Protein AF-0000000084750068 (afdb_homodimer)

pLDDT: mean 94.5, std 6.41, range [46.22, 98.94]

Sequence (854 aa):
MSYIYKNVVPFQVLQRNSNTNAATLSIDNERIILPVGGPYTVGKCSNIYVGDVWVMAGQSNMRGHGFLRNPFDNQSLVISPVNNICLYASNEKWMEASEPTHNLFASPRAVHHTLPDPTVANPDICKFRGASLGLAFAKEYQRLNNGIPVGLVACAHGGTSLEDWQRPEEINKNTAQTTLYGAMIDKIHAIGNHVAGILWYQGESDAVKLETSKTYYERFQHWLDLLRADTRVDMPVAFVQIGAHRIDRPEGIEAWKNVQEHQRKLFGYKSITAGVASLDCSLDDRVHLSASGLIKVGKRLAHAAIEAVKKTAEFATPICEAAACEQIELIPSVLSVYSIKLSFSHMENLEWICNEQIEGFELDNCENNVMIVNAKVEGKRVRLYLSHKPTTSDTLYLSYGMNQQKATLVTTGGSALPAFKRFPILLMSYIYKNVVPFQVLQRNSNTNAATLSIDNERIILPVGGPYTVGKCSNIYVGDVWVMAGQSNMRGHGFLRNPFDNQSLVISPVNNICLYASNEKWMEASEPTHNLFASPRAVHHTLPDPTVANPDICKFRGASLGLAFAKEYQRLNNGIPVGLVACAHGGTSLEDWQRPEEINKNTAQTTLYGAMIDKIHAIGNHVAGILWYQGESDAVKLETSKTYYERFQHWLDLLRADTRVDMPVAFVQIGAHRIDRPEGIEAWKNVQEHQRKLFGYKSITAGVASLDCSLDDRVHLSASGLIKVGKRLAHAAIEAVKKTAEFATPICEAAACEQIELIPSVLSVYSIKLSFSHMENLEWICNEQIEGFELDNCENNVMIVNAKVEGKRVRLYLSHKPTTSDTLYLSYGMNQQKATLVTTGGSALPAFKRFPILL

Secondary structure (DSSP, 8-state):
---EES---TTPEEEPPTTTSEEEEEETTEEEEEESEEEEEETTEEEEEEEEEEEEEESHHHH--EESB-TTT--B-SPPP-TTEEEE-TTS-EEE--S-S--GGG---THHHHS--HHHH-GGGGGTEEE-SHHHHHHHHHHHTTT--EEEEE---TT--TTTTPPPSS-STTHHHH-HHHHHHHHHHHTTS--SEEEEE--SGGGSSHHHHTTHHHHHHHHHHHHHHHS-TT--EEEE---------HHHHHHHHHHHHHHHTTTTGGGTEEEE--TT--BSSSSPBPHHHHHHHHHHHHHHHHHHHTT-GGGSS-EEEEEEEEEEEEETTTEEEEEEEEEEE--TT--B---S----EEEES-SS---EEEEEEETTEEEEEESS----SS-EEEEES-SSSPP--BBTTS-BPPPEEEEEEB-/---EES---TTPEEEPPTTTSEEEEEETTEEEEEESEEEEEETTEEEEEEEEEEEEEESHHHH--EESB-TTT--B-SPPP-TTEEEE-TTS-EEE--S-S--GGG---THHHHS--HHHH-GGGGGTEEE-SHHHHHHHHHHHTTT--EEEEE---TT--TTTTPPPSS-STTHHHH-HHHHHHHHHHHTTS--SEEEEE--TGGGSSHHHHTTHHHHHHHHHHHHHHHS-TT--EEEE---------HHHHHHHHHHHHHHHTTTTGGGTEEEE--TT--BSSSSPBPHHHHHHHHHHHHHHHHHHHTT-GGGSS-EEEEEEEEEEEEETTTEEEEEEEEEEE--TT--B---S----EEEES-SS---EEEEEEETTEEEEEESS----SS-EEEEES-SSSPP--BBTTS-BPPPEEEEEEB-

Foldseek 3Di:
DAQEAADDAAQFEAEADPVQQWHWYQYPNDIDIGHFADQDDDPPHTHYGYFFEEEQEAADQSQWFAWQADPPPRHGLADDFDPLEWECEQLRDIDRDDPLRYQVLNHPAQQSVVDDDPCNVPVCSSVTTRQHLARLLQVLLCVVVVNTHYYYYYQYYHLDALVQLDDDPDQDDNCCRHGSVSVSQVSCVVSRLDGLAYEYEYDLNQLQALVSLQCLLVSVVVVVCVVCVSRNVLHAYEYEQFEFFDDDDPRSLNSSQSSLASLVVCQCPQLRYAYAYQHQFPAPDRGHGHSVSSSLVSNLSSQLSVRNSVSRRNLSAKEWDAKEKDKDDPDPPPDMWIKIKIAIPNCVVKWKDWDQDFDFKDKDQWDPPKDFPGWTGDTRMIMTTIPDDTDHPDWIFMWGNSDNDGGHTAMPSSGHYGTHPGHTYHD/DAQEAADDAAQFEAEADPVQQWHWYQYPNDIDIGHFADQDDDVPHTRYGYFFEEEQEAADQSQWFAWQADPPPRHGLADDFDPLEWECEQLRDIDRDDPLRYQVLNHPAQQSVVDDDVCNVPVCSSVTTRQHLARLLQVLLCVVVVNTHYYYYYQYYHLDALVQLDDDPDQDPNCCRHGSVSVRCVSCVVSRLDGLAYEYEYDLNQLQALVSLQCLLVSVVVVVCVVCVSRNVLHAYEYEQFEFFDDDDPRSLNSSQSSLASLVVCQCPQLRYAYAYQHQFPAPDRGHGHSVSSSLVSNLSSQLSVRNSVSRRNLSAKEWDAKEKDKDDPDPPPDMWIKIKIAIPNCVVKWKDWDQDADFKDKDQWDPPKDFPGWTGDTRMIMTTIPDDTDHPDWIFMWGNSDSDGGHTAMPSSGHYGTHPGHTYHD

Radius of gyration: 32.32 Å; Cα contacts (8 Å, |Δi|>4): 2228; chains: 2; bounding box: 59×110×77 Å

Organism: Rhizopus delemar (strain RA 99-880 / ATCC MYA-4621 / FGSC 9543 / NRRL 43880) (NCBI:txid246409)

InterPro domains:
  IPR005181 Sialate O-acetylesterase domain [PF03629] (51-306)
  IPR036514 SGNH hydrolase superfamily [G3DSA:3.40.50.1110] (52-320)
  IPR052940 Carbohydrate Esterase 6 [PTHR31988] (50-312)

Nearest PDB structures (foldseek):
  7kmm-assembly1_A  TM=6.709E-01  e=9.912E-21  Xanthomonas citri pv. citri str. 306
  7kmm-assembly2_B  TM=6.633E-01  e=2.263E-20  Xanthomonas citri pv. citri str. 306
  1zmb-assembly2_C  TM=8.550E-01  e=1.385E-13  Clostridium acetobutylicum ATCC 824
  1bwp-assembly1_A-2  TM=6.796E-01  e=3.077E-03  Bos taurus
  5b5s-assembly1_A  TM=6.041E-01  e=2.727E-02  Talaromyces pinophilus

Solvent-accessible surface area (backbone atoms only — not comparable to full-atom values): 42817 Å² total; per-residue (Å²): 129,87,62,71,38,64,76,83,54,48,36,33,48,37,40,39,36,89,87,74,42,26,30,38,31,44,47,96,88,37,80,45,76,42,58,59,33,70,73,37,68,59,88,91,35,46,45,28,33,18,21,43,22,35,36,36,31,41,8,37,65,43,26,20,55,3,41,38,36,40,90,86,77,60,45,75,46,61,80,75,71,57,88,62,34,20,21,34,28,31,65,70,44,47,30,74,40,52,82,45,51,50,47,55,60,55,30,84,42,53,29,60,73,67,49,71,38,70,47,46,80,40,55,70,46,48,80,45,32,12,24,37,21,61,66,35,16,45,54,43,36,16,66,76,50,84,60,42,24,31,22,36,33,46,56,35,42,39,82,39,36,68,73,60,46,42,75,62,98,59,81,47,78,65,34,30,28,59,31,57,35,25,32,47,54,49,50,42,46,72,67,66,61,53,62,59,31,37,37,39,26,59,50,69,57,36,13,58,43,48,74,59,10,74,50,39,43,63,52,51,54,49,49,54,52,50,52,19,73,75,70,38,84,78,55,16,30,17,33,44,34,67,47,60,52,75,72,89,49,68,59,37,51,52,7,39,44,38,36,29,34,33,45,52,71,42,45,18,46,93,20,19,23,5,38,36,36,38,41,64,42,42,33,68,34,48,69,38,38,17,26,66,25,24,36,52,42,11,38,42,41,25,52,9,37,54,23,6,67,70,52,41,4,57,56,40,36,44,42,84,69,46,36,32,54,43,77,45,72,80,37,86,100,74,39,72,48,31,31,36,45,35,39,51,40,66,50,80,97,40,33,52,57,80,52,86,66,56,44,30,73,44,80,37,63,61,74,69,81,57,41,78,39,36,43,42,67,58,58,69,26,39,37,36,32,34,59,45,83,78,44,54,97,76,65,36,20,37,29,28,45,71,53,85,47,62,25,60,59,35,31,74,81,65,48,34,60,52,47,38,68,68,42,67,40,45,117,129,85,62,71,36,65,74,83,54,47,35,33,47,37,39,39,36,89,86,75,42,26,30,36,32,43,47,96,89,38,79,46,78,42,60,57,34,70,72,37,68,58,89,90,36,47,47,28,33,16,22,44,22,36,36,38,31,41,8,36,64,45,25,20,55,3,42,36,36,39,90,85,78,62,45,76,46,61,81,75,70,56,87,61,34,21,21,35,28,30,63,71,44,49,31,76,39,53,82,43,53,50,46,54,60,55,31,86,44,53,29,60,71,68,48,72,37,72,47,47,79,40,55,69,47,49,78,45,30,12,22,36,21,60,65,37,16,46,52,43,35,17,66,75,50,84,61,42,24,31,23,37,33,46,55,34,42,39,83,38,34,70,74,60,47,43,76,62,98,58,82,46,78,64,33,29,28,59,31,56,36,26,30,46,56,47,51,42,48,73,65,64,62,54,60,60,31,38,38,37,26,61,49,70,56,35,13,59,44,47,76,59,11,73,50,40,43,63,52,50,54,50,49,55,52,50,53,20,72,75,71,38,83,78,53,15,32,18,32,44,34,68,47,60,52,73,72,89,50,68,59,37,50,52,7,39,43,39,35,29,35,34,46,50,72,42,45,19,46,93,21,20,23,5,37,36,36,38,41,67,42,43,32,68,33,48,68,36,39,18,25,67,25,24,36,53,41,10,38,41,42,24,53,9,37,54,23,7,66,71,52,41,4,59,56,39,36,43,44,83,68,45,35,34,55,44,75,46,72,81,37,87,99,75,39,71,47,32,32,36,44,34,39,52,40,66,48,80,96,40,34,52,57,81,54,86,67,56,43,30,73,44,78,36,61,60,74,69,81,59,41,77,38,36,43,43,68,58,59,68,26,40,37,36,32,35,61,45,81,78,43,52,95,74,64,38,20,38,27,27,44,70,51,87,48,64,23,59,60,33,30,74,81,64,48,36,61,53,48,38,67,66,41,67,41,44,119

Structure (mmCIF, N/CA/C/O backbone):
data_AF-0000000084750068-model_v1
#
loop_
_entity.id
_entity.type
_entity.pdbx_description
1 polymer 'Sialate O-acetylesterase domain-containing protein'
#
loop_
_atom_site.group_PDB
_atom_site.id
_atom_site.type_symbol
_atom_site.label_atom_id
_atom_site.label_alt_id
_atom_site.label_comp_id
_atom_site.label_asym_id
_atom_site.label_entity_id
_atom_site.label_seq_id
_atom_site.pdbx_PDB_ins_code
_atom_site.Cartn_x
_atom_site.Cartn_y
_atom_site.Cartn_z
_atom_site.occupancy
_atom_site.B_iso_or_equiv
_atom_site.auth_seq_id
_atom_site.auth_comp_id
_atom_site.auth_asym_id
_atom_site.auth_atom_id
_atom_site.pdbx_PDB_model_num
ATOM 1 N N . MET A 1 1 ? 9.82 36.531 31.422 1 46.22 1 MET A N 1
ATOM 2 C CA . MET A 1 1 ? 8.758 37.531 31.531 1 46.22 1 MET A CA 1
ATOM 3 C C . MET A 1 1 ? 7.551 36.938 32.281 1 46.22 1 MET A C 1
ATOM 5 O O . MET A 1 1 ? 7.141 35.812 32.031 1 46.22 1 MET A O 1
ATOM 9 N N . SER A 1 2 ? 7.312 37.469 33.375 1 55.75 2 SER A N 1
ATOM 10 C CA . SER A 1 2 ? 6.23 36.969 34.219 1 55.75 2 SER A CA 1
ATOM 11 C C . SER A 1 2 ? 4.883 37.094 33.5 1 55.75 2 SER A C 1
ATOM 13 O O . SER A 1 2 ? 4.578 38.125 32.906 1 55.75 2 SER A O 1
ATOM 15 N N . TYR A 1 3 ? 4.18 35.906 33.156 1 72.62 3 TYR A N 1
ATOM 16 C CA . TYR A 1 3 ? 2.836 35.812 32.594 1 72.62 3 TYR A CA 1
ATOM 17 C C . TYR A 1 3 ? 1.793 36.25 33.625 1 72.62 3 TYR A C 1
ATOM 19 O O . TYR A 1 3 ? 1.582 35.594 34.625 1 72.62 3 TYR A O 1
ATOM 27 N N . ILE A 1 4 ? 1.411 37.656 33.562 1 85.31 4 ILE A N 1
ATOM 28 C CA . ILE A 1 4 ? 0.41 38.031 34.531 1 85.31 4 ILE A CA 1
ATOM 29 C C . ILE A 1 4 ? -0.936 38.25 33.844 1 85.31 4 ILE A C 1
ATOM 31 O O . ILE A 1 4 ? -1.044 39.062 32.938 1 85.31 4 ILE A O 1
ATOM 35 N N . TYR A 1 5 ? -1.951 37.469 34.25 1 93.44 5 TYR A N 1
ATOM 36 C CA . TYR A 1 5 ? -3.312 37.625 33.719 1 93.44 5 TYR A CA 1
ATOM 37 C C . TYR A 1 5 ? -4.141 38.531 34.625 1 93.44 5 TYR A C 1
ATOM 39 O O . TYR A 1 5 ? -4.09 38.438 35.844 1 93.44 5 TYR A O 1
ATOM 47 N N . LYS A 1 6 ? -4.879 39.438 34.094 1 91.88 6 LYS A N 1
ATOM 48 C CA . LYS A 1 6 ? -5.652 40.406 34.875 1 91.88 6 LYS A CA 1
ATOM 49 C C . LYS A 1 6 ? -7.133 40.031 34.875 1 91.88 6 LYS A C 1
ATOM 51 O O . LYS A 1 6 ? -7.898 40.562 35.688 1 91.88 6 LYS A O 1
ATOM 56 N N . ASN A 1 7 ? -7.52 39.219 33.969 1 90.75 7 ASN A N 1
ATOM 57 C CA . ASN A 1 7 ? -8.883 38.719 33.906 1 90.75 7 ASN A CA 1
ATOM 58 C C . ASN A 1 7 ? -8.898 37.25 33.406 1 90.75 7 ASN A C 1
ATOM 60 O O . ASN A 1 7 ? -7.926 36.781 32.812 1 90.75 7 ASN A O 1
ATOM 64 N N . VAL A 1 8 ? -9.938 36.562 33.781 1 94 8 VAL A N 1
ATOM 65 C CA . VAL A 1 8 ? -10.125 35.219 33.312 1 94 8 VAL A CA 1
ATOM 66 C C . VAL A 1 8 ? -11.578 35 32.875 1 94 8 VAL A C 1
ATOM 68 O O . VAL A 1 8 ? -12.477 35.688 33.375 1 94 8 VAL A O 1
ATOM 71 N N . VAL A 1 9 ? -11.797 34.156 31.938 1 96.06 9 VAL A N 1
ATOM 72 C CA . VAL A 1 9 ? -13.125 33.781 31.484 1 96.06 9 VAL A CA 1
ATOM 73 C C . VAL A 1 9 ? -13.289 32.25 31.562 1 96.06 9 VAL A C 1
ATOM 75 O O . VAL A 1 9 ? -12.297 31.516 31.578 1 96.06 9 VAL A O 1
ATOM 78 N N . PRO A 1 10 ? -14.508 31.766 31.578 1 96.69 10 PRO A N 1
ATOM 79 C CA . PRO A 1 10 ? -14.719 30.312 31.688 1 96.69 10 PRO A CA 1
ATOM 80 C C . PRO A 1 10 ? -14.078 29.547 30.547 1 96.69 10 PRO A C 1
ATOM 82 O O . PRO A 1 10 ? -14.125 29.984 29.391 1 96.69 10 PRO A O 1
ATOM 85 N N . PHE A 1 11 ? -13.445 28.359 30.891 1 97.5 11 PHE A N 1
ATOM 86 C CA . PHE A 1 11 ? -12.836 27.406 29.969 1 97.5 11 PHE A CA 1
ATOM 87 C C . PHE A 1 11 ? -11.5 27.922 29.453 1 97.5 11 PHE A C 1
ATOM 89 O O . PHE A 1 11 ? -10.844 27.281 28.641 1 97.5 11 PHE A O 1
ATOM 96 N N . GLN A 1 12 ? -11.125 29.047 29.969 1 97.75 12 GLN A N 1
ATOM 97 C CA . GLN A 1 12 ? -9.844 29.578 29.516 1 97.75 12 GLN A CA 1
ATOM 98 C C . GLN A 1 12 ? -8.68 28.734 30.016 1 97.75 12 GLN A C 1
ATOM 100 O O . GLN A 1 12 ? -8.68 28.281 31.172 1 97.75 12 GLN A O 1
ATOM 105 N N . VAL A 1 13 ? -7.828 28.422 29.172 1 98.06 13 VAL A N 1
ATOM 106 C CA . VAL A 1 13 ? -6.562 27.797 29.547 1 98.06 13 VAL A CA 1
ATOM 107 C C . VAL A 1 13 ? -5.465 28.859 29.609 1 98.06 13 VAL A C 1
ATOM 109 O O . VAL A 1 13 ? -5.168 29.516 28.594 1 98.06 13 VAL A O 1
ATOM 112 N N . LEU A 1 14 ? -4.875 29.062 30.766 1 97.44 14 LEU A N 1
ATOM 113 C CA . LEU A 1 14 ? -3.754 29.984 30.953 1 97.44 14 LEU A CA 1
ATOM 114 C C . LEU A 1 14 ? -2.43 29.281 30.641 1 97.44 14 LEU A C 1
ATOM 116 O O . LEU A 1 14 ? -2.168 28.188 31.141 1 97.44 14 LEU A O 1
ATOM 120 N N . GLN A 1 15 ? -1.671 29.906 29.797 1 97.69 15 GLN A N 1
ATOM 121 C CA . GLN A 1 15 ? -0.356 29.344 29.5 1 97.69 15 GLN A CA 1
ATOM 122 C C . GLN A 1 15 ? 0.531 29.328 30.734 1 97.69 15 GLN A C 1
ATOM 124 O O . GLN A 1 15 ? 0.733 30.359 31.391 1 97.69 15 GLN A O 1
ATOM 129 N N . ARG A 1 16 ? 1.054 28.25 31.047 1 96.25 16 ARG A N 1
ATOM 130 C CA . ARG A 1 16 ? 1.923 28.141 32.219 1 96.25 16 ARG A CA 1
ATOM 131 C C . ARG A 1 16 ? 3.309 28.703 31.922 1 96.25 16 ARG A C 1
ATOM 133 O O . ARG A 1 16 ? 3.752 28.719 30.766 1 96.25 16 ARG A O 1
ATOM 140 N N . ASN A 1 17 ? 3.926 29.188 32.969 1 93.69 17 ASN A N 1
ATOM 141 C CA . ASN A 1 17 ? 5.359 29.453 32.906 1 93.69 17 ASN A CA 1
ATOM 142 C C . ASN A 1 17 ? 6.172 28.156 32.906 1 93.69 17 ASN A C 1
ATOM 144 O O . ASN A 1 17 ? 6.023 27.328 33.812 1 93.69 17 ASN A O 1
ATOM 148 N N . SER A 1 18 ? 7.016 28 31.922 1 89.25 18 SER A N 1
ATOM 149 C CA . SER A 1 18 ? 7.719 26.734 31.75 1 89.25 18 SER A CA 1
ATOM 150 C C . SER A 1 18 ? 8.664 26.469 32.906 1 89.25 18 SER A C 1
ATOM 152 O O . SER A 1 18 ? 8.984 25.312 33.219 1 89.25 18 SER A O 1
ATOM 154 N N . ASN A 1 19 ? 9.102 27.5 33.594 1 90.5 19 ASN A N 1
ATOM 155 C CA . ASN A 1 19 ? 10.023 27.344 34.719 1 90.5 19 ASN A CA 1
ATOM 156 C C . ASN A 1 19 ? 9.281 27.016 36 1 90.5 19 ASN A C 1
ATOM 158 O O . ASN A 1 19 ? 9.727 26.172 36.781 1 90.5 19 ASN A O 1
ATOM 162 N N . THR A 1 20 ? 8.109 27.625 36.219 1 93.19 20 THR A N 1
ATOM 163 C CA . THR A 1 20 ? 7.426 27.484 37.5 1 93.19 20 THR A CA 1
ATOM 164 C C . THR A 1 20 ? 6.273 26.484 37.375 1 93.19 20 THR A C 1
ATOM 166 O O . THR A 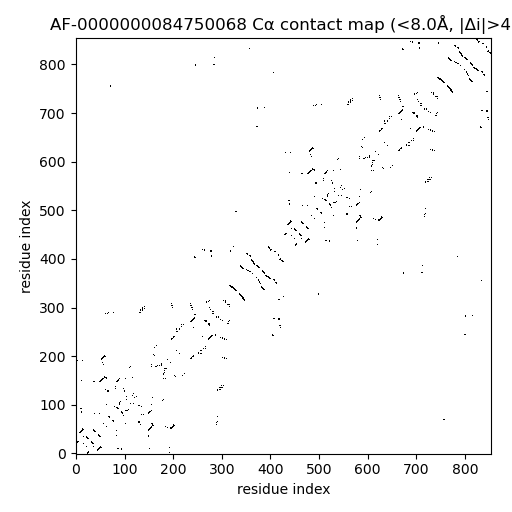1 20 ? 5.719 26.047 38.375 1 93.19 20 THR A O 1
ATOM 169 N N . ASN A 1 21 ? 5.879 26.219 36.156 1 95.38 21 ASN A N 1
ATOM 170 C CA . ASN A 1 21 ? 4.734 25.344 35.906 1 95.38 21 ASN A CA 1
ATOM 171 C C . ASN A 1 21 ? 3.459 25.891 36.531 1 95.38 21 ASN A C 1
ATOM 173 O O . ASN A 1 21 ? 2.689 25.141 37.125 1 95.38 21 ASN A O 1
ATOM 177 N N . ALA A 1 22 ? 3.328 27.188 36.438 1 96.62 22 ALA A N 1
ATOM 178 C CA . ALA A 1 22 ? 2.178 27.875 37 1 96.62 22 ALA A CA 1
ATOM 179 C C . ALA A 1 22 ? 1.833 29.125 36.219 1 96.62 22 ALA A C 1
ATOM 181 O O . ALA A 1 22 ? 2.611 29.562 35.375 1 96.62 22 ALA A O 1
ATOM 182 N N . ALA A 1 23 ? 0.65 29.609 36.406 1 96.31 23 ALA A N 1
ATOM 183 C CA . ALA A 1 23 ? 0.229 30.906 35.875 1 96.31 23 ALA A CA 1
ATOM 184 C C . ALA A 1 23 ? -0.053 31.891 37.031 1 96.31 23 ALA A C 1
ATOM 186 O O . ALA A 1 23 ? -0.557 31.5 38.094 1 96.31 23 ALA A O 1
ATOM 187 N N . THR A 1 24 ? 0.308 33.094 36.812 1 95 24 THR A N 1
ATOM 188 C CA . THR A 1 24 ? 0.099 34.156 37.812 1 95 24 THR A CA 1
ATOM 189 C C . THR A 1 24 ? -1.027 35.094 37.375 1 95 24 THR A C 1
ATOM 191 O O . THR A 1 24 ? -1.06 35.531 36.25 1 95 24 THR A O 1
ATOM 194 N N . LEU A 1 25 ? -1.914 35.375 38.25 1 94.19 25 LEU A N 1
ATOM 195 C CA . LEU A 1 25 ? -3.023 36.281 38.031 1 94.19 25 LEU A CA 1
ATOM 196 C C . LEU A 1 25 ? -2.934 37.5 38.938 1 94.19 25 LEU A C 1
ATOM 198 O O . LEU A 1 25 ? -2.465 37.375 40.094 1 94.19 25 LEU A O 1
ATOM 202 N N . SER A 1 26 ? -3.201 38.594 38.438 1 92.25 26 SER A N 1
ATOM 203 C CA . SER A 1 26 ? -3.41 39.781 39.25 1 92.25 26 SER A CA 1
ATOM 204 C C . SER A 1 26 ? -4.836 40.312 39.125 1 92.25 26 SER A C 1
ATOM 206 O O . SER A 1 26 ? -5.137 41.062 38.188 1 92.25 26 SER A O 1
ATOM 208 N N . ILE A 1 27 ? -5.66 39.875 39.938 1 87.88 27 ILE A N 1
ATOM 209 C CA . ILE A 1 27 ? -7.074 40.219 39.906 1 87.88 27 ILE A CA 1
ATOM 210 C C . ILE A 1 27 ? -7.438 41 41.188 1 87.88 27 ILE A C 1
ATOM 212 O O . ILE A 1 27 ? -7.172 40.531 42.281 1 87.88 27 ILE A O 1
ATOM 216 N N . ASP A 1 28 ? -8.094 42.188 41.062 1 84.69 28 ASP A N 1
ATOM 217 C CA . ASP A 1 28 ? -8.484 43.062 42.156 1 84.69 28 ASP A CA 1
ATOM 218 C C . ASP A 1 28 ? -7.305 43.344 43.094 1 84.69 28 ASP A C 1
ATOM 220 O O . ASP A 1 28 ? -7.434 43.219 44.312 1 84.69 28 ASP A O 1
ATOM 224 N N . ASN A 1 29 ? -6.184 43.469 42.562 1 85.19 29 ASN A N 1
ATOM 225 C CA . ASN A 1 29 ? -4.949 43.812 43.25 1 85.19 29 ASN A CA 1
ATOM 226 C C . ASN A 1 29 ? -4.453 42.656 44.125 1 85.19 29 ASN A C 1
ATOM 228 O O . ASN A 1 29 ? -3.699 42.875 45.062 1 85.19 29 ASN A O 1
ATOM 232 N N . GLU A 1 30 ? -4.953 41.562 43.875 1 89.69 30 GLU A N 1
ATOM 233 C CA . GLU A 1 30 ? -4.477 40.375 44.562 1 89.69 30 GLU A CA 1
ATOM 234 C C . GLU A 1 30 ? -3.744 39.438 43.562 1 89.69 30 GLU A C 1
ATOM 236 O O . GLU A 1 30 ? -4.195 39.25 42.438 1 89.69 30 GLU A O 1
ATOM 241 N N . ARG A 1 31 ? -2.658 39 44.062 1 93.81 31 ARG A N 1
ATOM 242 C CA . ARG A 1 31 ? -1.864 38.062 43.25 1 93.81 31 ARG A CA 1
ATOM 243 C C . ARG A 1 31 ? -2.238 36.625 43.562 1 93.81 31 ARG A C 1
ATOM 245 O O . ARG A 1 31 ? -2.189 36.188 44.719 1 93.81 31 ARG A O 1
ATOM 252 N N . ILE A 1 32 ? -2.613 35.875 42.594 1 93.81 32 ILE A N 1
ATOM 253 C CA . ILE A 1 32 ? -2.992 34.469 42.719 1 93.81 32 ILE A CA 1
ATOM 254 C C . ILE A 1 32 ? -2.08 33.625 41.812 1 93.81 32 ILE A C 1
ATOM 256 O O . ILE A 1 32 ? -1.854 33.938 40.656 1 93.81 32 ILE A O 1
ATOM 260 N N . ILE A 1 33 ? -1.459 32.594 42.375 1 95.88 33 ILE A N 1
ATOM 261 C CA . ILE A 1 33 ? -0.632 31.672 41.625 1 95.88 33 ILE A CA 1
ATOM 262 C C . ILE A 1 33 ? -1.348 30.328 41.5 1 95.88 33 ILE A C 1
ATOM 264 O O . ILE A 1 33 ? -1.674 29.688 42.5 1 95.88 33 ILE A O 1
ATOM 268 N N . LEU A 1 34 ? -1.665 29.953 40.281 1 96.5 34 LEU A N 1
ATOM 269 C CA . LEU A 1 34 ? -2.311 28.672 40.031 1 96.5 34 LEU A CA 1
ATOM 270 C C . LEU A 1 34 ? -1.326 27.672 39.406 1 96.5 34 LEU A C 1
ATOM 272 O O . LEU A 1 34 ? -0.747 27.938 38.375 1 96.5 34 LEU A O 1
ATOM 276 N N . PRO A 1 35 ? -1.098 26.5 40.062 1 97.06 35 PRO A N 1
ATOM 277 C CA . PRO A 1 35 ? -0.237 25.484 39.438 1 97.06 35 PRO A CA 1
ATOM 278 C C . PRO A 1 35 ? -0.86 24.844 38.188 1 97.06 35 PRO A C 1
ATOM 280 O O . PRO A 1 35 ? -2.074 24.938 38 1 97.06 35 PRO A O 1
ATOM 283 N N . VAL A 1 36 ? -0.066 24.203 37.344 1 97.56 36 VAL A N 1
ATOM 284 C CA . VAL A 1 36 ? -0.548 23.516 36.156 1 97.56 36 VAL A CA 1
ATOM 285 C C . VAL A 1 36 ? -1.652 22.531 36.562 1 97.56 36 VAL A C 1
ATOM 287 O O . VAL A 1 36 ? -1.571 21.875 37.594 1 97.56 36 VAL A O 1
ATOM 290 N N . GLY A 1 37 ? -2.664 22.578 35.844 1 97.62 37 GLY A N 1
ATOM 291 C CA . GLY A 1 37 ? -3.793 21.719 36.156 1 97.62 37 GLY A CA 1
ATOM 292 C C . GLY A 1 37 ? -5.125 22.438 36.094 1 97.62 37 GLY A C 1
ATOM 293 O O . GLY A 1 37 ? -5.316 23.344 35.281 1 97.62 37 GLY A O 1
ATOM 294 N N . GLY A 1 38 ? -6.129 22 37.031 1 96.31 38 GLY A N 1
ATOM 295 C CA . GLY A 1 38 ? -7.5 22.484 37.062 1 96.31 38 GLY A CA 1
ATOM 296 C C . GLY A 1 38 ? -8.531 21.375 37.031 1 96.31 38 GLY A C 1
ATOM 297 O O . GLY A 1 38 ? -8.18 20.188 37.125 1 96.31 38 GLY A O 1
ATOM 298 N N . PRO A 1 39 ? -9.773 21.703 37 1 97.19 39 PRO A N 1
ATOM 299 C CA . PRO A 1 39 ? -10.312 23.047 36.875 1 97.19 39 PRO A CA 1
ATOM 300 C C . PRO A 1 39 ? -10.227 23.859 38.156 1 97.19 39 PRO A C 1
ATOM 302 O O . PRO A 1 39 ? -10.414 23.328 39.25 1 97.19 39 PRO A O 1
ATOM 305 N N . TYR A 1 40 ? -9.898 25.094 38.062 1 97.5 40 TYR A N 1
ATOM 306 C CA . TYR A 1 40 ? -9.875 26.062 39.156 1 97.5 40 TYR A CA 1
ATOM 307 C C . TYR A 1 40 ? -11.078 27 39.094 1 97.5 40 TYR A C 1
ATOM 309 O O . TYR A 1 40 ? -11.703 27.125 38.031 1 97.5 40 TYR A O 1
ATOM 317 N N . THR A 1 41 ? -11.43 27.531 40.156 1 96.5 41 THR A N 1
ATOM 318 C CA . THR A 1 41 ? -12.375 28.625 40.25 1 96.5 41 THR A CA 1
ATOM 319 C C . THR A 1 41 ? -11.68 29.891 40.75 1 96.5 41 THR A C 1
ATOM 321 O O . THR A 1 41 ? -11.008 29.875 41.781 1 96.5 41 THR A O 1
ATOM 324 N N . VAL A 1 42 ? -11.734 30.953 40.031 1 93.5 42 VAL A N 1
ATOM 325 C CA . VAL A 1 42 ? -11.195 32.25 40.375 1 93.5 42 VAL A CA 1
ATOM 326 C C . VAL A 1 42 ? -12.328 33.281 40.5 1 93.5 42 VAL A C 1
ATOM 328 O O . VAL A 1 42 ? -12.922 33.656 39.469 1 93.5 42 VAL A O 1
ATOM 331 N N . GLY A 1 43 ? -12.508 33.719 41.656 1 90.25 43 GLY A N 1
ATOM 332 C CA . GLY A 1 43 ? -13.703 34.531 41.875 1 90.25 43 GLY A CA 1
ATOM 333 C C . GLY A 1 43 ? -14.984 33.812 41.469 1 90.25 43 GLY A C 1
ATOM 334 O O . GLY A 1 43 ? -15.273 32.719 41.969 1 90.25 43 GLY A O 1
ATOM 335 N N . LYS A 1 44 ? -15.742 34.375 40.531 1 90.69 44 LYS A N 1
ATOM 336 C CA . LYS A 1 44 ? -17.016 33.781 40.094 1 90.69 44 LYS A CA 1
ATOM 337 C C . LYS A 1 44 ? -16.828 33 38.812 1 90.69 44 LYS A C 1
ATOM 339 O O . LYS A 1 44 ? -17.797 32.406 38.312 1 90.69 44 LYS A O 1
ATOM 344 N N . CYS A 1 45 ? -15.625 32.969 38.312 1 93.81 45 CYS A N 1
ATOM 345 C CA . CYS A 1 45 ? -15.359 32.281 37.031 1 93.81 45 CYS A CA 1
ATOM 346 C C . CYS A 1 45 ? -14.867 30.859 37.281 1 93.81 45 CYS A C 1
ATOM 348 O O . CYS A 1 45 ? -13.812 30.656 37.906 1 93.81 45 CYS A O 1
ATOM 350 N N . SER A 1 46 ? -15.641 29.906 36.844 1 95.75 46 SER A N 1
ATOM 351 C CA . SER A 1 46 ? -15.273 28.5 37.031 1 95.75 46 SER A CA 1
ATOM 352 C C . SER A 1 46 ? -14.656 27.938 35.75 1 95.75 46 SER A C 1
ATOM 354 O O . SER A 1 46 ? -14.656 28.594 34.688 1 95.75 46 SER A O 1
ATOM 356 N N . ASN A 1 47 ? -14.016 26.703 35.844 1 97.25 47 ASN A N 1
ATOM 357 C CA . ASN A 1 47 ? -13.445 25.984 34.719 1 97.25 47 ASN A CA 1
ATOM 358 C C . ASN A 1 47 ? -12.258 26.719 34.094 1 97.25 47 ASN A C 1
ATOM 360 O O . ASN A 1 47 ? -12.203 26.906 32.875 1 97.25 47 ASN A O 1
ATOM 364 N N . ILE A 1 48 ? -11.469 27.203 35.031 1 97.56 48 ILE A N 1
ATOM 365 C CA . ILE A 1 48 ? -10.203 27.797 34.594 1 97.56 48 ILE A CA 1
ATOM 366 C C . ILE A 1 48 ? -9.102 26.734 34.656 1 97.56 48 ILE A C 1
ATOM 368 O O . ILE A 1 48 ? -9.039 25.938 35.594 1 97.56 48 ILE A O 1
ATOM 372 N N . TYR A 1 49 ? -8.25 26.75 33.688 1 98.19 49 TYR A N 1
ATOM 373 C CA . TYR A 1 49 ? -7.184 25.75 33.594 1 98.19 49 TYR A CA 1
ATOM 374 C C . TYR A 1 49 ? -5.824 26.422 33.438 1 98.19 49 TYR A C 1
ATOM 376 O O . TYR A 1 49 ? -5.75 27.578 32.969 1 98.19 49 TYR A O 1
ATOM 384 N N . VAL A 1 50 ? -4.781 25.781 33.875 1 97.69 50 VAL A N 1
ATOM 385 C CA . VAL A 1 50 ? -3.404 26.156 33.625 1 97.69 50 VAL A CA 1
ATOM 386 C C . VAL A 1 50 ? -2.699 25.047 32.844 1 97.69 50 VAL A C 1
ATOM 388 O O . VAL A 1 50 ? -2.633 23.906 33.312 1 97.69 50 VAL A O 1
ATOM 391 N N . GLY A 1 51 ? -2.262 25.328 31.641 1 98.12 51 GLY A N 1
ATOM 392 C CA . GLY A 1 51 ? -1.609 24.344 30.781 1 98.12 51 GLY A CA 1
ATOM 393 C C . GLY A 1 51 ? -0.861 24.969 29.625 1 98.12 51 GLY A C 1
ATOM 394 O O . GLY A 1 51 ? -0.155 25.969 29.797 1 98.12 51 GLY A O 1
ATOM 395 N N . ASP A 1 52 ? -0.945 24.297 28.484 1 98.5 52 ASP A N 1
ATOM 396 C CA . ASP A 1 52 ? -0.265 24.797 27.297 1 98.5 52 ASP A CA 1
ATOM 397 C C . ASP A 1 52 ? -1.269 25.172 26.203 1 98.5 52 ASP A C 1
ATOM 399 O O . ASP A 1 52 ? -2.188 24.406 25.906 1 98.5 52 ASP A O 1
ATOM 403 N N . VAL A 1 53 ? -1.054 26.328 25.641 1 98.75 53 VAL A N 1
ATOM 404 C CA . VAL A 1 53 ? -1.945 26.844 24.609 1 98.75 53 VAL A CA 1
ATOM 405 C C . VAL A 1 53 ? -1.255 26.781 23.25 1 98.75 53 VAL A C 1
ATOM 407 O O . VAL A 1 53 ? -0.122 27.234 23.094 1 98.75 53 VAL A O 1
ATOM 410 N N . TRP A 1 54 ? -1.898 26.156 22.266 1 98.94 54 TRP A N 1
ATOM 411 C CA . TRP A 1 54 ? -1.37 26.016 20.906 1 98.94 54 TRP A CA 1
ATOM 412 C C . TRP A 1 54 ? -2.275 26.703 19.906 1 98.94 54 TRP A C 1
ATOM 414 O O . TRP A 1 54 ? -3.494 26.516 19.906 1 98.94 54 TRP A O 1
ATOM 424 N N . VAL A 1 55 ? -1.671 27.5 19.047 1 98.94 55 VAL A N 1
ATOM 425 C CA . VAL A 1 55 ? -2.383 28.203 17.984 1 98.94 55 VAL A CA 1
ATOM 426 C C . VAL A 1 55 ? -2.449 27.328 16.75 1 98.94 55 VAL A C 1
ATOM 428 O O . VAL A 1 55 ? -1.438 26.781 16.312 1 98.94 55 VAL A O 1
ATOM 431 N N . MET A 1 56 ? -3.631 27.141 16.188 1 98.94 56 MET A N 1
ATOM 432 C CA . MET A 1 56 ? -3.822 26.406 14.945 1 98.94 56 MET A CA 1
ATOM 433 C C . MET A 1 56 ? -3.963 27.359 13.766 1 98.94 56 MET A C 1
ATOM 435 O O . MET A 1 56 ? -5 28 13.602 1 98.94 56 MET A O 1
ATOM 439 N N . ALA A 1 57 ? -2.934 27.422 12.938 1 98.88 57 ALA A N 1
ATOM 440 C CA . ALA A 1 57 ? -2.896 28.344 11.812 1 98.88 57 ALA A CA 1
ATOM 441 C C . ALA A 1 57 ? -2.547 27.625 10.516 1 98.88 57 ALA A C 1
ATOM 443 O O . ALA A 1 57 ? -1.964 26.531 10.539 1 98.88 57 ALA A O 1
ATOM 444 N N . GLY A 1 58 ? -2.906 28.203 9.398 1 98.62 58 GLY A N 1
ATOM 445 C CA . GLY A 1 58 ? -2.713 27.594 8.094 1 98.62 58 GLY A CA 1
ATOM 446 C C . GLY A 1 58 ? -3.965 27.594 7.238 1 98.62 58 GLY A C 1
ATOM 447 O O . GLY A 1 58 ? -4.691 28.594 7.199 1 98.62 58 GLY A O 1
ATOM 448 N N . GLN A 1 59 ? -4.141 26.5 6.461 1 98 59 GLN A N 1
ATOM 449 C CA . GLN A 1 59 ? -5.273 26.5 5.539 1 98 59 GLN A CA 1
ATOM 450 C C . GLN A 1 59 ? -6.207 25.328 5.797 1 98 59 GLN A C 1
ATOM 452 O O . GLN A 1 59 ? -6.414 24.938 6.945 1 98 59 GLN A O 1
ATOM 457 N N . SER A 1 60 ? -6.879 24.828 4.801 1 97.94 60 SER A N 1
ATOM 458 C CA . SER A 1 60 ? -8.078 24.016 4.969 1 97.94 60 SER A CA 1
ATOM 459 C C . SER A 1 60 ? -7.777 22.734 5.715 1 97.94 60 SER A C 1
ATOM 461 O O . SER A 1 60 ? -8.617 22.219 6.461 1 97.94 60 SER A O 1
ATOM 463 N N . ASN A 1 61 ? -6.598 22.094 5.566 1 98.12 61 ASN A N 1
ATOM 464 C CA . ASN A 1 61 ? -6.301 20.875 6.312 1 98.12 61 ASN A CA 1
ATOM 465 C C . ASN A 1 61 ? -6.059 21.172 7.789 1 98.12 61 ASN A C 1
ATOM 467 O O . ASN A 1 61 ? -6.293 20.312 8.641 1 98.12 61 ASN A O 1
ATOM 471 N N . MET A 1 62 ? -5.613 22.328 8.109 1 98.75 62 MET A N 1
ATOM 472 C CA . MET A 1 62 ? -5.551 22.75 9.508 1 98.75 62 MET A CA 1
ATOM 473 C C . MET A 1 62 ? -6.938 23.109 10.031 1 98.75 62 MET A C 1
ATOM 475 O O . MET A 1 62 ? -7.312 22.719 11.133 1 98.75 62 MET A O 1
ATOM 479 N N . ARG A 1 63 ? -7.652 23.891 9.203 1 97.62 63 ARG A N 1
ATOM 480 C CA . ARG A 1 63 ? -9 24.312 9.578 1 97.62 63 ARG A CA 1
ATOM 481 C C . ARG A 1 63 ? -9.898 23.109 9.828 1 97.62 63 ARG A C 1
ATOM 483 O O . ARG A 1 63 ? -10.75 23.125 10.719 1 97.62 63 ARG A O 1
ATOM 490 N N . GLY A 1 64 ? -9.68 22.078 9.07 1 97.56 64 GLY A N 1
ATOM 491 C CA . GLY A 1 64 ? -10.5 20.875 9.117 1 97.56 64 GLY A CA 1
ATOM 492 C C . GLY A 1 64 ? -11.508 20.781 7.988 1 97.56 64 GLY A C 1
ATOM 493 O O . GLY A 1 64 ? -12.344 21.672 7.82 1 97.56 64 GLY A O 1
ATOM 494 N N . HIS A 1 65 ? -11.406 19.719 7.266 1 97 65 HIS A N 1
ATOM 495 C CA . HIS A 1 65 ? -12.328 19.516 6.156 1 97 65 HIS A CA 1
ATOM 496 C C . HIS A 1 65 ? -12.633 18.031 5.949 1 97 65 HIS A C 1
ATOM 498 O O . HIS A 1 65 ? -13.203 17.656 4.922 1 97 65 HIS A O 1
ATOM 504 N N . GLY A 1 66 ? -12.188 17.156 6.844 1 97.44 66 GLY A N 1
ATOM 505 C CA . GLY A 1 66 ? -12.578 15.766 6.797 1 97.44 66 GLY A CA 1
ATOM 506 C C . GLY A 1 66 ? -14.039 15.539 7.137 1 97.44 66 GLY A C 1
ATOM 507 O O . GLY A 1 66 ? -14.664 16.375 7.797 1 97.44 66 GLY A O 1
ATOM 508 N N . PHE A 1 67 ? -14.562 14.453 6.711 1 97.56 67 PHE A N 1
ATOM 509 C CA . PHE A 1 67 ? -15.938 14.125 7.09 1 97.56 67 PHE A CA 1
ATOM 510 C C . PHE A 1 67 ? -16.031 13.875 8.586 1 97.56 67 PHE A C 1
ATOM 512 O O . PHE A 1 67 ? -15.172 13.219 9.172 1 97.56 67 PHE A O 1
ATOM 519 N N . LEU A 1 68 ? -17.141 14.383 9.188 1 97.94 68 LEU A N 1
ATOM 520 C CA . LEU A 1 68 ? -17.406 14.141 10.602 1 97.94 68 LEU A CA 1
ATOM 521 C C . LEU A 1 68 ? -18 12.758 10.812 1 97.94 68 LEU A C 1
ATOM 523 O O . LEU A 1 68 ? -17.766 12.125 11.852 1 97.94 68 LEU A O 1
ATOM 527 N N . ARG A 1 69 ? -18.766 12.391 9.875 1 96.81 69 ARG A N 1
ATOM 528 C CA . ARG A 1 69 ? -19.422 11.086 9.836 1 96.81 69 ARG A CA 1
ATOM 529 C C . ARG A 1 69 ? -19.297 10.453 8.453 1 96.81 69 ARG A C 1
ATOM 531 O O . ARG A 1 69 ? -19.188 11.164 7.453 1 96.81 69 ARG A O 1
ATOM 538 N N . ASN A 1 70 ? -19.266 9.141 8.492 1 94.12 70 ASN A N 1
ATOM 539 C CA . ASN A 1 70 ? -19.344 8.453 7.203 1 94.12 70 ASN A CA 1
ATOM 540 C C . ASN A 1 70 ? -20.641 8.758 6.477 1 94.12 70 ASN A C 1
ATOM 542 O O . ASN A 1 70 ? -21.734 8.5 7 1 94.12 70 ASN A O 1
ATOM 546 N N . PRO A 1 71 ? -20.547 9.25 5.305 1 93.62 71 PRO A N 1
ATOM 547 C CA . PRO A 1 71 ? -21.781 9.656 4.613 1 93.62 71 PRO A CA 1
ATOM 548 C C . PRO A 1 71 ? -22.703 8.477 4.316 1 93.62 71 PRO A C 1
ATOM 550 O O . PRO A 1 71 ? -23.906 8.672 4.133 1 93.62 71 PRO A O 1
ATOM 553 N N . PHE A 1 72 ? -22.234 7.293 4.297 1 91.19 72 PHE A N 1
ATOM 554 C CA . PHE A 1 72 ? -23.016 6.16 3.814 1 91.19 72 PHE A CA 1
ATOM 555 C C . PHE A 1 72 ? -23.562 5.348 4.98 1 91.19 72 PHE A C 1
ATOM 557 O O . PHE A 1 72 ? -24.594 4.68 4.848 1 91.19 72 PHE A O 1
ATOM 564 N N . ASP A 1 73 ? -22.953 5.41 6.125 1 90.06 73 ASP A N 1
ATOM 565 C CA . ASP A 1 73 ? -23.484 4.621 7.234 1 90.06 73 ASP A CA 1
ATOM 566 C C . ASP A 1 73 ? -23.641 5.477 8.492 1 90.06 73 ASP A C 1
ATOM 568 O O . ASP A 1 73 ? -24.031 4.977 9.547 1 90.06 73 ASP A O 1
ATOM 572 N N . ASN A 1 74 ? -23.203 6.676 8.516 1 94.31 74 ASN A N 1
ATOM 573 C CA . ASN A 1 74 ? -23.406 7.711 9.523 1 94.31 74 ASN A CA 1
ATOM 574 C C . ASN A 1 74 ? -22.578 7.453 10.773 1 94.31 74 ASN A C 1
ATOM 576 O O . ASN A 1 74 ? -22.828 8.039 11.828 1 94.31 74 ASN A O 1
ATOM 580 N N . GLN A 1 75 ? -21.656 6.609 10.625 1 94.25 75 GLN A N 1
ATOM 581 C CA . GLN A 1 75 ? -20.766 6.379 11.758 1 94.25 75 GLN A CA 1
ATOM 582 C C . GLN A 1 75 ? -19.844 7.57 11.984 1 94.25 75 GLN A C 1
ATOM 584 O O . GLN A 1 75 ? -19.344 8.164 11.023 1 94.25 75 GLN A O 1
ATOM 589 N N . SER A 1 76 ? -19.672 7.883 13.281 1 96.62 76 SER A N 1
ATOM 590 C CA . SER A 1 76 ? -18.766 8.984 13.594 1 96.62 76 SER A CA 1
ATOM 591 C C . SER A 1 76 ? -17.328 8.648 13.195 1 96.62 76 SER A C 1
ATOM 593 O O . SER A 1 76 ? -16.875 7.527 13.391 1 96.62 76 SER A O 1
ATOM 595 N N . LEU A 1 77 ? -16.656 9.633 12.641 1 95.94 77 LEU A N 1
ATOM 596 C CA . LEU A 1 77 ? -15.281 9.422 12.188 1 95.94 77 LEU A CA 1
ATOM 597 C C . LEU A 1 77 ? -14.297 10.227 13.039 1 95.94 77 LEU A C 1
ATOM 599 O O . LEU A 1 77 ? -13.086 10.133 12.844 1 95.94 77 LEU A O 1
ATOM 603 N N . VAL A 1 78 ? -14.75 11.023 13.977 1 95.88 78 VAL A N 1
ATOM 604 C CA . VAL A 1 78 ? -13.906 11.906 14.773 1 95.88 78 VAL A CA 1
ATOM 605 C C . VAL A 1 78 ? -13.758 11.352 16.188 1 95.88 78 VAL A C 1
ATOM 607 O O . VAL A 1 78 ? -14.516 10.469 16.594 1 95.88 78 VAL A O 1
ATOM 610 N N . ILE A 1 79 ? -12.812 11.82 16.891 1 94.19 79 ILE A N 1
ATOM 611 C CA . ILE A 1 79 ? -12.602 11.359 18.266 1 94.19 79 ILE A CA 1
ATOM 612 C C . ILE A 1 79 ? -13.539 12.117 19.203 1 94.19 79 ILE A C 1
ATOM 614 O O . ILE A 1 79 ? -13.93 13.25 18.922 1 94.19 79 ILE A O 1
ATOM 618 N N . SER A 1 80 ? -13.844 11.5 20.281 1 91.12 80 SER A N 1
ATOM 619 C CA . SER A 1 80 ? -14.68 12.133 21.297 1 91.12 80 SER A CA 1
ATOM 620 C C . SER A 1 80 ? -13.906 13.18 22.078 1 91.12 80 SER A C 1
ATOM 622 O O . SER A 1 80 ? -12.695 13.047 22.281 1 91.12 80 SER A O 1
ATOM 624 N N . PRO A 1 81 ? -14.648 14.164 22.453 1 88.75 81 PRO A N 1
ATOM 625 C CA . PRO A 1 81 ? -13.992 15.164 23.297 1 88.75 81 PRO A CA 1
ATOM 626 C C . PRO A 1 81 ? -13.344 14.555 24.531 1 88.75 81 PRO A C 1
ATOM 628 O O . PRO A 1 81 ? -13.844 13.57 25.078 1 88.75 81 PRO A O 1
ATOM 631 N N . VAL A 1 82 ? -12.25 15.203 24.812 1 87 82 VAL A N 1
ATOM 632 C CA . VAL A 1 82 ? -11.5 14.75 25.984 1 87 82 VAL A CA 1
ATOM 633 C C . VAL A 1 82 ? -11.523 15.836 27.062 1 87 82 VAL A C 1
ATOM 635 O O . VAL A 1 82 ? -11.57 17.031 26.75 1 87 82 VAL A O 1
ATOM 638 N N . ASN A 1 83 ? -11.352 15.422 28.297 1 92.25 83 ASN A N 1
ATOM 639 C CA . ASN A 1 83 ? -11.367 16.359 29.406 1 92.25 83 ASN A CA 1
ATOM 640 C C . ASN A 1 83 ? -10.156 17.281 29.375 1 92.25 83 ASN A C 1
ATOM 642 O O . ASN A 1 83 ? -9.062 16.875 28.984 1 92.25 83 ASN A O 1
ATOM 646 N N . ASN A 1 84 ? -10.359 18.531 29.781 1 96.44 84 ASN A N 1
ATOM 647 C CA . ASN A 1 84 ? -9.312 19.531 30 1 96.44 84 ASN A CA 1
ATOM 648 C C . ASN A 1 84 ? -8.695 19.984 28.688 1 96.44 84 ASN A C 1
ATOM 650 O O . ASN A 1 84 ? -7.523 20.375 28.656 1 96.44 84 ASN A O 1
ATOM 654 N N . ILE A 1 85 ? -9.406 19.766 27.641 1 98.38 85 ILE A N 1
ATOM 655 C CA . ILE A 1 85 ? -9.062 20.375 26.359 1 98.38 85 ILE A CA 1
ATOM 656 C C . ILE A 1 85 ? -10.078 21.469 26.016 1 98.38 85 ILE A C 1
ATOM 658 O O . ILE A 1 85 ? -11.281 21.188 25.953 1 98.38 85 ILE A O 1
ATOM 662 N N . CYS A 1 86 ? -9.578 22.656 25.859 1 98.62 86 CYS A N 1
ATOM 663 C CA . CYS A 1 86 ? -10.453 23.797 25.578 1 98.62 86 CYS A CA 1
ATOM 664 C C . CYS A 1 86 ? -10.086 24.453 24.266 1 98.62 86 CYS A C 1
ATOM 666 O O . CYS A 1 86 ? -9.016 24.203 23.703 1 98.62 86 CYS A O 1
ATOM 668 N N . LEU A 1 87 ? -11.047 25.219 23.75 1 98.69 87 LEU A N 1
ATOM 669 C CA . LEU A 1 87 ? -10.906 25.844 22.453 1 98.69 87 LEU A CA 1
ATOM 670 C C . LEU A 1 87 ? -11.273 27.328 22.516 1 98.69 87 LEU A C 1
ATOM 672 O O . LEU A 1 87 ? -12.344 27.688 23.016 1 98.69 87 LEU A O 1
ATOM 676 N N . TYR A 1 88 ? -10.289 28.156 22.219 1 98.75 88 TYR A N 1
ATOM 677 C CA . TYR A 1 88 ? -10.648 29.516 21.828 1 98.75 88 TYR A CA 1
ATOM 678 C C . TYR A 1 88 ? -11.148 29.562 20.391 1 98.75 88 TYR A C 1
ATOM 680 O O . TYR A 1 88 ? -10.352 29.641 19.453 1 98.75 88 TYR A O 1
ATOM 688 N N . ALA A 1 89 ? -12.422 29.594 20.203 1 98.5 89 ALA A N 1
ATOM 689 C CA . ALA A 1 89 ? -13.086 29.266 18.938 1 98.5 89 ALA A CA 1
ATOM 690 C C . ALA A 1 89 ? -13.07 30.469 17.984 1 98.5 89 ALA A C 1
ATOM 692 O O . ALA A 1 89 ? -12.508 31.516 18.312 1 98.5 89 ALA A O 1
ATOM 693 N N . SER A 1 90 ? -13.648 30.234 16.812 1 98.44 90 SER A N 1
ATOM 694 C CA . SER A 1 90 ? -13.672 31.281 15.789 1 98.44 90 SER A CA 1
ATOM 695 C C . SER A 1 90 ? -14.477 32.5 16.25 1 98.44 90 SER A C 1
ATOM 697 O O . SER A 1 90 ? -14.195 33.625 15.828 1 98.44 90 SER A O 1
ATOM 699 N N . ASN A 1 91 ? -15.414 32.281 17.109 1 98.12 91 ASN A N 1
ATOM 700 C CA . ASN A 1 91 ? -16.203 33.406 17.641 1 98.12 91 ASN A CA 1
ATOM 701 C C . ASN A 1 91 ? -15.477 34.125 18.766 1 98.12 91 ASN A C 1
ATOM 703 O O . ASN A 1 91 ? -16.031 35.031 19.391 1 98.12 91 ASN A O 1
ATOM 707 N N . GLU A 1 92 ? -14.25 33.656 19.094 1 98.31 92 GLU A N 1
ATOM 708 C CA . GLU A 1 92 ? -13.297 34.25 20.016 1 98.31 92 GLU A CA 1
ATOM 709 C C . GLU A 1 92 ? -13.797 34.156 21.453 1 98.31 92 GLU A C 1
ATOM 711 O O . GLU A 1 92 ? -13.695 35.125 22.203 1 98.31 92 GLU A O 1
ATOM 716 N N . LYS A 1 93 ? -14.375 33.062 21.734 1 98.06 93 LYS A N 1
ATOM 717 C CA . LYS A 1 93 ? -14.742 32.625 23.078 1 98.06 93 LYS A CA 1
ATOM 718 C C . LYS A 1 93 ? -14.148 31.281 23.422 1 98.06 93 LYS A C 1
ATOM 720 O O . LYS A 1 93 ? -14.07 30.391 22.562 1 98.06 93 LYS A O 1
ATOM 725 N N . TRP A 1 94 ? -13.727 31.156 24.672 1 98.19 94 TRP A N 1
ATOM 726 C CA . TRP A 1 94 ? -13.25 29.875 25.156 1 98.19 94 TRP A CA 1
ATOM 727 C C . TRP A 1 94 ? -14.414 28.906 25.391 1 98.19 94 TRP A C 1
ATOM 729 O O . TRP A 1 94 ? -15.469 29.312 25.875 1 98.19 94 TRP A O 1
ATOM 739 N N . MET A 1 95 ? -14.25 27.719 25.062 1 97.62 95 MET A N 1
ATOM 740 C CA . MET A 1 95 ? -15.234 26.672 25.266 1 97.62 95 MET A CA 1
ATOM 741 C C . MET A 1 95 ? -14.57 25.297 25.312 1 97.62 95 MET A C 1
ATOM 743 O O . MET A 1 95 ? -13.375 25.172 25.031 1 97.62 95 MET A O 1
ATOM 747 N N . GLU A 1 96 ? -15.32 24.312 25.734 1 97.12 96 GLU A N 1
ATOM 748 C CA . GLU A 1 96 ? -14.82 22.953 25.594 1 97.12 96 GLU A CA 1
ATOM 749 C C . GLU A 1 96 ? -14.562 22.609 24.125 1 97.12 96 GLU A C 1
ATOM 751 O O . GLU A 1 96 ? -15.359 22.953 23.25 1 97.12 96 GLU A O 1
ATOM 756 N N . ALA A 1 97 ? -13.5 21.969 23.938 1 97.75 97 ALA A N 1
ATOM 757 C CA . ALA A 1 97 ? -13.117 21.688 22.547 1 97.75 97 ALA A CA 1
ATOM 758 C C . ALA A 1 97 ? -13.992 20.578 21.953 1 97.75 97 ALA A C 1
ATOM 760 O O . ALA A 1 97 ? -14.258 19.562 22.609 1 97.75 97 ALA A O 1
ATOM 761 N N . SER A 1 98 ? -14.398 20.766 20.75 1 96.31 98 SER A N 1
ATOM 762 C CA . SER A 1 98 ? -15.125 19.781 19.953 1 96.31 98 SER A CA 1
ATOM 763 C C . SER A 1 98 ? -14.992 20.078 18.469 1 96.31 98 SER A C 1
ATOM 765 O O . SER A 1 98 ? -14.57 21.156 18.078 1 96.31 98 SER A O 1
ATOM 767 N N . GLU A 1 99 ? -15.273 19.109 17.656 1 96.5 99 GLU A N 1
ATOM 768 C CA . GLU A 1 99 ? -15.273 19.297 16.203 1 96.5 99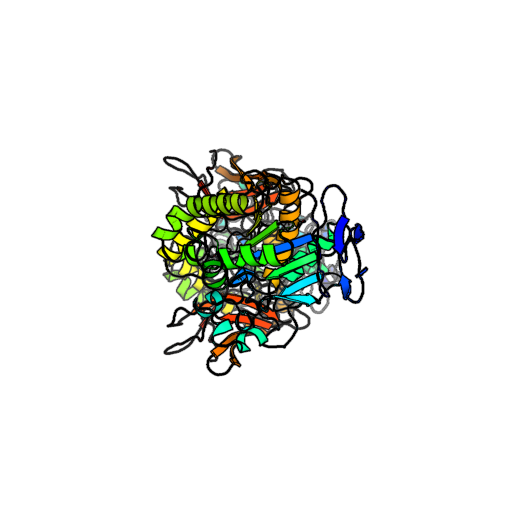 GLU A CA 1
ATOM 769 C C . GLU A 1 99 ? -16.594 19.906 15.734 1 96.5 99 GLU A C 1
ATOM 771 O O . GLU A 1 99 ? -17.656 19.594 16.281 1 96.5 99 GLU A O 1
ATOM 776 N N . PRO A 1 100 ? -16.609 20.703 14.703 1 97.31 100 PRO A N 1
ATOM 777 C CA . PRO A 1 100 ? -15.414 21.266 14.07 1 97.31 100 PRO A CA 1
ATOM 778 C C . PRO A 1 100 ? -14.711 22.312 14.938 1 97.31 100 PRO A C 1
ATOM 780 O O . PRO A 1 100 ? -15.375 23.094 15.625 1 97.31 100 PRO A O 1
ATOM 783 N N . THR A 1 101 ? -13.453 22.359 14.852 1 97.75 101 THR A N 1
ATOM 784 C CA . THR A 1 101 ? -12.688 23.297 15.68 1 97.75 101 THR A CA 1
ATOM 785 C C . THR A 1 101 ? -12.742 24.703 15.094 1 97.75 101 THR A C 1
ATOM 787 O O . THR A 1 101 ? -12.516 25.688 15.805 1 97.75 101 THR A O 1
ATOM 790 N N . HIS A 1 102 ? -12.977 24.828 13.836 1 98.25 102 HIS A N 1
ATOM 791 C CA . HIS A 1 102 ? -13.062 26.109 13.164 1 98.25 102 HIS A CA 1
ATOM 792 C C . HIS A 1 102 ? -14.461 26.328 12.586 1 98.25 102 HIS A C 1
ATOM 794 O O . HIS A 1 102 ? -14.93 25.547 11.766 1 98.25 102 HIS A O 1
ATOM 800 N N . ASN A 1 103 ? -15.094 27.328 13.023 1 97.75 103 ASN A N 1
ATOM 801 C CA . ASN A 1 103 ? -16.328 27.859 12.461 1 97.75 103 ASN A CA 1
ATOM 802 C C . ASN A 1 103 ? -16.172 29.312 12.008 1 97.75 103 ASN A C 1
ATOM 804 O O . ASN A 1 103 ? -16.688 30.219 12.648 1 97.75 103 ASN A O 1
ATOM 808 N N . LEU A 1 104 ? -15.664 29.484 10.836 1 97.81 104 LEU A N 1
ATOM 809 C CA . LEU A 1 104 ? -15.164 30.766 10.367 1 97.81 104 LEU A CA 1
ATOM 810 C C . LEU A 1 104 ? -16.312 31.75 10.18 1 97.81 104 LEU A C 1
ATOM 812 O O . LEU A 1 104 ? -16.125 32.969 10.336 1 97.81 104 LEU A O 1
ATOM 816 N N . PHE A 1 105 ? -17.438 31.25 9.836 1 97.44 105 PHE A N 1
ATOM 817 C CA . PHE A 1 105 ? -18.594 32.125 9.617 1 97.44 105 PHE A CA 1
ATOM 818 C C . PHE A 1 105 ? -18.922 32.906 10.867 1 97.44 105 PHE A C 1
ATOM 820 O O . PHE A 1 105 ? -19.484 34 10.781 1 97.44 105 PHE A O 1
ATOM 827 N N . ALA A 1 106 ? -18.547 32.375 11.992 1 97.75 106 ALA A N 1
ATOM 828 C CA . ALA A 1 106 ? -18.875 33 13.273 1 97.75 106 ALA A CA 1
ATOM 829 C C . ALA A 1 106 ? -17.812 34.031 13.688 1 97.75 106 ALA A C 1
ATOM 831 O O . ALA A 1 106 ? -17.969 34.719 14.695 1 97.75 106 ALA A O 1
ATOM 832 N N . SER A 1 107 ? -16.734 34.156 12.984 1 98.38 107 SER A N 1
ATOM 833 C CA . SER A 1 107 ? -15.648 35.031 13.352 1 98.38 107 SER A CA 1
ATOM 834 C C . SER A 1 107 ? -16.078 36.5 13.242 1 98.38 107 SER A C 1
ATOM 836 O O . SER A 1 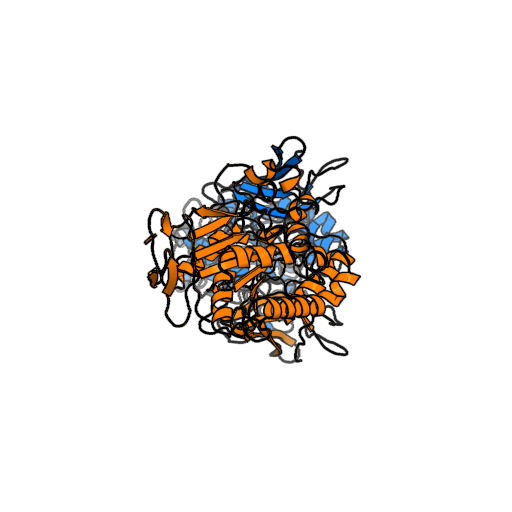107 ? -16.719 36.906 12.266 1 98.38 107 SER A O 1
ATOM 838 N N . PRO A 1 108 ? -15.727 37.344 14.195 1 98 108 PRO A N 1
ATOM 839 C CA . PRO A 1 108 ? -16.031 38.75 14.078 1 98 108 PRO A CA 1
ATOM 840 C C . PRO A 1 108 ? -15.031 39.5 13.188 1 98 108 PRO A C 1
ATOM 842 O O . PRO A 1 108 ? -15.203 40.688 12.914 1 98 108 PRO A O 1
ATOM 845 N N . ARG A 1 109 ? -13.961 38.844 12.789 1 98.06 109 ARG A N 1
ATOM 846 C CA . ARG A 1 109 ? -12.898 39.5 12.039 1 98.06 109 ARG A CA 1
ATOM 847 C C . ARG A 1 109 ? -13.258 39.594 10.562 1 98.06 109 ARG A C 1
ATOM 849 O O . ARG A 1 109 ? -13.633 38.594 9.938 1 98.06 109 ARG A O 1
ATOM 856 N N . ALA A 1 110 ? -13.008 40.75 9.938 1 98.25 110 ALA A N 1
ATOM 857 C CA . ALA A 1 110 ? -13.391 41.031 8.555 1 98.25 110 ALA A CA 1
ATOM 858 C C . ALA A 1 110 ? -12.641 40.125 7.578 1 98.25 110 ALA A C 1
ATOM 860 O O . ALA A 1 110 ? -13.188 39.75 6.543 1 98.25 110 ALA A O 1
ATOM 861 N N . VAL A 1 111 ? -11.461 39.75 7.871 1 98.38 111 VAL A N 1
ATOM 862 C CA . VAL A 1 111 ? -10.602 39 6.957 1 98.38 111 VAL A CA 1
ATOM 863 C C . VAL A 1 111 ? -11.25 37.656 6.621 1 98.38 111 VAL A C 1
ATOM 865 O O . VAL A 1 111 ? -11.133 37.188 5.496 1 98.38 111 VAL A O 1
ATOM 868 N N . HIS A 1 112 ? -11.961 37.031 7.57 1 98 112 HIS A N 1
ATOM 869 C CA . HIS A 1 112 ? -12.562 35.719 7.383 1 98 112 HIS A CA 1
ATOM 870 C C . HIS A 1 112 ? -13.828 35.812 6.535 1 98 112 HIS A C 1
ATOM 872 O O . HIS A 1 112 ? -14.359 34.781 6.098 1 98 112 HIS A O 1
ATOM 878 N N . HIS A 1 113 ? -14.227 37.031 6.246 1 97.62 113 HIS A N 1
ATOM 879 C CA . HIS A 1 113 ? -15.406 37.25 5.414 1 97.62 113 HIS A CA 1
ATOM 880 C C . HIS A 1 113 ? -15.031 37.844 4.07 1 97.62 113 HIS A C 1
ATOM 882 O O . HIS A 1 113 ? -15.859 37.938 3.164 1 97.62 113 HIS A O 1
ATOM 888 N N . THR A 1 114 ? -13.883 38.344 3.977 1 97.38 114 THR A N 1
ATOM 889 C CA . THR A 1 114 ? -13.406 38.906 2.723 1 97.38 114 THR A CA 1
ATOM 890 C C . THR A 1 114 ? -12.648 37.875 1.901 1 97.38 114 THR A C 1
ATOM 892 O O . THR A 1 114 ? -12.82 37.781 0.683 1 97.38 114 THR A O 1
ATOM 895 N N . LEU A 1 115 ? -11.789 37.062 2.551 1 97.25 115 LEU A N 1
ATOM 896 C CA . LEU A 1 115 ? -11.141 35.938 1.863 1 97.25 115 LEU A CA 1
ATOM 897 C C . LEU A 1 115 ? -12.117 34.812 1.622 1 97.25 115 LEU A C 1
ATOM 899 O O . LEU A 1 115 ? -12.922 34.469 2.5 1 97.25 115 LEU A O 1
ATOM 903 N N . PRO A 1 116 ? -12.047 34.312 0.503 1 95.31 116 PRO A N 1
ATOM 904 C CA . PRO A 1 116 ? -13 33.25 0.211 1 95.31 116 PRO A CA 1
ATOM 905 C C . PRO A 1 116 ? -12.734 31.984 1.021 1 95.31 116 PRO A C 1
ATOM 907 O O . PRO A 1 116 ? -11.578 31.594 1.203 1 95.31 116 PRO A O 1
ATOM 910 N N . ASP A 1 117 ? -13.82 31.344 1.528 1 94.75 117 ASP A N 1
ATOM 911 C CA . ASP A 1 117 ? -13.898 30.031 2.162 1 94.75 117 ASP A 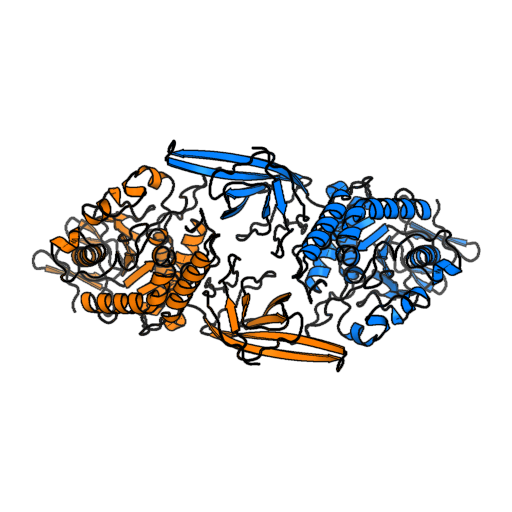CA 1
ATOM 912 C C . ASP A 1 117 ? -15.297 29.438 2.002 1 94.75 117 ASP A C 1
ATOM 914 O O . ASP A 1 117 ? -16.297 30.047 2.379 1 94.75 117 ASP A O 1
ATOM 918 N N . PRO A 1 118 ? -15.336 28.266 1.494 1 92.06 118 PRO A N 1
ATOM 919 C CA . PRO A 1 118 ? -16.656 27.672 1.239 1 92.06 118 PRO A CA 1
ATOM 920 C C . PRO A 1 118 ? -17.5 27.547 2.506 1 92.06 118 PRO A C 1
ATOM 922 O O . PRO A 1 118 ? -18.719 27.641 2.443 1 92.06 118 PRO A O 1
ATOM 925 N N . THR A 1 119 ? -16.891 27.422 3.639 1 94.81 119 THR A N 1
ATOM 926 C CA . THR A 1 119 ? -17.625 27.203 4.875 1 94.81 119 THR A CA 1
ATOM 927 C C . THR A 1 119 ? -18.188 28.516 5.402 1 94.81 119 THR A C 1
ATOM 929 O O . THR A 1 119 ? -19.031 28.516 6.305 1 94.81 119 THR A O 1
ATOM 932 N N . VAL A 1 120 ? -17.672 29.609 4.93 1 96.25 120 VAL A N 1
ATOM 933 C CA . VAL A 1 120 ? -18.234 30.906 5.281 1 96.25 120 VAL A CA 1
ATOM 934 C C . VAL A 1 120 ? -19.422 31.219 4.371 1 96.25 120 VAL A C 1
ATOM 936 O O . VAL A 1 120 ? -20.469 31.656 4.844 1 96.25 120 VAL A O 1
ATOM 939 N N . ALA A 1 121 ? -19.266 30.891 3.113 1 93.69 121 ALA A N 1
ATOM 940 C CA . ALA A 1 121 ? -20.328 31.109 2.137 1 93.69 121 ALA A CA 1
ATOM 941 C C . ALA A 1 121 ? -21.531 30.219 2.434 1 93.69 121 ALA A C 1
ATOM 943 O O . ALA A 1 121 ? -22.688 30.641 2.264 1 93.69 121 ALA A O 1
ATOM 944 N N . ASN A 1 122 ? -21.297 29 2.816 1 95.62 122 ASN A N 1
ATOM 945 C CA . ASN A 1 122 ? -22.328 28.047 3.211 1 95.62 122 ASN A CA 1
ATOM 946 C C . ASN A 1 122 ? -21.969 27.312 4.5 1 95.62 122 ASN A C 1
ATOM 948 O O . ASN A 1 122 ? -21.5 26.188 4.465 1 95.62 122 ASN A O 1
ATOM 952 N N . PRO A 1 123 ? -22.328 27.859 5.602 1 95.94 123 PRO A N 1
ATOM 953 C CA . PRO A 1 123 ? -21.906 27.328 6.902 1 95.94 123 PRO A CA 1
ATOM 954 C C . PRO A 1 123 ? -22.422 25.906 7.148 1 95.94 123 PRO A C 1
ATOM 956 O O . PRO A 1 123 ? -21.875 25.203 7.996 1 95.94 123 PRO A O 1
ATOM 959 N N . ASP A 1 124 ? -23.453 25.422 6.371 1 96.25 124 ASP A N 1
ATOM 960 C CA . ASP A 1 124 ? -24 24.078 6.543 1 96.25 124 ASP A CA 1
ATOM 961 C C . ASP A 1 124 ? -22.969 23.016 6.172 1 96.25 124 ASP A C 1
ATOM 963 O O . ASP A 1 124 ? -23.109 21.859 6.57 1 96.25 124 ASP A O 1
ATOM 967 N N . ILE A 1 125 ? -21.969 23.422 5.426 1 96.5 125 ILE A N 1
ATOM 968 C CA . ILE A 1 125 ? -20.906 22.484 5.07 1 96.5 125 ILE A CA 1
ATOM 969 C C . ILE A 1 125 ? -20.266 21.906 6.336 1 96.5 125 ILE A C 1
ATOM 971 O O . ILE A 1 125 ? -19.953 20.719 6.395 1 96.5 125 ILE A O 1
ATOM 975 N N . CYS A 1 126 ? -20.203 22.703 7.402 1 96.06 126 CYS A N 1
ATOM 976 C CA . CYS A 1 126 ? -19.531 22.312 8.641 1 96.06 126 CYS A CA 1
ATOM 977 C C . CYS A 1 126 ? -20.344 21.266 9.391 1 96.06 126 CYS A C 1
ATOM 979 O O . CYS A 1 126 ? -19.828 20.609 10.305 1 96.06 126 CYS A O 1
ATOM 981 N N . LYS A 1 127 ? -21.578 21.031 9 1 95.69 127 LYS A N 1
ATOM 982 C CA . LYS A 1 127 ? -22.375 19.953 9.586 1 95.69 127 LYS A CA 1
ATOM 983 C C . LYS A 1 127 ? -21.891 18.594 9.125 1 95.69 127 LYS A C 1
ATOM 985 O O . LYS A 1 127 ? -22.156 17.578 9.766 1 95.69 127 LYS A O 1
ATOM 990 N N . PHE A 1 128 ? -21.141 18.594 8.031 1 97.12 128 PHE A N 1
ATOM 991 C CA . PHE A 1 128 ? -20.734 17.328 7.43 1 97.12 128 PHE A CA 1
ATOM 992 C C . PHE A 1 128 ? -19.219 17.234 7.32 1 97.12 128 PHE A C 1
ATOM 994 O O . PHE A 1 128 ? -18.641 16.172 7.496 1 97.12 128 PHE A O 1
ATOM 1001 N N . ARG A 1 129 ? -18.625 18.344 6.988 1 96.81 129 ARG A N 1
ATOM 1002 C CA . ARG A 1 129 ? -17.172 18.422 6.816 1 96.81 129 ARG A CA 1
ATOM 1003 C C . ARG A 1 129 ? -16.547 19.391 7.805 1 96.81 129 ARG A C 1
ATOM 1005 O O . ARG A 1 129 ? -16.828 20.594 7.758 1 96.81 129 ARG A O 1
ATOM 1012 N N . GLY A 1 130 ? -15.805 18.922 8.711 1 97.25 130 GLY A N 1
ATOM 1013 C CA . GLY A 1 130 ? -15.195 19.812 9.688 1 97.25 130 GLY A CA 1
ATOM 1014 C C . GLY A 1 130 ? -14.195 19.109 10.586 1 97.25 130 GLY A C 1
ATOM 1015 O O . GLY A 1 130 ? -13.609 19.719 11.484 1 97.25 130 GLY A O 1
ATOM 1016 N N . ALA A 1 131 ? -13.969 17.766 10.289 1 97.94 131 ALA A N 1
ATOM 1017 C CA . ALA A 1 131 ? -12.977 17.047 11.078 1 97.94 131 ALA A CA 1
ATOM 1018 C C . ALA A 1 131 ? -11.594 17.672 10.922 1 97.94 131 ALA A C 1
ATOM 1020 O O . ALA A 1 131 ? -11.164 17.984 9.812 1 97.94 131 ALA A O 1
ATOM 1021 N N . SER A 1 132 ? -10.984 17.906 12.016 1 97.88 132 SER A N 1
ATOM 1022 C CA . SER A 1 132 ? -9.672 18.531 12.023 1 97.88 132 SER A CA 1
ATOM 1023 C C . SER A 1 132 ? -8.664 17.688 12.797 1 97.88 132 SER A C 1
ATOM 1025 O O . SER A 1 132 ? -8.977 16.594 13.242 1 97.88 132 SER A O 1
ATOM 1027 N N . LEU A 1 133 ? -7.438 18.203 12.875 1 98.69 133 LEU A N 1
ATOM 1028 C CA . LEU A 1 133 ? -6.371 17.484 13.555 1 98.69 133 LEU A CA 1
ATOM 1029 C C . LEU A 1 133 ? -6.219 17.969 14.992 1 98.69 133 LEU A C 1
ATOM 1031 O O . LEU A 1 133 ? -5.41 17.422 15.75 1 98.69 133 LEU A O 1
ATOM 1035 N N . GLY A 1 134 ? -6.98 19 15.445 1 98.38 134 GLY A N 1
ATOM 1036 C CA . GLY A 1 134 ? -6.758 19.688 16.703 1 98.38 134 GLY A CA 1
ATOM 1037 C C . GLY A 1 134 ? -6.98 18.812 17.922 1 98.38 134 GLY A C 1
ATOM 1038 O O . GLY A 1 134 ? -6.121 18.719 18.797 1 98.38 134 GLY A O 1
ATOM 1039 N N . LEU A 1 135 ? -8.125 18.125 17.969 1 98.19 135 LEU A N 1
ATOM 1040 C CA . LEU A 1 135 ? -8.445 17.312 19.125 1 98.19 135 LEU A CA 1
ATOM 1041 C C . LEU A 1 135 ? -7.469 16.141 19.25 1 98.19 135 LEU A C 1
ATOM 1043 O O . LEU A 1 135 ? -7.055 15.789 20.359 1 98.19 135 LEU A O 1
ATOM 1047 N N . ALA A 1 136 ? -7.141 15.562 18.125 1 98.31 136 ALA A N 1
ATOM 1048 C CA . ALA A 1 136 ? -6.176 14.469 18.156 1 98.31 136 ALA A CA 1
ATOM 1049 C C . ALA A 1 136 ? -4.816 14.945 18.656 1 98.31 136 ALA A C 1
ATOM 1051 O O . ALA A 1 136 ? -4.156 14.242 19.438 1 98.31 136 ALA A O 1
ATOM 1052 N N . PHE A 1 137 ? -4.418 16.078 18.188 1 98.75 137 PHE A N 1
ATOM 1053 C CA . PHE A 1 137 ? -3.188 16.688 18.703 1 98.75 137 PHE A CA 1
ATOM 1054 C C . PHE A 1 137 ? -3.248 16.859 20.203 1 98.75 137 PHE A C 1
ATOM 1056 O O . PHE A 1 137 ? -2.357 16.391 20.922 1 98.75 137 PHE A O 1
ATOM 1063 N N . ALA A 1 138 ? -4.266 17.5 20.656 1 98.81 138 ALA A N 1
ATOM 1064 C CA . ALA A 1 138 ? -4.383 17.859 22.062 1 98.81 138 ALA A CA 1
ATOM 1065 C C . ALA A 1 138 ? -4.41 16.609 22.938 1 98.81 138 ALA A C 1
ATOM 1067 O O . ALA A 1 138 ? -3.746 16.562 23.984 1 98.81 138 ALA A O 1
ATOM 1068 N N . LYS A 1 139 ? -5.148 15.664 22.516 1 98.19 139 LYS A N 1
ATOM 1069 C CA . LYS A 1 139 ? -5.246 14.422 23.281 1 98.19 139 LYS A CA 1
ATOM 1070 C C . LYS A 1 139 ? -3.885 13.742 23.406 1 98.19 139 LYS A C 1
ATOM 1072 O O . LYS A 1 139 ? -3.49 13.32 24.5 1 98.19 139 LYS A O 1
ATOM 1077 N N . GLU A 1 140 ? -3.221 13.609 22.266 1 98.25 140 GLU A N 1
ATOM 1078 C CA . GLU A 1 140 ? -1.905 12.977 22.281 1 98.25 140 GLU A CA 1
ATOM 1079 C C . GLU A 1 140 ? -0.903 13.805 23.078 1 98.25 140 GLU A C 1
ATOM 1081 O O . GLU A 1 140 ? -0.077 13.25 23.812 1 98.25 140 GLU A O 1
ATOM 1086 N N . TYR A 1 141 ? -0.96 15.094 22.922 1 98.56 141 TYR A N 1
ATOM 1087 C CA . TYR A 1 141 ? -0.087 16 23.656 1 98.56 141 TYR A CA 1
ATOM 1088 C C . TYR A 1 141 ? -0.28 15.836 25.156 1 98.56 141 TYR A C 1
ATOM 1090 O O . TYR A 1 141 ? 0.694 15.805 25.922 1 98.56 141 TYR A O 1
ATOM 1098 N N . GLN A 1 142 ? -1.52 15.727 25.562 1 97.38 142 GLN A N 1
ATOM 1099 C CA . GLN A 1 142 ? -1.831 15.477 26.969 1 97.38 142 GLN A CA 1
ATOM 1100 C C . GLN A 1 142 ? -1.214 14.172 27.453 1 97.38 142 GLN A C 1
ATOM 1102 O O . GLN A 1 142 ? -0.6 14.125 28.516 1 97.38 142 GLN A O 1
ATOM 1107 N N . ARG A 1 143 ? -1.417 13.219 26.688 1 96.44 143 ARG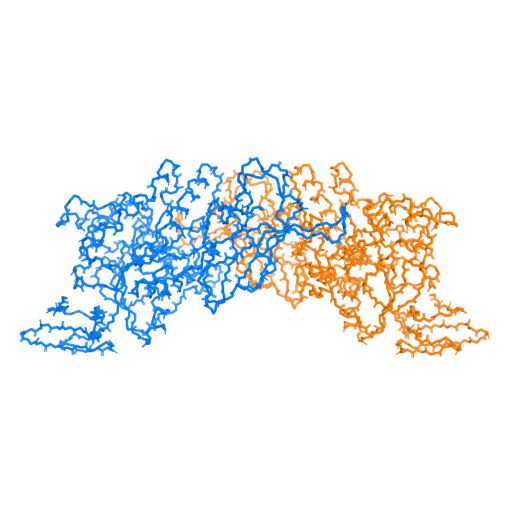 A N 1
ATOM 1108 C CA . ARG A 1 143 ? -0.907 11.898 27.031 1 96.44 143 ARG A CA 1
ATOM 1109 C C . ARG A 1 143 ? 0.607 11.93 27.219 1 96.44 143 ARG A C 1
ATOM 1111 O O . ARG A 1 143 ? 1.134 11.336 28.172 1 96.44 143 ARG A O 1
ATOM 1118 N N . LEU A 1 144 ? 1.257 12.672 26.422 1 96.75 144 LEU A N 1
ATOM 1119 C CA . LEU A 1 144 ? 2.715 12.711 26.422 1 96.75 144 LEU A CA 1
ATOM 1120 C C . LEU A 1 144 ? 3.236 13.641 27.5 1 96.75 144 LEU A C 1
ATOM 1122 O O . LEU A 1 144 ? 4.422 13.609 27.844 1 96.75 144 LEU A O 1
ATOM 1126 N N . ASN A 1 145 ? 2.373 14.531 28.031 1 96.44 145 ASN A N 1
ATOM 1127 C CA . ASN A 1 145 ? 2.801 15.539 28.984 1 96.44 145 ASN A CA 1
ATOM 1128 C C . ASN A 1 145 ? 2.045 15.422 30.312 1 96.44 145 ASN A C 1
ATOM 1130 O O . ASN A 1 145 ? 1.597 16.422 30.859 1 96.44 145 ASN A O 1
ATOM 1134 N N . ASN A 1 146 ? 1.849 14.242 30.797 1 94.69 146 ASN A N 1
ATOM 1135 C CA . ASN A 1 146 ? 1.332 13.93 32.125 1 94.69 146 ASN A CA 1
ATOM 1136 C C . ASN A 1 146 ? -0.048 14.539 32.344 1 94.69 146 ASN A C 1
ATOM 1138 O O . ASN A 1 146 ? -0.332 15.062 33.438 1 94.69 146 ASN A O 1
ATOM 1142 N N . GLY A 1 147 ? -0.813 14.664 31.234 1 96.19 147 GLY A N 1
ATOM 1143 C CA . GLY A 1 147 ? -2.211 15.047 31.359 1 96.19 147 GLY A CA 1
ATOM 1144 C C . GLY A 1 147 ? -2.414 16.547 31.469 1 96.19 147 GLY A C 1
ATOM 1145 O O . GLY A 1 147 ? -3.48 17 31.875 1 96.19 147 GLY A O 1
ATOM 1146 N N . ILE A 1 148 ? -1.533 17.312 31.109 1 97.31 148 ILE A N 1
ATOM 1147 C CA . ILE A 1 148 ? -1.627 18.766 31.203 1 97.31 148 ILE A CA 1
ATOM 1148 C C . ILE A 1 148 ? -2.828 19.25 30.391 1 97.31 148 ILE A C 1
ATOM 1150 O O . ILE A 1 148 ? -3.123 18.719 29.328 1 97.31 148 ILE A O 1
ATOM 1154 N N . PRO A 1 149 ? -3.57 20.281 30.906 1 98.5 149 PRO A N 1
ATOM 1155 C CA . PRO A 1 149 ? -4.617 20.891 30.078 1 98.5 149 PRO A CA 1
ATOM 1156 C C . PRO A 1 149 ? -4.07 21.547 28.812 1 98.5 149 PRO A C 1
ATOM 1158 O O . PRO A 1 149 ? -2.951 22.062 28.812 1 98.5 149 PRO A O 1
ATOM 1161 N N . VAL A 1 150 ? -4.883 21.453 27.781 1 98.81 150 VAL A N 1
ATOM 1162 C CA . VAL A 1 150 ? -4.453 22.016 26.5 1 98.81 150 VAL A CA 1
ATOM 1163 C C . VAL A 1 150 ? -5.504 23 26 1 98.81 150 VAL A C 1
ATOM 1165 O O . VAL A 1 150 ? -6.703 22.703 26.031 1 98.81 150 VAL A O 1
ATOM 1168 N N . GLY A 1 151 ? -5.098 24.156 25.656 1 98.75 151 GLY A N 1
ATOM 1169 C CA . GLY A 1 151 ? -5.918 25.109 24.938 1 98.75 151 GLY A CA 1
ATOM 1170 C C . GLY A 1 151 ? -5.562 25.203 23.469 1 98.75 151 GLY A C 1
ATOM 1171 O O . GLY A 1 151 ? -4.387 25.297 23.109 1 98.75 151 GLY A O 1
ATOM 1172 N N . LEU A 1 152 ? -6.578 25.172 22.625 1 98.81 152 LEU A N 1
ATOM 1173 C CA . LEU A 1 152 ? -6.418 25.344 21.188 1 98.81 152 LEU A CA 1
ATOM 1174 C C . LEU A 1 152 ? -7.008 26.672 20.734 1 98.81 152 LEU A C 1
ATOM 1176 O O . LEU A 1 152 ? -8.062 27.094 21.219 1 98.81 152 LEU A O 1
ATOM 1180 N N . VAL A 1 153 ? -6.32 27.328 19.859 1 98.88 153 VAL A N 1
ATOM 1181 C CA . VAL A 1 153 ? -6.793 28.609 19.344 1 98.88 153 VAL A CA 1
ATOM 1182 C C . VAL A 1 153 ? -7.043 28.5 17.844 1 98.88 153 VAL A C 1
ATOM 1184 O O . VAL A 1 153 ? -6.109 28.297 17.062 1 98.88 153 VAL A O 1
ATOM 1187 N N . ALA A 1 154 ? -8.242 28.688 17.375 1 98.81 154 ALA A N 1
ATOM 1188 C CA . ALA A 1 154 ? -8.633 28.547 15.977 1 98.81 154 ALA A CA 1
ATOM 1189 C C . ALA A 1 154 ? -8.242 29.781 15.172 1 98.81 154 ALA A C 1
ATOM 1191 O O . ALA A 1 154 ? -8.812 30.859 15.359 1 98.81 154 ALA A O 1
ATOM 1192 N N . CYS A 1 155 ? -7.316 29.578 14.227 1 98.81 155 CYS A N 1
ATOM 1193 C CA . CYS A 1 155 ? -6.875 30.734 13.453 1 98.81 155 CYS A CA 1
ATOM 1194 C C . CYS A 1 155 ? -6.797 30.391 11.969 1 98.81 155 CYS A C 1
ATOM 1196 O O . CYS A 1 155 ? -6.586 31.281 11.133 1 98.81 155 CYS A O 1
ATOM 1198 N N . ALA A 1 156 ? -6.965 29.125 11.578 1 98.75 156 ALA A N 1
ATOM 1199 C CA . ALA A 1 156 ? -6.758 28.703 10.195 1 98.75 156 ALA A CA 1
ATOM 1200 C C . ALA A 1 156 ? -7.895 29.188 9.297 1 98.75 156 ALA A C 1
ATOM 1202 O O . ALA A 1 156 ? -9.008 29.406 9.766 1 98.75 156 ALA A O 1
ATOM 1203 N N . HIS A 1 157 ? -7.574 29.391 8.023 1 98.69 157 HIS A N 1
ATOM 1204 C CA . HIS A 1 157 ? -8.516 29.812 6.992 1 98.69 157 HIS A CA 1
ATOM 1205 C C . HIS A 1 157 ? -8.297 29.047 5.695 1 98.69 157 HIS A C 1
ATOM 1207 O O . HIS A 1 157 ? -7.172 28.953 5.199 1 98.69 157 HIS A O 1
ATOM 1213 N N . GLY A 1 158 ? -9.367 28.484 5.133 1 97.62 158 GLY A N 1
ATOM 1214 C CA . GLY A 1 158 ? -9.258 27.641 3.953 1 97.62 158 GLY A CA 1
ATOM 1215 C C . GLY A 1 158 ? -8.789 28.391 2.723 1 97.62 158 GLY A C 1
ATOM 1216 O O . GLY A 1 158 ? -9.102 29.562 2.553 1 97.62 158 GLY A O 1
ATOM 1217 N N . GLY A 1 159 ? -8.023 27.719 1.787 1 96.88 159 GLY A N 1
ATOM 1218 C CA . GLY A 1 159 ? -7.68 28.219 0.466 1 96.88 159 GLY A CA 1
ATOM 1219 C C . GLY A 1 159 ? -6.672 29.344 0.501 1 96.88 159 GLY A C 1
ATOM 1220 O O . GLY A 1 159 ? -6.664 30.203 -0.387 1 96.88 159 GLY A O 1
ATOM 1221 N N . THR A 1 160 ? -5.859 29.406 1.502 1 97.94 160 THR A N 1
ATOM 1222 C CA . THR A 1 160 ? -4.977 30.562 1.636 1 97.94 160 THR A CA 1
ATOM 1223 C C . THR A 1 160 ? -3.533 30.172 1.333 1 97.94 160 THR A C 1
ATOM 1225 O O . THR A 1 160 ? -3.127 29.031 1.569 1 97.94 160 THR A O 1
ATOM 1228 N N . SER A 1 161 ? -2.736 31.125 0.805 1 98.19 161 SER A N 1
ATOM 1229 C CA . SER A 1 161 ? -1.316 31 0.496 1 98.19 161 SER A CA 1
ATOM 1230 C C . SER A 1 161 ? -0.454 31.688 1.545 1 98.19 161 SER A C 1
ATOM 1232 O O . SER A 1 161 ? -0.974 32.344 2.441 1 98.19 161 SER A O 1
ATOM 1234 N N . LEU A 1 162 ? 0.862 31.516 1.429 1 98.31 162 LEU A N 1
ATOM 1235 C CA . LEU A 1 162 ? 1.781 32.25 2.287 1 98.31 162 LEU A CA 1
ATOM 1236 C C . LEU A 1 162 ? 1.638 33.75 2.07 1 98.31 162 LEU A C 1
ATOM 1238 O O . LEU A 1 162 ? 1.856 34.531 2.994 1 98.31 162 LEU A O 1
ATOM 1242 N N . GLU A 1 163 ? 1.256 34.094 0.864 1 97.75 163 GLU A N 1
ATOM 1243 C CA . GLU A 1 163 ? 1.015 35.5 0.597 1 97.75 163 GLU A CA 1
ATOM 1244 C C . GLU A 1 163 ? -0.175 36.031 1.4 1 97.75 163 GLU A C 1
ATOM 1246 O O . GLU A 1 163 ? -0.135 37.156 1.932 1 97.75 163 GLU A O 1
ATOM 1251 N N . ASP A 1 164 ? -1.218 35.25 1.434 1 98.31 164 ASP A N 1
ATOM 1252 C CA . ASP A 1 164 ? -2.373 35.625 2.248 1 98.31 164 ASP A CA 1
ATOM 1253 C C . ASP A 1 164 ? -1.988 35.75 3.719 1 98.31 164 ASP A C 1
ATOM 1255 O O . ASP A 1 164 ? -2.584 36.531 4.453 1 98.31 164 ASP A O 1
ATOM 1259 N N . TRP A 1 165 ? -0.977 35.031 4.184 1 98.75 165 TRP A N 1
ATOM 1260 C CA . TRP A 1 165 ? -0.525 35 5.57 1 98.75 165 TRP A CA 1
ATOM 1261 C C . TRP A 1 165 ? 0.631 35.969 5.785 1 98.75 165 TRP A C 1
ATOM 1263 O O . TRP A 1 165 ? 1.269 35.969 6.84 1 98.75 165 TRP A O 1
ATOM 1273 N N . GLN A 1 166 ? 0.911 36.781 4.82 1 98.31 166 GLN A N 1
ATOM 1274 C CA . GLN A 1 166 ? 2.031 37.688 4.918 1 98.31 166 GLN A CA 1
ATOM 1275 C C . GLN A 1 166 ? 1.841 38.656 6.078 1 98.31 166 GLN A C 1
ATOM 1277 O O . GLN A 1 166 ? 0.726 39.125 6.332 1 98.31 166 GLN A O 1
ATOM 1282 N N . ARG A 1 167 ? 2.914 38.906 6.75 1 98.56 167 ARG A N 1
ATOM 1283 C CA . ARG A 1 167 ? 2.889 39.938 7.785 1 98.56 167 ARG A CA 1
ATOM 1284 C C . ARG A 1 167 ? 2.594 41.312 7.188 1 98.56 167 ARG A C 1
ATOM 1286 O O . ARG A 1 167 ? 3.232 41.719 6.219 1 98.56 167 ARG A O 1
ATOM 1293 N N . PRO A 1 168 ? 1.61 42.031 7.758 1 98.31 168 PRO A N 1
ATOM 1294 C CA . PRO A 1 168 ? 1.399 43.375 7.281 1 98.31 168 PRO A CA 1
ATOM 1295 C C . PRO A 1 168 ? 2.531 44.344 7.684 1 98.31 168 PRO A C 1
ATOM 1297 O O . PRO A 1 168 ? 3.324 44 8.57 1 98.31 168 PRO A O 1
ATOM 1300 N N . GLU A 1 169 ? 2.596 45.469 7.051 1 97.5 169 GLU A N 1
ATOM 1301 C CA . GLU A 1 169 ? 3.627 46.469 7.348 1 97.5 169 GLU A CA 1
ATOM 1302 C C . GLU A 1 169 ? 3.596 46.875 8.82 1 97.5 169 GLU A C 1
ATOM 1304 O O . GLU A 1 169 ? 4.645 47.062 9.438 1 97.5 169 GLU A O 1
ATOM 1309 N N . GLU A 1 170 ? 2.363 47.062 9.273 1 97.19 170 GLU A N 1
ATOM 1310 C CA . GLU A 1 170 ? 2.152 47.375 10.688 1 97.19 170 GLU A CA 1
ATOM 1311 C C . GLU A 1 170 ? 1.038 46.5 11.273 1 97.19 170 GLU A C 1
ATOM 1313 O O . GLU A 1 170 ? 0.006 46.281 10.633 1 97.19 170 GLU A O 1
ATOM 1318 N N . ILE A 1 171 ? 1.303 46 12.422 1 97.25 171 ILE A N 1
ATOM 1319 C CA . ILE A 1 171 ? 0.247 45.312 13.156 1 97.25 171 ILE A CA 1
ATOM 1320 C C . ILE A 1 171 ? -0.529 46.312 14.008 1 97.25 171 ILE A C 1
ATOM 1322 O O . ILE A 1 171 ? 0.008 46.875 14.969 1 97.25 171 ILE A O 1
ATOM 1326 N N . ASN A 1 172 ? -1.736 46.625 13.68 1 97.75 172 ASN A N 1
ATOM 1327 C CA . ASN A 1 172 ? -2.604 47.594 14.367 1 97.75 172 ASN A CA 1
ATOM 1328 C C . ASN A 1 172 ? -4.059 47.125 14.367 1 97.75 172 ASN A C 1
ATOM 1330 O O . ASN A 1 172 ? -4.348 45.969 14.016 1 97.75 172 ASN A O 1
ATOM 1334 N N . LYS A 1 173 ? -4.91 48.031 14.75 1 97.5 173 LYS A N 1
ATOM 1335 C CA . LYS A 1 173 ? -6.316 47.656 14.891 1 97.5 173 LYS A CA 1
ATOM 1336 C C . LYS A 1 173 ? -6.926 47.281 13.547 1 97.5 173 LYS A C 1
ATOM 1338 O O . LYS A 1 173 ? -7.742 46.375 13.461 1 97.5 173 LYS A O 1
ATOM 1343 N N . ASN A 1 174 ? -6.539 47.938 12.586 1 97.94 174 ASN A N 1
ATOM 1344 C CA . ASN A 1 174 ? -7.074 47.688 11.258 1 97.94 174 ASN A CA 1
ATOM 1345 C C . ASN A 1 174 ? -6.574 46.344 10.703 1 97.94 174 ASN A C 1
ATOM 1347 O O . ASN A 1 174 ? -7.363 45.531 10.211 1 97.94 174 ASN A O 1
ATOM 1351 N N . THR A 1 175 ? -5.273 46.125 10.781 1 98.31 175 THR A N 1
ATOM 1352 C CA . THR A 1 175 ? -4.699 44.906 10.195 1 98.31 175 THR A CA 1
ATOM 1353 C C . THR A 1 175 ? -5.062 43.688 11.031 1 98.31 175 THR A C 1
ATOM 1355 O O . THR A 1 175 ? -5.016 42.562 10.531 1 98.31 175 THR A O 1
ATOM 1358 N N . ALA A 1 176 ? -5.367 43.844 12.273 1 98.31 176 ALA A N 1
ATOM 1359 C CA . ALA A 1 176 ? -5.91 42.781 13.109 1 98.31 176 ALA A CA 1
ATOM 1360 C C . ALA A 1 176 ? -7.266 42.312 12.586 1 98.31 176 ALA A C 1
ATOM 1362 O O . ALA A 1 176 ? -7.691 41.188 12.859 1 98.31 176 ALA A O 1
ATOM 1363 N N . GLN A 1 177 ? -7.953 43.156 11.852 1 98.31 177 GLN A N 1
ATOM 1364 C CA . GLN A 1 177 ? -9.258 42.844 11.289 1 98.31 177 GLN A CA 1
ATOM 1365 C C . GLN A 1 177 ? -9.141 42.375 9.852 1 98.31 177 GLN A C 1
ATOM 1367 O O . GLN A 1 177 ? -9.953 41.562 9.383 1 98.31 177 GLN A O 1
ATOM 1372 N N . THR A 1 178 ? -8.133 42.781 9.18 1 98.5 178 THR A N 1
ATOM 1373 C CA . THR A 1 178 ? -8.211 42.688 7.73 1 98.5 178 THR A CA 1
ATOM 1374 C C . THR A 1 178 ? -7.141 41.75 7.195 1 98.5 178 THR A C 1
ATOM 1376 O O . THR A 1 178 ? -7.109 41.438 6 1 98.5 178 THR A O 1
ATOM 1379 N N . THR A 1 179 ? -6.207 41.25 7.98 1 98.69 179 THR A N 1
ATOM 1380 C CA . THR A 1 179 ? -5.188 40.312 7.543 1 98.69 179 THR A CA 1
ATOM 1381 C C . THR A 1 179 ? -5.191 39.062 8.422 1 98.69 179 THR A C 1
ATOM 1383 O O . THR A 1 179 ? -5.496 39.125 9.617 1 98.69 179 THR A O 1
ATOM 1386 N N . LEU A 1 180 ? -4.879 37.906 7.844 1 98.81 180 LEU A N 1
ATOM 1387 C CA . LEU A 1 180 ? -4.82 36.688 8.609 1 98.81 180 LEU A CA 1
ATOM 1388 C C . LEU A 1 180 ? -3.732 36.75 9.68 1 98.81 180 LEU A C 1
ATOM 1390 O O . LEU A 1 180 ? -3.959 36.375 10.828 1 98.81 180 LEU A O 1
ATOM 1394 N N . TYR A 1 181 ? -2.559 37.25 9.336 1 98.88 181 TYR A N 1
ATOM 1395 C CA . TYR A 1 181 ? -1.435 37.375 10.258 1 98.88 181 TYR A CA 1
ATOM 1396 C C . TYR A 1 181 ? -1.785 38.312 11.414 1 98.88 181 TYR A C 1
ATOM 1398 O O . TYR A 1 181 ? -1.578 37.969 12.578 1 98.88 181 TYR A O 1
ATOM 1406 N N . GLY A 1 182 ? -2.309 39.5 11.102 1 98.75 182 GLY A N 1
ATOM 1407 C CA . GLY A 1 182 ? -2.715 40.438 12.133 1 98.75 182 GLY A CA 1
ATOM 1408 C C . GLY A 1 182 ? -3.777 39.875 13.062 1 98.75 182 GLY A C 1
ATOM 1409 O O . GLY A 1 182 ? -3.721 40.094 14.273 1 98.75 182 GLY A O 1
ATOM 1410 N N . ALA A 1 183 ? -4.742 39.156 12.492 1 98.75 183 ALA A N 1
ATOM 1411 C CA . ALA A 1 183 ? -5.793 38.562 13.297 1 98.75 183 ALA A CA 1
ATOM 1412 C C . ALA A 1 183 ? -5.211 37.531 14.258 1 98.75 183 ALA A C 1
ATOM 1414 O O . ALA A 1 183 ? -5.598 37.469 15.422 1 98.75 183 ALA A O 1
ATOM 1415 N N . MET A 1 184 ? -4.289 36.688 13.781 1 98.75 184 MET A N 1
ATOM 1416 C CA . MET A 1 184 ? -3.65 35.656 14.609 1 98.75 184 MET A CA 1
ATOM 1417 C C . MET A 1 184 ? -2.896 36.312 15.773 1 98.75 184 MET A C 1
ATOM 1419 O O . MET A 1 184 ? -3.064 35.906 16.922 1 98.75 184 MET A O 1
ATOM 1423 N N . ILE A 1 185 ? -2.082 37.344 15.5 1 98.62 185 ILE A N 1
ATOM 1424 C CA . ILE A 1 185 ? -1.299 38 16.531 1 98.62 185 ILE A CA 1
ATOM 1425 C C . ILE A 1 185 ? -2.234 38.656 17.562 1 98.62 185 ILE A C 1
ATOM 1427 O O . ILE A 1 185 ? -2.002 38.562 18.766 1 98.62 185 ILE A O 1
ATOM 1431 N N . ASP A 1 186 ? -3.273 39.281 17.094 1 98.31 186 ASP A N 1
ATOM 1432 C CA . ASP A 1 186 ? -4.227 39.938 18 1 98.31 186 ASP A CA 1
ATOM 1433 C C . ASP A 1 186 ? -4.926 38.906 18.875 1 98.31 186 ASP A C 1
ATOM 1435 O O . ASP A 1 186 ? -5.207 39.156 20.047 1 98.31 186 ASP A O 1
ATOM 1439 N N . LYS A 1 187 ? -5.281 37.75 18.344 1 98.06 187 LYS A N 1
ATOM 1440 C CA . LYS A 1 187 ? -5.883 36.688 19.141 1 98.06 187 LYS A CA 1
ATOM 1441 C C . LYS A 1 187 ? -4.918 36.188 20.219 1 98.06 187 LYS A C 1
ATOM 1443 O O . LYS A 1 187 ? -5.328 35.906 21.344 1 98.06 187 LYS A O 1
ATOM 1448 N N . ILE A 1 188 ? -3.66 36.031 19.859 1 97.75 188 ILE A N 1
ATOM 1449 C CA . ILE A 1 188 ? -2.65 35.656 20.828 1 97.75 188 ILE A CA 1
ATOM 1450 C C . ILE A 1 188 ? -2.621 36.656 21.969 1 97.75 188 ILE A C 1
ATOM 1452 O O . ILE A 1 188 ? -2.596 36.281 23.141 1 97.75 188 ILE A O 1
ATOM 1456 N N . HIS A 1 189 ? -2.693 37.969 21.656 1 95.81 189 HIS A N 1
ATOM 1457 C CA . HIS A 1 189 ? -2.727 39 22.672 1 95.81 189 HIS A CA 1
ATOM 1458 C C . HIS A 1 189 ? -3.984 38.906 23.516 1 95.81 189 HIS A C 1
ATOM 1460 O O . HIS A 1 189 ? -3.92 39.031 24.75 1 95.81 189 HIS A O 1
ATOM 1466 N N . ALA A 1 190 ? -5.059 38.625 22.891 1 95.69 190 ALA A N 1
ATOM 1467 C CA . ALA A 1 190 ? -6.359 38.594 23.547 1 95.69 190 ALA A CA 1
ATOM 1468 C C . ALA A 1 190 ? -6.418 37.5 24.609 1 95.69 190 ALA A C 1
ATOM 1470 O O . ALA A 1 190 ? -7.125 37.625 25.609 1 95.69 190 ALA A O 1
ATOM 1471 N N . ILE A 1 191 ? -5.668 36.469 24.391 1 96.12 191 ILE A N 1
ATOM 1472 C CA . ILE A 1 191 ? -5.762 35.375 25.328 1 96.12 191 ILE A CA 1
ATOM 1473 C C . ILE A 1 191 ? -4.625 35.438 26.344 1 96.12 191 ILE A C 1
ATOM 1475 O O . ILE A 1 191 ? -4.398 34.5 27.109 1 96.12 191 ILE A O 1
ATOM 1479 N N . GLY A 1 192 ? -3.842 36.5 26.375 1 92.5 192 GLY A N 1
ATOM 1480 C CA . GLY A 1 192 ? -2.865 36.688 27.422 1 92.5 192 GLY A CA 1
ATOM 1481 C C . GLY A 1 192 ? -1.444 36.812 26.906 1 92.5 192 GLY A C 1
ATOM 1482 O O . GLY A 1 192 ? -0.492 36.812 27.703 1 92.5 192 GLY A O 1
ATOM 1483 N N . ASN A 1 193 ? -1.241 36.781 25.594 1 91.19 193 ASN A N 1
ATOM 1484 C CA . ASN A 1 193 ? 0.003 37.125 24.906 1 91.19 193 ASN A CA 1
ATOM 1485 C C . ASN A 1 193 ? 0.98 35.938 24.938 1 91.19 193 ASN A C 1
ATOM 1487 O O . ASN A 1 193 ? 2.055 36 24.344 1 91.19 193 ASN A O 1
ATOM 1491 N N . HIS A 1 194 ? 0.638 34.938 25.656 1 91.12 194 HIS A N 1
ATOM 1492 C CA . HIS A 1 194 ? 1.568 33.844 25.812 1 91.12 194 HIS A CA 1
ATOM 1493 C C . HIS A 1 194 ? 0.956 32.531 25.328 1 91.12 194 HIS A C 1
ATOM 1495 O O . HIS A 1 194 ? -0.18 32.188 25.688 1 91.12 194 HIS A O 1
ATOM 1501 N N . VAL A 1 195 ? 1.691 31.797 24.484 1 97.38 195 VAL A N 1
ATOM 1502 C CA . VAL A 1 195 ? 1.282 30.484 24 1 97.38 195 VAL A CA 1
ATOM 1503 C C . VAL A 1 195 ? 2.48 29.531 24 1 97.38 195 VAL A C 1
ATOM 1505 O O . VAL A 1 195 ? 3.631 29.984 24.031 1 97.38 195 VAL A O 1
ATOM 1508 N N . ALA A 1 196 ? 2.209 28.266 24.016 1 98 196 ALA A N 1
ATOM 1509 C CA . ALA A 1 196 ? 3.275 27.266 23.953 1 98 196 ALA A CA 1
ATOM 1510 C C . ALA A 1 196 ? 3.914 27.219 22.562 1 98 196 ALA A C 1
ATOM 1512 O O . ALA A 1 196 ? 5.129 27.047 22.438 1 98 196 ALA A O 1
ATOM 1513 N N . GLY A 1 197 ? 3.094 27.328 21.578 1 98.75 197 GLY A N 1
ATOM 1514 C CA . GLY A 1 197 ? 3.607 27.297 20.219 1 98.75 197 GLY A CA 1
ATOM 1515 C C . GLY A 1 197 ? 2.518 27.375 19.156 1 98.75 197 GLY A C 1
ATOM 1516 O O . GLY A 1 197 ? 1.372 27.703 19.469 1 98.75 197 GLY A O 1
ATOM 1517 N N . ILE A 1 198 ? 2.938 27.172 17.891 1 98.88 198 ILE A N 1
ATOM 1518 C CA . ILE A 1 198 ? 2.055 27.266 16.734 1 98.88 198 ILE A CA 1
ATOM 1519 C C . ILE A 1 198 ? 2.033 25.938 15.984 1 98.88 198 ILE A C 1
ATOM 1521 O O . ILE A 1 198 ? 3.084 25.344 15.742 1 98.88 198 ILE A O 1
ATOM 1525 N N . LEU A 1 199 ? 0.836 25.422 15.711 1 98.94 199 LEU A N 1
ATOM 1526 C CA . LEU A 1 199 ? 0.62 24.359 14.75 1 98.94 199 LEU A CA 1
ATOM 1527 C C . LEU A 1 199 ? 0.293 24.922 13.367 1 98.94 199 LEU A C 1
ATOM 1529 O O . LEU A 1 199 ? -0.594 25.766 13.234 1 98.94 199 LEU A O 1
ATOM 1533 N N . TRP A 1 200 ? 1.032 24.453 12.398 1 98.94 200 TRP A N 1
ATOM 1534 C CA . TRP A 1 200 ? 0.924 25.062 11.07 1 98.94 200 TRP A CA 1
ATOM 1535 C C . TRP A 1 200 ? 0.704 23.984 10.008 1 98.94 200 TRP A C 1
ATOM 1537 O O . TRP A 1 200 ? 1.435 23 9.953 1 98.94 200 TRP A O 1
ATOM 1547 N N . TYR A 1 201 ? -0.305 24.109 9.195 1 98.88 201 TYR A N 1
ATOM 1548 C CA . TYR A 1 201 ? -0.567 23.281 8.023 1 98.88 201 TYR A CA 1
ATOM 1549 C C . TYR A 1 201 ? -1.013 24.125 6.84 1 98.88 201 TYR A C 1
ATOM 1551 O O . TYR A 1 201 ? -2.172 24.547 6.766 1 98.88 201 TYR A O 1
ATOM 1559 N N . GLN A 1 202 ? -0.093 24.344 5.926 1 98.56 202 GLN A N 1
ATOM 1560 C CA . GLN A 1 202 ? -0.289 25.219 4.773 1 98.56 202 GLN A CA 1
ATOM 1561 C C . GLN A 1 202 ? 0.731 24.922 3.678 1 98.56 202 GLN A C 1
ATOM 1563 O O . GLN A 1 202 ? 1.874 24.562 3.969 1 98.56 202 GLN A O 1
ATOM 1568 N N . GLY A 1 203 ? 0.338 25 2.484 1 98.25 203 GLY A N 1
ATOM 1569 C CA . GLY A 1 203 ? 1.257 24.859 1.365 1 98.25 203 GLY A CA 1
ATOM 1570 C C . GLY A 1 203 ? 0.566 24.469 0.07 1 98.25 203 GLY A C 1
ATOM 1571 O O . GLY A 1 203 ? 1.111 24.688 -1.016 1 98.25 203 GLY A O 1
ATOM 1572 N N . GLU A 1 204 ? -0.648 23.953 0.175 1 96.81 204 GLU A N 1
ATOM 1573 C CA . GLU A 1 204 ? -1.369 23.438 -0.983 1 96.81 204 GLU A CA 1
ATOM 1574 C C . GLU A 1 204 ? -1.659 24.547 -1.993 1 96.81 204 GLU A C 1
ATOM 1576 O O . GLU A 1 204 ? -1.459 24.359 -3.195 1 96.81 204 GLU A O 1
ATOM 1581 N N . SER A 1 205 ? -2.049 25.688 -1.518 1 97.06 205 SER A N 1
ATOM 1582 C CA . SER A 1 205 ? -2.369 26.812 -2.391 1 97.06 205 SER A CA 1
ATOM 1583 C C . SER A 1 205 ? -1.117 27.375 -3.061 1 97.06 205 SER A C 1
ATOM 1585 O O . SER A 1 205 ? -1.192 27.953 -4.145 1 97.06 205 SER A O 1
ATOM 1587 N N . ASP A 1 206 ? -0.026 27.219 -2.463 1 98.06 206 ASP A N 1
ATOM 1588 C CA . ASP A 1 206 ? 1.237 27.688 -3.018 1 98.06 206 ASP A CA 1
ATOM 1589 C C . ASP A 1 206 ? 1.806 26.703 -4.027 1 98.06 206 ASP A C 1
ATOM 1591 O O . ASP A 1 206 ? 2.799 26.984 -4.699 1 98.06 206 ASP A O 1
ATOM 1595 N N . ALA A 1 207 ? 1.198 25.516 -4.102 1 95.75 207 ALA A N 1
ATOM 1596 C CA . ALA A 1 207 ? 1.684 24.453 -4.984 1 95.75 207 ALA A CA 1
ATOM 1597 C C . ALA A 1 207 ? 0.843 24.375 -6.258 1 95.75 207 ALA A C 1
ATOM 1599 O O . ALA A 1 207 ? 0.978 23.438 -7.039 1 95.75 207 ALA A O 1
ATOM 1600 N N . VAL A 1 208 ? -0.028 25.375 -6.457 1 93.38 208 VAL A N 1
ATOM 1601 C CA . VAL A 1 208 ? -0.901 25.359 -7.629 1 93.38 208 VAL A CA 1
ATOM 1602 C C . VAL A 1 208 ? -0.136 25.875 -8.844 1 93.38 208 VAL A C 1
ATOM 1604 O O . VAL A 1 208 ? -0.233 25.297 -9.938 1 93.38 208 VAL A O 1
ATOM 1607 N N . LYS A 1 209 ? 0.636 26.922 -8.695 1 93.38 209 LYS A N 1
ATOM 1608 C CA . LYS A 1 209 ? 1.413 27.5 -9.781 1 93.38 209 LYS A CA 1
ATOM 1609 C C . LYS A 1 209 ? 2.898 27.188 -9.633 1 93.38 209 LYS A C 1
ATOM 1611 O O . LYS A 1 209 ? 3.457 27.297 -8.539 1 93.38 209 LYS A O 1
ATOM 1616 N N . LEU A 1 210 ? 3.484 26.859 -10.656 1 95.5 210 LEU A N 1
ATOM 1617 C CA . LEU A 1 210 ? 4.895 26.469 -10.648 1 95.5 210 LEU A CA 1
ATOM 1618 C C . LEU A 1 210 ? 5.766 27.625 -10.156 1 95.5 210 LEU A C 1
ATOM 1620 O O . LEU A 1 210 ? 6.652 27.422 -9.328 1 95.5 210 LEU A O 1
ATOM 1624 N N . GLU A 1 211 ? 5.527 28.766 -10.648 1 95.81 211 GLU A N 1
ATOM 1625 C CA . GLU A 1 211 ? 6.363 29.922 -10.336 1 95.81 211 GLU A CA 1
ATOM 1626 C C . GLU A 1 211 ? 6.34 30.234 -8.844 1 95.81 211 GLU A C 1
ATOM 1628 O O . GLU A 1 211 ? 7.383 30.484 -8.234 1 95.81 211 GLU A O 1
ATOM 1633 N N . THR A 1 212 ? 5.207 30.219 -8.234 1 96 212 THR A N 1
ATOM 1634 C CA . THR A 1 212 ? 5.07 30.5 -6.809 1 96 212 THR A CA 1
ATOM 1635 C C . THR A 1 212 ? 5.738 29.406 -5.977 1 96 212 THR A C 1
ATOM 1637 O O . THR A 1 212 ? 6.297 29.688 -4.914 1 96 212 THR A O 1
ATOM 1640 N N . SER A 1 213 ? 5.633 28.203 -6.449 1 97.25 213 SER A N 1
ATOM 1641 C CA . SER A 1 213 ? 6.188 27.078 -5.711 1 97.25 213 SER A CA 1
ATOM 1642 C C . SER A 1 213 ? 7.707 27.156 -5.621 1 97.25 213 SER A C 1
ATOM 1644 O O . SER A 1 213 ? 8.305 26.641 -4.676 1 97.25 213 SER A O 1
ATOM 1646 N N . LYS A 1 214 ? 8.344 27.844 -6.516 1 97.38 214 LYS A N 1
ATOM 1647 C CA . LYS A 1 214 ? 9.797 27.891 -6.625 1 97.38 214 LYS A CA 1
ATOM 1648 C C . LYS A 1 214 ? 10.406 28.688 -5.477 1 97.38 214 LYS A C 1
ATOM 1650 O O . LYS A 1 214 ? 11.57 28.484 -5.129 1 97.38 214 LYS A O 1
ATOM 1655 N N . THR A 1 215 ? 9.672 29.562 -4.891 1 97.88 215 THR A N 1
ATOM 1656 C CA . THR A 1 215 ? 10.234 30.453 -3.871 1 97.88 215 THR A CA 1
ATOM 1657 C C . THR A 1 215 ? 9.641 30.125 -2.502 1 97.88 215 THR A C 1
ATOM 1659 O O . THR A 1 215 ? 9.758 30.922 -1.568 1 97.88 215 THR A O 1
ATOM 1662 N N . TYR A 1 216 ? 8.984 29.078 -2.379 1 98.62 216 TYR A N 1
ATOM 1663 C CA . TYR A 1 216 ? 8.258 28.75 -1.155 1 98.62 216 TYR A CA 1
ATOM 1664 C C . TYR A 1 216 ? 9.203 28.672 0.036 1 98.62 216 TYR A C 1
ATOM 1666 O O . TYR A 1 216 ? 8.867 29.125 1.133 1 98.62 216 TYR A O 1
ATOM 1674 N N . TYR A 1 217 ? 10.398 28.109 -0.112 1 98.44 217 TYR A N 1
ATOM 1675 C CA . TYR A 1 217 ? 11.359 27.922 0.969 1 98.44 217 TYR A CA 1
ATOM 1676 C C . TYR A 1 217 ? 11.695 29.25 1.633 1 98.44 217 TYR A C 1
ATOM 1678 O O . TYR A 1 217 ? 11.523 29.406 2.844 1 98.44 217 TYR A O 1
ATOM 1686 N N . GLU A 1 218 ? 12.102 30.219 0.837 1 98.5 218 GLU A N 1
ATOM 1687 C CA . GLU A 1 218 ? 12.516 31.516 1.35 1 98.5 218 GLU A CA 1
ATOM 1688 C C . GLU A 1 218 ? 11.352 32.25 2.018 1 98.5 218 GLU A C 1
ATOM 1690 O O . GLU A 1 218 ? 11.523 32.875 3.066 1 98.5 218 GLU A O 1
ATOM 1695 N N . ARG A 1 219 ? 10.234 32.094 1.415 1 98.62 219 ARG A N 1
ATOM 1696 C CA . ARG A 1 219 ? 9.07 32.812 1.941 1 98.62 219 ARG A CA 1
ATOM 1697 C C . ARG A 1 219 ? 8.625 32.219 3.273 1 98.62 219 ARG A C 1
ATOM 1699 O O . ARG A 1 219 ? 8.297 32.938 4.207 1 98.62 219 ARG A O 1
ATOM 1706 N N . PHE A 1 220 ? 8.602 30.969 3.363 1 98.81 220 PHE A N 1
ATOM 1707 C CA . PHE A 1 220 ? 8.18 30.328 4.602 1 98.81 220 PHE A CA 1
ATOM 1708 C C . PHE A 1 220 ? 9.195 30.562 5.711 1 98.81 220 PHE A C 1
ATOM 1710 O O . PHE A 1 220 ? 8.828 30.844 6.852 1 98.81 220 PHE A O 1
ATOM 1717 N N . GLN A 1 221 ? 10.469 30.422 5.387 1 98.81 221 GLN A N 1
ATOM 1718 C CA . GLN A 1 221 ? 11.516 30.719 6.359 1 98.81 221 GLN A CA 1
ATOM 1719 C C . GLN A 1 221 ? 11.375 32.156 6.895 1 98.81 221 GLN A C 1
ATOM 1721 O O . GLN A 1 221 ? 11.484 32.375 8.102 1 98.81 221 GLN A O 1
ATOM 1726 N N . HIS A 1 222 ? 11.18 33.031 5.969 1 98.62 222 HIS A N 1
ATOM 1727 C CA . HIS A 1 222 ? 11 34.438 6.348 1 98.62 222 HIS A CA 1
ATOM 1728 C C . HIS A 1 222 ? 9.781 34.625 7.242 1 98.62 222 HIS A C 1
ATOM 1730 O O . HIS A 1 222 ? 9.836 35.344 8.234 1 98.62 222 HIS A O 1
ATOM 1736 N N . TRP A 1 223 ? 8.734 33.969 6.895 1 98.75 223 TRP A N 1
ATOM 1737 C CA . TRP A 1 223 ? 7.512 34.031 7.688 1 98.75 223 TRP A CA 1
ATOM 1738 C C . TRP A 1 223 ? 7.758 33.531 9.109 1 98.75 223 TRP A C 1
ATOM 1740 O O . TRP A 1 223 ? 7.32 34.156 10.078 1 98.75 223 TRP A O 1
ATOM 1750 N N . LEU A 1 224 ? 8.461 32.469 9.25 1 98.88 224 LEU A N 1
ATOM 1751 C CA . LEU A 1 224 ? 8.812 31.906 10.555 1 98.88 224 LEU A CA 1
ATOM 1752 C C . LEU A 1 224 ? 9.617 32.906 11.375 1 98.88 224 LEU A C 1
ATOM 1754 O O . LEU A 1 224 ? 9.359 33.094 12.562 1 98.88 224 LEU A O 1
ATOM 1758 N N . ASP A 1 225 ? 10.531 33.562 10.766 1 98.75 225 ASP A N 1
ATOM 1759 C CA . ASP A 1 225 ? 11.375 34.531 11.461 1 98.75 225 ASP A CA 1
ATOM 1760 C C . ASP A 1 225 ? 10.57 35.75 11.906 1 98.75 225 ASP A C 1
ATOM 1762 O O . ASP A 1 225 ? 10.766 36.25 13.016 1 98.75 225 ASP A O 1
ATOM 1766 N N . LEU A 1 226 ? 9.719 36.219 11.07 1 98.62 226 LEU A N 1
ATOM 1767 C CA . LEU A 1 226 ? 8.875 37.344 11.43 1 98.62 226 LEU A CA 1
ATOM 1768 C C . LEU A 1 226 ? 7.945 37 12.586 1 98.62 226 LEU A C 1
ATOM 1770 O O . LEU A 1 226 ? 7.734 37.812 13.492 1 98.62 226 LEU A O 1
ATOM 1774 N N . LEU A 1 227 ? 7.363 35.844 12.445 1 98.56 227 LEU A N 1
ATOM 1775 C CA . LEU A 1 227 ? 6.504 35.344 13.516 1 98.56 227 LEU A CA 1
ATOM 1776 C C . LEU A 1 227 ? 7.238 35.375 14.852 1 98.56 227 LEU A C 1
ATOM 1778 O O . LEU A 1 227 ? 6.684 35.812 15.859 1 98.56 227 LEU A O 1
ATOM 1782 N N . ARG A 1 228 ? 8.438 34.906 14.891 1 98.44 228 ARG A N 1
ATOM 1783 C CA . ARG A 1 228 ? 9.227 34.875 16.125 1 98.44 228 ARG A CA 1
ATOM 1784 C C . ARG A 1 228 ? 9.617 36.25 16.578 1 98.44 228 ARG A C 1
ATOM 1786 O O . ARG A 1 228 ? 9.68 36.531 17.781 1 98.44 228 ARG A O 1
ATOM 1793 N N . ALA A 1 229 ? 9.859 37.125 15.695 1 97.94 229 ALA A N 1
ATOM 1794 C CA . ALA A 1 229 ? 10.156 38.531 16.047 1 97.94 229 ALA A CA 1
ATOM 1795 C C . ALA A 1 229 ? 8.945 39.188 16.719 1 97.94 229 ALA A C 1
ATOM 1797 O O . ALA A 1 229 ? 9.102 40 17.625 1 97.94 229 ALA A O 1
ATOM 1798 N N . ASP A 1 230 ? 7.766 38.844 16.281 1 97.56 230 ASP A N 1
ATOM 1799 C CA . ASP A 1 230 ? 6.555 39.5 16.734 1 97.56 230 ASP A CA 1
ATOM 1800 C C . ASP A 1 230 ? 5.992 38.812 17.984 1 97.56 230 ASP A C 1
ATOM 1802 O O . ASP A 1 230 ? 5.133 39.375 18.672 1 97.56 230 ASP A O 1
ATOM 1806 N N . THR A 1 231 ? 6.43 37.625 18.312 1 96.31 231 THR A N 1
ATOM 1807 C CA . THR A 1 231 ? 5.906 36.906 19.469 1 96.31 231 THR A CA 1
ATOM 1808 C C . THR A 1 231 ? 7.016 36.594 20.469 1 96.31 231 THR A C 1
ATOM 1810 O O . THR A 1 231 ? 7.23 37.375 21.406 1 96.31 231 THR A O 1
ATOM 1813 N N . ARG A 1 232 ? 7.801 35.594 20.219 1 94.06 232 ARG A N 1
ATOM 1814 C CA . ARG A 1 232 ? 8.938 35.188 21.031 1 94.06 232 ARG A CA 1
ATOM 1815 C C . ARG A 1 232 ? 10.016 34.531 20.156 1 94.06 232 ARG A C 1
ATOM 1817 O O . ARG A 1 232 ? 9.719 33.75 19.281 1 94.06 232 ARG A O 1
ATOM 1824 N N . VAL A 1 233 ? 11.266 34.812 20.5 1 96 233 VAL A N 1
ATOM 1825 C CA . VAL A 1 233 ? 12.398 34.438 19.656 1 96 233 VAL A CA 1
ATOM 1826 C C . VAL A 1 233 ? 12.484 32.906 19.562 1 96 233 VAL A C 1
ATOM 1828 O O . VAL A 1 233 ? 12.906 32.375 18.531 1 96 233 VAL A O 1
ATOM 1831 N N . ASP A 1 234 ? 12.062 32.25 20.562 1 96.88 234 ASP A N 1
ATOM 1832 C CA . ASP A 1 234 ? 12.148 30.781 20.578 1 96.88 234 ASP A CA 1
ATOM 1833 C C . ASP A 1 234 ? 10.766 30.141 20.406 1 96.88 234 ASP A C 1
ATOM 1835 O O . ASP A 1 234 ? 10.492 29.078 20.969 1 96.88 234 ASP A O 1
ATOM 1839 N N . MET A 1 235 ? 9.859 30.812 19.688 1 98.38 235 MET A N 1
ATOM 1840 C CA . MET A 1 235 ? 8.508 30.312 19.453 1 98.38 235 MET A CA 1
ATOM 1841 C C . MET A 1 235 ? 8.539 28.969 18.734 1 98.38 235 MET A C 1
ATOM 1843 O O . MET A 1 235 ? 8.953 28.891 17.578 1 98.38 235 MET A O 1
ATOM 1847 N N . PRO A 1 236 ? 8.102 27.859 19.422 1 98.81 236 PRO A N 1
ATOM 1848 C CA . PRO A 1 236 ? 8.023 26.562 18.734 1 98.81 236 PRO A CA 1
ATOM 1849 C C . PRO A 1 236 ? 6.961 26.531 17.641 1 98.81 236 PRO A C 1
ATOM 1851 O O . PRO A 1 236 ? 5.859 27.062 17.828 1 98.81 236 PRO A O 1
ATOM 1854 N N . VAL A 1 237 ? 7.336 26 16.531 1 98.94 237 VAL A N 1
ATOM 1855 C CA . VAL A 1 237 ? 6.391 25.75 15.445 1 98.94 237 VAL A CA 1
ATOM 1856 C C . VAL A 1 237 ? 6.453 24.297 15.016 1 98.94 237 VAL A C 1
ATOM 1858 O O . VAL A 1 237 ? 7.535 23.766 14.742 1 98.94 237 VAL A O 1
ATOM 1861 N N . ALA A 1 238 ? 5.375 23.609 15.078 1 98.94 238 ALA A N 1
ATOM 1862 C CA . ALA A 1 238 ? 5.207 22.297 14.477 1 98.94 238 ALA A CA 1
ATOM 1863 C C . ALA A 1 238 ? 4.34 22.359 13.227 1 98.94 238 ALA A C 1
ATOM 1865 O O . ALA A 1 238 ? 3.223 22.891 13.266 1 98.94 238 ALA A O 1
ATOM 1866 N N . PHE A 1 239 ? 4.867 21.859 12.117 1 98.94 239 PHE A N 1
ATOM 1867 C CA . PHE A 1 239 ? 4.121 22.047 10.875 1 98.94 239 PHE A CA 1
ATOM 1868 C C . PHE A 1 239 ? 4.059 20.75 10.078 1 98.94 239 PHE A C 1
ATOM 1870 O O . PHE A 1 239 ? 4.766 19.781 10.391 1 98.94 239 PHE A O 1
ATOM 1877 N N . VAL A 1 240 ? 3.211 20.672 9.086 1 98.88 240 VAL A N 1
ATOM 1878 C CA . VAL A 1 240 ? 2.934 19.469 8.312 1 98.88 240 VAL A CA 1
ATOM 1879 C C . VAL A 1 240 ? 3.43 19.656 6.883 1 98.88 240 VAL A C 1
ATOM 1881 O O . VAL A 1 240 ? 3.125 20.656 6.234 1 98.88 240 VAL A O 1
ATOM 1884 N N . GLN A 1 241 ? 4.234 18.734 6.43 1 98.06 241 GLN A N 1
ATOM 1885 C CA . GLN A 1 241 ? 4.488 18.656 4.992 1 98.06 241 GLN A CA 1
ATOM 1886 C C . GLN A 1 241 ? 3.238 18.219 4.238 1 98.06 241 GLN A C 1
ATOM 1888 O O . GLN A 1 241 ? 2.592 17.234 4.613 1 98.06 241 GLN A O 1
ATOM 1893 N N . ILE A 1 242 ? 2.957 18.938 3.188 1 96.38 242 ILE A N 1
ATOM 1894 C CA . ILE A 1 242 ? 1.736 18.625 2.451 1 96.38 242 ILE A CA 1
ATOM 1895 C C . ILE A 1 242 ? 1.837 17.219 1.854 1 96.38 242 ILE A C 1
ATOM 1897 O O . ILE A 1 242 ? 2.92 16.781 1.461 1 96.38 242 ILE A O 1
ATOM 1901 N N . GLY A 1 243 ? 0.725 16.578 1.899 1 92.06 243 GLY A N 1
ATOM 1902 C CA . GLY A 1 243 ? 0.656 15.156 1.58 1 92.06 243 GLY A CA 1
ATOM 1903 C C . GLY A 1 243 ? 0.411 14.891 0.107 1 92.06 243 GLY A C 1
ATOM 1904 O O . GLY A 1 243 ? 0.94 15.594 -0.754 1 92.06 243 GLY A O 1
ATOM 1905 N N . ALA A 1 244 ? -0.299 13.812 -0.12 1 86.62 244 ALA A N 1
ATOM 1906 C CA . ALA A 1 244 ? -0.597 13.422 -1.495 1 86.62 244 ALA A CA 1
ATOM 1907 C C . ALA A 1 244 ? -1.655 14.336 -2.109 1 86.62 244 ALA A C 1
ATOM 1909 O O . ALA A 1 244 ? -2.461 14.93 -1.391 1 86.62 244 ALA A O 1
ATOM 1910 N N . HIS A 1 245 ? -1.585 14.5 -3.354 1 86.75 245 HIS A N 1
ATOM 1911 C CA . HIS A 1 245 ? -2.584 15.234 -4.121 1 86.75 245 HIS A CA 1
ATOM 1912 C C . HIS A 1 245 ? -2.939 14.5 -5.406 1 86.75 245 HIS A C 1
ATOM 1914 O O . HIS A 1 245 ? -2.053 14.062 -6.148 1 86.75 245 HIS A O 1
ATOM 1920 N N . ARG A 1 246 ? -4.246 14.336 -5.586 1 82.31 246 ARG A N 1
ATOM 1921 C CA . ARG A 1 246 ? -4.695 13.734 -6.832 1 82.31 246 ARG A CA 1
ATOM 1922 C C . ARG A 1 246 ? -4.84 14.781 -7.93 1 82.31 246 ARG A C 1
ATOM 1924 O O . ARG A 1 246 ? -5.922 15.336 -8.133 1 82.31 246 ARG A O 1
ATOM 1931 N N . ILE A 1 247 ? -3.699 15.031 -8.562 1 76.88 247 ILE A N 1
ATOM 1932 C CA . ILE A 1 247 ? -3.592 16.062 -9.594 1 76.88 247 ILE A CA 1
ATOM 1933 C C . ILE A 1 247 ? -3.205 15.422 -10.922 1 76.88 247 ILE A C 1
ATOM 1935 O O . ILE A 1 247 ? -2.393 14.492 -10.961 1 76.88 247 ILE A O 1
ATOM 1939 N N . ASP A 1 248 ? -3.771 15.938 -12 1 74.69 248 ASP A N 1
ATOM 1940 C CA . ASP A 1 248 ? -3.533 15.32 -13.305 1 74.69 248 ASP A CA 1
ATOM 1941 C C . ASP A 1 248 ? -2.701 16.234 -14.203 1 74.69 248 ASP A C 1
ATOM 1943 O O . ASP A 1 248 ? -2.289 15.828 -15.289 1 74.69 248 ASP A O 1
ATOM 1947 N N . ARG A 1 249 ? -2.354 17.484 -13.781 1 84.5 249 ARG A N 1
ATOM 1948 C CA . ARG A 1 249 ? -1.566 18.391 -14.609 1 84.5 249 ARG A CA 1
ATOM 1949 C C . ARG A 1 249 ? -0.087 18.312 -14.25 1 84.5 249 ARG A C 1
ATOM 1951 O O . ARG A 1 249 ? 0.286 18.531 -13.094 1 84.5 249 ARG A O 1
ATOM 1958 N N . PRO A 1 250 ? 0.818 18.094 -15.188 1 85.94 250 PRO A N 1
ATOM 1959 C CA . PRO A 1 250 ? 2.25 17.953 -14.922 1 85.94 250 PRO A CA 1
ATOM 1960 C C . PRO A 1 250 ? 2.836 19.141 -14.164 1 85.94 250 PRO A C 1
ATOM 1962 O O . PRO A 1 250 ? 3.643 18.953 -13.25 1 85.94 250 PRO A O 1
ATOM 1965 N N . GLU A 1 251 ? 2.502 20.344 -14.578 1 89.69 251 GLU A N 1
ATOM 1966 C CA . GLU A 1 251 ? 3.025 21.516 -13.906 1 89.69 251 GLU A CA 1
ATOM 1967 C C . GLU A 1 251 ? 2.596 21.547 -12.438 1 89.69 251 GLU A C 1
ATOM 1969 O O . GLU A 1 251 ? 3.363 21.969 -11.57 1 89.69 251 GLU A O 1
ATOM 1974 N N . GLY A 1 252 ? 1.365 21.188 -12.219 1 89.06 252 GLY A N 1
ATOM 1975 C CA . GLY A 1 252 ? 0.879 21.094 -10.852 1 89.06 252 GLY A CA 1
ATOM 1976 C C . GLY A 1 252 ? 1.627 20.062 -10.023 1 89.06 252 GLY A C 1
ATOM 1977 O O . GLY A 1 252 ? 1.9 20.281 -8.844 1 89.06 252 GLY A O 1
ATOM 1978 N N . ILE A 1 253 ? 1.946 18.969 -10.656 1 89.75 253 ILE A N 1
ATOM 1979 C CA . ILE A 1 253 ? 2.703 17.922 -9.984 1 89.75 253 ILE A CA 1
ATOM 1980 C C . ILE A 1 253 ? 4.082 18.453 -9.594 1 89.75 253 ILE A C 1
ATOM 1982 O O . ILE A 1 253 ? 4.527 18.25 -8.461 1 89.75 253 ILE A O 1
ATOM 1986 N N . GLU A 1 254 ? 4.711 19.125 -10.492 1 92.62 254 GLU A N 1
ATOM 1987 C CA . GLU A 1 254 ? 6.031 19.672 -10.211 1 92.62 254 GLU A CA 1
ATOM 1988 C C . GLU A 1 254 ? 5.961 20.734 -9.109 1 92.62 254 GLU A C 1
ATOM 1990 O O . GLU A 1 254 ? 6.836 20.797 -8.242 1 92.62 254 GLU A O 1
ATOM 1995 N N . ALA A 1 255 ? 5.004 21.578 -9.18 1 95.44 255 ALA A N 1
ATOM 1996 C CA . ALA A 1 255 ? 4.82 22.594 -8.156 1 95.44 255 ALA A CA 1
ATOM 1997 C C . ALA A 1 255 ? 4.633 21.953 -6.777 1 95.44 255 ALA A C 1
ATOM 1999 O O . ALA A 1 255 ? 5.203 22.422 -5.789 1 95.44 255 ALA A O 1
ATOM 2000 N N . TRP A 1 256 ? 3.832 20.938 -6.758 1 95 256 TRP A N 1
ATOM 2001 C CA . TRP A 1 256 ? 3.58 20.219 -5.512 1 95 256 TRP A CA 1
ATOM 2002 C C . TRP A 1 256 ? 4.875 19.641 -4.945 1 95 256 TRP A C 1
ATOM 2004 O O . TRP A 1 256 ? 5.152 19.797 -3.752 1 95 256 TRP A O 1
ATOM 2014 N N . LYS A 1 257 ? 5.68 19.078 -5.805 1 93.81 257 LYS A N 1
ATOM 2015 C CA . LYS A 1 257 ? 6.969 18.516 -5.406 1 93.81 257 LYS A CA 1
ATOM 2016 C C . LYS A 1 257 ? 7.879 19.594 -4.824 1 93.81 257 LYS A C 1
ATOM 2018 O O . LYS A 1 257 ? 8.594 19.359 -3.846 1 93.81 257 LYS A O 1
ATOM 2023 N N . ASN A 1 258 ? 7.859 20.719 -5.438 1 95.94 258 ASN A N 1
ATOM 2024 C CA . ASN A 1 258 ? 8.68 21.828 -4.957 1 95.94 258 ASN A CA 1
ATOM 2025 C C . ASN A 1 258 ? 8.312 22.203 -3.525 1 95.94 258 ASN A C 1
ATOM 2027 O O . ASN A 1 258 ? 9.195 22.312 -2.67 1 95.94 258 ASN A O 1
ATOM 2031 N N . VAL A 1 259 ? 7.066 22.359 -3.275 1 97.38 259 VAL A N 1
ATOM 2032 C CA . VAL A 1 259 ? 6.629 22.797 -1.955 1 97.38 259 VAL A CA 1
ATOM 2033 C C . VAL A 1 259 ? 6.957 21.734 -0.92 1 97.38 259 VAL A C 1
ATOM 2035 O O . VAL A 1 259 ? 7.434 22.047 0.174 1 97.38 259 VAL A O 1
ATOM 2038 N N . GLN A 1 260 ? 6.75 20.469 -1.273 1 96.19 260 GLN A N 1
ATOM 2039 C CA . GLN A 1 260 ? 7.109 19.391 -0.371 1 96.19 260 GLN A CA 1
ATOM 2040 C C . GLN A 1 260 ? 8.594 19.438 -0.014 1 96.19 260 GLN A C 1
ATOM 2042 O O . GLN A 1 260 ? 8.961 19.312 1.157 1 96.19 260 GLN A O 1
ATOM 2047 N N . GLU A 1 261 ? 9.375 19.594 -0.996 1 96.19 261 GLU A N 1
ATOM 2048 C CA . GLU A 1 261 ? 10.82 19.625 -0.771 1 96.19 261 GLU A CA 1
ATOM 2049 C C . GLU A 1 261 ? 11.227 20.828 0.057 1 96.19 261 GLU A C 1
ATOM 2051 O O . GLU A 1 261 ? 12.062 20.734 0.954 1 96.19 261 GLU A O 1
ATOM 2056 N N . HIS A 1 262 ? 10.695 21.969 -0.271 1 98 262 HIS A N 1
ATOM 2057 C CA . HIS A 1 262 ? 11 23.188 0.466 1 98 262 HIS A CA 1
ATOM 2058 C C . HIS A 1 262 ? 10.602 23.062 1.932 1 98 262 HIS A C 1
ATOM 2060 O O . HIS A 1 262 ? 11.297 23.562 2.816 1 98 262 HIS A O 1
ATOM 2066 N N . GLN A 1 263 ? 9.469 22.438 2.166 1 98.31 263 GLN A N 1
ATOM 2067 C CA . GLN A 1 263 ? 9.039 22.203 3.541 1 98.31 263 GLN A CA 1
ATOM 2068 C C . GLN A 1 263 ? 10 21.25 4.258 1 98.31 263 GLN A C 1
ATOM 2070 O O . GLN A 1 263 ? 10.383 21.5 5.406 1 98.31 263 GLN A O 1
ATOM 2075 N N . ARG A 1 264 ? 10.375 20.219 3.596 1 96.88 264 ARG A N 1
ATOM 2076 C CA . ARG A 1 264 ? 11.312 19.281 4.188 1 96.88 264 ARG A CA 1
ATOM 2077 C C . ARG A 1 264 ? 12.602 19.969 4.605 1 96.88 264 ARG A C 1
ATOM 2079 O O . ARG A 1 264 ? 13.156 19.672 5.664 1 96.88 264 ARG A O 1
ATOM 2086 N N . LYS A 1 265 ? 13.062 20.875 3.844 1 97.06 265 LYS A N 1
ATOM 2087 C CA . LYS A 1 265 ? 14.32 21.578 4.098 1 97.06 265 LYS A CA 1
ATOM 2088 C C . LYS A 1 265 ? 14.227 22.422 5.371 1 97.06 265 LYS A C 1
ATOM 2090 O O . LYS A 1 265 ? 15.25 22.828 5.918 1 97.06 265 LYS A O 1
ATOM 2095 N N . LEU A 1 266 ? 13.062 22.672 5.84 1 98.5 266 LEU A N 1
ATOM 2096 C CA . LEU A 1 266 ? 12.898 23.516 7.02 1 98.5 266 LEU A CA 1
ATOM 2097 C C . LEU A 1 266 ? 12.664 22.672 8.266 1 98.5 266 LEU A C 1
ATOM 2099 O O . LEU A 1 266 ? 12.477 23.203 9.359 1 98.5 266 LEU A O 1
ATOM 2103 N N . PHE A 1 267 ? 12.648 21.359 8.07 1 98.06 267 PHE A N 1
ATOM 2104 C CA . PHE A 1 267 ? 12.617 20.5 9.25 1 98.06 267 PHE A CA 1
ATOM 2105 C C . PHE A 1 267 ? 13.82 20.781 10.148 1 98.06 267 PHE A C 1
ATOM 2107 O O . PHE A 1 267 ? 14.961 20.75 9.695 1 98.06 267 PHE A O 1
ATOM 2114 N N . GLY A 1 268 ? 13.562 21.125 11.383 1 98.19 268 GLY A N 1
ATOM 2115 C CA . GLY A 1 268 ? 14.633 21.359 12.336 1 98.19 268 GLY A CA 1
ATOM 2116 C C . GLY A 1 268 ? 15.156 22.781 12.305 1 98.19 268 GLY A C 1
ATOM 2117 O O . GLY A 1 268 ? 16.078 23.125 13.047 1 98.19 268 GLY A O 1
ATOM 2118 N N . TYR A 1 269 ? 14.609 23.625 11.453 1 98.62 269 TYR A N 1
ATOM 2119 C CA . TYR A 1 269 ? 15.086 25 11.336 1 98.62 269 TYR A CA 1
ATOM 2120 C C . TYR A 1 269 ? 15.18 25.656 12.703 1 98.62 269 TYR A C 1
ATOM 2122 O O . TYR A 1 269 ? 14.195 25.719 13.445 1 98.62 269 TYR A O 1
ATOM 2130 N N . LYS A 1 270 ? 16.359 26.094 13.203 1 98.56 270 LYS A N 1
ATOM 2131 C CA . LYS A 1 270 ? 16.719 26.75 14.453 1 98.56 270 LYS A CA 1
ATOM 2132 C C . LYS A 1 270 ? 16.422 25.859 15.648 1 98.56 270 LYS A C 1
ATOM 2134 O O . LYS A 1 270 ? 16.297 26.344 16.781 1 98.56 270 LYS A O 1
ATOM 2139 N N . SER A 1 271 ? 16.109 24.562 15.414 1 98.62 271 SER A N 1
ATOM 2140 C CA . SER A 1 271 ? 15.867 23.516 16.406 1 98.62 271 SER A CA 1
ATOM 2141 C C . SER A 1 271 ? 14.523 23.719 17.109 1 98.62 271 SER A C 1
ATOM 2143 O O . SER A 1 271 ? 14.234 23.062 18.109 1 98.62 271 SER A O 1
ATOM 2145 N N . ILE A 1 272 ? 13.695 24.672 16.609 1 98.81 272 ILE A N 1
ATOM 2146 C CA . ILE A 1 272 ? 12.406 24.953 17.219 1 98.81 272 ILE A CA 1
ATOM 2147 C C . ILE A 1 272 ? 11.305 24.875 16.172 1 98.81 272 ILE A C 1
ATOM 2149 O O . ILE A 1 272 ? 10.156 25.25 16.438 1 98.81 272 ILE A O 1
ATOM 2153 N N . THR A 1 273 ? 11.617 24.406 14.93 1 98.94 273 THR A N 1
ATOM 2154 C CA . THR A 1 273 ? 10.664 24.172 13.844 1 98.94 273 THR A CA 1
ATOM 2155 C C . THR A 1 273 ? 10.594 22.688 13.508 1 98.94 273 THR A C 1
ATOM 2157 O O . THR A 1 273 ? 11.461 22.156 12.805 1 98.94 273 THR A O 1
ATOM 2160 N N . ALA A 1 274 ? 9.539 22.047 13.945 1 98.81 274 ALA A N 1
ATOM 2161 C CA . ALA A 1 274 ? 9.422 20.594 13.773 1 98.81 274 ALA A CA 1
ATOM 2162 C C . ALA A 1 274 ? 8.414 20.25 12.68 1 98.81 274 ALA A C 1
ATOM 2164 O O . ALA A 1 274 ? 7.277 20.734 12.703 1 98.81 274 ALA A O 1
ATOM 2165 N N . GLY A 1 275 ? 8.875 19.438 11.742 1 98.69 275 GLY A N 1
ATOM 2166 C CA . GLY A 1 275 ? 8 19.031 10.656 1 98.69 275 GLY A CA 1
ATOM 2167 C C . GLY A 1 275 ? 7.527 17.594 10.781 1 98.69 275 GLY A C 1
ATOM 2168 O O . GLY A 1 275 ? 8.234 16.75 11.336 1 98.69 275 GLY A O 1
ATOM 2169 N N . VAL A 1 276 ? 6.312 17.312 10.281 1 98.56 276 VAL A N 1
ATOM 2170 C CA . VAL A 1 276 ? 5.797 15.945 10.211 1 98.56 276 VAL A CA 1
ATOM 2171 C C . VAL A 1 276 ? 5.273 15.664 8.812 1 98.56 276 VAL A C 1
ATOM 2173 O O . VAL A 1 276 ? 4.965 16.594 8.055 1 98.56 276 VAL A O 1
ATOM 2176 N N . ALA A 1 277 ? 5.23 14.391 8.508 1 96.5 277 ALA A N 1
ATOM 2177 C CA . ALA A 1 277 ? 4.777 13.961 7.188 1 96.5 277 ALA A CA 1
ATOM 2178 C C . ALA A 1 277 ? 3.293 13.609 7.203 1 96.5 277 ALA A C 1
ATOM 2180 O O . ALA A 1 277 ? 2.73 13.305 8.258 1 96.5 277 ALA A O 1
ATOM 2181 N N . SER A 1 278 ? 2.666 13.641 5.996 1 95.5 278 SER A N 1
ATOM 2182 C CA . SER A 1 278 ? 1.256 13.289 5.875 1 95.5 278 SER A CA 1
ATOM 2183 C C . SER A 1 278 ? 0.992 12.508 4.594 1 95.5 278 SER A C 1
ATOM 2185 O O . SER A 1 278 ? -0.16 12.352 4.18 1 95.5 278 SER A O 1
ATOM 2187 N N . LEU A 1 279 ? 2.033 12.047 3.992 1 91.38 279 LEU A N 1
ATOM 2188 C CA . LEU A 1 279 ? 1.968 11.406 2.684 1 91.38 279 LEU A CA 1
ATOM 2189 C C . LEU A 1 279 ? 1.146 10.125 2.744 1 91.38 279 LEU A C 1
ATOM 2191 O O . LEU A 1 279 ? 0.469 9.766 1.777 1 91.38 279 LEU A O 1
ATOM 2195 N N . ASP A 1 280 ? 1.169 9.422 3.814 1 89.56 280 ASP A N 1
ATOM 2196 C CA . ASP A 1 280 ? 0.545 8.109 3.971 1 89.56 280 ASP A CA 1
ATOM 2197 C C . ASP A 1 280 ? -0.929 8.242 4.344 1 89.56 280 ASP A C 1
ATOM 2199 O O . ASP A 1 280 ? -1.646 7.242 4.43 1 89.56 280 ASP A O 1
ATOM 2203 N N . CYS A 1 281 ? -1.386 9.43 4.484 1 92.5 281 CYS A N 1
ATOM 2204 C CA . CYS A 1 281 ? -2.73 9.633 5.008 1 92.5 281 CYS A CA 1
ATOM 2205 C C . CYS A 1 281 ? -3.766 9.586 3.891 1 92.5 281 CYS A C 1
ATOM 2207 O O . CYS A 1 281 ? -3.516 10.078 2.787 1 92.5 281 CYS A O 1
ATOM 2209 N N . SER A 1 282 ? -4.949 9.039 4.223 1 90.88 282 SER A N 1
ATOM 2210 C CA . SER A 1 282 ? -6.043 8.961 3.264 1 90.88 282 SER A CA 1
ATOM 2211 C C . SER A 1 282 ? -6.688 10.32 3.041 1 90.88 282 SER A C 1
ATOM 2213 O O . SER A 1 282 ? -6.605 11.203 3.9 1 90.88 282 SER A O 1
ATOM 2215 N N . LEU A 1 283 ? -7.367 10.453 1.896 1 91.94 283 LEU A N 1
ATOM 2216 C CA . LEU A 1 283 ? -8 11.703 1.49 1 91.94 283 LEU A CA 1
ATOM 2217 C C . LEU A 1 283 ? -9.516 11.562 1.456 1 91.94 283 LEU A C 1
ATOM 2219 O O . LEU A 1 283 ? -10.031 10.469 1.2 1 91.94 283 LEU A O 1
ATOM 2223 N N . ASP A 1 284 ? -10.203 12.586 1.711 1 93.62 284 ASP A N 1
ATOM 2224 C CA . ASP A 1 284 ? -11.648 12.641 1.534 1 93.62 284 ASP A CA 1
ATOM 2225 C C . ASP A 1 284 ? -12.016 13.273 0.195 1 93.62 284 ASP A C 1
ATOM 2227 O O . ASP A 1 284 ? -13.148 13.133 -0.272 1 93.62 284 ASP A O 1
ATOM 2231 N N . ASP A 1 285 ? -11.148 13.977 -0.356 1 92.31 285 ASP A N 1
ATOM 2232 C CA . ASP A 1 285 ? -11.219 14.477 -1.726 1 92.31 285 ASP A CA 1
ATOM 2233 C C . ASP A 1 285 ? -9.82 14.633 -2.324 1 92.31 285 ASP A C 1
ATOM 2235 O O . ASP A 1 285 ? -8.883 13.961 -1.904 1 92.31 285 ASP A O 1
ATOM 2239 N N . ARG A 1 286 ? -9.586 15.453 -3.287 1 89.31 286 ARG A N 1
ATOM 2240 C CA . ARG A 1 286 ? -8.344 15.445 -4.051 1 89.31 286 ARG A CA 1
ATOM 2241 C C . ARG A 1 286 ? -7.184 15.961 -3.205 1 89.31 286 ARG A C 1
ATOM 2243 O O . ARG A 1 286 ? -6.02 15.688 -3.506 1 89.31 286 ARG A O 1
ATOM 2250 N N . VAL A 1 287 ? -7.57 16.75 -2.16 1 92.56 287 VAL A N 1
ATOM 2251 C CA . VAL A 1 287 ? -6.461 17.438 -1.508 1 92.56 287 VAL A CA 1
ATOM 2252 C C . VAL A 1 287 ? -6.633 17.375 0.008 1 92.56 287 VAL A C 1
ATOM 2254 O O . VAL A 1 287 ? -5.66 17.5 0.755 1 92.56 287 VAL A O 1
ATOM 2257 N N . HIS A 1 288 ? -7.863 17.125 0.48 1 95.94 288 HIS A N 1
ATOM 2258 C CA . HIS A 1 288 ? -8.109 17.172 1.917 1 95.94 288 HIS A CA 1
ATOM 2259 C C . HIS A 1 288 ? -8.023 15.781 2.539 1 95.94 288 HIS A C 1
ATOM 2261 O O . HIS A 1 288 ? -8.594 14.828 2.016 1 95.94 288 HIS A O 1
ATOM 2267 N N . LEU A 1 289 ? -7.32 15.75 3.67 1 96.31 289 LEU A N 1
ATOM 2268 C CA . LEU A 1 289 ? -7.152 14.5 4.395 1 96.31 289 LEU A CA 1
ATOM 2269 C C . LEU A 1 289 ? -8.484 14.016 4.969 1 96.31 289 LEU A C 1
ATOM 2271 O O . LEU A 1 289 ? -9.359 14.828 5.281 1 96.31 289 LEU A O 1
ATOM 2275 N N . SER A 1 290 ? -8.586 12.75 5.109 1 95.06 290 SER A N 1
ATOM 2276 C CA . SER A 1 290 ? -9.719 12.156 5.816 1 95.06 290 SER A CA 1
ATOM 2277 C C . SER A 1 290 ? -9.617 12.391 7.316 1 95.06 290 SER A C 1
ATOM 2279 O O . SER A 1 290 ? -8.57 12.82 7.816 1 95.06 290 SER A O 1
ATOM 2281 N N . ALA A 1 291 ? -10.727 12.094 7.996 1 96.75 291 ALA A N 1
ATOM 2282 C CA . ALA A 1 291 ? -10.711 12.195 9.453 1 96.75 291 ALA A CA 1
ATOM 2283 C C . ALA A 1 291 ? -9.625 11.305 10.055 1 96.75 291 ALA A C 1
ATOM 2285 O O . ALA A 1 291 ? -8.883 11.734 10.938 1 96.75 291 ALA A O 1
ATOM 2286 N N . SER A 1 292 ? -9.484 10.125 9.508 1 94.56 292 SER A N 1
ATOM 2287 C CA . SER A 1 292 ? -8.453 9.227 10.016 1 94.56 292 SER A CA 1
ATOM 2288 C C . SER A 1 292 ? -7.059 9.766 9.734 1 94.56 292 SER A C 1
ATOM 2290 O O . SER A 1 292 ? -6.156 9.641 10.562 1 94.56 292 SER A O 1
ATOM 2292 N N . GLY A 1 293 ? -6.887 10.297 8.555 1 95.31 293 GLY A N 1
ATOM 2293 C CA . GLY A 1 293 ? -5.621 10.938 8.242 1 95.31 293 GLY A CA 1
ATOM 2294 C C . GLY A 1 293 ? -5.297 12.102 9.172 1 95.31 293 GLY A C 1
ATOM 2295 O O . GLY A 1 293 ? -4.164 12.227 9.641 1 95.31 293 GLY A O 1
ATOM 2296 N N . LEU A 1 294 ? -6.281 12.891 9.445 1 98.19 294 LEU A N 1
ATOM 2297 C CA . LEU A 1 294 ? -6.102 14.039 10.32 1 98.19 294 LEU A CA 1
ATOM 2298 C C . LEU A 1 294 ? -5.789 13.602 11.742 1 98.19 294 LEU A C 1
ATOM 2300 O O . LEU A 1 294 ? -5 14.25 12.438 1 98.19 294 LEU A O 1
ATOM 2304 N N . ILE A 1 295 ? -6.375 12.555 12.188 1 97.69 295 ILE A N 1
ATOM 2305 C CA . ILE A 1 295 ? -6.078 12.008 13.508 1 97.69 295 ILE A CA 1
ATOM 2306 C C . ILE A 1 295 ? -4.609 11.594 13.578 1 97.69 295 ILE A C 1
ATOM 2308 O O . ILE A 1 295 ? -3.91 11.914 14.539 1 97.69 295 ILE A O 1
ATOM 2312 N N . LYS A 1 296 ? -4.098 10.969 12.547 1 96.69 296 LYS A N 1
ATOM 2313 C CA . LYS A 1 296 ? -2.695 10.562 12.492 1 96.69 296 LYS A CA 1
ATOM 2314 C C . LYS A 1 296 ? -1.771 11.773 12.539 1 96.69 296 LYS A C 1
ATOM 2316 O O . LYS A 1 296 ? -0.808 11.797 13.305 1 96.69 296 LYS A O 1
ATOM 2321 N N . VAL A 1 297 ? -2.092 12.711 11.75 1 98.44 297 VAL A N 1
ATOM 2322 C CA . VAL A 1 297 ? -1.26 13.906 11.664 1 98.44 297 VAL A CA 1
ATOM 2323 C C . VAL A 1 297 ? -1.286 14.656 12.992 1 98.44 297 VAL A C 1
ATOM 2325 O O . VAL A 1 297 ? -0.263 15.18 13.438 1 98.44 297 VAL A O 1
ATOM 2328 N N . GLY A 1 298 ? -2.461 14.719 13.609 1 98.81 298 GLY A N 1
ATOM 2329 C CA . GLY A 1 298 ? -2.545 15.336 14.922 1 98.81 298 GLY A CA 1
ATOM 2330 C C . GLY A 1 298 ? -1.615 14.695 15.938 1 98.81 298 GLY A C 1
ATOM 2331 O O . GLY A 1 298 ? -0.911 15.398 16.672 1 98.81 298 GLY A O 1
ATOM 2332 N N . LYS A 1 299 ? -1.587 13.43 15.953 1 98.56 299 LYS A N 1
ATOM 2333 C CA . LYS A 1 299 ? -0.705 12.703 16.859 1 98.56 299 LYS A CA 1
ATOM 2334 C C . LYS A 1 299 ? 0.761 12.984 16.547 1 98.56 299 LYS A C 1
ATOM 2336 O O . LYS A 1 299 ? 1.568 13.18 17.469 1 98.56 299 LYS A O 1
ATOM 2341 N N . ARG A 1 300 ? 1.038 13.023 15.328 1 98.56 300 ARG A N 1
ATOM 2342 C CA . ARG A 1 300 ? 2.406 13.32 14.914 1 98.56 300 ARG A CA 1
ATOM 2343 C C . ARG A 1 300 ? 2.816 14.727 15.336 1 98.56 300 ARG A C 1
ATOM 2345 O O . ARG A 1 300 ? 3.943 14.938 15.797 1 98.56 300 ARG A O 1
ATOM 2352 N N . LEU A 1 301 ? 1.893 15.633 15.172 1 98.88 301 LEU A N 1
ATOM 2353 C CA . LEU A 1 301 ? 2.172 17.016 15.547 1 98.88 301 LEU A CA 1
ATOM 2354 C C . LEU A 1 301 ? 2.422 17.125 17.047 1 98.88 301 LEU A C 1
ATOM 2356 O O . LEU A 1 301 ? 3.227 17.953 17.484 1 98.88 301 LEU A O 1
ATOM 2360 N N . ALA A 1 302 ? 1.721 16.328 17.828 1 98.81 302 ALA A N 1
ATOM 2361 C CA . ALA A 1 302 ? 1.945 16.359 19.266 1 98.81 302 ALA A CA 1
ATOM 2362 C C . ALA A 1 302 ? 3.393 16.016 19.609 1 98.81 302 ALA A C 1
ATOM 2364 O O . ALA A 1 302 ? 4.047 16.719 20.375 1 98.81 302 ALA A O 1
ATOM 2365 N N . HIS A 1 303 ? 3.902 14.992 18.969 1 97.94 303 HIS A N 1
ATOM 2366 C CA . HIS A 1 303 ? 5.297 14.609 19.172 1 97.94 303 HIS A CA 1
ATOM 2367 C C . HIS A 1 303 ? 6.242 15.703 18.688 1 97.94 303 HIS A C 1
ATOM 2369 O O . HIS A 1 303 ? 7.199 16.047 19.375 1 97.94 303 HIS A O 1
ATOM 2375 N N . ALA A 1 304 ? 5.934 16.172 17.562 1 98.62 304 ALA A N 1
ATOM 2376 C CA . ALA A 1 304 ? 6.77 17.219 16.984 1 98.62 304 ALA A CA 1
ATOM 2377 C C . ALA A 1 304 ? 6.777 18.469 17.844 1 98.62 304 ALA A C 1
ATOM 2379 O O . ALA A 1 304 ? 7.82 19.109 18.016 1 98.62 304 ALA A O 1
ATOM 2380 N N . ALA A 1 305 ? 5.637 18.828 18.328 1 98.81 305 ALA A N 1
ATOM 2381 C CA . ALA A 1 305 ? 5.504 20 19.188 1 98.81 305 ALA A CA 1
ATOM 2382 C C . ALA A 1 305 ? 6.383 19.891 20.422 1 98.81 305 ALA A C 1
ATOM 2384 O O . ALA A 1 305 ? 7.051 20.844 20.812 1 98.81 305 ALA A O 1
ATOM 2385 N N . ILE A 1 306 ? 6.395 18.734 21.016 1 98.25 306 ILE A N 1
ATOM 2386 C CA . ILE A 1 306 ? 7.199 18.5 22.203 1 98.25 306 ILE A CA 1
ATOM 2387 C C . ILE A 1 306 ? 8.68 18.672 21.875 1 98.25 306 ILE A C 1
ATOM 2389 O O . ILE A 1 306 ? 9.414 19.328 22.609 1 98.25 306 ILE A O 1
ATOM 2393 N N . GLU A 1 307 ? 9.094 18.172 20.766 1 98.06 307 GLU A N 1
ATOM 2394 C CA . GLU A 1 307 ? 10.492 18.312 20.344 1 98.06 307 GLU A CA 1
ATOM 2395 C C . GLU A 1 307 ? 10.836 19.781 20.078 1 98.06 307 GLU A C 1
ATOM 2397 O O . GLU A 1 307 ? 11.945 20.219 20.406 1 98.06 307 GLU A O 1
ATOM 2402 N N . ALA A 1 308 ? 9.93 20.469 19.469 1 98.75 308 ALA A N 1
ATOM 2403 C CA . ALA A 1 308 ? 10.164 21.875 19.203 1 98.75 308 ALA A CA 1
ATOM 2404 C C . ALA A 1 308 ? 10.328 22.672 20.484 1 98.75 308 ALA A C 1
ATOM 2406 O O . ALA A 1 308 ? 11.211 23.531 20.594 1 98.75 308 ALA A O 1
ATOM 2407 N N . VAL A 1 309 ? 9.508 22.406 21.438 1 98.12 309 VAL A N 1
ATOM 2408 C CA . VAL A 1 309 ? 9.57 23.078 22.734 1 98.12 309 VAL A CA 1
ATOM 2409 C C . VAL A 1 309 ? 10.906 22.797 23.406 1 98.12 309 VAL A C 1
ATOM 2411 O O . VAL A 1 309 ? 11.508 23.688 24.016 1 98.12 309 VAL A O 1
ATOM 2414 N N . LYS A 1 310 ? 11.383 21.594 23.281 1 97.69 310 LYS A N 1
ATOM 2415 C CA . LYS A 1 310 ? 12.641 21.172 23.875 1 97.69 310 LYS A CA 1
ATOM 2416 C C . LYS A 1 310 ? 13.836 21.703 23.078 1 97.69 310 LYS A C 1
ATOM 2418 O O . LYS A 1 310 ? 14.984 21.469 23.453 1 97.69 310 LYS A O 1
ATOM 2423 N N . LYS A 1 311 ? 13.578 22.375 21.984 1 98.25 311 LYS A N 1
ATOM 2424 C CA . LYS A 1 311 ? 14.609 22.875 21.094 1 98.25 311 LYS A CA 1
ATOM 2425 C C . LYS A 1 311 ? 15.43 21.734 20.5 1 98.25 311 LYS A C 1
ATOM 2427 O O . LYS A 1 311 ? 16.656 21.812 20.438 1 98.25 311 LYS A O 1
ATOM 2432 N N . THR A 1 312 ? 14.75 20.625 20.109 1 98.06 312 THR A N 1
ATOM 2433 C CA . THR A 1 312 ? 15.289 19.453 19.438 1 98.06 312 THR A CA 1
ATOM 2434 C C . THR A 1 312 ? 14.406 19.047 18.25 1 98.06 312 THR A C 1
ATOM 2436 O O . THR A 1 312 ? 14.141 17.859 18.047 1 98.06 312 THR A O 1
ATOM 2439 N N . ALA A 1 313 ? 13.961 20.062 17.547 1 98.19 313 ALA A N 1
ATOM 2440 C CA . ALA A 1 313 ? 12.977 19.875 16.484 1 98.19 313 ALA A CA 1
ATOM 2441 C C . ALA A 1 313 ? 13.516 18.938 15.398 1 98.19 313 ALA A C 1
ATOM 2443 O O . ALA A 1 313 ? 12.742 18.266 14.719 1 98.19 313 ALA A O 1
ATOM 2444 N N . GLU A 1 314 ? 14.844 18.859 15.25 1 95.62 314 GLU A N 1
ATOM 2445 C CA . GLU A 1 314 ? 15.445 18 14.234 1 95.62 314 GLU A CA 1
ATOM 2446 C C . GLU A 1 314 ? 15.141 16.531 14.5 1 95.62 314 GLU A C 1
ATOM 2448 O O . GLU A 1 314 ? 15.203 15.695 13.594 1 95.62 314 GLU A O 1
ATOM 2453 N N . PHE A 1 315 ? 14.703 16.188 15.688 1 95.06 315 PHE A N 1
ATOM 2454 C CA . PHE A 1 315 ? 14.5 14.797 16.078 1 95.06 315 PHE A CA 1
ATOM 2455 C C . PHE A 1 315 ? 13.031 14.406 15.961 1 95.06 315 PHE A C 1
ATOM 2457 O O . PHE A 1 315 ? 12.656 13.281 16.281 1 95.06 315 PHE A O 1
ATOM 2464 N N . ALA A 1 316 ? 12.211 15.273 15.461 1 96.25 316 ALA A N 1
ATOM 2465 C CA . ALA A 1 316 ? 10.758 15.07 15.492 1 96.25 316 ALA A CA 1
ATOM 2466 C C . ALA A 1 316 ? 10.344 13.992 14.492 1 96.25 316 ALA A C 1
ATOM 2468 O O . ALA A 1 316 ? 9.367 13.273 14.719 1 96.25 316 ALA A O 1
ATOM 2469 N N . THR A 1 317 ? 11.07 13.914 13.398 1 96.75 317 THR A N 1
ATOM 2470 C CA . THR A 1 317 ? 10.688 13.039 12.297 1 96.75 317 THR A CA 1
ATOM 2471 C C . THR A 1 317 ? 11.914 12.398 11.656 1 96.75 317 THR A C 1
ATOM 2473 O O . THR A 1 317 ? 12.93 13.07 11.445 1 96.75 317 THR A O 1
ATOM 2476 N N . PRO A 1 318 ? 11.82 11.094 11.375 1 95.94 318 PRO A N 1
ATOM 2477 C CA . PRO A 1 318 ? 12.953 10.492 10.68 1 95.94 318 PRO A CA 1
ATOM 2478 C C . PRO A 1 318 ? 13.172 11.086 9.289 1 95.94 318 PRO A C 1
ATOM 2480 O O . PRO A 1 318 ? 12.211 11.406 8.586 1 95.94 318 PRO A O 1
ATOM 2483 N N . ILE A 1 319 ? 14.422 11.203 8.93 1 96 319 ILE A N 1
ATOM 2484 C CA . ILE A 1 319 ? 14.781 11.68 7.598 1 96 319 ILE A CA 1
ATOM 2485 C C . ILE A 1 319 ? 15.82 10.758 6.973 1 96 319 ILE A C 1
ATOM 2487 O O . ILE A 1 319 ? 16.578 10.102 7.684 1 96 319 ILE A O 1
ATOM 2491 N N . CYS A 1 320 ? 15.781 10.633 5.648 1 96 320 CYS A N 1
ATOM 2492 C CA . CYS A 1 320 ? 16.812 9.859 4.953 1 96 320 CYS A CA 1
ATOM 2493 C C . CYS A 1 320 ? 18.188 10.5 5.125 1 96 320 CYS A C 1
ATOM 2495 O O . CYS A 1 320 ? 18.359 11.688 4.844 1 96 320 CYS A O 1
ATOM 2497 N N . GLU A 1 321 ? 19.109 9.758 5.598 1 95.69 321 GLU A N 1
ATOM 2498 C CA . GLU A 1 321 ? 20.438 10.273 5.906 1 95.69 321 GLU A CA 1
ATOM 2499 C C . GLU A 1 321 ? 21.453 9.859 4.844 1 95.69 321 GLU A C 1
ATOM 2501 O O . GLU A 1 321 ? 22.375 10.617 4.535 1 95.69 321 GLU A O 1
ATOM 2506 N N . ALA A 1 322 ? 21.25 8.68 4.359 1 97.25 322 ALA A N 1
ATOM 2507 C CA . ALA A 1 322 ? 22.188 8.164 3.363 1 97.25 322 ALA A CA 1
ATOM 2508 C C . ALA A 1 322 ? 21.531 7.141 2.453 1 97.25 322 ALA A C 1
ATOM 2510 O O . ALA A 1 322 ? 20.562 6.477 2.854 1 97.25 322 ALA A O 1
ATOM 2511 N N . ALA A 1 323 ? 21.969 7.09 1.246 1 97.75 323 ALA A N 1
ATOM 2512 C CA . ALA A 1 323 ? 21.609 6.094 0.242 1 97.75 323 ALA A CA 1
ATOM 2513 C C . ALA A 1 323 ? 22.844 5.594 -0.497 1 97.75 323 ALA A C 1
ATOM 2515 O O . ALA A 1 323 ? 23.625 6.387 -1.03 1 97.75 323 ALA A O 1
ATOM 2516 N N . ALA A 1 324 ? 23 4.301 -0.478 1 97.25 324 ALA A N 1
ATOM 2517 C CA . ALA A 1 324 ? 24.203 3.75 -1.1 1 97.25 324 ALA A CA 1
ATOM 2518 C C . ALA A 1 324 ? 23.875 2.512 -1.928 1 97.25 324 ALA A C 1
ATOM 2520 O O . ALA A 1 324 ? 23.156 1.623 -1.468 1 97.25 324 ALA A O 1
ATOM 2521 N N . CYS A 1 325 ? 24.422 2.439 -3.107 1 95.94 325 CYS A N 1
ATOM 2522 C CA . CYS A 1 325 ? 24.281 1.252 -3.941 1 95.94 325 CYS A CA 1
ATOM 2523 C C . CYS A 1 325 ? 25.125 0.101 -3.396 1 95.94 325 CYS A C 1
ATOM 2525 O O . CYS A 1 325 ? 26.25 0.311 -2.936 1 95.94 325 CYS A O 1
ATOM 2527 N N . GLU A 1 326 ? 24.547 -1.001 -3.355 1 96.06 326 GLU A N 1
ATOM 2528 C CA . GLU A 1 326 ? 25.234 -2.236 -2.998 1 96.06 326 GLU A CA 1
ATOM 2529 C C . GLU A 1 326 ? 25.047 -3.307 -4.07 1 96.06 326 GLU A C 1
ATOM 2531 O O . GLU A 1 326 ? 23.969 -3.404 -4.668 1 96.06 326 GLU A O 1
ATOM 2536 N N . GLN A 1 327 ? 26.094 -4.016 -4.328 1 95 327 GLN A N 1
ATOM 2537 C CA . GLN A 1 327 ? 26.062 -5.121 -5.281 1 95 327 GLN A CA 1
ATOM 2538 C C . GLN A 1 327 ? 26.672 -6.387 -4.68 1 95 327 GLN A C 1
ATOM 2540 O O . GLN A 1 327 ? 27.672 -6.32 -3.971 1 95 327 GLN A O 1
ATOM 2545 N N . ILE A 1 328 ? 26.047 -7.488 -4.879 1 95.5 328 ILE A N 1
ATOM 2546 C CA . ILE A 1 328 ? 26.578 -8.797 -4.508 1 95.5 328 ILE A CA 1
ATOM 2547 C C . ILE A 1 328 ? 26.625 -9.703 -5.738 1 95.5 328 ILE A C 1
ATOM 2549 O O . ILE A 1 328 ? 25.625 -9.852 -6.445 1 95.5 328 ILE A O 1
ATOM 2553 N N . GLU A 1 329 ? 27.75 -10.203 -5.965 1 95.62 329 GLU A N 1
ATOM 2554 C CA . GLU A 1 329 ? 27.891 -11.203 -7.023 1 95.62 329 GLU A CA 1
ATOM 2555 C C . GLU A 1 329 ? 27.781 -12.617 -6.473 1 95.62 329 GLU A C 1
ATOM 2557 O O . GLU A 1 329 ? 28.672 -13.102 -5.781 1 95.62 329 GLU A O 1
ATOM 2562 N N . LEU A 1 330 ? 26.75 -13.234 -6.73 1 95.19 330 LEU A N 1
ATOM 2563 C CA . LEU A 1 330 ? 26.5 -14.578 -6.223 1 95.19 330 LEU A CA 1
ATOM 2564 C C . LEU A 1 330 ? 27.172 -15.625 -7.094 1 95.19 330 LEU A C 1
ATOM 2566 O O . LEU A 1 330 ? 27.734 -16.609 -6.578 1 95.19 330 LEU A O 1
ATOM 2570 N N . ILE A 1 331 ? 27.031 -15.508 -8.406 1 94.81 331 ILE A N 1
ATOM 2571 C CA . ILE A 1 331 ? 27.766 -16.281 -9.406 1 94.81 331 ILE A CA 1
ATOM 2572 C C . ILE A 1 331 ? 28.5 -15.336 -10.352 1 94.81 331 ILE A C 1
ATOM 2574 O O . ILE A 1 331 ? 27.875 -14.578 -11.094 1 94.81 331 ILE A O 1
ATOM 2578 N N . PRO A 1 332 ? 29.828 -15.438 -10.352 1 93.12 332 PRO A N 1
ATOM 2579 C CA . PRO A 1 332 ? 30.594 -14.492 -11.164 1 93.12 332 PRO A CA 1
ATOM 2580 C C . PRO A 1 332 ? 30.094 -14.406 -12.602 1 93.12 332 PRO A C 1
ATOM 2582 O O . PRO A 1 332 ? 29.953 -15.43 -13.273 1 93.12 332 PRO A O 1
ATOM 2585 N N . SER A 1 333 ? 29.75 -13.242 -13.023 1 90.5 333 SER A N 1
ATOM 2586 C CA . SER A 1 333 ? 29.359 -12.852 -14.375 1 90.5 333 SER A CA 1
ATOM 2587 C C . SER A 1 333 ? 28.062 -13.523 -14.789 1 90.5 333 SER A C 1
ATOM 2589 O O . SER A 1 333 ? 27.719 -13.562 -15.977 1 90.5 333 SER A O 1
ATOM 2591 N N . VAL A 1 334 ? 27.359 -14.102 -13.836 1 91.88 334 VAL A N 1
ATOM 2592 C CA . VAL A 1 334 ? 26.156 -14.844 -14.18 1 91.88 334 VAL A CA 1
ATOM 2593 C C . VAL A 1 334 ? 24.969 -14.328 -13.359 1 91.88 334 VAL A C 1
ATOM 2595 O O . VAL A 1 334 ? 23.891 -14.07 -13.906 1 91.88 334 VAL A O 1
ATOM 2598 N N . LEU A 1 335 ? 25.188 -14.109 -12.094 1 94.69 335 LEU A N 1
ATOM 2599 C CA . LEU A 1 335 ? 24.094 -13.727 -11.195 1 94.69 335 LEU A CA 1
ATOM 2600 C C . LEU A 1 335 ? 24.578 -12.703 -10.172 1 94.69 335 LEU A C 1
ATOM 2602 O O . LEU A 1 335 ? 25.406 -13.016 -9.32 1 94.69 335 LEU A O 1
ATOM 2606 N N . SER A 1 336 ? 24.031 -11.484 -10.32 1 95.69 336 SER A N 1
ATOM 2607 C CA . SER A 1 336 ? 24.328 -10.406 -9.391 1 95.69 336 SER A CA 1
ATOM 2608 C C . SER A 1 336 ? 23.047 -9.773 -8.867 1 95.69 336 SER A C 1
ATOM 2610 O O . SER A 1 336 ? 22.016 -9.781 -9.547 1 95.69 336 SER A O 1
ATOM 2612 N N . VAL A 1 337 ? 23.125 -9.344 -7.648 1 96.56 337 VAL A N 1
ATOM 2613 C CA . VAL A 1 337 ? 22 -8.633 -7.027 1 96.56 337 VAL A CA 1
ATOM 2614 C C . VAL A 1 337 ? 22.406 -7.18 -6.773 1 96.56 337 VAL A C 1
ATOM 2616 O O . VAL A 1 337 ? 23.5 -6.906 -6.293 1 96.56 337 VAL A O 1
ATOM 2619 N N . TYR A 1 338 ? 21.547 -6.285 -7.191 1 96.06 338 TYR A N 1
ATOM 2620 C CA . TYR A 1 338 ? 21.781 -4.855 -7.023 1 96.06 338 TYR A CA 1
ATOM 2621 C C . TYR A 1 338 ? 20.734 -4.238 -6.102 1 96.06 338 TYR A C 1
ATOM 2623 O O . TYR A 1 338 ? 19.562 -4.574 -6.18 1 96.06 338 TYR A O 1
ATOM 2631 N N . SER A 1 339 ? 21.172 -3.449 -5.219 1 97.06 339 SER A N 1
ATOM 2632 C CA . SER A 1 339 ? 20.234 -2.814 -4.285 1 97.06 339 SER A CA 1
ATOM 2633 C C . SER A 1 339 ? 20.734 -1.435 -3.867 1 97.06 339 SER A C 1
ATOM 2635 O O . SER A 1 339 ? 21.875 -1.063 -4.164 1 97.06 339 SER A O 1
ATOM 2637 N N . ILE A 1 340 ? 19.875 -0.623 -3.307 1 97.75 340 ILE A N 1
ATOM 2638 C CA . ILE A 1 340 ? 20.203 0.619 -2.609 1 97.75 340 ILE A CA 1
ATOM 2639 C C . ILE A 1 340 ? 19.844 0.486 -1.131 1 97.75 340 ILE A C 1
ATOM 2641 O O . ILE A 1 340 ? 18.688 0.21 -0.783 1 97.75 340 ILE A O 1
ATOM 2645 N N . LYS A 1 341 ? 20.844 0.639 -0.289 1 97.44 341 LYS A N 1
ATOM 2646 C CA . LYS A 1 341 ? 20.641 0.626 1.155 1 97.44 341 LYS A CA 1
ATOM 2647 C C . LYS A 1 341 ? 20.391 2.037 1.687 1 97.44 341 LYS A C 1
ATOM 2649 O O . LYS A 1 341 ? 21.203 2.939 1.46 1 97.44 341 LYS A O 1
ATOM 2654 N N . LEU A 1 342 ? 19.25 2.236 2.363 1 97.88 342 LEU A N 1
ATOM 2655 C CA . LEU A 1 342 ? 18.891 3.531 2.934 1 97.88 342 LEU A CA 1
ATOM 2656 C C . LEU A 1 342 ? 19.062 3.521 4.449 1 97.88 342 LEU A C 1
ATOM 2658 O O . LEU A 1 342 ? 18.672 2.559 5.117 1 97.88 342 LEU A O 1
ATOM 2662 N N . SER A 1 343 ? 19.641 4.512 4.965 1 97.25 343 SER A N 1
ATOM 2663 C CA . SER A 1 343 ? 19.688 4.766 6.398 1 97.25 343 SER A CA 1
ATOM 2664 C C . SER A 1 343 ? 18.969 6.062 6.754 1 97.25 343 SER A C 1
ATOM 2666 O O . SER A 1 343 ? 18.844 6.957 5.918 1 97.25 343 SER A O 1
ATOM 2668 N N . PHE A 1 344 ? 18.484 6.117 7.957 1 97 344 PHE A N 1
ATOM 2669 C CA . PHE A 1 344 ? 17.656 7.23 8.398 1 97 344 PHE A CA 1
ATOM 2670 C C . PHE A 1 344 ? 18.156 7.781 9.727 1 97 344 PHE A C 1
ATOM 2672 O O . PHE A 1 344 ? 18.734 7.051 10.531 1 97 344 PHE A O 1
ATOM 2679 N N . SER A 1 345 ? 17.938 9.008 9.883 1 94.38 345 SER A N 1
ATOM 2680 C CA . SER A 1 345 ? 18.281 9.648 11.148 1 94.38 345 SER A CA 1
ATOM 2681 C C . SER A 1 345 ? 17.141 9.586 12.141 1 94.38 345 SER A C 1
ATOM 2683 O O . SER A 1 345 ? 15.992 9.352 11.758 1 94.38 345 SER A O 1
ATOM 2685 N N . HIS A 1 346 ? 17.516 9.688 13.422 1 90.81 346 HIS A N 1
ATOM 2686 C CA . HIS A 1 346 ? 16.562 9.844 14.516 1 90.81 346 HIS A CA 1
ATOM 2687 C C . HIS A 1 346 ? 15.672 8.617 14.664 1 90.81 346 HIS A C 1
ATOM 2689 O O . HIS A 1 346 ? 14.461 8.742 14.828 1 90.81 346 HIS A O 1
ATOM 2695 N N . MET A 1 347 ? 16.203 7.492 14.523 1 91.56 347 MET A N 1
ATOM 2696 C CA . MET A 1 347 ? 15.477 6.227 14.609 1 91.56 347 MET A CA 1
ATOM 2697 C C . MET A 1 347 ? 15.734 5.539 15.945 1 91.56 347 MET A C 1
ATOM 2699 O O . MET A 1 347 ? 15.57 4.324 16.062 1 91.56 347 MET A O 1
ATOM 2703 N N . GLU A 1 348 ? 16.062 6.453 16.938 1 86.19 348 GLU A N 1
ATOM 2704 C CA . GLU A 1 348 ? 16.328 5.879 18.266 1 86.19 348 GLU A CA 1
ATOM 2705 C C . GLU A 1 348 ? 15.078 5.191 18.812 1 86.19 348 GLU A C 1
ATOM 2707 O O . GLU A 1 348 ? 14.016 5.805 18.906 1 86.19 348 GLU A O 1
ATOM 2712 N N . ASN A 1 349 ? 15.07 3.959 19.062 1 85.69 349 ASN A N 1
ATOM 2713 C CA . ASN A 1 349 ? 14.016 3.127 19.641 1 85.69 349 ASN A CA 1
ATOM 2714 C C . ASN A 1 349 ? 12.844 2.969 18.672 1 85.69 349 ASN A C 1
ATOM 2716 O O . ASN A 1 349 ? 11.703 2.77 19.094 1 85.69 349 ASN A O 1
ATOM 2720 N N . LEU A 1 350 ? 13.039 3.385 17.438 1 90.75 350 LEU A N 1
ATOM 2721 C CA . LEU A 1 350 ? 12.016 3.227 16.422 1 90.75 350 LEU A CA 1
ATOM 2722 C C . LEU A 1 350 ? 12.438 2.184 15.391 1 90.75 350 LEU A C 1
ATOM 2724 O O . LEU A 1 350 ? 13.633 1.902 15.234 1 90.75 350 LEU A O 1
ATOM 2728 N N . GLU A 1 351 ? 11.438 1.558 14.836 1 92.5 351 GLU A N 1
ATOM 2729 C CA . GLU A 1 351 ? 11.617 0.702 13.664 1 92.5 351 GLU A CA 1
ATOM 2730 C C . GLU A 1 351 ? 10.523 0.956 12.625 1 92.5 351 GLU A C 1
ATOM 2732 O O . GLU A 1 351 ? 9.43 1.395 12.969 1 92.5 351 GLU A O 1
ATOM 2737 N N . TRP A 1 352 ? 10.984 0.828 11.414 1 93.56 352 TRP A N 1
ATOM 2738 C CA . TRP A 1 352 ? 9.945 0.863 10.391 1 93.56 352 TRP A CA 1
ATOM 2739 C C . TRP A 1 352 ? 9.008 -0.33 10.523 1 93.56 352 TRP A C 1
ATOM 2741 O O . TRP A 1 352 ? 9.445 -1.444 10.812 1 93.56 352 TRP A O 1
ATOM 2751 N N . ILE A 1 353 ? 7.781 -0.113 10.297 1 88.62 353 ILE A N 1
ATOM 2752 C CA . ILE A 1 353 ? 6.828 -1.218 10.297 1 88.62 353 ILE A CA 1
ATOM 2753 C C . ILE A 1 353 ? 7.023 -2.062 9.039 1 88.62 353 ILE A C 1
ATOM 2755 O O . ILE A 1 353 ? 7.074 -1.529 7.926 1 88.62 353 ILE A O 1
ATOM 2759 N N . CYS A 1 354 ? 7.195 -3.32 9.312 1 72.5 354 CYS A N 1
ATOM 2760 C CA . CYS A 1 354 ? 7.375 -4.254 8.203 1 72.5 354 CYS A CA 1
ATOM 2761 C C . CYS A 1 354 ? 6.059 -4.473 7.461 1 72.5 354 CYS A C 1
ATOM 2763 O O . CYS A 1 354 ? 5.055 -4.84 8.07 1 72.5 354 CYS A O 1
ATOM 2765 N N . ASN A 1 355 ? 6.09 -3.943 6.25 1 68.88 355 ASN A N 1
ATOM 2766 C CA . ASN A 1 355 ? 4.957 -4.199 5.367 1 68.88 355 ASN A CA 1
ATOM 2767 C C . ASN A 1 355 ? 5.41 -4.688 3.996 1 68.88 355 ASN A C 1
ATOM 2769 O O . ASN A 1 355 ? 6.559 -4.469 3.604 1 68.88 355 ASN A O 1
ATOM 2773 N N . GLU A 1 356 ? 4.715 -5.625 3.426 1 61.34 356 GLU A N 1
ATOM 2774 C CA . GLU A 1 356 ? 5.133 -6.27 2.184 1 61.34 356 GLU A CA 1
ATOM 2775 C C . GLU A 1 356 ? 4.984 -5.324 0.996 1 61.34 356 GLU A C 1
ATOM 2777 O O . GLU A 1 356 ? 5.398 -5.652 -0.119 1 61.34 356 GLU A O 1
ATOM 2782 N N . GLN A 1 357 ? 4.605 -4.199 1.324 1 70.5 357 GLN A N 1
ATOM 2783 C CA . GLN A 1 357 ? 4.285 -3.363 0.171 1 70.5 357 GLN A CA 1
ATOM 2784 C C . GLN A 1 357 ? 4.773 -1.932 0.377 1 70.5 357 GLN A C 1
ATOM 2786 O O . GLN A 1 357 ? 3.971 -0.997 0.417 1 70.5 357 GLN A O 1
ATOM 2791 N N . ILE A 1 358 ? 6.078 -1.783 0.447 1 83.62 358 ILE A N 1
ATOM 2792 C CA . ILE A 1 358 ? 6.609 -0.43 0.565 1 83.62 358 ILE A CA 1
ATOM 2793 C C . ILE A 1 358 ? 6.621 0.241 -0.806 1 83.62 358 ILE A C 1
ATOM 2795 O O . ILE A 1 358 ? 7.145 -0.318 -1.774 1 83.62 358 ILE A O 1
ATOM 2799 N N . GLU A 1 359 ? 5.957 1.376 -0.951 1 82.56 359 GLU A N 1
ATOM 2800 C CA . GLU A 1 359 ? 5.844 2.125 -2.199 1 82.56 359 GLU A CA 1
ATOM 2801 C C . GLU A 1 359 ? 6.27 3.578 -2.012 1 82.56 359 GLU A C 1
ATOM 2803 O O . GLU A 1 359 ? 6.391 4.055 -0.881 1 82.56 359 GLU A O 1
ATOM 2808 N N . GLY A 1 360 ? 6.598 4.188 -3.162 1 88.56 360 GLY A N 1
ATOM 2809 C CA . GLY A 1 360 ? 6.812 5.625 -3.121 1 88.56 360 GLY A CA 1
ATOM 2810 C C . GLY A 1 360 ? 8.203 6.035 -3.574 1 88.56 360 GLY A C 1
ATOM 2811 O O . GLY A 1 360 ? 8.445 7.207 -3.871 1 88.56 360 GLY A O 1
ATOM 2812 N N . PHE A 1 361 ? 9.148 5.117 -3.635 1 92.44 361 PHE A N 1
ATOM 2813 C CA . PHE A 1 361 ? 10.516 5.438 -4.027 1 92.44 361 PHE A CA 1
ATOM 2814 C C . PHE A 1 361 ? 10.648 5.473 -5.547 1 92.44 361 PHE A C 1
ATOM 2816 O O . PHE A 1 361 ? 10.031 4.664 -6.246 1 92.44 361 PHE A O 1
ATOM 2823 N N . GLU A 1 362 ? 11.477 6.379 -6.023 1 91.62 362 GLU A N 1
ATOM 2824 C CA . GLU A 1 362 ? 11.773 6.512 -7.445 1 91.62 362 GLU A CA 1
ATOM 2825 C C . GLU A 1 362 ? 13.242 6.859 -7.668 1 91.62 362 GLU A C 1
ATOM 2827 O O . GLU A 1 362 ? 13.828 7.629 -6.902 1 91.62 362 GLU A O 1
ATOM 2832 N N . LEU A 1 363 ? 13.773 6.332 -8.734 1 92.81 363 LEU A N 1
ATOM 2833 C CA . LEU A 1 363 ? 15.117 6.703 -9.148 1 92.81 363 LEU A CA 1
ATOM 2834 C C . LEU A 1 363 ? 15.086 7.859 -10.148 1 92.81 363 LEU A C 1
ATOM 2836 O O . LEU A 1 363 ? 14.227 7.898 -11.031 1 92.81 363 LEU A O 1
ATOM 2840 N N . ASP A 1 364 ? 15.969 8.734 -9.906 1 90.38 364 ASP A N 1
ATOM 2841 C CA . ASP A 1 364 ? 16.109 9.883 -10.797 1 90.38 364 ASP A CA 1
ATOM 2842 C C . ASP A 1 364 ? 17.484 9.898 -11.453 1 90.38 364 ASP A C 1
ATOM 2844 O O . ASP A 1 364 ? 18.484 9.508 -10.836 1 90.38 364 ASP A O 1
ATOM 2848 N N . ASN A 1 365 ? 17.547 10.367 -12.711 1 91 365 ASN A N 1
ATOM 2849 C CA . ASN A 1 365 ? 18.781 10.5 -13.484 1 91 365 ASN A CA 1
ATOM 2850 C C . ASN A 1 365 ? 19.438 9.141 -13.711 1 91 365 ASN A C 1
ATOM 2852 O O . ASN A 1 365 ? 20.656 9 -13.539 1 91 365 ASN A O 1
ATOM 2856 N N . CYS A 1 366 ? 18.625 8.164 -13.906 1 90 366 CYS A N 1
ATOM 2857 C CA . CYS A 1 366 ? 19.094 6.824 -14.234 1 90 366 CYS A CA 1
ATOM 2858 C C . CYS A 1 366 ? 18.984 6.559 -15.734 1 90 366 CYS A C 1
ATOM 2860 O O . CYS A 1 366 ? 17.984 6.918 -16.359 1 90 366 CYS A O 1
ATOM 2862 N N . GLU A 1 367 ? 19.953 6.055 -16.562 1 88.19 367 GLU A N 1
ATOM 2863 C CA . GLU A 1 367 ? 20.047 5.984 -18.016 1 88.19 367 GLU A CA 1
ATOM 2864 C C . GLU A 1 367 ? 19.625 4.609 -18.531 1 88.19 367 GLU A C 1
ATOM 2866 O O . GLU A 1 367 ? 19.375 4.438 -19.719 1 88.19 367 GLU A O 1
ATOM 2871 N N . ASN A 1 368 ? 19.484 3.594 -17.906 1 88.88 368 ASN A N 1
ATOM 2872 C CA . ASN A 1 368 ? 19.297 2.254 -18.453 1 88.88 368 ASN A CA 1
ATOM 2873 C C . ASN A 1 368 ? 18.031 1.605 -17.906 1 88.88 368 ASN A C 1
ATOM 2875 O O . ASN A 1 368 ? 17.984 0.392 -17.703 1 88.88 368 ASN A O 1
ATOM 2879 N N . ASN A 1 369 ? 16.953 2.4 -17.656 1 87.31 369 ASN A N 1
ATOM 2880 C CA . ASN A 1 369 ? 15.609 1.96 -17.297 1 87.31 369 ASN A CA 1
ATOM 2881 C C . ASN A 1 369 ? 15.641 0.979 -16.125 1 87.31 369 ASN A C 1
ATOM 2883 O O . ASN A 1 369 ? 14.938 -0.034 -16.141 1 87.31 369 ASN A O 1
ATOM 2887 N N . VAL A 1 370 ? 16.547 1.22 -15.234 1 92.06 370 VAL A N 1
ATOM 2888 C CA . VAL A 1 370 ? 16.578 0.451 -13.992 1 92.06 370 VAL A CA 1
ATOM 2889 C C . VAL A 1 370 ? 15.281 0.696 -13.211 1 92.06 370 VAL A C 1
ATOM 2891 O O . VAL A 1 370 ? 14.773 1.82 -13.172 1 92.06 370 VAL A O 1
ATOM 2894 N N . MET A 1 371 ? 14.742 -0.399 -12.625 1 90.56 371 MET A N 1
ATOM 2895 C CA . MET A 1 371 ? 13.516 -0.309 -11.844 1 90.56 371 MET A CA 1
ATOM 2896 C C . MET A 1 371 ? 13.734 -0.815 -10.422 1 90.56 371 MET A C 1
ATOM 2898 O O . MET A 1 371 ? 14.539 -1.717 -10.195 1 90.56 371 MET A O 1
ATOM 2902 N N . ILE A 1 372 ? 13.055 -0.178 -9.523 1 91.75 372 ILE A N 1
ATOM 2903 C CA . ILE A 1 372 ? 12.938 -0.751 -8.188 1 91.75 372 ILE A CA 1
ATOM 2904 C C . ILE A 1 372 ? 11.938 -1.907 -8.203 1 91.75 372 ILE A C 1
ATOM 2906 O O . ILE A 1 372 ? 10.75 -1.703 -8.445 1 91.75 372 ILE A O 1
ATOM 2910 N N . VAL A 1 373 ? 12.375 -3.092 -7.93 1 90.75 373 VAL A N 1
ATOM 2911 C CA . VAL A 1 373 ? 11.508 -4.254 -8.109 1 90.75 373 VAL A CA 1
ATOM 2912 C C . VAL A 1 373 ? 10.914 -4.668 -6.762 1 90.75 373 VAL A C 1
ATOM 2914 O O . VAL A 1 373 ? 9.922 -5.402 -6.715 1 90.75 373 VAL A O 1
ATOM 2917 N N . ASN A 1 374 ? 11.555 -4.23 -5.715 1 90.25 374 ASN A N 1
ATOM 2918 C CA . ASN A 1 374 ? 11.109 -4.555 -4.367 1 90.25 374 ASN A CA 1
ATOM 2919 C C . ASN A 1 374 ? 11.727 -3.621 -3.33 1 90.25 374 ASN A C 1
ATOM 2921 O O . ASN A 1 374 ? 12.766 -3.006 -3.584 1 90.25 374 ASN A O 1
ATOM 2925 N N . ALA A 1 375 ? 11.062 -3.451 -2.25 1 91.81 375 ALA A N 1
ATOM 2926 C CA . ALA A 1 375 ? 11.555 -2.707 -1.092 1 91.81 375 ALA A CA 1
ATOM 2927 C C . ALA A 1 375 ? 11.281 -3.463 0.204 1 91.81 375 ALA A C 1
ATOM 2929 O O . ALA A 1 375 ? 10.172 -3.961 0.418 1 91.81 375 ALA A O 1
ATOM 2930 N N . LYS A 1 376 ? 12.336 -3.559 1.058 1 91.44 376 LYS A N 1
ATOM 2931 C CA . LYS A 1 376 ? 12.195 -4.328 2.289 1 91.44 376 LYS A CA 1
ATOM 2932 C C . LYS A 1 376 ? 12.75 -3.561 3.486 1 91.44 376 LYS A C 1
ATOM 2934 O O . LYS A 1 376 ? 13.773 -2.883 3.375 1 91.44 376 LYS A O 1
ATOM 2939 N N . VAL A 1 377 ? 12.047 -3.727 4.566 1 92.75 377 VAL A N 1
ATOM 2940 C CA . VAL A 1 377 ? 12.516 -3.162 5.828 1 92.75 377 VAL A CA 1
ATOM 2941 C C . VAL A 1 377 ? 13.562 -4.086 6.449 1 92.75 377 VAL A C 1
ATOM 2943 O O . VAL A 1 377 ? 13.352 -5.297 6.543 1 92.75 377 VAL A O 1
ATOM 2946 N N . GLU A 1 378 ? 14.641 -3.582 6.789 1 90.31 378 GLU A N 1
ATOM 2947 C CA . GLU A 1 378 ? 15.695 -4.227 7.57 1 90.31 378 GLU A CA 1
ATOM 2948 C C . GLU A 1 378 ? 15.945 -3.482 8.883 1 90.31 378 GLU A C 1
ATOM 2950 O O . GLU A 1 378 ? 16.953 -2.787 9.016 1 90.31 378 GLU A O 1
ATOM 2955 N N . GLY A 1 379 ? 15.008 -3.646 9.844 1 87.62 379 GLY A N 1
ATOM 2956 C CA . GLY A 1 379 ? 15.07 -2.881 11.078 1 87.62 379 GLY A CA 1
ATOM 2957 C C . GLY A 1 379 ? 14.859 -1.395 10.875 1 87.62 379 GLY A C 1
ATOM 2958 O O . GLY A 1 379 ? 13.773 -0.969 10.477 1 87.62 379 GLY A O 1
ATOM 2959 N N . LYS A 1 380 ? 16.031 -0.691 11.148 1 92.62 380 LYS A N 1
ATOM 2960 C CA . LYS A 1 380 ? 15.953 0.76 11.016 1 92.62 380 LYS A CA 1
ATOM 2961 C C . LYS A 1 380 ? 16.328 1.199 9.602 1 92.62 380 LYS A C 1
ATOM 2963 O O . LYS A 1 380 ? 16.297 2.391 9.289 1 92.62 380 LYS A O 1
ATOM 2968 N N . ARG A 1 381 ? 16.594 0.219 8.797 1 94.38 381 ARG A N 1
ATOM 2969 C CA . ARG A 1 381 ? 17 0.505 7.426 1 94.38 381 ARG A CA 1
ATOM 2970 C C . ARG A 1 381 ? 15.984 -0.012 6.422 1 94.38 381 ARG A C 1
ATOM 2972 O O . ARG A 1 381 ? 15.078 -0.769 6.785 1 94.38 381 ARG A O 1
ATOM 2979 N N . VAL A 1 382 ? 16.094 0.498 5.207 1 96 382 VAL A N 1
ATOM 2980 C CA . VAL A 1 382 ? 15.297 0.011 4.082 1 96 382 VAL A CA 1
ATOM 2981 C C . VAL A 1 382 ? 16.219 -0.346 2.918 1 96 382 VAL A C 1
ATOM 2983 O O . VAL A 1 382 ? 17.188 0.367 2.643 1 96 382 VAL A O 1
ATOM 2986 N N . ARG A 1 383 ? 15.961 -1.431 2.307 1 95.88 383 ARG A N 1
ATOM 2987 C CA . ARG A 1 383 ? 16.703 -1.828 1.112 1 95.88 383 ARG A CA 1
ATOM 2988 C C . ARG A 1 383 ? 15.789 -1.855 -0.11 1 95.88 383 ARG A C 1
ATOM 2990 O O . ARG A 1 383 ? 14.727 -2.475 -0.084 1 95.88 383 ARG A O 1
ATOM 2997 N N . LEU A 1 384 ? 16.219 -1.162 -1.145 1 96 384 LEU A N 1
ATOM 2998 C CA . LEU A 1 384 ? 15.539 -1.194 -2.439 1 96 384 LEU A CA 1
ATOM 2999 C C . LEU A 1 384 ? 16.266 -2.137 -3.4 1 96 384 LEU A C 1
ATOM 3001 O O . LEU A 1 384 ? 17.438 -1.935 -3.711 1 96 384 LEU A O 1
ATOM 3005 N N . TYR A 1 385 ? 15.555 -3.107 -3.865 1 95.06 385 TYR A N 1
ATOM 3006 C CA . TYR A 1 385 ? 16.125 -4.039 -4.832 1 95.06 385 TYR A CA 1
ATOM 3007 C C . TYR A 1 385 ? 15.914 -3.541 -6.258 1 95.06 385 TYR A C 1
ATOM 3009 O O . TYR A 1 385 ? 14.836 -3.053 -6.598 1 95.06 385 TYR A O 1
ATOM 3017 N N . LEU A 1 386 ? 17 -3.67 -7.027 1 95.19 386 LEU A N 1
ATOM 3018 C CA . LEU A 1 386 ? 16.969 -3.125 -8.383 1 95.19 386 LEU A CA 1
ATOM 3019 C C . LEU A 1 386 ? 16.938 -4.246 -9.414 1 95.19 386 LEU A C 1
ATOM 3021 O O . LEU A 1 386 ? 17.438 -5.34 -9.164 1 95.19 386 LEU A O 1
ATOM 3025 N N . SER A 1 387 ? 16.359 -3.934 -10.57 1 92.44 387 SER A N 1
ATOM 3026 C CA . SER A 1 387 ? 16.25 -4.902 -11.656 1 92.44 387 SER A CA 1
ATOM 3027 C C . SER A 1 387 ? 17.609 -5.258 -12.227 1 92.44 387 SER A C 1
ATOM 3029 O O . SER A 1 387 ? 17.844 -6.395 -12.641 1 92.44 387 SER A O 1
ATOM 3031 N N . HIS A 1 388 ? 18.469 -4.328 -12.367 1 93.19 388 HIS A N 1
ATOM 3032 C CA . HIS A 1 388 ? 19.844 -4.473 -12.844 1 93.19 388 HIS A CA 1
ATOM 3033 C C . HIS A 1 388 ? 20.719 -3.305 -12.398 1 93.19 388 HIS A C 1
ATOM 3035 O O . HIS A 1 388 ? 20.266 -2.455 -11.625 1 93.19 388 HIS A O 1
ATOM 3041 N N . LYS A 1 389 ? 21.969 -3.33 -12.758 1 93.75 389 LYS A N 1
ATOM 3042 C CA . LYS A 1 389 ? 22.922 -2.309 -12.328 1 93.75 389 LYS A CA 1
ATOM 3043 C C . LYS A 1 389 ? 22.516 -0.931 -12.844 1 93.75 389 LYS A C 1
ATOM 3045 O O . LYS A 1 389 ? 22.391 -0.733 -14.055 1 93.75 389 LYS A O 1
ATOM 3050 N N . PRO A 1 390 ? 22.375 0.012 -11.906 1 94.25 390 PRO A N 1
ATOM 3051 C CA . PRO A 1 390 ? 22.047 1.357 -12.383 1 94.25 390 PRO A CA 1
ATOM 3052 C C . PRO A 1 390 ? 23.25 2.074 -12.992 1 94.25 390 PRO A C 1
ATOM 3054 O O . PRO A 1 390 ? 24.375 1.919 -12.5 1 94.25 390 PRO A O 1
ATOM 3057 N N . THR A 1 391 ? 23.047 2.818 -14.078 1 91.5 391 THR A N 1
ATOM 3058 C CA . THR A 1 391 ? 24.078 3.623 -14.711 1 91.5 391 THR A CA 1
ATOM 3059 C C . THR A 1 391 ? 23.656 5.086 -14.797 1 91.5 391 THR A C 1
ATOM 3061 O O . THR A 1 391 ? 22.453 5.387 -14.844 1 91.5 391 THR A O 1
ATOM 3064 N N . THR A 1 392 ? 24.609 5.922 -14.602 1 89.56 392 THR A N 1
ATOM 3065 C CA . THR A 1 392 ? 24.344 7.348 -14.734 1 89.56 392 THR A CA 1
ATOM 3066 C C . THR A 1 392 ? 25.594 8.086 -15.227 1 89.56 392 THR A C 1
ATOM 3068 O O . THR A 1 392 ? 26.719 7.629 -15.008 1 89.56 392 THR A O 1
ATOM 3071 N N . SER A 1 393 ? 25.375 9.148 -15.992 1 85.5 393 SER A N 1
ATOM 3072 C CA . SER A 1 393 ? 26.484 9.969 -16.453 1 85.5 393 SER A CA 1
ATOM 3073 C C . SER A 1 393 ? 26.922 10.961 -15.375 1 85.5 393 SER A C 1
ATOM 3075 O O . SER A 1 393 ? 28.031 11.492 -15.43 1 85.5 393 SER A O 1
ATOM 3077 N N . ASP A 1 394 ? 26.109 11.203 -14.422 1 88 394 ASP A N 1
ATOM 3078 C CA . ASP A 1 394 ? 26.391 12.18 -13.383 1 88 394 ASP A CA 1
ATOM 3079 C C . ASP A 1 394 ? 26.062 11.617 -12 1 88 394 ASP A C 1
ATOM 3081 O O . ASP A 1 394 ? 26.797 10.758 -11.484 1 88 394 ASP A O 1
ATOM 3085 N N . THR A 1 395 ? 24.984 12.102 -11.422 1 91.69 395 THR A N 1
ATOM 3086 C CA . THR A 1 395 ? 24.594 11.656 -10.086 1 91.69 395 THR A CA 1
ATOM 3087 C C . THR A 1 395 ? 23.25 10.93 -10.141 1 91.69 395 THR A C 1
ATOM 3089 O O . THR A 1 395 ? 22.328 11.367 -10.828 1 91.69 395 THR A O 1
ATOM 3092 N N . LEU A 1 396 ? 23.297 9.773 -9.492 1 93.25 396 LEU A N 1
ATOM 3093 C CA . LEU A 1 396 ? 22.047 9.047 -9.297 1 93.25 396 LEU A CA 1
ATOM 3094 C C . LEU A 1 396 ? 21.297 9.57 -8.07 1 93.25 396 LEU A C 1
ATOM 3096 O O . LEU A 1 396 ? 21.922 9.812 -7.023 1 93.25 396 LEU A O 1
ATOM 3100 N N . TYR A 1 397 ? 20.031 9.844 -8.266 1 94.75 397 TYR A N 1
ATOM 3101 C CA . TYR A 1 397 ? 19.25 10.391 -7.164 1 94.75 397 TYR A CA 1
ATOM 3102 C C . TYR A 1 397 ? 18.078 9.477 -6.82 1 94.75 397 TYR A C 1
ATOM 3104 O O . TYR A 1 397 ? 17.625 8.695 -7.66 1 94.75 397 TYR A O 1
ATOM 3112 N N . LEU A 1 398 ? 17.672 9.539 -5.613 1 94.5 398 LEU A N 1
ATOM 3113 C CA . LEU A 1 398 ? 16.484 8.891 -5.086 1 94.5 398 LEU A CA 1
ATOM 3114 C C . LEU A 1 398 ? 15.445 9.922 -4.652 1 94.5 398 LEU A C 1
ATOM 3116 O O . LEU A 1 398 ? 15.789 10.93 -4.035 1 94.5 398 LEU A O 1
ATOM 3120 N N . SER A 1 399 ? 14.18 9.688 -5.023 1 94 399 SER A N 1
ATOM 3121 C CA . SER A 1 399 ? 13.055 10.469 -4.531 1 94 399 SER A CA 1
ATOM 3122 C C . SER A 1 399 ? 12.023 9.586 -3.836 1 94 399 SER A C 1
ATOM 3124 O O . SER A 1 399 ? 12.008 8.367 -4.043 1 94 399 SER A O 1
ATOM 3126 N N . TYR A 1 400 ? 11.273 10.125 -2.992 1 94.56 400 TYR A N 1
ATOM 3127 C CA . TYR A 1 400 ? 10.219 9.43 -2.258 1 94.56 400 TYR A CA 1
ATOM 3128 C C . TYR A 1 400 ? 8.961 10.289 -2.17 1 94.56 400 TYR A C 1
ATOM 3130 O O . TYR A 1 400 ? 9.031 11.461 -1.793 1 94.56 400 TYR A O 1
ATOM 3138 N N . GLY A 1 401 ? 7.805 9.648 -2.49 1 88.5 401 GLY A N 1
ATOM 3139 C CA . GLY A 1 401 ? 6.516 10.297 -2.311 1 88.5 401 GLY A CA 1
ATOM 3140 C C . GLY A 1 401 ? 6.266 11.414 -3.305 1 88.5 401 GLY A C 1
ATOM 3141 O O . GLY A 1 401 ? 5.453 12.312 -3.049 1 88.5 401 GLY A O 1
ATOM 3142 N N . MET A 1 402 ? 6.996 11.461 -4.348 1 77.31 402 MET A N 1
ATOM 3143 C CA . MET A 1 402 ? 6.887 12.555 -5.309 1 77.31 402 MET A CA 1
ATOM 3144 C C . MET A 1 402 ? 5.883 12.219 -6.406 1 77.31 402 MET A C 1
ATOM 3146 O O . MET A 1 402 ? 5.441 13.102 -7.141 1 77.31 402 MET A O 1
ATOM 3150 N N . ASN A 1 403 ? 5.535 10.93 -6.387 1 69.19 403 ASN A N 1
ATOM 3151 C CA . ASN A 1 403 ? 4.539 10.547 -7.379 1 69.19 403 ASN A CA 1
ATOM 3152 C C . ASN A 1 403 ? 3.184 10.273 -6.734 1 69.19 403 ASN A C 1
ATOM 3154 O O . ASN A 1 403 ? 3.037 10.383 -5.516 1 69.19 403 ASN A O 1
ATOM 3158 N N . GLN A 1 404 ? 2.172 10.234 -7.484 1 61.81 404 GLN A N 1
ATOM 3159 C CA . GLN A 1 404 ? 0.788 10.125 -7.035 1 61.81 404 GLN A CA 1
ATOM 3160 C C . GLN A 1 404 ? 0.543 8.797 -6.324 1 61.81 404 GLN A C 1
ATOM 3162 O O . GLN A 1 404 ? -0.562 8.539 -5.84 1 61.81 404 GLN A O 1
ATOM 3167 N N . GLN A 1 405 ? 1.71 8.18 -6.234 1 63.09 405 GLN A N 1
ATOM 3168 C CA . GLN A 1 405 ? 1.518 6.902 -5.555 1 63.09 405 GLN A CA 1
ATOM 3169 C C . GLN A 1 405 ? 1.624 7.062 -4.043 1 63.09 405 GLN A C 1
ATOM 3171 O O . GLN A 1 405 ? 2.326 7.953 -3.555 1 63.09 405 GLN A O 1
ATOM 3176 N N . LYS A 1 406 ? 0.914 6.273 -3.418 1 66.69 406 LYS A N 1
ATOM 3177 C CA . LYS A 1 406 ? 0.956 6.34 -1.96 1 66.69 406 LYS A CA 1
ATOM 3178 C C . LYS A 1 406 ? 2.297 5.844 -1.425 1 66.69 406 LYS A C 1
ATOM 3180 O O . LYS A 1 406 ? 2.879 4.906 -1.971 1 66.69 406 LYS A O 1
ATOM 3185 N N . ALA A 1 407 ? 2.775 6.59 -0.544 1 75.62 407 ALA A N 1
ATOM 3186 C CA . ALA A 1 407 ? 3.986 6.262 0.202 1 75.62 407 ALA A CA 1
ATOM 3187 C C . ALA A 1 407 ? 3.646 5.676 1.569 1 75.62 407 ALA A C 1
ATOM 3189 O O . ALA A 1 407 ? 2.775 6.191 2.273 1 75.62 407 ALA A O 1
ATOM 3190 N N . THR A 1 408 ? 4.312 4.594 2.016 1 80.31 408 THR A N 1
ATOM 3191 C CA . THR A 1 408 ? 3.727 3.758 3.057 1 80.31 408 THR A CA 1
ATOM 3192 C C . THR A 1 408 ? 4.723 3.523 4.188 1 80.31 408 THR A C 1
ATOM 3194 O O . THR A 1 408 ? 4.512 2.656 5.039 1 80.31 408 THR A O 1
ATOM 3197 N N . LEU A 1 409 ? 5.809 4.266 4.238 1 91.06 409 LEU A N 1
ATOM 3198 C CA . LEU A 1 409 ? 6.797 4 5.277 1 91.06 409 LEU A CA 1
ATOM 3199 C C . LEU A 1 409 ? 6.43 4.719 6.57 1 91.06 409 LEU A C 1
ATOM 3201 O O . LEU A 1 409 ? 6.453 5.949 6.629 1 91.06 409 LEU A O 1
ATOM 3205 N N . VAL A 1 410 ? 6.055 3.951 7.59 1 92.56 410 VAL A N 1
ATOM 3206 C CA . VAL A 1 410 ? 5.664 4.469 8.898 1 92.56 410 VAL A CA 1
ATOM 3207 C C . VAL A 1 410 ? 6.387 3.697 10 1 92.56 410 VAL A C 1
ATOM 3209 O O . VAL A 1 410 ? 6.559 2.48 9.898 1 92.56 410 VAL A O 1
ATOM 3212 N N . THR A 1 411 ? 6.777 4.32 11.047 1 94 411 THR A N 1
ATOM 3213 C CA . THR A 1 411 ? 7.496 3.688 12.148 1 94 411 THR A CA 1
ATOM 3214 C C . THR A 1 411 ? 6.523 3.1 13.164 1 94 411 THR A C 1
ATOM 3216 O O . THR A 1 411 ? 5.332 3.41 13.141 1 94 411 THR A O 1
ATOM 3219 N N . THR A 1 412 ? 7.047 2.342 14.078 1 91.25 412 THR A N 1
ATOM 3220 C CA . THR A 1 412 ? 6.297 1.764 15.188 1 91.25 412 THR A CA 1
ATOM 3221 C C . THR A 1 412 ? 5.801 2.855 16.125 1 91.25 412 THR A C 1
ATOM 3223 O O . THR A 1 412 ? 4.836 2.654 16.875 1 91.25 412 THR A O 1
ATOM 3226 N N . GLY A 1 413 ? 6.379 3.992 16.047 1 91.5 413 GLY A N 1
ATOM 3227 C CA . GLY A 1 413 ? 5.949 5.117 16.859 1 91.5 413 GLY A CA 1
ATOM 3228 C C . GLY A 1 413 ? 4.902 5.98 16.172 1 91.5 413 GLY A C 1
ATOM 3229 O O . GLY A 1 413 ? 4.383 6.922 16.781 1 91.5 413 GLY A O 1
ATOM 3230 N N . GLY A 1 414 ? 4.703 5.715 14.906 1 92.81 414 GLY A N 1
ATOM 3231 C CA . GLY A 1 414 ? 3.639 6.418 14.211 1 92.81 414 GLY A CA 1
ATOM 3232 C C . GLY A 1 414 ? 4.148 7.512 13.289 1 92.81 414 GLY A C 1
ATOM 3233 O O . GLY A 1 414 ? 3.371 8.133 12.562 1 92.81 414 GLY A O 1
ATOM 3234 N N . SER A 1 415 ? 5.41 7.762 13.25 1 94.94 415 SER A N 1
ATOM 3235 C CA . SER A 1 415 ? 5.977 8.758 12.344 1 94.94 415 SER A CA 1
ATOM 3236 C C . SER A 1 415 ? 6.059 8.219 10.922 1 94.94 415 SER A C 1
ATOM 3238 O O . SER A 1 415 ? 6.23 7.016 10.711 1 94.94 415 SER A O 1
ATOM 3240 N N . ALA A 1 416 ? 5.918 9.07 9.969 1 94.81 416 ALA A N 1
ATOM 3241 C CA . ALA A 1 416 ? 6.047 8.703 8.555 1 94.81 416 ALA A CA 1
ATOM 3242 C C . ALA A 1 416 ? 7.254 9.383 7.918 1 94.81 416 ALA A C 1
ATOM 3244 O O . ALA A 1 416 ? 7.633 10.492 8.32 1 94.81 416 ALA A O 1
ATOM 3245 N N . LEU A 1 417 ? 7.852 8.703 6.957 1 95.31 417 LEU A N 1
ATOM 3246 C CA . LEU A 1 417 ? 8.93 9.328 6.207 1 95.31 417 LEU A CA 1
ATOM 3247 C C . LEU A 1 417 ? 8.406 10.477 5.352 1 95.31 417 LEU A C 1
ATOM 3249 O O . LEU A 1 417 ? 7.441 10.312 4.598 1 95.31 417 LEU A O 1
ATOM 3253 N N . PRO A 1 418 ? 8.984 11.656 5.484 1 96.19 418 PRO A N 1
ATOM 3254 C CA . PRO A 1 418 ? 8.562 12.766 4.629 1 96.19 418 PRO A CA 1
ATOM 3255 C C . PRO A 1 418 ? 8.984 12.586 3.172 1 96.19 418 PRO A C 1
ATOM 3257 O O . PRO A 1 418 ? 9.977 11.898 2.896 1 96.19 418 PRO A O 1
ATOM 3260 N N . ALA A 1 419 ? 8.25 13.234 2.311 1 95.62 419 ALA A N 1
ATOM 3261 C CA . ALA A 1 419 ? 8.625 13.258 0.899 1 95.62 419 ALA A CA 1
ATOM 3262 C C . ALA A 1 419 ? 9.938 14 0.688 1 95.62 419 ALA A C 1
ATOM 3264 O O . ALA A 1 419 ? 10.227 14.977 1.387 1 95.62 419 ALA A O 1
ATOM 3265 N N . PHE A 1 420 ? 10.711 13.547 -0.236 1 95.44 420 PHE A N 1
ATOM 3266 C CA . PHE A 1 420 ? 11.93 14.25 -0.622 1 95.44 420 PHE A CA 1
ATOM 3267 C C . PHE A 1 420 ? 12.219 14.062 -2.105 1 95.44 420 PHE A C 1
ATOM 3269 O O . PHE A 1 420 ? 11.734 13.109 -2.719 1 95.44 420 PHE A O 1
ATOM 3276 N N . LYS A 1 421 ? 12.984 15.008 -2.549 1 92.44 421 LYS A N 1
ATOM 3277 C CA . LYS A 1 421 ? 13.32 14.992 -3.969 1 92.44 421 LYS A CA 1
ATOM 3278 C C . LYS A 1 421 ? 14.836 15 -4.172 1 92.44 421 LYS A C 1
ATOM 3280 O O . LYS A 1 421 ? 15.562 15.695 -3.457 1 92.44 421 LYS A O 1
ATOM 3285 N N . ARG A 1 422 ? 15.297 14.148 -5.074 1 91.81 422 ARG A N 1
ATOM 3286 C CA . ARG A 1 422 ? 16.656 14.133 -5.605 1 91.81 422 ARG A CA 1
ATOM 3287 C C . ARG A 1 422 ? 17.688 13.984 -4.488 1 91.81 422 ARG A C 1
ATOM 3289 O O . ARG A 1 422 ? 18.625 14.773 -4.391 1 91.81 422 ARG A O 1
ATOM 3296 N N . PHE A 1 423 ? 17.531 13.023 -3.648 1 94.69 423 PHE A N 1
ATOM 3297 C CA . PHE A 1 423 ? 18.531 12.633 -2.656 1 94.69 423 PHE A CA 1
ATOM 3298 C C . PHE A 1 423 ? 19.672 11.867 -3.311 1 94.69 423 PHE A C 1
ATOM 3300 O O . PHE A 1 423 ? 19.453 10.844 -3.957 1 94.69 423 PHE A O 1
ATOM 3307 N N . PRO A 1 424 ? 20.875 12.352 -3.213 1 95.75 424 PRO A N 1
ATOM 3308 C CA . PRO A 1 424 ? 21.984 11.703 -3.924 1 95.75 424 PRO A CA 1
ATOM 3309 C C . PRO A 1 424 ? 22.25 10.281 -3.428 1 95.75 424 PRO A C 1
ATOM 3311 O O . PRO A 1 424 ? 22.188 10.023 -2.223 1 95.75 424 PRO A O 1
ATOM 3314 N N . ILE A 1 425 ? 22.469 9.406 -4.344 1 96.5 425 ILE A N 1
ATOM 3315 C CA . ILE A 1 425 ? 22.828 8.023 -4.047 1 96.5 425 ILE A CA 1
ATOM 3316 C C . ILE A 1 425 ? 24.328 7.812 -4.27 1 96.5 425 ILE A C 1
ATOM 3318 O O . ILE A 1 425 ? 24.859 8.172 -5.32 1 96.5 425 ILE A O 1
ATOM 3322 N N . LEU A 1 426 ? 25.016 7.316 -3.271 1 92.5 426 LEU A N 1
ATOM 3323 C CA . LEU A 1 426 ? 26.422 6.957 -3.424 1 92.5 426 LEU A CA 1
ATOM 3324 C C . LEU A 1 426 ? 26.562 5.668 -4.219 1 92.5 426 LEU A C 1
ATOM 3326 O O . LEU A 1 426 ? 25.953 4.648 -3.881 1 92.5 426 LEU A O 1
ATOM 3330 N N . LEU A 1 427 ? 27.266 5.676 -5.305 1 87.88 427 LEU A N 1
ATOM 3331 C CA . LEU A 1 427 ? 27.453 4.504 -6.152 1 87.88 427 LEU A CA 1
ATOM 3332 C C . LEU A 1 427 ? 28.609 3.65 -5.66 1 87.88 427 LEU A C 1
ATOM 3334 O O . LEU A 1 427 ? 29.609 4.18 -5.18 1 87.88 427 LEU A O 1
ATOM 3338 N N . MET B 1 1 ? -12.125 -46.75 -12.07 1 46.25 1 MET B N 1
ATOM 3339 C CA . MET B 1 1 ? -11.008 -47.562 -12.547 1 46.25 1 MET B CA 1
ATOM 3340 C C . MET B 1 1 ? -10.047 -47.875 -11.398 1 46.25 1 MET B C 1
ATOM 3342 O O . MET B 1 1 ? -9.719 -47 -10.594 1 46.25 1 MET B O 1
ATOM 3346 N N . SER B 1 2 ? -9.969 -49.062 -11.102 1 56.28 2 SER B N 1
ATOM 3347 C CA . SER B 1 2 ? -9.141 -49.5 -9.977 1 56.28 2 SER B CA 1
ATOM 3348 C C . SER B 1 2 ? -7.676 -49.156 -10.211 1 56.28 2 SER B C 1
ATOM 3350 O O . SER B 1 2 ? -7.148 -49.375 -11.305 1 56.28 2 SER B O 1
ATOM 3352 N N . TYR B 1 3 ? -7.043 -48.219 -9.344 1 72.75 3 TYR B N 1
ATOM 3353 C CA . TYR B 1 3 ? -5.629 -47.875 -9.32 1 72.75 3 TYR B CA 1
ATOM 3354 C C . TYR B 1 3 ? -4.777 -49.031 -8.859 1 72.75 3 TYR B C 1
ATOM 3356 O O . TYR B 1 3 ? -4.848 -49.438 -7.691 1 72.75 3 TYR B O 1
ATOM 3364 N N . ILE B 1 4 ? -4.262 -49.906 -9.906 1 84.94 4 ILE B N 1
ATOM 3365 C CA . ILE B 1 4 ? -3.457 -51 -9.398 1 84.94 4 ILE B CA 1
ATOM 3366 C C . ILE B 1 4 ? -1.982 -50.75 -9.703 1 84.94 4 ILE B C 1
ATOM 3368 O O . ILE B 1 4 ? -1.604 -50.562 -10.867 1 84.94 4 ILE B O 1
ATOM 3372 N N . TYR B 1 5 ? -1.157 -50.656 -8.664 1 93.19 5 TYR B N 1
ATOM 3373 C CA . TYR B 1 5 ? 0.286 -50.5 -8.789 1 93.19 5 TYR B CA 1
ATOM 3374 C C . TYR B 1 5 ? 1.002 -51.844 -8.789 1 93.19 5 TYR B C 1
ATOM 3376 O O . TYR B 1 5 ? 0.688 -52.719 -7.98 1 93.19 5 TYR B O 1
ATOM 3384 N N . LYS B 1 6 ? 1.908 -52.062 -9.664 1 91.62 6 LYS B N 1
ATOM 3385 C CA . LYS B 1 6 ? 2.596 -53.344 -9.797 1 91.62 6 LYS B CA 1
ATOM 3386 C C . LYS B 1 6 ? 3.996 -53.281 -9.195 1 91.62 6 LYS B C 1
ATOM 3388 O O . LYS B 1 6 ? 4.629 -54.312 -8.969 1 91.62 6 LYS B O 1
ATOM 3393 N N . ASN B 1 7 ? 4.48 -52.094 -9.008 1 90.56 7 ASN B N 1
ATOM 3394 C CA . ASN B 1 7 ? 5.77 -51.844 -8.367 1 90.56 7 ASN B CA 1
ATOM 3395 C C . ASN B 1 7 ? 5.746 -50.562 -7.535 1 90.56 7 ASN B C 1
ATOM 3397 O O . ASN B 1 7 ? 4.875 -49.719 -7.723 1 90.56 7 ASN B O 1
ATOM 3401 N N . VAL B 1 8 ? 6.605 -50.562 -6.555 1 93.94 8 VAL B N 1
ATOM 3402 C CA . VAL B 1 8 ? 6.754 -49.344 -5.742 1 93.94 8 VAL B CA 1
ATOM 3403 C C . VAL B 1 8 ? 8.234 -49.031 -5.547 1 93.94 8 VAL B C 1
ATOM 3405 O O . VAL B 1 8 ? 9.078 -49.938 -5.594 1 93.94 8 VAL B O 1
ATOM 3408 N N . VAL B 1 9 ? 8.555 -47.781 -5.395 1 95.94 9 VAL B N 1
ATOM 3409 C CA . VAL B 1 9 ? 9.906 -47.344 -5.094 1 95.94 9 VAL B CA 1
ATOM 3410 C C . VAL B 1 9 ? 9.898 -46.469 -3.838 1 95.94 9 VAL B C 1
ATOM 3412 O O . VAL B 1 9 ? 8.852 -45.938 -3.459 1 95.94 9 VAL B O 1
ATOM 3415 N N . PRO B 1 10 ? 11.023 -46.312 -3.203 1 96.69 10 PRO B N 1
ATOM 3416 C CA . PRO B 1 10 ? 11.062 -45.5 -1.974 1 96.69 10 PRO B CA 1
ATOM 3417 C C . PRO B 1 10 ? 10.594 -44.062 -2.184 1 96.69 10 PRO B C 1
ATOM 3419 O O . PRO B 1 10 ? 10.922 -43.438 -3.197 1 96.69 10 PRO B O 1
ATOM 3422 N N . PHE B 1 11 ? 9.805 -43.562 -1.193 1 97.5 11 PHE B N 1
ATOM 3423 C CA . PHE B 1 11 ? 9.297 -42.188 -1.12 1 97.5 11 PHE B CA 1
ATOM 3424 C C . PHE B 1 11 ? 8.156 -41.969 -2.107 1 97.5 11 PHE B C 1
ATOM 3426 O O . PHE B 1 11 ? 7.633 -40.875 -2.229 1 97.5 11 PHE B O 1
ATOM 3433 N N . GLN B 1 12 ? 7.785 -43.031 -2.744 1 97.75 12 GLN B N 1
ATOM 3434 C CA . GLN B 1 12 ? 6.691 -42.875 -3.697 1 97.75 12 GLN B CA 1
ATOM 3435 C C . GLN B 1 12 ? 5.371 -42.625 -2.98 1 97.75 12 GLN B C 1
ATOM 3437 O O . GLN B 1 12 ? 5.082 -43.25 -1.958 1 97.75 12 GLN B O 1
ATOM 3442 N N . VAL B 1 13 ? 4.688 -41.688 -3.416 1 98.06 13 VAL B N 1
ATOM 3443 C CA . VAL B 1 13 ? 3.312 -41.469 -2.979 1 98.06 13 VAL B CA 1
ATOM 3444 C C . VAL B 1 13 ? 2.342 -42.062 -3.998 1 98.06 13 VAL B C 1
ATOM 3446 O O . VAL B 1 13 ? 2.332 -41.656 -5.164 1 98.06 13 VAL B O 1
ATOM 3449 N N . LEU B 1 14 ? 1.543 -43.031 -3.58 1 97.38 14 LEU B N 1
ATOM 3450 C CA . LEU B 1 14 ? 0.507 -43.625 -4.414 1 97.38 14 LEU B CA 1
ATOM 3451 C C . LEU B 1 14 ? -0.787 -42.812 -4.336 1 97.38 14 LEU B C 1
ATOM 3453 O O . LEU B 1 14 ? -1.257 -42.5 -3.244 1 97.38 14 LEU B O 1
ATOM 3457 N N . GLN B 1 15 ? -1.281 -42.469 -5.473 1 97.69 15 GLN B N 1
ATOM 3458 C CA . GLN B 1 15 ? -2.555 -41.75 -5.496 1 97.69 15 GLN B CA 1
ATOM 3459 C C . GLN B 1 15 ? -3.678 -42.625 -4.926 1 97.69 15 GLN B C 1
ATOM 3461 O O . GLN B 1 15 ? -3.9 -43.75 -5.383 1 97.69 15 GLN B O 1
ATOM 3466 N N . ARG B 1 16 ? -4.359 -42.125 -4.023 1 96.25 16 ARG B N 1
ATOM 3467 C CA . ARG B 1 16 ? -5.457 -42.875 -3.42 1 96.25 16 ARG B CA 1
ATOM 3468 C C . ARG B 1 16 ? -6.688 -42.875 -4.324 1 96.25 16 ARG B C 1
ATOM 3470 O O . ARG B 1 16 ? -6.879 -41.938 -5.105 1 96.25 16 ARG B O 1
ATOM 3477 N N . ASN B 1 17 ? -7.449 -43.906 -4.203 1 93.69 17 ASN B N 1
ATOM 3478 C CA . ASN B 1 17 ? -8.805 -43.875 -4.738 1 93.69 17 ASN B CA 1
ATOM 3479 C C . ASN B 1 17 ? -9.734 -43 -3.898 1 93.69 17 ASN B C 1
ATOM 3481 O O . ASN B 1 17 ? -9.859 -43.219 -2.689 1 93.69 17 ASN B O 1
ATOM 3485 N N . SER B 1 18 ? -10.359 -42.062 -4.547 1 89.19 18 SER B N 1
ATOM 3486 C CA . SER B 1 18 ? -11.141 -41.062 -3.811 1 89.19 18 SER B CA 1
ATOM 3487 C C . SER B 1 18 ? -12.328 -41.688 -3.105 1 89.19 18 SER B C 1
ATOM 3489 O O . SER B 1 18 ? -12.82 -41.188 -2.104 1 89.19 18 SER B O 1
ATOM 3491 N N . ASN B 1 19 ? -12.789 -42.844 -3.594 1 90.56 19 ASN B N 1
ATOM 3492 C CA . ASN B 1 19 ? -13.93 -43.5 -3.002 1 90.56 19 ASN B CA 1
ATOM 3493 C C . ASN B 1 19 ? -13.516 -44.375 -1.821 1 90.56 19 ASN B C 1
ATOM 3495 O O . ASN B 1 19 ? -14.188 -44.406 -0.792 1 90.56 19 ASN B O 1
ATOM 3499 N N . THR B 1 20 ? -12.359 -45.062 -1.941 1 93.19 20 THR B N 1
ATOM 3500 C CA . THR B 1 20 ? -11.969 -46.031 -0.925 1 93.19 20 THR B CA 1
ATOM 3501 C C . THR B 1 20 ? -10.93 -45.438 0.019 1 93.19 20 THR B C 1
ATOM 3503 O O . THR B 1 20 ? -10.641 -46 1.074 1 93.19 20 THR B O 1
ATOM 3506 N N . ASN B 1 21 ? -10.32 -44.344 -0.406 1 95.31 21 ASN B N 1
ATOM 3507 C CA . ASN B 1 21 ? -9.242 -43.719 0.355 1 95.31 21 ASN B CA 1
ATOM 3508 C C . ASN B 1 21 ? -8.078 -44.688 0.577 1 95.31 21 ASN B C 1
ATOM 3510 O O . ASN B 1 21 ? -7.531 -44.75 1.678 1 95.31 21 ASN B O 1
ATOM 3514 N N . ALA B 1 22 ? -7.793 -45.438 -0.468 1 96.56 22 ALA B N 1
ATOM 3515 C CA . ALA B 1 22 ? -6.723 -46.406 -0.416 1 96.56 22 ALA B CA 1
ATOM 3516 C C . ALA B 1 22 ? -6.094 -46.625 -1.793 1 96.56 22 ALA B C 1
ATOM 3518 O O . ALA B 1 22 ? -6.637 -46.156 -2.801 1 96.56 22 ALA B O 1
ATOM 3519 N N . ALA B 1 23 ? -4.941 -47.188 -1.802 1 96.31 23 ALA B N 1
ATOM 3520 C CA . ALA B 1 23 ? -4.293 -47.625 -3.033 1 96.31 23 ALA B CA 1
ATOM 3521 C C . ALA B 1 23 ? -4.152 -49.156 -3.066 1 96.31 23 ALA B C 1
ATOM 3523 O O . ALA B 1 23 ? -3.914 -49.781 -2.031 1 96.31 23 ALA B O 1
ATOM 3524 N N . THR B 1 24 ? -4.336 -49.719 -4.191 1 94.94 24 THR B N 1
ATOM 3525 C CA . THR B 1 24 ? -4.23 -51.156 -4.371 1 94.94 24 THR B CA 1
ATOM 3526 C C . THR B 1 24 ? -2.951 -51.5 -5.117 1 94.94 24 THR B C 1
ATOM 3528 O O . THR B 1 24 ? -2.635 -50.906 -6.145 1 94.94 24 THR B O 1
ATOM 3531 N N . LEU B 1 25 ? -2.25 -52.438 -4.641 1 94.06 25 LEU B N 1
ATOM 3532 C CA . LEU B 1 25 ? -1.031 -52.938 -5.258 1 94.06 25 LEU B CA 1
ATOM 3533 C C . LEU B 1 25 ? -1.19 -54.406 -5.648 1 94.06 25 LEU B C 1
ATOM 3535 O O . LEU B 1 25 ? -1.899 -55.156 -4.977 1 94.06 25 LEU B O 1
ATOM 3539 N N . SER B 1 26 ? -0.698 -54.719 -6.746 1 92 26 SER B N 1
ATOM 3540 C CA . SER B 1 26 ? -0.542 -56.125 -7.152 1 92 26 SER B CA 1
ATOM 3541 C C . SER B 1 26 ? 0.928 -56.469 -7.34 1 92 26 SER B C 1
ATOM 3543 O O . SER B 1 26 ? 1.49 -56.281 -8.414 1 92 26 SER B O 1
ATOM 3545 N N . ILE B 1 27 ? 1.506 -56.938 -6.332 1 87.62 27 ILE B N 1
ATOM 3546 C CA . ILE B 1 27 ? 2.924 -57.281 -6.328 1 87.62 27 ILE B CA 1
ATOM 3547 C C . ILE B 1 27 ? 3.092 -58.781 -6.098 1 87.62 27 ILE B C 1
ATOM 3549 O O . ILE B 1 27 ? 2.559 -59.344 -5.133 1 87.62 27 ILE B O 1
ATOM 3553 N N . ASP B 1 28 ? 3.889 -59.5 -6.953 1 84.38 28 ASP B N 1
ATOM 3554 C CA . ASP B 1 28 ? 4.125 -60.938 -6.891 1 84.38 28 ASP B CA 1
ATOM 3555 C C . ASP B 1 28 ? 2.811 -61.719 -6.805 1 84.38 28 ASP B C 1
ATOM 3557 O O . ASP B 1 28 ? 2.662 -62.594 -5.965 1 84.38 28 ASP B O 1
ATOM 3561 N N . ASN B 1 29 ? 1.824 -61.25 -7.445 1 84.94 29 ASN B N 1
ATOM 3562 C CA . ASN B 1 29 ? 0.514 -61.906 -7.566 1 84.94 29 ASN B CA 1
ATOM 3563 C C . ASN B 1 29 ? -0.275 -61.812 -6.262 1 84.94 29 ASN B C 1
ATOM 3565 O O . ASN B 1 29 ? -1.184 -62.594 -6.023 1 84.94 29 ASN B O 1
ATOM 3569 N N . GLU B 1 30 ? 0.176 -61 -5.449 1 89.31 30 GLU B N 1
ATOM 3570 C CA . GLU B 1 30 ? -0.555 -60.719 -4.219 1 89.31 30 GLU B CA 1
ATOM 3571 C C . GLU B 1 30 ? -1.161 -59.312 -4.238 1 89.31 30 GLU B C 1
ATOM 3573 O O . GLU B 1 30 ? -0.507 -58.344 -4.652 1 89.31 30 GLU B O 1
ATOM 3578 N N . ARG B 1 31 ? -2.381 -59.312 -3.834 1 93.81 31 ARG B N 1
ATOM 3579 C CA . ARG B 1 31 ? -3.078 -58.031 -3.766 1 93.81 31 ARG B CA 1
ATOM 3580 C C . ARG B 1 31 ? -2.924 -57.375 -2.389 1 93.81 31 ARG B C 1
ATOM 3582 O O . ARG B 1 31 ? -3.258 -58 -1.374 1 93.81 31 ARG B O 1
ATOM 3589 N N . ILE B 1 32 ? -2.416 -56.188 -2.303 1 93.69 32 ILE B N 1
ATOM 3590 C CA . ILE B 1 32 ? -2.213 -55.438 -1.069 1 93.69 32 ILE B CA 1
ATOM 3591 C C . ILE B 1 32 ? -3.002 -54.125 -1.122 1 93.69 32 ILE B C 1
ATOM 3593 O O . ILE B 1 32 ? -2.949 -53.406 -2.119 1 93.69 32 ILE B O 1
ATOM 3597 N N . ILE B 1 33 ? -3.826 -53.875 -0.134 1 95.81 33 ILE B N 1
ATOM 3598 C CA . ILE B 1 33 ? -4.566 -52.625 -0.036 1 95.81 33 ILE B CA 1
ATOM 3599 C C . ILE B 1 33 ? -3.984 -51.781 1.085 1 95.81 33 ILE B C 1
ATOM 3601 O O . ILE B 1 33 ? -3.941 -52.188 2.242 1 95.81 33 ILE B O 1
ATOM 3605 N N . LEU B 1 34 ? -3.451 -50.625 0.718 1 96.44 34 LEU B N 1
ATOM 3606 C CA . LEU B 1 34 ? -2.898 -49.688 1.692 1 96.44 34 LEU B CA 1
ATOM 3607 C C . LEU B 1 34 ? -3.832 -48.5 1.895 1 96.44 34 LEU B C 1
ATOM 3609 O O . LEU B 1 34 ? -4.152 -47.781 0.939 1 96.44 34 LEU B O 1
ATOM 3613 N N . PRO B 1 35 ? -4.309 -48.219 3.148 1 97.06 35 PRO B N 1
ATOM 3614 C CA . PRO B 1 35 ? -5.121 -47.031 3.393 1 97.06 35 PRO B CA 1
ATOM 3615 C C . PRO B 1 35 ? -4.316 -45.75 3.271 1 97.06 35 PRO B C 1
ATOM 3617 O O . PRO B 1 35 ? -3.084 -45.781 3.338 1 97.06 35 PRO B O 1
ATOM 3620 N N . VAL B 1 36 ? -4.977 -44.625 3.104 1 97.56 36 VAL B N 1
ATOM 3621 C CA . VAL B 1 36 ? -4.328 -43.312 3.035 1 97.56 36 VAL B CA 1
ATOM 3622 C C . VAL B 1 36 ? -3.436 -43.125 4.258 1 97.56 36 VAL B C 1
ATOM 3624 O O . VAL B 1 36 ? -3.801 -43.5 5.371 1 97.56 36 VAL B O 1
ATOM 3627 N N . GLY B 1 37 ? -2.309 -42.688 3.996 1 97.62 37 GLY B N 1
ATOM 3628 C CA . GLY B 1 37 ? -1.364 -42.531 5.09 1 97.62 37 GLY B CA 1
ATOM 3629 C C . GLY B 1 37 ? 0.017 -43.062 4.777 1 97.62 37 GLY B C 1
ATOM 3630 O O . GLY B 1 37 ? 0.457 -43.031 3.627 1 97.62 37 GLY B O 1
ATOM 3631 N N . GLY B 1 38 ? 0.761 -43.625 5.875 1 96.38 38 GLY B N 1
ATOM 3632 C CA . GLY B 1 38 ? 2.131 -44.094 5.812 1 96.38 38 GLY B CA 1
ATOM 3633 C C . GLY B 1 38 ? 3.027 -43.469 6.871 1 96.38 38 GLY B C 1
ATOM 3634 O O . GLY B 1 38 ? 2.553 -42.781 7.762 1 96.38 38 GLY B O 1
ATOM 3635 N N . PRO B 1 39 ? 4.27 -43.781 6.867 1 97.19 39 PRO B N 1
ATOM 3636 C CA . PRO B 1 39 ? 4.961 -44.562 5.836 1 97.19 39 PRO B CA 1
ATOM 3637 C C . PRO B 1 39 ? 4.691 -46.062 5.953 1 97.19 39 PRO B C 1
ATOM 3639 O O . PRO B 1 39 ? 4.59 -46.594 7.062 1 97.19 39 PRO B O 1
ATOM 3642 N N . TYR B 1 40 ? 4.531 -46.719 4.867 1 97.44 40 TYR B N 1
ATOM 3643 C CA . TYR B 1 40 ? 4.379 -48.188 4.766 1 97.44 40 TYR B CA 1
ATOM 3644 C C . TYR B 1 40 ? 5.656 -48.812 4.238 1 97.44 40 TYR B C 1
ATOM 3646 O O . TYR B 1 40 ? 6.5 -48.156 3.641 1 97.44 40 TYR B O 1
ATOM 3654 N N . THR B 1 41 ? 5.812 -50.031 4.543 1 96.38 41 THR B N 1
ATOM 3655 C CA . THR B 1 41 ? 6.828 -50.875 3.934 1 96.38 41 THR B CA 1
ATOM 3656 C C . THR B 1 41 ? 6.176 -51.969 3.104 1 96.38 41 THR B C 1
ATOM 3658 O O . THR B 1 41 ? 5.297 -52.688 3.588 1 96.38 41 THR B O 1
ATOM 3661 N N . VAL B 1 42 ? 6.504 -52.094 1.842 1 93.25 42 VAL B N 1
ATOM 3662 C CA . VAL B 1 42 ? 6.031 -53.125 0.927 1 93.25 42 VAL B CA 1
ATOM 3663 C C . VAL B 1 42 ? 7.211 -53.938 0.425 1 93.25 42 VAL B C 1
ATOM 3665 O O . VAL B 1 42 ? 8.031 -53.469 -0.355 1 93.25 42 VAL B O 1
ATOM 3668 N N . GLY B 1 43 ? 7.211 -55.156 0.826 1 89.56 43 GLY B N 1
ATOM 3669 C CA . GLY B 1 43 ? 8.406 -55.938 0.558 1 89.56 43 GLY B CA 1
ATOM 3670 C C . GLY B 1 43 ? 9.664 -55.312 1.153 1 89.56 43 GLY B C 1
ATOM 3671 O O . GLY B 1 43 ? 9.734 -55.094 2.361 1 89.56 43 GLY B O 1
ATOM 3672 N N . LYS B 1 44 ? 10.609 -55 0.318 1 90.06 44 LYS B N 1
ATOM 3673 C CA . LYS B 1 44 ? 11.867 -54.438 0.791 1 90.06 44 LYS B CA 1
ATOM 3674 C C . LYS B 1 44 ? 11.891 -52.906 0.624 1 90.06 44 LYS B C 1
ATOM 3676 O O . LYS B 1 44 ? 12.875 -52.25 0.974 1 90.06 44 LYS B O 1
ATOM 3681 N N . CYS B 1 45 ? 10.82 -52.406 0.106 1 93.81 45 CYS B N 1
ATOM 3682 C CA . CYS B 1 45 ? 10.766 -50.969 -0.166 1 93.81 45 CYS B CA 1
ATOM 3683 C C . CYS B 1 45 ? 10.086 -50.219 0.98 1 93.81 45 CYS B C 1
ATOM 3685 O O . CYS B 1 45 ? 8.922 -50.469 1.285 1 93.81 45 CYS B O 1
ATOM 3687 N N . SER B 1 46 ? 10.844 -49.344 1.615 1 95.62 46 SER B N 1
ATOM 3688 C CA . SER B 1 46 ? 10.305 -48.562 2.727 1 95.62 46 SER B CA 1
ATOM 3689 C C . SER B 1 46 ? 9.914 -47.156 2.283 1 95.62 46 SER B C 1
ATOM 3691 O O . SER B 1 46 ? 10.195 -46.75 1.148 1 95.62 46 SER B O 1
ATOM 3693 N N . ASN B 1 47 ? 9.156 -46.406 3.143 1 97.25 47 ASN B N 1
ATOM 3694 C CA . ASN B 1 47 ? 8.758 -45 2.92 1 97.25 47 ASN B CA 1
ATOM 3695 C C . ASN B 1 47 ? 7.805 -44.875 1.732 1 97.25 47 ASN B C 1
ATOM 3697 O O . ASN B 1 47 ? 8.016 -44.062 0.851 1 97.25 47 ASN B O 1
ATOM 3701 N N . ILE B 1 48 ? 6.891 -45.844 1.753 1 97.5 48 ILE B N 1
ATOM 3702 C CA . ILE B 1 48 ? 5.801 -45.75 0.787 1 97.5 48 ILE B CA 1
ATOM 3703 C C . ILE B 1 48 ? 4.613 -45.031 1.409 1 97.5 48 ILE B C 1
ATOM 3705 O O . ILE B 1 48 ? 4.27 -45.25 2.57 1 97.5 48 ILE B O 1
ATOM 3709 N N . TYR B 1 49 ? 3.99 -44.188 0.647 1 98.19 49 TYR B N 1
ATOM 3710 C CA . TYR B 1 49 ? 2.867 -43.406 1.152 1 98.19 49 TYR B CA 1
ATOM 3711 C C . TYR B 1 49 ? 1.652 -43.531 0.242 1 98.19 49 TYR B C 1
ATOM 3713 O O . TYR B 1 49 ? 1.787 -43.875 -0.934 1 98.19 49 TYR B O 1
ATOM 3721 N N . VAL B 1 50 ? 0.477 -43.375 0.806 1 97.69 50 VAL B N 1
ATOM 3722 C CA . VAL B 1 50 ? -0.768 -43.281 0.053 1 97.69 50 VAL B CA 1
ATOM 3723 C C . VAL B 1 50 ? -1.402 -41.906 0.307 1 97.69 50 VAL B C 1
ATOM 3725 O O . VAL B 1 50 ? -1.673 -41.562 1.455 1 97.69 50 VAL B O 1
ATOM 3728 N N . GLY B 1 51 ? -1.546 -41.125 -0.702 1 98.12 51 GLY B N 1
ATOM 3729 C CA . GLY B 1 51 ? -2.1 -39.781 -0.588 1 98.12 51 GLY B CA 1
ATOM 3730 C C . GLY B 1 51 ? -2.523 -39.188 -1.922 1 98.12 51 GLY B C 1
ATOM 3731 O O . GLY B 1 51 ? -3.141 -39.875 -2.74 1 98.12 51 GLY B O 1
ATOM 3732 N N . ASP B 1 52 ? -2.275 -37.906 -2.061 1 98.5 52 ASP B N 1
ATOM 3733 C CA . ASP B 1 52 ? -2.639 -37.188 -3.295 1 98.5 52 ASP B CA 1
ATOM 3734 C C . ASP B 1 52 ? -1.398 -36.688 -4.023 1 98.5 52 ASP B C 1
ATOM 3736 O O . ASP B 1 52 ? -0.519 -36.094 -3.412 1 98.5 52 ASP B O 1
ATOM 3740 N N . VAL B 1 53 ? -1.378 -36.938 -5.309 1 98.75 53 VAL B N 1
ATOM 3741 C CA . VAL B 1 53 ? -0.243 -36.562 -6.137 1 98.75 53 VAL B CA 1
ATOM 3742 C C . VAL B 1 53 ? -0.638 -35.375 -7.031 1 98.75 53 VAL B C 1
ATOM 3744 O O . VAL B 1 53 ? -1.661 -35.438 -7.719 1 98.75 53 VAL B O 1
ATOM 3747 N N . TRP B 1 54 ? 0.13 -34.312 -6.988 1 98.94 54 TRP B N 1
ATOM 3748 C CA . TRP B 1 54 ? -0.116 -33.094 -7.797 1 98.94 54 TRP B CA 1
ATOM 3749 C C . TRP B 1 54 ? 1.045 -32.844 -8.75 1 98.94 54 TRP B C 1
ATOM 3751 O O . TRP B 1 54 ? 2.209 -32.875 -8.336 1 98.94 54 TRP B O 1
ATOM 3761 N N . VAL B 1 55 ? 0.716 -32.625 -10 1 98.94 55 VAL B N 1
ATOM 3762 C CA . VAL B 1 55 ? 1.698 -32.312 -11.031 1 98.94 55 VAL B CA 1
ATOM 3763 C C . VAL B 1 55 ? 1.936 -30.797 -11.07 1 98.94 55 VAL B C 1
ATOM 3765 O O . VAL B 1 55 ? 0.983 -30.016 -11.102 1 98.94 55 VAL B O 1
ATOM 3768 N N . MET B 1 56 ? 3.176 -30.375 -11.008 1 98.94 56 MET B N 1
ATOM 3769 C CA . MET B 1 56 ? 3.547 -28.969 -11.133 1 98.94 56 MET B CA 1
ATOM 3770 C C . MET B 1 56 ?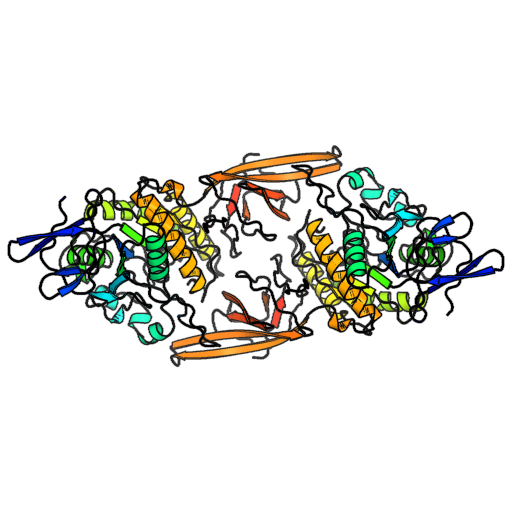 4.027 -28.656 -12.547 1 98.94 56 MET B C 1
ATOM 3772 O O . MET B 1 56 ? 5.125 -29.047 -12.938 1 98.94 56 MET B O 1
ATOM 3776 N N . ALA B 1 57 ? 3.207 -27.938 -13.297 1 98.88 57 ALA B N 1
ATOM 3777 C CA . ALA B 1 57 ? 3.5 -27.641 -14.695 1 98.88 57 ALA B CA 1
ATOM 3778 C C . ALA B 1 57 ? 3.357 -26.141 -14.977 1 98.88 57 ALA B C 1
ATOM 3780 O O . ALA B 1 57 ? 2.674 -25.422 -14.234 1 98.88 57 ALA B O 1
ATOM 3781 N N . GLY B 1 58 ? 3.998 -25.656 -16.016 1 98.62 58 GLY B N 1
ATOM 3782 C CA . GLY B 1 58 ? 4.02 -24.25 -16.359 1 98.62 58 GLY B CA 1
ATOM 3783 C C . GLY B 1 58 ? 5.418 -23.719 -16.609 1 98.62 58 GLY B C 1
ATOM 3784 O O . GLY B 1 58 ? 6.234 -24.375 -17.25 1 98.62 58 GLY B O 1
ATOM 3785 N N . GLN B 1 59 ? 5.637 -22.438 -16.172 1 98 59 GLN B N 1
ATOM 3786 C CA . GLN B 1 59 ? 6.934 -21.859 -16.484 1 98 59 GLN B CA 1
ATOM 3787 C C . GLN B 1 59 ? 7.664 -21.406 -15.219 1 98 59 GLN B C 1
ATOM 3789 O O . GLN B 1 59 ? 7.578 -22.078 -14.188 1 98 59 GLN B O 1
ATOM 3794 N N . SER B 1 60 ? 8.477 -20.391 -15.289 1 97.94 60 SER B N 1
ATOM 3795 C CA . SER B 1 60 ? 9.531 -20.141 -14.312 1 97.94 60 SER B CA 1
ATOM 3796 C C . SER B 1 60 ? 8.953 -19.891 -12.93 1 97.94 60 SER B C 1
ATOM 3798 O O . SER B 1 60 ? 9.57 -20.25 -11.922 1 97.94 60 SER B O 1
ATOM 3800 N N . ASN B 1 61 ? 7.766 -19.266 -12.773 1 98.12 61 ASN B N 1
ATOM 3801 C CA . ASN B 1 61 ? 7.203 -19.062 -11.445 1 98.12 61 ASN B CA 1
ATOM 3802 C C . ASN B 1 61 ? 6.691 -20.375 -10.844 1 98.12 61 ASN B C 1
ATOM 3804 O O . ASN B 1 61 ? 6.656 -20.516 -9.625 1 98.12 61 ASN B O 1
ATOM 3808 N N . MET B 1 62 ? 6.312 -21.297 -11.656 1 98.75 62 MET B N 1
ATOM 3809 C CA . MET B 1 62 ? 6.004 -22.641 -11.156 1 98.75 62 MET B CA 1
ATOM 3810 C C . MET B 1 62 ? 7.281 -23.406 -10.836 1 98.75 62 MET B C 1
ATOM 3812 O O . MET B 1 62 ? 7.375 -24.062 -9.797 1 98.75 62 MET B O 1
ATOM 3816 N N . ARG B 1 63 ? 8.227 -23.328 -11.797 1 97.62 63 ARG B N 1
ATOM 3817 C CA . ARG B 1 63 ? 9.508 -24.016 -11.617 1 97.62 63 ARG B CA 1
ATOM 3818 C C . ARG B 1 63 ? 10.211 -23.547 -10.352 1 97.62 63 ARG B C 1
ATOM 3820 O O . ARG B 1 63 ? 10.867 -24.328 -9.672 1 97.62 63 ARG B O 1
ATOM 3827 N N . GLY B 1 64 ? 10.047 -22.297 -10.039 1 97.62 64 GLY B N 1
ATOM 3828 C CA . GLY B 1 64 ? 10.711 -21.672 -8.906 1 97.62 64 GLY B CA 1
ATOM 3829 C C . GLY B 1 64 ? 11.922 -20.844 -9.305 1 97.62 64 GLY B C 1
ATOM 3830 O O . GLY B 1 64 ? 12.852 -21.359 -9.922 1 97.62 64 GLY B O 1
ATOM 3831 N N . HIS B 1 65 ? 11.859 -19.609 -8.906 1 97 65 HIS B N 1
ATOM 3832 C CA . HIS B 1 65 ? 12.969 -18.703 -9.219 1 97 65 HIS B CA 1
ATOM 3833 C C . HIS B 1 65 ? 13.164 -17.672 -8.125 1 97 65 HIS B C 1
ATOM 3835 O O . HIS B 1 65 ? 13.883 -16.688 -8.32 1 97 65 HIS B O 1
ATOM 3841 N N . GLY B 1 66 ? 12.445 -17.781 -7.004 1 97.44 66 GLY B N 1
ATOM 3842 C CA . GLY B 1 66 ? 12.695 -16.922 -5.863 1 97.44 66 GLY B CA 1
ATOM 3843 C C . GLY B 1 66 ? 14.023 -17.188 -5.184 1 97.44 66 GLY B C 1
ATOM 3844 O O . GLY B 1 66 ? 14.578 -18.281 -5.305 1 97.44 66 GLY B O 1
ATOM 3845 N N . PHE B 1 67 ? 14.508 -16.234 -4.488 1 97.62 67 PHE B N 1
ATOM 3846 C CA . PHE B 1 67 ? 15.727 -16.453 -3.721 1 97.62 67 PHE B CA 1
ATOM 3847 C C . PHE B 1 67 ? 15.492 -17.484 -2.615 1 97.62 67 PHE B C 1
ATOM 3849 O O . PHE B 1 67 ? 14.453 -17.438 -1.943 1 97.62 67 PHE B O 1
ATOM 3856 N N . LEU B 1 68 ? 16.484 -18.375 -2.434 1 97.94 68 LEU B N 1
ATOM 3857 C CA . LEU B 1 68 ? 16.422 -19.359 -1.354 1 97.94 68 LEU B CA 1
ATOM 3858 C C . LEU B 1 68 ? 16.828 -18.719 -0.024 1 97.94 68 LEU B C 1
ATOM 3860 O O . LEU B 1 68 ? 16.328 -19.109 1.03 1 97.94 68 LEU B O 1
ATOM 3864 N N . ARG B 1 69 ? 17.734 -17.844 -0.13 1 96.94 69 ARG B N 1
ATOM 3865 C CA . ARG B 1 69 ? 18.25 -17.062 0.998 1 96.94 69 ARG B CA 1
ATOM 3866 C C . ARG B 1 69 ? 18.344 -15.594 0.644 1 96.94 69 ARG B C 1
ATOM 3868 O O . ARG B 1 69 ? 18.516 -15.234 -0.526 1 96.94 69 ARG B O 1
ATOM 3875 N N . ASN B 1 70 ? 18.188 -14.797 1.673 1 94.31 70 ASN B N 1
ATOM 3876 C CA . ASN B 1 70 ? 18.453 -13.383 1.464 1 94.31 70 ASN B CA 1
ATOM 3877 C C . ASN B 1 70 ? 19.906 -13.141 1.064 1 94.31 70 ASN B C 1
ATOM 3879 O O . ASN B 1 70 ? 20.828 -13.5 1.803 1 94.31 70 ASN B O 1
ATOM 3883 N N . PRO B 1 71 ? 20.109 -12.523 -0.03 1 93.94 71 PRO B N 1
ATOM 3884 C CA . PRO B 1 71 ? 21.484 -12.367 -0.498 1 93.94 71 PRO B CA 1
ATOM 3885 C C . PRO B 1 71 ? 22.328 -11.5 0.433 1 93.94 71 PRO B C 1
ATOM 3887 O O . PRO B 1 71 ? 23.562 -11.602 0.429 1 93.94 71 PRO B O 1
ATOM 3890 N N . PHE B 1 72 ? 21.766 -10.711 1.254 1 91.44 72 PHE B N 1
ATOM 3891 C CA . PHE B 1 72 ? 22.516 -9.719 2.012 1 91.44 72 PHE B CA 1
ATOM 3892 C C . PHE B 1 72 ? 22.719 -10.18 3.449 1 91.44 72 PHE B C 1
ATOM 3894 O O . PHE B 1 72 ? 23.688 -9.773 4.102 1 91.44 72 PHE B O 1
ATOM 3901 N N . ASP B 1 73 ? 21.891 -11.039 3.955 1 90.31 73 ASP B N 1
ATOM 3902 C CA . ASP B 1 73 ? 22.094 -11.469 5.336 1 90.31 73 ASP B CA 1
ATOM 3903 C C . ASP B 1 73 ? 22.062 -12.992 5.445 1 90.31 73 ASP B C 1
ATOM 3905 O O . ASP B 1 73 ? 22.203 -13.539 6.543 1 90.31 73 ASP B O 1
ATOM 3909 N N . ASN B 1 74 ? 21.75 -13.711 4.434 1 94.5 74 ASN B N 1
ATOM 3910 C CA . ASN B 1 74 ? 21.859 -15.156 4.27 1 94.5 74 ASN B CA 1
ATOM 3911 C C . ASN B 1 74 ? 20.766 -15.883 5.039 1 94.5 74 ASN B C 1
ATOM 3913 O O . ASN B 1 74 ? 20.844 -17.094 5.254 1 94.5 74 ASN B O 1
ATOM 3917 N N . GLN B 1 75 ? 19.812 -15.148 5.418 1 94.38 75 GLN B N 1
ATOM 3918 C CA . GLN B 1 75 ? 18.688 -15.797 6.086 1 94.38 75 GLN B CA 1
ATOM 3919 C C . GLN B 1 75 ? 17.859 -16.609 5.098 1 94.38 75 GLN B C 1
ATOM 3921 O O . GLN B 1 75 ? 17.625 -16.172 3.969 1 94.38 75 GLN B O 1
ATOM 3926 N N . SER B 1 76 ? 17.453 -17.797 5.582 1 96.69 76 SER B N 1
ATOM 3927 C CA . SER B 1 76 ? 16.609 -18.625 4.727 1 96.69 76 SER B CA 1
ATOM 3928 C C . SER B 1 76 ? 15.266 -17.953 4.449 1 96.69 76 SER B C 1
ATOM 3930 O O . SER B 1 76 ? 14.664 -17.375 5.348 1 96.69 76 SER B O 1
ATOM 3932 N N . LEU B 1 77 ? 14.82 -18.062 3.211 1 96 77 LEU B N 1
ATOM 3933 C CA . LEU B 1 77 ? 13.562 -17.438 2.822 1 96 77 LEU B CA 1
ATOM 3934 C C . LEU B 1 77 ? 12.508 -18.484 2.504 1 96 77 LEU B C 1
ATOM 3936 O O . LEU B 1 77 ? 11.359 -18.156 2.211 1 96 77 LEU B O 1
ATOM 3940 N N . VAL B 1 78 ? 12.828 -19.766 2.541 1 96.06 78 VAL B N 1
ATOM 3941 C CA . VAL B 1 78 ? 11.93 -20.844 2.145 1 96.06 78 VAL B CA 1
ATOM 3942 C C . VAL B 1 78 ? 11.43 -21.594 3.385 1 96.06 78 VAL B C 1
ATOM 3944 O O . VAL B 1 78 ? 11.992 -21.438 4.473 1 96.06 78 VAL B O 1
ATOM 3947 N N . ILE B 1 79 ? 10.422 -22.328 3.234 1 94.31 79 ILE B N 1
ATOM 3948 C CA . ILE B 1 79 ? 9.891 -23.094 4.359 1 94.31 79 ILE B CA 1
ATOM 3949 C C . ILE B 1 79 ? 10.672 -24.391 4.523 1 94.31 79 ILE B C 1
ATOM 3951 O O . ILE B 1 79 ? 11.219 -24.922 3.553 1 94.31 79 ILE B O 1
ATOM 3955 N N . SER B 1 80 ? 10.695 -24.875 5.695 1 91.25 80 SER B N 1
ATOM 3956 C CA . SER B 1 80 ? 11.359 -26.141 5.98 1 91.25 80 SER B CA 1
ATOM 3957 C C . SER B 1 80 ? 10.539 -27.312 5.473 1 91.25 80 SER B C 1
ATOM 3959 O O . SER B 1 80 ? 9.312 -27.266 5.441 1 91.25 80 SER B O 1
ATOM 3961 N N . PRO B 1 81 ? 11.289 -28.297 5.074 1 88.62 81 PRO B N 1
ATOM 3962 C CA . PRO B 1 81 ? 10.57 -29.516 4.66 1 88.62 81 PRO B CA 1
ATOM 3963 C C . PRO B 1 81 ? 9.617 -30.031 5.738 1 88.62 81 PRO B C 1
ATOM 3965 O O . PRO B 1 81 ? 9.898 -29.891 6.93 1 88.62 81 PRO B O 1
ATOM 3968 N N . VAL B 1 82 ? 8.57 -30.531 5.168 1 87.12 82 VAL B N 1
ATOM 3969 C CA . VAL B 1 82 ? 7.551 -31.078 6.059 1 87.12 82 VAL B CA 1
ATOM 3970 C C . VAL B 1 82 ? 7.453 -32.594 5.863 1 87.12 82 VAL B C 1
ATOM 3972 O O . VAL B 1 82 ? 7.684 -33.094 4.766 1 87.12 82 VAL B O 1
ATOM 3975 N N . ASN B 1 83 ? 6.984 -33.281 6.887 1 92.38 83 ASN B N 1
ATOM 3976 C CA . ASN B 1 83 ? 6.867 -34.75 6.824 1 92.38 83 ASN B CA 1
ATOM 3977 C C . ASN B 1 83 ? 5.785 -35.156 5.836 1 92.38 83 ASN B C 1
ATOM 3979 O O . ASN B 1 83 ? 4.766 -34.5 5.691 1 92.38 83 ASN B O 1
ATOM 3983 N N . ASN B 1 84 ? 6.023 -36.281 5.141 1 96.38 84 ASN B N 1
ATOM 3984 C CA . ASN B 1 84 ? 5.062 -36.938 4.281 1 96.38 84 ASN B CA 1
ATOM 3985 C C . ASN B 1 84 ? 4.777 -36.156 3.012 1 96.38 84 ASN B C 1
ATOM 3987 O O . ASN B 1 84 ? 3.689 -36.25 2.445 1 96.38 84 ASN B O 1
ATOM 3991 N N . ILE B 1 85 ? 5.668 -35.281 2.715 1 98.38 85 ILE B N 1
ATOM 3992 C CA . ILE B 1 85 ? 5.66 -34.625 1.407 1 98.38 85 ILE B CA 1
ATOM 3993 C C . ILE B 1 85 ? 6.836 -35.156 0.573 1 98.38 85 ILE B C 1
ATOM 3995 O O . ILE B 1 85 ? 7.988 -35.062 0.994 1 98.38 85 ILE B O 1
ATOM 3999 N N . CYS B 1 86 ? 6.5 -35.719 -0.548 1 98.62 86 CYS B N 1
ATOM 4000 C CA . CYS B 1 86 ? 7.523 -36.281 -1.413 1 98.62 86 CYS B CA 1
ATOM 4001 C C . CYS B 1 86 ? 7.504 -35.625 -2.791 1 98.62 86 CYS B C 1
ATOM 4003 O O . CYS B 1 86 ? 6.555 -34.938 -3.137 1 98.62 86 CYS B O 1
ATOM 4005 N N . LEU B 1 87 ? 8.625 -35.812 -3.477 1 98.69 87 LEU B N 1
ATOM 4006 C CA . LEU B 1 87 ? 8.82 -35.188 -4.773 1 98.69 87 LEU B CA 1
ATOM 4007 C C . LEU B 1 87 ? 9.312 -36.188 -5.805 1 98.69 87 LEU B C 1
ATOM 4009 O O . LEU B 1 87 ? 10.289 -36.906 -5.562 1 98.69 87 LEU B O 1
ATOM 4013 N N . TYR B 1 88 ? 8.508 -36.375 -6.84 1 98.75 88 TYR B N 1
ATOM 4014 C CA . TYR B 1 88 ? 9.07 -36.938 -8.055 1 98.75 88 TYR B CA 1
ATOM 4015 C C . TYR B 1 88 ? 9.859 -35.906 -8.836 1 98.75 88 TYR B C 1
ATOM 4017 O O . TYR B 1 88 ? 9.289 -35.156 -9.633 1 98.75 88 TYR B O 1
ATOM 4025 N N . ALA B 1 89 ? 11.148 -35.906 -8.703 1 98.5 89 ALA B N 1
ATOM 4026 C CA . ALA B 1 89 ? 12.023 -34.781 -9.062 1 98.5 89 ALA B CA 1
ATOM 4027 C C . ALA B 1 89 ? 12.32 -34.781 -10.562 1 98.5 89 ALA B C 1
ATOM 4029 O O . ALA B 1 89 ? 11.828 -35.625 -11.297 1 98.5 89 ALA B O 1
ATOM 4030 N N . SER B 1 90 ? 13.102 -33.781 -10.961 1 98.44 90 SER B N 1
ATOM 4031 C CA . SER B 1 90 ? 13.445 -33.625 -12.375 1 98.44 90 SER B CA 1
ATOM 4032 C C . SER B 1 90 ? 14.25 -34.844 -12.883 1 98.44 90 SER B C 1
ATOM 4034 O O . SER B 1 90 ? 14.18 -35.188 -14.062 1 98.44 90 SER B O 1
ATOM 4036 N N . ASN B 1 91 ? 14.969 -35.469 -12.008 1 98.12 91 ASN B N 1
ATOM 4037 C CA . ASN B 1 91 ? 15.742 -36.656 -12.391 1 98.12 91 ASN B CA 1
ATOM 4038 C C . ASN B 1 91 ? 14.867 -37.906 -12.445 1 98.12 91 ASN B C 1
ATOM 4040 O O . ASN B 1 91 ? 15.367 -39 -12.664 1 98.12 91 ASN B O 1
ATOM 4044 N N . GLU B 1 92 ? 13.57 -37.75 -12.133 1 98.31 92 GLU B N 1
ATOM 4045 C CA . GLU B 1 92 ? 12.508 -38.75 -12.25 1 98.31 92 GLU B CA 1
ATOM 4046 C C . GLU B 1 92 ? 12.695 -39.875 -11.227 1 98.31 92 GLU B C 1
ATOM 4048 O O . GLU B 1 92 ? 12.523 -41.031 -11.555 1 98.31 92 GLU B O 1
ATOM 4053 N N . LYS B 1 93 ? 13.086 -39.438 -10.078 1 98.06 93 LYS B N 1
ATOM 4054 C CA . LYS B 1 93 ? 13.117 -40.25 -8.875 1 98.06 93 LYS B CA 1
ATOM 4055 C C . LYS B 1 93 ? 12.328 -39.625 -7.742 1 98.06 93 LYS B C 1
ATOM 4057 O O . LYS B 1 93 ? 12.344 -38.406 -7.578 1 98.06 93 LYS B O 1
ATOM 4062 N N . TRP B 1 94 ? 11.648 -40.5 -6.992 1 98.19 94 TRP B N 1
ATOM 4063 C CA . TRP B 1 94 ? 10.945 -40.031 -5.801 1 98.19 94 TRP B CA 1
ATOM 4064 C C . TRP B 1 94 ? 11.938 -39.719 -4.676 1 98.19 94 TRP B C 1
ATOM 4066 O O . TRP B 1 94 ? 12.898 -40.469 -4.469 1 98.19 94 TRP B O 1
ATOM 4076 N N . MET B 1 95 ? 11.727 -38.688 -3.977 1 97.62 95 MET B N 1
ATOM 4077 C CA . MET B 1 95 ? 12.539 -38.281 -2.826 1 97.62 95 MET B CA 1
ATOM 4078 C C . MET B 1 95 ? 11.742 -37.406 -1.869 1 97.62 95 MET B C 1
ATOM 4080 O O . MET B 1 95 ? 10.625 -37 -2.188 1 97.62 95 MET B O 1
ATOM 4084 N N . GLU B 1 96 ? 12.289 -37.219 -0.719 1 97.12 96 GLU B N 1
ATOM 4085 C CA . GLU B 1 96 ? 11.688 -36.219 0.157 1 97.12 96 GLU B CA 1
ATOM 4086 C C . GLU B 1 96 ? 11.711 -34.812 -0.491 1 97.12 96 GLU B C 1
ATOM 4088 O O . GLU B 1 96 ? 12.695 -34.438 -1.118 1 97.12 96 GLU B O 1
ATOM 4093 N N . ALA B 1 97 ? 10.648 -34.156 -0.334 1 97.75 97 ALA B N 1
ATOM 4094 C CA . ALA B 1 97 ? 10.531 -32.875 -1.016 1 97.75 97 ALA B CA 1
ATOM 4095 C C . ALA B 1 97 ? 11.391 -31.828 -0.332 1 97.75 97 ALA B C 1
ATOM 4097 O O . ALA B 1 97 ? 11.414 -31.734 0.897 1 97.75 97 ALA B O 1
ATOM 4098 N N . SER B 1 98 ? 12.07 -31.047 -1.117 1 96.31 98 SER B N 1
ATOM 4099 C CA . SER B 1 98 ? 12.844 -29.891 -0.671 1 96.31 98 SER B CA 1
ATOM 4100 C C . SER B 1 98 ? 13.047 -28.891 -1.807 1 96.31 98 SER B C 1
ATOM 4102 O O . SER B 1 98 ? 12.797 -29.203 -2.971 1 96.31 98 SER B O 1
ATOM 4104 N N . GLU B 1 99 ? 13.406 -27.703 -1.476 1 96.5 99 GLU B N 1
ATOM 4105 C CA . GLU B 1 99 ? 13.727 -26.703 -2.488 1 96.5 99 GLU B CA 1
ATOM 4106 C C . GLU B 1 99 ? 15.164 -26.844 -2.973 1 96.5 99 GLU B C 1
ATOM 4108 O O . GLU B 1 99 ? 16.062 -27.188 -2.193 1 96.5 99 GLU B O 1
ATOM 4113 N N . PRO B 1 100 ? 15.461 -26.531 -4.195 1 97.31 100 PRO B N 1
ATOM 4114 C CA . PRO B 1 100 ? 14.492 -26.266 -5.258 1 97.31 100 PRO B CA 1
ATOM 4115 C C . PRO B 1 100 ? 13.727 -27.516 -5.691 1 97.31 100 PRO B C 1
ATOM 4117 O O . PRO B 1 100 ? 14.305 -28.609 -5.754 1 97.31 100 PRO B O 1
ATOM 4120 N N . THR B 1 101 ? 12.516 -27.359 -6.047 1 97.75 101 THR B N 1
ATOM 4121 C CA . THR B 1 101 ? 11.695 -28.5 -6.441 1 97.75 101 THR B CA 1
ATOM 4122 C C . THR B 1 101 ? 12.016 -28.922 -7.867 1 97.75 101 THR B C 1
ATOM 4124 O O . THR B 1 101 ? 11.742 -30.062 -8.258 1 97.75 101 THR B O 1
ATOM 4127 N N . HIS B 1 102 ? 12.523 -28.047 -8.656 1 98.31 102 HIS B N 1
ATOM 4128 C CA . HIS B 1 102 ? 12.883 -28.344 -10.039 1 98.31 102 HIS B CA 1
ATOM 4129 C C . HIS B 1 102 ? 14.383 -28.172 -10.266 1 98.31 102 HIS B C 1
ATOM 4131 O O . HIS B 1 102 ? 14.938 -27.094 -10.039 1 98.31 102 HIS B O 1
ATOM 4137 N N . ASN B 1 103 ? 15.016 -29.188 -10.648 1 97.75 103 ASN B N 1
ATOM 4138 C CA . ASN B 1 103 ? 16.391 -29.203 -11.133 1 97.75 103 ASN B CA 1
ATOM 4139 C C . ASN B 1 103 ? 16.469 -29.734 -12.562 1 97.75 103 ASN B C 1
ATOM 4141 O O . ASN B 1 103 ? 16.922 -30.859 -12.789 1 97.75 103 ASN B O 1
ATOM 4145 N N . LEU B 1 104 ? 16.234 -28.891 -13.5 1 97.88 104 LEU B N 1
ATOM 4146 C CA . LEU B 1 104 ? 15.977 -29.281 -14.883 1 97.88 104 LEU B CA 1
ATOM 4147 C C . LEU B 1 104 ? 17.234 -29.859 -15.523 1 97.88 104 LEU B C 1
ATOM 4149 O O . LEU B 1 104 ? 17.141 -30.719 -16.406 1 97.88 104 LEU B O 1
ATOM 4153 N N . PHE B 1 105 ? 18.344 -29.391 -15.086 1 97.44 105 PHE B N 1
ATOM 4154 C CA . PHE B 1 105 ? 19.609 -29.859 -15.656 1 97.44 105 PHE B CA 1
ATOM 4155 C C . PHE B 1 105 ? 19.75 -31.375 -15.461 1 97.44 105 PHE B C 1
ATOM 4157 O O . PHE B 1 105 ? 20.422 -32.031 -16.234 1 97.44 105 PHE B O 1
ATOM 4164 N N . ALA B 1 106 ? 19.078 -31.891 -14.469 1 97.81 106 ALA B N 1
ATOM 4165 C CA . ALA B 1 106 ? 19.203 -33.312 -14.117 1 97.81 106 ALA B CA 1
ATOM 4166 C C . ALA B 1 106 ? 18.172 -34.156 -14.883 1 97.81 106 ALA B C 1
ATOM 4168 O O . ALA B 1 106 ? 18.188 -35.375 -14.789 1 97.81 106 ALA B O 1
ATOM 4169 N N . SER B 1 107 ? 17.281 -33.562 -15.625 1 98.38 107 SER B N 1
ATOM 4170 C CA . SER B 1 107 ? 16.234 -34.281 -16.328 1 98.38 107 SER B CA 1
ATOM 4171 C C . SER B 1 107 ? 16.828 -35.156 -17.438 1 98.38 107 SER B C 1
ATOM 4173 O O . SER B 1 107 ? 17.703 -34.719 -18.188 1 98.38 107 SER B O 1
ATOM 4175 N N . PRO B 1 108 ? 16.375 -36.375 -17.594 1 98.06 108 PRO B N 1
ATOM 4176 C CA . PRO B 1 108 ? 16.828 -37.219 -18.703 1 98.06 108 PRO B CA 1
ATOM 4177 C C . PRO B 1 108 ? 16.125 -36.875 -20.016 1 98.06 108 PRO B C 1
ATOM 4179 O O . PRO B 1 108 ? 16.469 -37.438 -21.078 1 98.06 108 PRO B O 1
ATOM 4182 N N . ARG B 1 109 ? 15.109 -36.062 -19.969 1 98.06 109 ARG B N 1
ATOM 4183 C CA . ARG B 1 109 ? 14.297 -35.75 -21.141 1 98.06 109 ARG B CA 1
ATOM 4184 C C . ARG B 1 109 ? 14.969 -34.719 -22.031 1 98.06 109 ARG B C 1
ATOM 4186 O O . ARG B 1 109 ? 15.367 -33.656 -21.547 1 98.06 109 ARG B O 1
ATOM 4193 N N . ALA B 1 110 ? 14.969 -34.906 -23.344 1 98.31 110 ALA B N 1
ATOM 4194 C CA . ALA B 1 110 ? 15.656 -34.062 -24.312 1 98.31 110 ALA B CA 1
ATOM 4195 C C . ALA B 1 110 ? 15.047 -32.656 -24.344 1 98.31 110 ALA B C 1
ATOM 4197 O O . ALA B 1 110 ? 15.75 -31.672 -24.547 1 98.31 110 ALA B O 1
ATOM 4198 N N . VAL B 1 111 ? 13.797 -32.531 -24.125 1 98.38 111 VAL B N 1
ATOM 4199 C CA . VAL B 1 111 ? 13.078 -31.281 -24.266 1 98.38 111 VAL B CA 1
ATOM 4200 C C . VAL B 1 111 ? 13.641 -30.25 -23.281 1 98.38 111 VAL B C 1
ATOM 4202 O O . VAL B 1 111 ? 13.703 -29.062 -23.594 1 98.38 111 VAL B O 1
ATOM 4205 N N . HIS B 1 112 ? 14.078 -30.656 -22.078 1 98 112 HIS B N 1
ATOM 4206 C CA . HIS B 1 112 ? 14.562 -29.75 -21.047 1 98 112 HIS B CA 1
ATOM 4207 C C . HIS B 1 112 ? 15.977 -29.281 -21.359 1 98 112 HIS B C 1
ATOM 4209 O O . HIS B 1 112 ? 16.484 -28.359 -20.719 1 98 112 HIS B O 1
ATOM 4215 N N . HIS B 1 113 ? 16.547 -29.844 -22.375 1 97.69 113 HIS B N 1
ATOM 4216 C CA . HIS B 1 113 ? 17.891 -29.438 -22.797 1 97.69 113 HIS B CA 1
ATOM 4217 C C . HIS B 1 113 ? 17.859 -28.75 -24.141 1 97.69 113 HIS B C 1
ATOM 4219 O O . HIS B 1 113 ? 18.859 -28.156 -24.562 1 97.69 113 HIS B O 1
ATOM 4225 N N . THR B 1 114 ? 16.828 -28.859 -24.828 1 97.38 114 THR B N 1
ATOM 4226 C CA . THR B 1 114 ? 16.688 -28.203 -26.109 1 97.38 114 THR B CA 1
ATOM 4227 C C . THR B 1 114 ? 16.016 -26.828 -25.953 1 97.38 114 THR B C 1
ATOM 4229 O O . THR B 1 114 ? 16.422 -25.859 -26.578 1 97.38 114 THR B O 1
ATOM 4232 N N . LEU B 1 115 ? 14.953 -26.75 -25.109 1 97.31 115 LEU B N 1
ATOM 4233 C CA . LEU B 1 115 ? 14.352 -25.469 -24.797 1 97.31 115 LEU B CA 1
ATOM 4234 C C . LEU B 1 115 ? 15.242 -24.672 -23.844 1 97.31 115 LEU B C 1
ATOM 4236 O O . LEU B 1 115 ? 15.797 -25.219 -22.891 1 97.31 115 LEU B O 1
ATOM 4240 N N . PRO B 1 116 ? 15.359 -23.484 -24.141 1 95.5 116 PRO B N 1
ATOM 4241 C CA . PRO B 1 116 ? 16.234 -22.688 -23.281 1 95.5 116 PRO B CA 1
ATOM 4242 C C . PRO B 1 116 ? 15.68 -22.5 -21.875 1 95.5 116 PRO B C 1
ATOM 4244 O O . PRO B 1 116 ? 14.477 -22.297 -21.703 1 95.5 116 PRO B O 1
ATOM 4247 N N . ASP B 1 117 ? 16.562 -22.625 -20.859 1 94.94 117 ASP B N 1
ATOM 4248 C CA . ASP B 1 117 ? 16.375 -22.312 -19.453 1 94.94 117 ASP B CA 1
ATOM 4249 C C . ASP B 1 117 ? 17.703 -21.953 -18.781 1 94.94 117 ASP B C 1
ATOM 4251 O O . ASP B 1 117 ? 18.656 -22.734 -18.828 1 94.94 117 ASP B O 1
ATOM 4255 N N . PRO B 1 118 ? 17.734 -20.828 -18.156 1 92.25 118 PRO B N 1
ATOM 4256 C CA . PRO B 1 118 ? 19.016 -20.406 -17.578 1 92.25 118 PRO B CA 1
ATOM 4257 C C . PRO B 1 118 ? 19.547 -21.406 -16.547 1 92.25 118 PRO B C 1
ATOM 4259 O O . PRO B 1 118 ? 20.766 -21.531 -16.406 1 92.25 118 PRO B O 1
ATOM 4262 N N . THR B 1 119 ? 18.703 -22.141 -15.906 1 94.94 119 THR B N 1
ATOM 4263 C CA . THR B 1 119 ? 19.141 -23.047 -14.859 1 94.94 119 THR B CA 1
ATOM 4264 C C . THR B 1 119 ? 19.719 -24.328 -15.453 1 94.94 119 THR B C 1
ATOM 4266 O O . THR B 1 119 ? 20.344 -25.125 -14.742 1 94.94 119 THR B O 1
ATOM 4269 N N . VAL B 1 120 ? 19.422 -24.578 -16.688 1 96.38 120 VAL B N 1
ATOM 4270 C CA . VAL B 1 120 ? 20.031 -25.719 -17.375 1 96.38 120 VAL B CA 1
ATOM 4271 C C . VAL B 1 120 ? 21.406 -25.312 -17.906 1 96.38 120 VAL B C 1
ATOM 4273 O O . VAL B 1 120 ? 22.375 -26.062 -17.75 1 96.38 120 VAL B O 1
ATOM 4276 N N . ALA B 1 121 ? 21.484 -24.109 -18.438 1 93.94 121 ALA B N 1
ATOM 4277 C CA . ALA B 1 121 ? 22.734 -23.594 -18.953 1 93.94 121 ALA B CA 1
ATOM 4278 C C . ALA B 1 121 ? 23.766 -23.391 -17.844 1 93.94 121 ALA B C 1
ATOM 4280 O O . ALA B 1 121 ? 24.953 -23.641 -18.031 1 93.94 121 ALA B O 1
ATOM 4281 N N . ASN B 1 122 ? 23.344 -22.922 -16.703 1 95.69 122 ASN B N 1
ATOM 4282 C CA . ASN B 1 122 ? 24.172 -22.734 -15.516 1 95.69 122 ASN B CA 1
ATOM 4283 C C . ASN B 1 122 ? 23.469 -23.25 -14.266 1 95.69 122 ASN B C 1
ATOM 4285 O O . ASN B 1 122 ? 22.906 -22.469 -13.492 1 95.69 122 ASN B O 1
ATOM 4289 N N . PRO B 1 123 ? 23.641 -24.5 -13.961 1 96 123 PRO B N 1
ATOM 4290 C CA . PRO B 1 123 ? 22.906 -25.125 -12.859 1 96 123 PRO B CA 1
ATOM 4291 C C . PRO B 1 123 ? 23.203 -24.484 -11.508 1 96 123 PRO B C 1
ATOM 4293 O O . PRO B 1 123 ? 22.438 -24.656 -10.562 1 96 123 PRO B O 1
ATOM 4296 N N . ASP B 1 124 ? 24.328 -23.688 -11.375 1 96.25 124 ASP B N 1
ATOM 4297 C CA . ASP B 1 124 ? 24.688 -23.047 -10.117 1 96.25 124 ASP B CA 1
ATOM 4298 C C . ASP B 1 124 ? 23.656 -21.984 -9.719 1 96.25 124 ASP B C 1
ATOM 4300 O O . ASP B 1 124 ? 23.594 -21.594 -8.555 1 96.25 124 ASP B O 1
ATOM 4304 N N . ILE B 1 125 ? 22.875 -21.562 -10.68 1 96.56 125 ILE B N 1
ATOM 4305 C CA . ILE B 1 125 ? 21.828 -20.594 -10.391 1 96.56 125 ILE B CA 1
ATOM 4306 C C . ILE B 1 125 ? 20.891 -21.156 -9.32 1 96.56 125 ILE B C 1
ATOM 4308 O O . ILE B 1 125 ? 20.438 -20.438 -8.43 1 96.56 125 ILE B O 1
ATOM 4312 N N . CYS B 1 126 ? 20.672 -22.469 -9.32 1 96.06 126 CYS B N 1
ATOM 4313 C CA . CYS B 1 126 ? 19.734 -23.125 -8.422 1 96.06 126 CYS B CA 1
ATOM 4314 C C . CYS B 1 126 ? 20.25 -23.141 -6.992 1 96.06 126 CYS B C 1
ATOM 4316 O O . CYS B 1 126 ? 19.5 -23.406 -6.051 1 96.06 126 CYS B O 1
ATOM 4318 N N . LYS B 1 127 ? 21.516 -22.812 -6.781 1 95.75 127 LYS B N 1
ATOM 4319 C CA . LYS B 1 127 ? 22.062 -22.688 -5.438 1 95.75 127 LYS B CA 1
ATOM 4320 C C . LYS B 1 127 ? 21.547 -21.422 -4.75 1 95.75 127 LYS B C 1
ATOM 4322 O O . LYS B 1 127 ? 21.578 -21.328 -3.521 1 95.75 127 LYS B O 1
ATOM 4327 N N . PHE B 1 128 ? 21.047 -20.5 -5.559 1 97.12 128 PHE B N 1
ATOM 4328 C CA . PHE B 1 128 ? 20.656 -19.203 -5.02 1 97.12 128 PHE B CA 1
ATOM 4329 C C . PHE B 1 128 ? 19.203 -18.906 -5.332 1 97.12 128 PHE B C 1
ATOM 4331 O O . PHE B 1 128 ? 18.484 -18.328 -4.512 1 97.12 128 PHE B O 1
ATOM 4338 N N . ARG B 1 129 ? 18.797 -19.281 -6.504 1 96.81 129 ARG B N 1
ATOM 4339 C CA . ARG B 1 129 ? 17.438 -19.047 -6.957 1 96.81 129 ARG B CA 1
ATOM 4340 C C . ARG B 1 129 ? 16.719 -20.359 -7.262 1 96.81 129 ARG B C 1
ATOM 4342 O O . ARG B 1 129 ? 17.141 -21.109 -8.148 1 96.81 129 ARG B O 1
ATOM 4349 N N . GLY B 1 130 ? 15.75 -20.688 -6.523 1 97.25 130 GLY B N 1
ATOM 4350 C CA . GLY B 1 130 ? 15.039 -21.938 -6.758 1 97.25 130 GLY B CA 1
ATOM 4351 C C . GLY B 1 130 ? 13.805 -22.094 -5.883 1 97.25 130 GLY B C 1
ATOM 4352 O O . GLY B 1 130 ? 13.117 -23.109 -5.949 1 97.25 130 GLY B O 1
ATOM 4353 N N . ALA B 1 131 ? 13.523 -21.016 -5.074 1 97.94 131 ALA B N 1
ATOM 4354 C CA . ALA B 1 131 ? 12.312 -21.078 -4.254 1 97.94 131 ALA B CA 1
ATOM 4355 C C . ALA B 1 131 ? 11.07 -21.203 -5.125 1 97.94 131 ALA B C 1
ATOM 4357 O O . ALA B 1 131 ? 10.914 -20.484 -6.117 1 97.94 131 ALA B O 1
ATOM 4358 N N . SER B 1 132 ? 10.273 -22.141 -4.785 1 97.88 132 SER B N 1
ATOM 4359 C CA . SER B 1 132 ? 9.055 -22.406 -5.543 1 97.88 132 SER B CA 1
ATOM 4360 C C . SER B 1 132 ? 7.828 -22.375 -4.637 1 97.88 132 SER B C 1
ATOM 4362 O O . SER B 1 132 ? 7.93 -22.062 -3.451 1 97.88 132 SER B O 1
ATOM 4364 N N . LEU B 1 133 ? 6.672 -22.641 -5.25 1 98.69 133 LEU B N 1
ATOM 4365 C CA . LEU B 1 133 ? 5.422 -22.609 -4.496 1 98.69 133 LEU B CA 1
ATOM 4366 C C . LEU B 1 133 ? 5.02 -24 -4.047 1 98.69 133 LEU B C 1
ATOM 4368 O O . LEU B 1 133 ? 4.02 -24.172 -3.348 1 98.69 133 LEU B O 1
ATOM 4372 N N . GLY B 1 134 ? 5.773 -25.078 -4.422 1 98.38 134 GLY B N 1
ATOM 4373 C CA . GLY B 1 134 ? 5.363 -26.469 -4.254 1 98.38 134 GLY B CA 1
ATOM 4374 C C . GLY B 1 134 ? 5.238 -26.875 -2.801 1 98.38 134 GLY B C 1
ATOM 4375 O O . GLY B 1 134 ? 4.211 -27.438 -2.393 1 98.38 134 GLY B O 1
ATOM 4376 N N . LEU B 1 135 ? 6.277 -26.609 -2.012 1 98.19 135 LEU B N 1
ATOM 4377 C CA . LEU B 1 135 ? 6.262 -27.031 -0.616 1 98.19 135 LEU B CA 1
ATOM 4378 C C . LEU B 1 135 ? 5.168 -26.312 0.16 1 98.19 135 LEU B C 1
ATOM 4380 O O . LEU B 1 135 ? 4.5 -26.906 1.004 1 98.19 135 LEU B O 1
ATOM 4384 N N . ALA B 1 136 ? 5.023 -25.047 -0.131 1 98.31 136 ALA B N 1
ATOM 4385 C CA . ALA B 1 136 ? 3.969 -24.281 0.537 1 98.31 136 ALA B CA 1
ATOM 4386 C C . ALA B 1 136 ? 2.59 -24.844 0.185 1 98.31 136 ALA B C 1
ATOM 4388 O O . ALA B 1 136 ? 1.715 -24.938 1.048 1 98.31 136 ALA B O 1
ATOM 4389 N N . PHE B 1 137 ? 2.414 -25.141 -1.054 1 98.75 137 PHE B N 1
ATOM 4390 C CA . PHE B 1 137 ? 1.176 -25.781 -1.481 1 98.75 137 PHE B CA 1
ATOM 4391 C C . PHE B 1 137 ? 0.937 -27.078 -0.707 1 98.75 137 PHE B C 1
ATOM 4393 O O . PHE B 1 137 ? -0.123 -27.25 -0.104 1 98.75 137 PHE B O 1
ATOM 4400 N N . ALA B 1 138 ? 1.895 -27.922 -0.731 1 98.81 138 ALA B N 1
ATOM 4401 C CA . ALA B 1 138 ? 1.752 -29.25 -0.146 1 98.81 138 ALA B CA 1
ATOM 4402 C C . ALA B 1 138 ? 1.465 -29.156 1.351 1 98.81 138 ALA B C 1
ATOM 4404 O O . ALA B 1 138 ? 0.596 -29.875 1.863 1 98.81 138 ALA B O 1
ATOM 4405 N N . LYS B 1 139 ? 2.178 -28.312 1.996 1 98.19 139 LYS B N 1
ATOM 4406 C CA . LYS B 1 139 ? 1.987 -28.141 3.434 1 98.19 139 LYS B CA 1
ATOM 4407 C C . LYS B 1 139 ? 0.569 -27.688 3.75 1 98.19 139 LYS B C 1
ATOM 4409 O O . LYS B 1 139 ? -0.09 -28.234 4.633 1 98.19 139 LYS B O 1
ATOM 4414 N N . GLU B 1 140 ? 0.148 -26.641 3.037 1 98.25 140 GLU B N 1
ATOM 4415 C CA . GLU B 1 140 ? -1.199 -26.125 3.268 1 98.25 140 GLU B CA 1
ATOM 4416 C C . GLU B 1 140 ? -2.256 -27.156 2.891 1 98.25 140 GLU B C 1
ATOM 4418 O O . GLU B 1 140 ? -3.266 -27.312 3.584 1 98.25 140 GLU B O 1
ATOM 4423 N N . TYR B 1 141 ? -2.041 -27.844 1.803 1 98.56 141 TYR B N 1
ATOM 4424 C CA . TYR B 1 141 ? -2.953 -28.891 1.355 1 98.56 141 TYR B CA 1
ATOM 4425 C C . TYR B 1 141 ? -3.094 -29.984 2.414 1 98.56 141 TYR B C 1
ATOM 4427 O O . TYR B 1 141 ? -4.203 -30.453 2.691 1 98.56 141 TYR B O 1
ATOM 4435 N N . GLN B 1 142 ? -1.986 -30.359 2.996 1 97.44 142 GLN B N 1
ATOM 4436 C CA . GLN B 1 142 ? -2.002 -31.328 4.086 1 97.44 142 GLN B CA 1
ATOM 4437 C C . GLN B 1 142 ? -2.834 -30.812 5.262 1 97.44 142 GLN B C 1
ATOM 4439 O O . GLN B 1 142 ? -3.66 -31.562 5.805 1 97.44 142 GLN B O 1
ATOM 4444 N N . ARG B 1 143 ? -2.57 -29.656 5.586 1 96.5 143 ARG B N 1
ATOM 4445 C CA . ARG B 1 143 ? -3.271 -29.062 6.715 1 96.5 143 ARG B CA 1
ATOM 4446 C C . ARG B 1 143 ? -4.781 -29.062 6.488 1 96.5 143 ARG B C 1
ATOM 4448 O O . ARG B 1 143 ? -5.547 -29.375 7.398 1 96.5 143 ARG B O 1
ATOM 4455 N N . LEU B 1 144 ? -5.164 -28.844 5.301 1 96.75 144 LEU B N 1
ATOM 4456 C CA . LEU B 1 144 ? -6.578 -28.719 4.965 1 96.75 144 LEU B CA 1
ATOM 4457 C C . LEU B 1 144 ? -7.219 -30.094 4.777 1 96.75 144 LEU B C 1
ATOM 4459 O O . LEU B 1 144 ? -8.445 -30.203 4.758 1 96.75 144 LEU B O 1
ATOM 4463 N N . ASN B 1 145 ? -6.402 -31.125 4.578 1 96.44 145 ASN B N 1
ATOM 4464 C CA . ASN B 1 145 ? -6.914 -32.469 4.27 1 96.44 145 ASN B CA 1
ATOM 4465 C C . ASN B 1 145 ? -6.469 -33.5 5.309 1 96.44 145 ASN B C 1
ATOM 4467 O O . ASN B 1 145 ? -6.059 -34.594 4.957 1 96.44 145 ASN B O 1
ATOM 4471 N N . ASN B 1 146 ? -6.48 -33.156 6.555 1 94.69 146 ASN B N 1
ATOM 4472 C CA . ASN B 1 146 ? -6.285 -34.031 7.695 1 94.69 146 ASN B CA 1
ATOM 4473 C C . ASN B 1 146 ? -4.93 -34.719 7.637 1 94.69 146 ASN B C 1
ATOM 4475 O O . ASN B 1 146 ? -4.828 -35.938 7.93 1 94.69 146 ASN B O 1
ATOM 4479 N N . GLY B 1 147 ? -3.949 -34.031 7.035 1 96.19 147 GLY B N 1
ATOM 4480 C CA . GLY B 1 147 ? -2.578 -34.531 7.109 1 96.19 147 GLY B CA 1
ATOM 4481 C C . GLY B 1 147 ? -2.252 -35.562 6.043 1 96.19 147 GLY B C 1
ATOM 4482 O O . GLY B 1 147 ? -1.255 -36.25 6.148 1 96.19 147 GLY B O 1
ATOM 4483 N N . ILE B 1 148 ? -2.963 -35.656 5.055 1 97.31 148 ILE B N 1
ATOM 4484 C CA . ILE B 1 148 ? -2.746 -36.625 3.996 1 97.31 148 ILE B CA 1
ATOM 4485 C C . ILE B 1 148 ? -1.359 -36.438 3.387 1 97.31 148 ILE B C 1
ATOM 4487 O O . ILE B 1 148 ? -0.901 -35.281 3.223 1 97.31 148 ILE B O 1
ATOM 4491 N N . PRO B 1 149 ? -0.64 -37.562 3.043 1 98.5 149 PRO B N 1
ATOM 4492 C CA . PRO B 1 149 ? 0.614 -37.406 2.301 1 98.5 149 PRO B CA 1
ATOM 4493 C C . PRO B 1 149 ? 0.412 -36.75 0.928 1 98.5 149 PRO B C 1
ATOM 4495 O O . PRO B 1 149 ? -0.628 -36.969 0.296 1 98.5 149 PRO B O 1
ATOM 4498 N N . VAL B 1 150 ? 1.412 -36 0.554 1 98.81 150 VAL B N 1
ATOM 4499 C CA . VAL B 1 150 ? 1.316 -35.312 -0.729 1 98.81 150 VAL B CA 1
ATOM 4500 C C . VAL B 1 150 ? 2.543 -35.625 -1.58 1 98.81 150 VAL B C 1
ATOM 4502 O O . VAL B 1 150 ? 3.674 -35.594 -1.085 1 98.81 150 VAL B O 1
ATOM 4505 N N . GLY B 1 151 ? 2.328 -36.031 -2.764 1 98.75 151 GLY B N 1
ATOM 4506 C CA . GLY B 1 151 ? 3.371 -36.156 -3.771 1 98.75 151 GLY B CA 1
ATOM 4507 C C . GLY B 1 151 ? 3.344 -35.031 -4.789 1 98.75 151 GLY B C 1
ATOM 4508 O O . GLY B 1 151 ? 2.281 -34.688 -5.305 1 98.75 151 GLY B O 1
ATOM 4509 N N . LEU B 1 152 ? 4.508 -34.469 -5.047 1 98.81 152 LEU B N 1
ATOM 4510 C CA . LEU B 1 152 ? 4.668 -33.438 -6.066 1 98.81 152 LEU B CA 1
ATOM 4511 C C . LEU B 1 152 ? 5.469 -33.969 -7.25 1 98.81 152 LEU B C 1
ATOM 4513 O O . LEU B 1 152 ? 6.434 -34.719 -7.07 1 98.81 152 LEU B O 1
ATOM 4517 N N . VAL B 1 153 ? 5.047 -33.625 -8.422 1 98.88 153 VAL B N 1
ATOM 4518 C CA . VAL B 1 153 ? 5.742 -34.062 -9.625 1 98.88 153 VAL B CA 1
ATOM 4519 C C . VAL B 1 153 ? 6.289 -32.844 -10.383 1 98.88 153 VAL B C 1
ATOM 4521 O O . VAL B 1 153 ? 5.52 -32 -10.875 1 98.88 153 VAL B O 1
ATOM 4524 N N . ALA B 1 154 ? 7.57 -32.719 -10.547 1 98.81 154 ALA B N 1
ATOM 4525 C CA . ALA B 1 154 ? 8.227 -31.594 -11.188 1 98.81 154 ALA B CA 1
ATOM 4526 C C . ALA B 1 154 ? 8.141 -31.703 -12.711 1 98.81 154 ALA B C 1
ATOM 4528 O O . ALA B 1 154 ? 8.766 -32.562 -13.312 1 98.81 154 ALA B O 1
ATOM 4529 N N . CYS B 1 155 ? 7.414 -30.734 -13.297 1 98.81 155 CYS B N 1
ATOM 4530 C CA . CYS B 1 155 ? 7.27 -30.797 -14.75 1 98.81 155 CYS B CA 1
ATOM 4531 C C . CYS B 1 155 ? 7.465 -29.422 -15.383 1 98.81 155 CYS B C 1
ATOM 4533 O O . CYS B 1 155 ? 7.523 -29.297 -16.609 1 98.81 155 CYS B O 1
ATOM 4535 N N . ALA B 1 156 ? 7.59 -28.359 -14.594 1 98.75 156 ALA B N 1
ATOM 4536 C CA . ALA B 1 156 ? 7.637 -27 -15.125 1 98.75 156 ALA B CA 1
ATOM 4537 C C . ALA B 1 156 ? 8.977 -26.719 -15.797 1 98.75 156 ALA B C 1
ATOM 4539 O O . ALA B 1 156 ? 9.992 -27.328 -15.461 1 98.75 156 ALA B O 1
ATOM 4540 N N . HIS B 1 157 ? 8.953 -25.812 -16.781 1 98.75 157 HIS B N 1
ATOM 4541 C CA . HIS B 1 157 ? 10.125 -25.375 -17.531 1 98.75 157 HIS B CA 1
ATOM 4542 C C . HIS B 1 157 ? 10.109 -23.859 -17.734 1 98.75 157 HIS B C 1
ATOM 4544 O O . HIS B 1 157 ? 9.109 -23.312 -18.203 1 98.75 157 HIS B O 1
ATOM 4550 N N . GLY B 1 158 ? 11.219 -23.188 -17.422 1 97.62 158 GLY B N 1
ATOM 4551 C CA . GLY B 1 158 ? 11.266 -21.734 -17.469 1 97.62 158 GLY B CA 1
ATOM 4552 C C . GLY B 1 158 ? 11.141 -21.188 -18.891 1 97.62 158 GLY B C 1
ATOM 4553 O O . GLY B 1 158 ? 11.602 -21.812 -19.844 1 97.62 158 GLY B O 1
ATOM 4554 N N . GLY B 1 159 ? 10.516 -19.969 -19.062 1 96.88 159 GLY B N 1
ATOM 4555 C CA . GLY B 1 159 ? 10.508 -19.219 -20.312 1 96.88 159 GLY B CA 1
ATOM 4556 C C . GLY B 1 159 ? 9.633 -19.844 -21.391 1 96.88 159 GLY B C 1
ATOM 4557 O O . GLY B 1 159 ? 9.891 -19.688 -22.578 1 96.88 159 GLY B O 1
ATOM 4558 N N . THR B 1 160 ? 8.633 -20.578 -21.016 1 97.94 160 THR B N 1
ATOM 4559 C CA . THR B 1 160 ? 7.867 -21.297 -22.016 1 97.94 160 THR B CA 1
ATOM 4560 C C . THR B 1 160 ? 6.484 -20.688 -22.203 1 97.94 160 THR B C 1
ATOM 4562 O O . THR B 1 160 ? 5.926 -20.109 -21.25 1 97.94 160 THR B O 1
ATOM 4565 N N . SER B 1 161 ? 5.922 -20.797 -23.422 1 98.19 161 SER B N 1
ATOM 4566 C CA . SER B 1 161 ? 4.59 -20.328 -23.797 1 98.19 161 SER B CA 1
ATOM 4567 C C . SER B 1 161 ? 3.602 -21.484 -23.891 1 98.19 161 SER B C 1
ATOM 4569 O O . SER B 1 161 ? 3.986 -22.641 -23.766 1 98.19 161 SER B O 1
ATOM 4571 N N . LEU B 1 162 ? 2.334 -21.141 -24.094 1 98.38 162 LEU B N 1
ATOM 4572 C CA . LEU B 1 162 ? 1.335 -22.172 -24.359 1 98.38 162 LEU B CA 1
ATOM 4573 C C . LEU B 1 162 ? 1.675 -22.953 -25.625 1 98.38 162 LEU B C 1
ATOM 4575 O O . LEU B 1 162 ? 1.354 -24.141 -25.734 1 98.38 162 LEU B O 1
ATOM 4579 N N . GLU B 1 163 ? 2.328 -22.266 -26.531 1 97.75 163 GLU B N 1
ATOM 4580 C CA . GLU B 1 163 ? 2.766 -22.953 -27.734 1 97.75 163 GLU B CA 1
ATOM 4581 C C . GLU B 1 163 ? 3.805 -24.031 -27.406 1 97.75 163 GLU B C 1
ATOM 4583 O O . GLU B 1 163 ? 3.766 -25.125 -27.969 1 97.75 163 GLU B O 1
ATOM 4588 N N . ASP B 1 164 ? 4.734 -23.688 -26.562 1 98.38 164 ASP B N 1
ATOM 4589 C CA . ASP B 1 164 ? 5.727 -24.656 -26.141 1 98.38 164 ASP B CA 1
ATOM 4590 C C . ASP B 1 164 ? 5.059 -25.844 -25.438 1 98.38 164 ASP B C 1
ATOM 4592 O O . ASP B 1 164 ? 5.559 -26.969 -25.5 1 98.38 164 ASP B O 1
ATOM 4596 N N . TRP B 1 165 ? 3.904 -25.656 -24.812 1 98.75 165 TRP B N 1
ATOM 4597 C CA . TRP B 1 165 ? 3.172 -26.672 -24.062 1 98.75 165 TRP B CA 1
ATOM 4598 C C . TRP B 1 165 ? 2.102 -27.312 -24.938 1 98.75 165 TRP B C 1
ATOM 4600 O O . TRP B 1 165 ? 1.262 -28.078 -24.438 1 98.75 165 TRP B O 1
ATOM 4610 N N . GLN B 1 166 ? 2.107 -27.031 -26.172 1 98.31 166 GLN B N 1
ATOM 4611 C CA . GLN B 1 166 ? 1.089 -27.562 -27.078 1 98.31 166 GLN B CA 1
ATOM 4612 C C . GLN B 1 166 ? 1.131 -29.094 -27.109 1 98.31 166 GLN B C 1
ATOM 4614 O O . GLN B 1 166 ? 2.209 -29.688 -27.078 1 98.31 166 GLN B O 1
ATOM 4619 N N . ARG B 1 167 ? -0.035 -29.672 -27.125 1 98.56 167 ARG B N 1
ATOM 4620 C CA . ARG B 1 167 ? -0.123 -31.109 -27.312 1 98.56 167 ARG B CA 1
ATOM 4621 C C . ARG B 1 167 ? 0.426 -31.531 -28.672 1 98.56 167 ARG B C 1
ATOM 4623 O O . ARG B 1 167 ? 0.047 -30.969 -29.703 1 98.56 167 ARG B O 1
ATOM 4630 N N . PRO B 1 168 ? 1.344 -32.5 -28.656 1 98.31 168 PRO B N 1
ATOM 4631 C CA . PRO B 1 168 ? 1.784 -33 -29.969 1 98.31 168 PRO B CA 1
ATOM 4632 C C . PRO B 1 168 ? 0.694 -33.781 -30.688 1 98.31 168 PRO B C 1
ATOM 4634 O O . PRO B 1 168 ? -0.298 -34.188 -30.078 1 98.31 168 PRO B O 1
ATOM 4637 N N . GLU B 1 169 ? 0.876 -34 -31.969 1 97.5 169 GLU B N 1
ATOM 4638 C CA . GLU B 1 169 ? -0.089 -34.75 -32.781 1 97.5 169 GLU B CA 1
ATOM 4639 C C . GLU B 1 169 ? -0.327 -36.125 -32.219 1 97.5 169 GLU B C 1
ATOM 4641 O O . GLU B 1 169 ? -1.462 -36.625 -32.188 1 97.5 169 GLU B O 1
ATOM 4646 N N . GLU B 1 170 ? 0.801 -36.75 -31.844 1 97.19 170 GLU B N 1
ATOM 4647 C CA . GLU B 1 170 ? 0.738 -38.031 -31.188 1 97.19 170 GLU B CA 1
ATOM 4648 C C . GLU B 1 170 ? 1.613 -38.062 -29.938 1 97.19 170 GLU B C 1
ATOM 4650 O O . GLU B 1 170 ? 2.729 -37.562 -29.938 1 97.19 170 GLU B O 1
ATOM 4655 N N . ILE B 1 171 ? 1.062 -38.656 -28.938 1 97.25 171 ILE B N 1
ATOM 4656 C CA . ILE B 1 171 ? 1.867 -38.906 -27.75 1 97.25 171 ILE B CA 1
ATOM 4657 C C . ILE B 1 171 ? 2.547 -40.25 -27.859 1 97.25 171 ILE B C 1
ATOM 4659 O O . ILE B 1 171 ? 1.882 -41.312 -27.828 1 97.25 171 ILE B O 1
ATOM 4663 N N . ASN B 1 172 ? 3.826 -40.312 -28.047 1 97.75 172 ASN B N 1
ATOM 4664 C CA . ASN B 1 172 ? 4.625 -41.531 -28.203 1 97.75 172 ASN B CA 1
ATOM 4665 C C . ASN B 1 172 ? 5.992 -41.375 -27.547 1 97.75 172 ASN B C 1
ATOM 4667 O O . ASN B 1 172 ? 6.23 -40.438 -26.797 1 97.75 172 ASN B O 1
ATOM 4671 N N . LYS B 1 173 ? 6.828 -42.344 -27.844 1 97.56 173 LYS B N 1
ATOM 4672 C CA . LYS B 1 173 ? 8.125 -42.375 -27.172 1 97.56 173 LYS B CA 1
ATOM 4673 C C . LYS B 1 173 ? 8.969 -41.156 -27.562 1 97.56 173 LYS B C 1
ATOM 4675 O O . LYS B 1 173 ? 9.68 -40.594 -26.719 1 97.56 173 LYS B O 1
ATOM 4680 N N . ASN B 1 174 ? 8.859 -40.781 -28.719 1 97.94 174 ASN B N 1
ATOM 4681 C CA . ASN B 1 174 ? 9.625 -39.625 -29.203 1 97.94 174 ASN B CA 1
ATOM 4682 C C . ASN B 1 174 ? 9.117 -38.312 -28.594 1 97.94 174 ASN B C 1
ATOM 4684 O O . ASN B 1 174 ? 9.906 -37.531 -28.078 1 97.94 174 ASN B O 1
ATOM 4688 N N . THR B 1 175 ? 7.809 -38.094 -28.641 1 98.31 175 THR B N 1
ATOM 4689 C CA . THR B 1 175 ? 7.25 -36.844 -28.156 1 98.31 175 THR B CA 1
ATOM 4690 C C . THR B 1 175 ? 7.312 -36.75 -26.641 1 98.31 175 THR B C 1
ATOM 4692 O O . THR B 1 175 ? 7.254 -35.688 -26.062 1 98.31 175 THR B O 1
ATOM 4695 N N . ALA B 1 176 ? 7.371 -37.875 -25.969 1 98.31 176 ALA B N 1
ATOM 4696 C CA . ALA B 1 176 ? 7.621 -37.906 -24.531 1 98.31 176 ALA B CA 1
ATOM 4697 C C . ALA B 1 176 ? 9 -37.344 -24.188 1 98.31 176 ALA B C 1
ATOM 4699 O O . ALA B 1 176 ? 9.25 -36.938 -23.062 1 98.31 176 ALA B O 1
ATOM 4700 N N . GLN B 1 177 ? 9.914 -37.375 -25.156 1 98.31 177 GLN B N 1
ATOM 4701 C CA . GLN B 1 177 ? 11.266 -36.875 -24.969 1 98.31 177 GLN B CA 1
ATOM 4702 C C . GLN B 1 177 ? 11.406 -35.469 -25.469 1 98.31 177 GLN B C 1
ATOM 4704 O O . GLN B 1 177 ? 12.219 -34.688 -24.953 1 98.31 177 GLN B O 1
ATOM 4709 N N . THR B 1 178 ? 10.594 -35.094 -26.391 1 98.5 178 THR B N 1
ATOM 4710 C CA . THR B 1 178 ? 10.961 -33.906 -27.156 1 98.5 178 THR B CA 1
ATOM 4711 C C . THR B 1 178 ? 9.938 -32.781 -26.969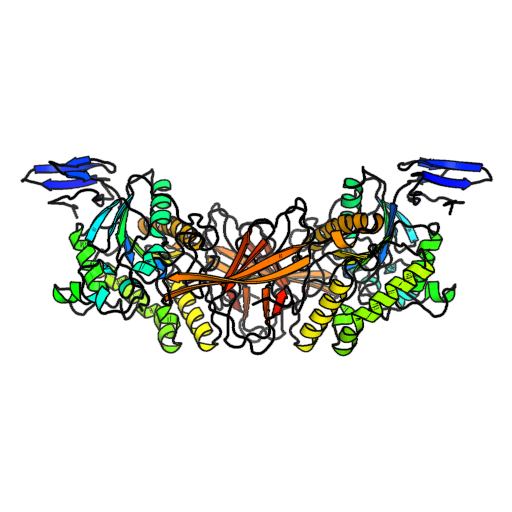 1 98.5 178 THR B C 1
ATOM 4713 O O . THR B 1 178 ? 10.125 -31.672 -27.453 1 98.5 178 THR B O 1
ATOM 4716 N N . THR B 1 179 ? 8.82 -33 -26.312 1 98.69 179 THR B N 1
ATOM 4717 C CA . THR B 1 179 ? 7.82 -31.969 -26.047 1 98.69 179 THR B CA 1
ATOM 4718 C C . THR B 1 179 ? 7.516 -31.891 -24.562 1 98.69 179 THR B C 1
ATOM 4720 O O . THR B 1 179 ? 7.57 -32.875 -23.844 1 98.69 179 THR B O 1
ATOM 4723 N N . LEU B 1 180 ? 7.223 -30.703 -24.078 1 98.81 180 LEU B N 1
ATOM 4724 C CA . LEU B 1 180 ? 6.879 -30.516 -22.672 1 98.81 180 LEU B CA 1
ATOM 4725 C C . LEU B 1 180 ? 5.605 -31.281 -22.328 1 98.81 180 LEU B C 1
ATOM 4727 O O . LEU B 1 180 ? 5.551 -31.969 -21.297 1 98.81 180 LEU B O 1
ATOM 4731 N N . TYR B 1 181 ? 4.582 -31.203 -23.156 1 98.88 181 TYR B N 1
ATOM 4732 C CA . TYR B 1 181 ? 3.311 -31.891 -22.938 1 98.88 181 TYR B CA 1
ATOM 4733 C C . TYR B 1 181 ? 3.504 -33.406 -22.906 1 98.88 181 TYR B C 1
ATOM 4735 O O . TYR B 1 181 ? 3.031 -34.062 -21.984 1 98.88 181 TYR B O 1
ATOM 4743 N N . GLY B 1 182 ? 4.203 -33.938 -23.906 1 98.75 182 GLY B N 1
ATOM 4744 C CA . GLY B 1 182 ? 4.477 -35.375 -23.938 1 98.75 182 GLY B CA 1
ATOM 4745 C C . GLY B 1 182 ? 5.262 -35.844 -22.734 1 98.75 182 GLY B C 1
ATOM 4746 O O . GLY B 1 182 ? 4.973 -36.938 -22.203 1 98.75 182 GLY B O 1
ATOM 4747 N N . ALA B 1 183 ? 6.246 -35.062 -22.328 1 98.75 183 ALA B N 1
ATOM 4748 C CA . ALA B 1 183 ? 7.035 -35.438 -21.141 1 98.75 183 ALA B CA 1
ATOM 4749 C C . ALA B 1 183 ? 6.164 -35.469 -19.891 1 98.75 183 ALA B C 1
ATOM 4751 O O . ALA B 1 183 ? 6.289 -36.375 -19.078 1 98.75 183 ALA B O 1
ATOM 4752 N N . MET B 1 184 ? 5.285 -34.5 -19.719 1 98.75 184 MET B N 1
ATOM 4753 C CA . MET B 1 184 ? 4.391 -34.438 -18.578 1 98.75 184 MET B CA 1
ATOM 4754 C C . MET B 1 184 ? 3.479 -35.656 -18.531 1 98.75 184 MET B C 1
ATOM 4756 O O . MET B 1 184 ? 3.365 -36.312 -17.5 1 98.75 184 MET B O 1
ATOM 4760 N N . ILE B 1 185 ? 2.842 -36 -19.672 1 98.62 185 ILE B N 1
ATOM 4761 C CA . ILE B 1 185 ? 1.934 -37.156 -19.734 1 98.62 185 ILE B CA 1
ATOM 4762 C C . ILE B 1 185 ? 2.695 -38.438 -19.438 1 98.62 185 ILE B C 1
ATOM 4764 O O . ILE B 1 185 ? 2.209 -39.281 -18.688 1 98.62 185 ILE B O 1
ATOM 4768 N N . ASP B 1 186 ? 3.869 -38.562 -19.984 1 98.31 186 ASP B N 1
ATOM 4769 C CA . ASP B 1 186 ? 4.676 -39.75 -19.75 1 98.31 186 ASP B CA 1
ATOM 4770 C C . ASP B 1 186 ? 5.066 -39.875 -18.281 1 98.31 186 ASP B C 1
ATOM 4772 O O . ASP B 1 186 ? 5.113 -41 -17.734 1 98.31 186 ASP B O 1
ATOM 4776 N N . LYS B 1 187 ? 5.402 -38.781 -17.641 1 98.12 187 LYS B N 1
ATOM 4777 C CA . LYS B 1 187 ? 5.715 -38.812 -16.203 1 98.12 187 LYS B CA 1
ATOM 4778 C C . LYS B 1 187 ? 4.5 -39.25 -15.391 1 98.12 187 LYS B C 1
ATOM 4780 O O . LYS B 1 187 ? 4.637 -39.969 -14.406 1 98.12 187 LYS B O 1
ATOM 4785 N N . ILE B 1 188 ? 3.342 -38.75 -15.742 1 97.81 188 ILE B N 1
ATOM 4786 C CA . ILE B 1 188 ? 2.115 -39.156 -15.07 1 97.81 188 ILE B CA 1
ATOM 4787 C C . ILE B 1 188 ? 1.95 -40.656 -15.188 1 97.81 188 ILE B C 1
ATOM 4789 O O . ILE B 1 188 ? 1.646 -41.344 -14.203 1 97.81 188 ILE B O 1
ATOM 4793 N N . HIS B 1 189 ? 2.227 -41.219 -16.375 1 95.81 189 HIS B N 1
ATOM 4794 C CA . HIS B 1 189 ? 2.15 -42.656 -16.578 1 95.81 189 HIS B CA 1
ATOM 4795 C C . HIS B 1 189 ? 3.188 -43.406 -15.727 1 95.81 189 HIS B C 1
ATOM 4797 O O . HIS B 1 189 ? 2.885 -44.438 -15.125 1 95.81 189 HIS B O 1
ATOM 4803 N N . ALA B 1 190 ? 4.336 -42.844 -15.664 1 95.69 190 ALA B N 1
ATOM 4804 C CA . ALA B 1 190 ? 5.461 -43.469 -14.984 1 95.69 190 ALA B CA 1
ATOM 4805 C C . ALA B 1 190 ? 5.188 -43.625 -13.492 1 95.69 190 ALA B C 1
ATOM 4807 O O . ALA B 1 190 ? 5.68 -44.562 -12.844 1 95.69 190 ALA B O 1
ATOM 4808 N N . ILE B 1 191 ? 4.391 -42.75 -12.969 1 96.12 191 ILE B N 1
ATOM 4809 C CA . ILE B 1 191 ? 4.176 -42.812 -11.531 1 96.12 191 ILE B CA 1
ATOM 4810 C C . ILE B 1 191 ? 2.863 -43.531 -11.227 1 96.12 191 ILE B C 1
ATOM 4812 O O . ILE B 1 191 ? 2.387 -43.5 -10.086 1 96.12 191 ILE B O 1
ATOM 4816 N N . GLY B 1 192 ? 2.201 -44.094 -12.188 1 92.44 192 GLY B N 1
ATOM 4817 C CA . GLY B 1 192 ? 1.051 -44.969 -11.93 1 92.44 192 GLY B CA 1
ATOM 4818 C C . GLY B 1 192 ? -0.215 -44.469 -12.609 1 92.44 192 GLY B C 1
ATOM 4819 O O . GLY B 1 192 ? -1.306 -44.969 -12.328 1 92.44 192 GLY B O 1
ATOM 4820 N N . ASN B 1 193 ? -0.14 -43.406 -13.43 1 91.25 193 ASN B N 1
ATOM 4821 C CA . ASN B 1 193 ? -1.177 -42.938 -14.344 1 91.25 193 ASN B CA 1
ATOM 4822 C C . ASN B 1 193 ? -2.24 -42.125 -13.609 1 91.25 193 ASN B C 1
ATOM 4824 O O . ASN B 1 193 ? -3.137 -41.562 -14.234 1 91.25 193 ASN B O 1
ATOM 4828 N N . HIS B 1 194 ? -2.17 -42.125 -12.336 1 91.25 194 HIS B N 1
ATOM 4829 C CA . HIS B 1 194 ? -3.219 -41.469 -11.57 1 91.25 194 HIS B CA 1
ATOM 4830 C C . HIS B 1 194 ? -2.65 -40.344 -10.719 1 91.25 194 HIS B C 1
ATOM 4832 O O . HIS B 1 194 ? -1.651 -40.531 -10.016 1 91.25 194 HIS B O 1
ATOM 4838 N N . VAL B 1 195 ? -3.262 -39.156 -10.805 1 97.38 195 VAL B N 1
ATOM 4839 C CA . VAL B 1 195 ? -2.895 -38.031 -9.992 1 97.38 195 VAL B CA 1
ATOM 4840 C C . VAL B 1 195 ? -4.152 -37.312 -9.508 1 97.38 195 VAL B C 1
ATOM 4842 O O . VAL B 1 195 ? -5.234 -37.5 -10.07 1 97.38 195 VAL B O 1
ATOM 4845 N N . ALA B 1 196 ? -4.023 -36.562 -8.445 1 98 196 ALA B N 1
ATOM 4846 C CA . ALA B 1 196 ? -5.148 -35.781 -7.926 1 98 196 ALA B CA 1
ATOM 4847 C C . ALA B 1 196 ? -5.484 -34.594 -8.852 1 98 196 ALA B C 1
ATOM 4849 O O . ALA B 1 196 ? -6.656 -34.281 -9.031 1 98 196 ALA B O 1
ATOM 4850 N N . GLY B 1 197 ? -4.465 -34 -9.359 1 98.75 197 GLY B N 1
ATOM 4851 C CA . GLY B 1 197 ? -4.684 -32.844 -10.234 1 98.75 197 GLY B CA 1
ATOM 4852 C C . GLY B 1 197 ? -3.398 -32.188 -10.703 1 98.75 197 GLY B C 1
ATOM 4853 O O . GLY B 1 197 ? -2.314 -32.781 -10.539 1 98.75 197 GLY B O 1
ATOM 4854 N N . ILE B 1 198 ? -3.559 -31.031 -11.375 1 98.88 198 ILE B N 1
ATOM 4855 C CA . ILE B 1 198 ? -2.449 -30.297 -11.961 1 98.88 198 ILE B CA 1
ATOM 4856 C C . ILE B 1 198 ? -2.404 -28.891 -11.375 1 98.88 198 ILE B C 1
ATOM 4858 O O . ILE B 1 198 ? -3.434 -28.219 -11.273 1 98.88 198 ILE B O 1
ATOM 4862 N N . LEU B 1 199 ? -1.238 -28.469 -10.891 1 98.94 199 LEU B N 1
ATOM 4863 C CA . LEU B 1 199 ? -0.935 -27.078 -10.578 1 98.94 199 LEU B CA 1
ATOM 4864 C C . LEU B 1 199 ? -0.273 -26.391 -11.766 1 98.94 199 LEU B C 1
ATOM 4866 O O . LEU B 1 199 ? 0.704 -26.906 -12.32 1 98.94 199 LEU B O 1
ATOM 4870 N N . TRP B 1 200 ? -0.833 -25.266 -12.133 1 98.94 200 TRP B N 1
ATOM 4871 C CA . TRP B 1 200 ? -0.392 -24.625 -13.367 1 98.94 200 TRP B CA 1
ATOM 4872 C C . TRP B 1 200 ? -0.065 -23.156 -13.125 1 98.94 200 TRP B C 1
ATOM 4874 O O . TRP B 1 200 ? -0.863 -22.422 -12.539 1 98.94 200 TRP B O 1
ATOM 4884 N N . TYR B 1 201 ? 1.099 -22.703 -13.492 1 98.88 201 TYR B N 1
ATOM 4885 C CA . TYR B 1 201 ? 1.511 -21.312 -13.484 1 98.88 201 TYR B CA 1
ATOM 4886 C C . TYR B 1 201 ? 2.277 -20.953 -14.758 1 98.88 201 TYR B C 1
ATOM 4888 O O . TYR B 1 201 ? 3.463 -21.266 -14.883 1 98.88 201 TYR B O 1
ATOM 4896 N N . GLN B 1 202 ? 1.581 -20.281 -15.664 1 98.56 202 GLN B N 1
ATOM 4897 C CA . GLN B 1 202 ? 2.1 -19.938 -16.984 1 98.56 202 GLN B CA 1
ATOM 4898 C C . GLN B 1 202 ? 1.306 -18.797 -17.609 1 98.56 202 GLN B C 1
ATOM 4900 O O . GLN B 1 202 ? 0.099 -18.688 -17.391 1 98.56 202 GLN B O 1
ATOM 4905 N N . GLY B 1 203 ? 1.957 -17.969 -18.312 1 98.31 203 GLY B N 1
ATOM 4906 C CA . GLY B 1 203 ? 1.281 -16.922 -19.047 1 98.31 203 GLY B CA 1
ATOM 4907 C C . GLY B 1 203 ? 2.184 -15.742 -19.375 1 98.31 203 GLY B C 1
ATOM 4908 O O . GLY B 1 203 ? 1.9 -14.969 -20.297 1 98.31 203 GLY B O 1
ATOM 4909 N N . GLU B 1 204 ? 3.289 -15.625 -18.656 1 96.75 204 GLU B N 1
ATOM 4910 C CA . GLU B 1 204 ? 4.18 -14.477 -18.781 1 96.75 204 GLU B CA 1
ATOM 4911 C C . GLU B 1 204 ? 4.781 -14.406 -20.188 1 96.75 204 GLU B C 1
ATOM 4913 O O . GLU B 1 204 ? 4.816 -13.336 -20.797 1 96.75 204 GLU B O 1
ATOM 4918 N N . SER B 1 205 ? 5.176 -15.523 -20.719 1 97.06 205 SER B N 1
ATOM 4919 C CA . SER B 1 205 ? 5.785 -15.578 -22.047 1 97.06 205 SER B CA 1
ATOM 4920 C C . SER B 1 205 ? 4.766 -15.281 -23.141 1 97.06 205 SER B C 1
ATOM 4922 O O . SER B 1 205 ? 5.121 -14.805 -24.219 1 97.06 205 SER B O 1
ATOM 4924 N N . ASP B 1 206 ? 3.566 -15.539 -22.891 1 98.06 206 ASP B N 1
ATOM 4925 C CA . ASP B 1 206 ? 2.502 -15.273 -23.844 1 98.06 206 ASP B CA 1
ATOM 4926 C C . ASP B 1 206 ? 2.059 -13.812 -23.797 1 98.06 206 ASP B C 1
ATOM 4928 O O . ASP B 1 206 ? 1.272 -13.367 -24.641 1 98.06 206 ASP B O 1
ATOM 4932 N N . ALA B 1 207 ? 2.537 -13.094 -22.797 1 95.75 207 ALA B N 1
ATOM 4933 C CA . ALA B 1 207 ? 2.145 -11.695 -22.609 1 95.75 207 ALA B CA 1
ATOM 4934 C C . ALA B 1 207 ? 3.219 -10.75 -23.125 1 95.75 207 ALA B C 1
ATOM 4936 O O . ALA B 1 207 ? 3.15 -9.539 -22.891 1 95.75 207 ALA B O 1
ATOM 4937 N N . VAL B 1 208 ? 4.211 -11.297 -23.812 1 93.31 208 VAL B N 1
ATOM 4938 C CA . VAL B 1 208 ? 5.305 -10.469 -24.328 1 93.31 208 VAL B CA 1
ATOM 4939 C C . VAL B 1 208 ? 4.867 -9.758 -25.609 1 93.31 208 VAL B C 1
ATOM 4941 O O . VAL B 1 208 ? 5.137 -8.57 -25.797 1 93.31 208 VAL B O 1
ATOM 4944 N N . LYS B 1 209 ? 4.176 -10.438 -26.484 1 93.44 209 LYS B N 1
ATOM 4945 C CA . LYS B 1 209 ? 3.705 -9.875 -27.75 1 93.44 209 LYS B CA 1
ATOM 4946 C C . LYS B 1 209 ? 2.197 -9.641 -27.719 1 93.44 209 LYS B C 1
ATOM 4948 O O . LYS B 1 209 ? 1.438 -10.508 -27.281 1 93.44 209 LYS B O 1
ATOM 4953 N N . LEU B 1 210 ? 1.814 -8.586 -28.188 1 95.5 210 LEU B N 1
ATOM 4954 C CA . LEU B 1 210 ? 0.406 -8.211 -28.188 1 95.5 210 LEU B CA 1
ATOM 4955 C C . LEU B 1 210 ? -0.431 -9.211 -28.969 1 95.5 210 LEU B C 1
ATOM 4957 O O . LEU B 1 210 ? -1.487 -9.648 -28.5 1 95.5 210 LEU B O 1
ATOM 4961 N N . GLU B 1 211 ? 0.018 -9.562 -30.094 1 95.88 211 GLU B N 1
ATOM 4962 C CA . GLU B 1 211 ? -0.748 -10.43 -30.984 1 95.88 211 GLU B CA 1
ATOM 4963 C C . GLU B 1 211 ? -1.003 -11.789 -30.328 1 95.88 211 GLU B C 1
ATOM 4965 O O . GLU B 1 211 ? -2.121 -12.312 -30.391 1 95.88 211 GLU B O 1
ATOM 4970 N N . THR B 1 212 ? -0.023 -12.375 -29.734 1 96 212 THR B N 1
ATOM 4971 C CA . THR B 1 212 ? -0.157 -13.672 -29.078 1 96 212 THR B CA 1
ATOM 4972 C C . THR B 1 212 ? -1.094 -13.578 -27.875 1 96 212 THR B C 1
ATOM 4974 O O . THR B 1 212 ? -1.835 -14.516 -27.594 1 96 212 THR B O 1
ATOM 4977 N N . SER B 1 213 ? -1.018 -12.477 -27.188 1 97.25 213 SER B N 1
ATOM 4978 C CA . SER B 1 213 ? -1.822 -12.289 -25.984 1 97.25 213 SER B CA 1
ATOM 4979 C C . SER B 1 213 ? -3.311 -12.258 -26.312 1 97.25 213 SER B C 1
ATOM 4981 O O . SER B 1 213 ? -4.145 -12.617 -25.484 1 97.25 213 SER B O 1
ATOM 4983 N N . LYS B 1 214 ? -3.67 -11.922 -27.531 1 97.38 214 LYS B N 1
ATOM 4984 C CA . LYS B 1 214 ? -5.062 -11.711 -27.922 1 97.38 214 LYS B CA 1
ATOM 4985 C C . LYS B 1 214 ? -5.816 -13.039 -28 1 97.38 214 LYS B C 1
ATOM 4987 O O . LYS B 1 214 ? -7.043 -13.062 -27.875 1 97.38 214 LYS B O 1
ATOM 4992 N N . THR B 1 215 ? -5.129 -14.117 -28.172 1 97.94 215 THR B N 1
ATOM 4993 C CA . THR B 1 215 ? -5.801 -15.398 -28.359 1 97.94 215 THR B CA 1
ATOM 4994 C C . THR B 1 215 ? -5.539 -16.328 -27.188 1 97.94 215 THR B C 1
ATOM 4996 O O . THR B 1 215 ? -5.766 -17.531 -27.281 1 97.94 215 THR B O 1
ATOM 4999 N N . TYR B 1 216 ? -5.035 -15.836 -26.156 1 98.62 216 TYR B N 1
ATOM 5000 C CA . TYR B 1 216 ? -4.613 -16.656 -25.016 1 98.62 216 TYR B CA 1
ATOM 5001 C C . TYR B 1 216 ? -5.793 -17.438 -24.453 1 98.62 216 TYR B C 1
ATOM 5003 O O . TYR B 1 216 ? -5.648 -18.609 -24.078 1 98.62 216 TYR B O 1
ATOM 5011 N N . TYR B 1 217 ? -6.977 -16.859 -24.344 1 98.44 217 TYR B N 1
ATOM 5012 C CA . TYR B 1 217 ? -8.156 -17.484 -23.766 1 98.44 217 TYR B CA 1
ATOM 5013 C C . TYR B 1 217 ? -8.492 -18.781 -24.469 1 98.44 217 TYR B C 1
ATOM 5015 O O . TYR B 1 217 ? -8.555 -19.844 -23.844 1 98.44 217 TYR B O 1
ATOM 5023 N N . GLU B 1 218 ? -8.609 -18.719 -25.781 1 98.5 218 GLU B N 1
ATOM 5024 C CA . GLU B 1 218 ? -8.992 -19.891 -26.562 1 98.5 218 GLU B CA 1
ATOM 5025 C C . GLU B 1 218 ? -7.926 -20.984 -26.5 1 98.5 218 GLU B C 1
ATOM 5027 O O . GLU B 1 218 ? -8.25 -22.156 -26.391 1 98.5 218 GLU B O 1
ATOM 5032 N N . ARG B 1 219 ? -6.73 -20.531 -26.5 1 98.62 219 ARG B N 1
ATOM 5033 C CA . ARG B 1 219 ? -5.637 -21.5 -26.5 1 98.62 219 ARG B CA 1
ATOM 5034 C C . ARG B 1 219 ? -5.543 -22.219 -25.156 1 98.62 219 ARG B C 1
ATOM 5036 O O . ARG B 1 219 ? -5.348 -23.438 -25.109 1 98.62 219 ARG B O 1
ATOM 5043 N N . PHE B 1 220 ? -5.664 -21.516 -24.125 1 98.81 220 PHE B N 1
ATOM 5044 C CA . PHE B 1 220 ? -5.578 -22.125 -22.812 1 98.81 220 PHE B CA 1
ATOM 5045 C C . PHE B 1 220 ? -6.777 -23.031 -22.547 1 98.81 220 PHE B C 1
ATOM 5047 O O . PHE B 1 220 ? -6.625 -24.125 -22.016 1 98.81 220 PHE B O 1
ATOM 5054 N N . GLN B 1 221 ? -7.969 -22.562 -22.891 1 98.81 221 GLN B N 1
ATOM 5055 C CA . GLN B 1 221 ? -9.156 -23.391 -22.766 1 98.81 221 GLN B CA 1
ATOM 5056 C C . GLN B 1 221 ? -8.992 -24.703 -23.531 1 98.81 221 GLN B C 1
ATOM 5058 O O . GLN B 1 221 ? -9.32 -25.781 -23.016 1 98.81 221 GLN B O 1
ATOM 5063 N N . HIS B 1 222 ? -8.508 -24.578 -24.734 1 98.62 222 HIS B N 1
ATOM 5064 C CA . HIS B 1 222 ? -8.266 -25.75 -25.562 1 98.62 222 HIS B CA 1
ATOM 5065 C C . HIS B 1 222 ? -7.25 -26.688 -24.906 1 98.62 222 HIS B C 1
ATOM 5067 O O . HIS B 1 222 ? -7.434 -27.906 -24.891 1 98.62 222 HIS B O 1
ATOM 5073 N N . TRP B 1 223 ? -6.227 -26.109 -24.406 1 98.81 223 TRP B N 1
ATOM 5074 C CA . TRP B 1 223 ? -5.195 -26.891 -23.734 1 98.81 223 TRP B CA 1
ATOM 5075 C C . TRP B 1 223 ? -5.781 -27.672 -22.547 1 98.81 223 TRP B C 1
ATOM 5077 O O . TRP B 1 223 ? -5.496 -28.844 -22.375 1 98.81 223 TRP B O 1
ATOM 5087 N N . LEU B 1 224 ? -6.594 -27.031 -21.766 1 98.88 224 LEU B N 1
ATOM 5088 C CA . LEU B 1 224 ? -7.266 -27.672 -20.641 1 98.88 224 LEU B CA 1
ATOM 5089 C C . LEU B 1 224 ? -8.117 -28.844 -21.109 1 98.88 224 LEU B C 1
ATOM 5091 O O . LEU B 1 224 ? -8.094 -29.922 -20.484 1 98.88 224 LEU B O 1
ATOM 5095 N N . ASP B 1 225 ? -8.82 -28.672 -22.141 1 98.75 225 ASP B N 1
ATOM 5096 C CA . ASP B 1 225 ? -9.695 -29.734 -22.656 1 98.75 225 ASP B CA 1
ATOM 5097 C C . ASP B 1 225 ? -8.883 -30.922 -23.172 1 98.75 225 ASP B C 1
ATOM 5099 O O . ASP B 1 225 ? -9.242 -32.062 -22.953 1 98.75 225 ASP B O 1
ATOM 5103 N N . LEU B 1 226 ? -7.824 -30.656 -23.891 1 98.69 226 LEU B N 1
ATOM 5104 C CA . LEU B 1 226 ? -6.961 -31.734 -24.375 1 98.69 226 LEU B CA 1
ATOM 5105 C C . LEU B 1 226 ? -6.336 -32.5 -23.219 1 98.69 226 LEU B C 1
ATOM 5107 O O . LEU B 1 226 ? -6.242 -33.719 -23.25 1 98.69 226 LEU B O 1
ATOM 5111 N N . LEU B 1 227 ? -5.859 -31.719 -22.266 1 98.56 227 LEU B N 1
ATOM 5112 C CA . LEU B 1 227 ? -5.297 -32.344 -21.078 1 98.56 227 LEU B CA 1
ATOM 5113 C C . LEU B 1 227 ? -6.285 -33.312 -20.453 1 98.56 227 LEU B C 1
ATOM 5115 O O . LEU B 1 227 ? -5.914 -34.438 -20.094 1 98.56 227 LEU B O 1
ATOM 5119 N N . ARG B 1 228 ? -7.508 -32.938 -20.328 1 98.44 228 ARG B N 1
ATOM 5120 C CA . ARG B 1 228 ? -8.539 -33.781 -19.719 1 98.44 228 ARG B CA 1
ATOM 5121 C C . ARG B 1 228 ? -8.875 -34.969 -20.609 1 98.44 228 ARG B C 1
ATOM 5123 O O . ARG B 1 228 ? -9.164 -36.062 -20.125 1 98.44 228 ARG B O 1
ATOM 5130 N N . ALA B 1 229 ? -8.836 -34.812 -21.875 1 97.94 229 ALA B N 1
ATOM 5131 C CA . ALA B 1 229 ? -9.055 -35.906 -22.797 1 97.94 229 ALA B CA 1
ATOM 5132 C C . ALA B 1 229 ? -7.953 -36.969 -22.672 1 97.94 229 ALA B C 1
ATOM 5134 O O . ALA B 1 229 ? -8.211 -38.156 -22.797 1 97.94 229 ALA B O 1
ATOM 5135 N N . ASP B 1 230 ? -6.754 -36.531 -22.406 1 97.62 230 ASP B N 1
ATOM 5136 C CA . ASP B 1 230 ? -5.598 -37.406 -22.406 1 97.62 230 ASP B CA 1
ATOM 5137 C C . ASP B 1 230 ? -5.379 -38.031 -21.016 1 97.62 230 ASP B C 1
ATOM 5139 O O . ASP B 1 230 ? -4.625 -39 -20.875 1 97.62 230 ASP B O 1
ATOM 5143 N N . THR B 1 231 ? -6 -37.5 -19.984 1 96.31 231 THR B N 1
ATOM 5144 C CA . THR B 1 231 ? -5.801 -38 -18.625 1 96.31 231 THR B CA 1
ATOM 5145 C C . THR B 1 231 ? -7.117 -38.5 -18.031 1 96.31 231 THR B C 1
ATOM 5147 O O . THR B 1 231 ? -7.434 -39.688 -18.094 1 96.31 231 THR B O 1
ATOM 5150 N N . ARG B 1 232 ? -7.93 -37.594 -17.562 1 94.12 232 ARG B N 1
ATOM 5151 C CA . ARG B 1 232 ? -9.25 -37.844 -17 1 94.12 232 ARG B CA 1
ATOM 5152 C C . ARG B 1 232 ? -10.188 -36.656 -17.234 1 94.12 232 ARG B C 1
ATOM 5154 O O . ARG B 1 232 ? -9.789 -35.5 -17.078 1 94.12 232 ARG B O 1
ATOM 5161 N N . VAL B 1 233 ? -11.438 -36.938 -17.5 1 96.06 233 VAL B N 1
ATOM 5162 C CA . VAL B 1 233 ? -12.398 -35.938 -17.953 1 96.06 233 VAL B CA 1
ATOM 5163 C C . VAL B 1 233 ? -12.625 -34.906 -16.844 1 96.06 233 VAL B C 1
ATOM 5165 O O . VAL B 1 233 ? -12.875 -33.75 -17.125 1 96.06 233 VAL B O 1
ATOM 5168 N N . ASP B 1 234 ? -12.484 -35.312 -15.625 1 96.88 234 ASP B N 1
ATOM 5169 C CA . ASP B 1 234 ? -12.719 -34.406 -14.508 1 96.88 234 ASP B CA 1
ATOM 5170 C C . ASP B 1 234 ? -11.398 -34.031 -13.828 1 96.88 234 ASP B C 1
ATOM 5172 O O . ASP B 1 234 ? -11.359 -33.844 -12.609 1 96.88 234 ASP B O 1
ATOM 5176 N N . MET B 1 235 ? -10.297 -33.969 -14.586 1 98.38 235 MET B N 1
ATOM 5177 C CA . MET B 1 235 ? -8.984 -33.625 -14.047 1 98.38 235 MET B CA 1
ATOM 5178 C C . MET B 1 235 ? -9 -32.219 -13.445 1 98.38 235 MET B C 1
ATOM 5180 O O . MET B 1 235 ? -9.18 -31.234 -14.164 1 98.38 235 MET B O 1
ATOM 5184 N N . PRO B 1 236 ? -8.828 -32.125 -12.086 1 98.81 236 PRO B N 1
ATOM 5185 C CA . PRO B 1 236 ? -8.734 -30.797 -11.453 1 98.81 236 PRO B CA 1
ATOM 5186 C C . PRO B 1 236 ? -7.48 -30.031 -11.867 1 98.81 236 PRO B C 1
ATOM 5188 O O . PRO B 1 236 ? -6.398 -30.625 -11.945 1 98.81 236 PRO B O 1
ATOM 5191 N N . VAL B 1 237 ? -7.672 -28.797 -12.188 1 98.94 237 VAL B N 1
ATOM 5192 C CA . VAL B 1 237 ? -6.551 -27.906 -12.453 1 98.94 237 VAL B CA 1
ATOM 5193 C C . VAL B 1 237 ? -6.672 -26.656 -11.578 1 98.94 237 VAL B C 1
ATOM 5195 O O . VAL B 1 237 ? -7.715 -26 -11.562 1 98.94 237 VAL B O 1
ATOM 5198 N N . ALA B 1 238 ? -5.699 -26.391 -10.797 1 98.94 238 ALA B N 1
ATOM 5199 C CA . ALA B 1 238 ? -5.551 -25.125 -10.086 1 98.94 238 ALA B CA 1
ATOM 5200 C C . ALA B 1 238 ? -4.434 -24.281 -10.703 1 98.94 238 ALA B C 1
ATOM 5202 O O . ALA B 1 238 ? -3.305 -24.75 -10.852 1 98.94 238 ALA B O 1
ATOM 5203 N N . PHE B 1 239 ? -4.77 -23.047 -11.086 1 98.94 239 PHE B N 1
ATOM 5204 C CA . PHE B 1 239 ? -3.764 -22.281 -11.812 1 98.94 239 PHE B CA 1
ATOM 5205 C C . PHE B 1 239 ? -3.666 -20.859 -11.266 1 98.94 239 PHE B C 1
ATOM 5207 O O . PHE B 1 239 ? -4.516 -20.438 -10.484 1 98.94 239 PHE B O 1
ATOM 5214 N N . VAL B 1 240 ? -2.646 -20.141 -11.609 1 98.88 240 VAL B N 1
ATOM 5215 C CA . VAL B 1 240 ? -2.334 -18.812 -11.07 1 98.88 240 VAL B CA 1
ATOM 5216 C C . VAL B 1 240 ? -2.502 -17.766 -12.164 1 98.88 240 VAL B C 1
ATOM 5218 O O . VAL B 1 240 ? -1.973 -17.922 -13.273 1 98.88 240 VAL B O 1
ATOM 5221 N N . GLN B 1 241 ? -3.275 -16.75 -11.898 1 98 241 GLN B N 1
ATOM 5222 C CA . GLN B 1 241 ? -3.229 -15.57 -12.742 1 98 241 GLN B CA 1
ATOM 5223 C C . GLN B 1 241 ? -1.899 -14.836 -12.586 1 98 241 GLN B C 1
ATOM 5225 O O . GLN B 1 241 ? -1.448 -14.586 -11.469 1 98 241 GLN B O 1
ATOM 5230 N N . ILE B 1 242 ? -1.335 -14.492 -13.711 1 96.38 242 ILE B N 1
ATOM 5231 C CA . ILE B 1 242 ? -0.025 -13.859 -13.656 1 96.38 242 ILE B CA 1
ATOM 5232 C C . ILE B 1 242 ? -0.138 -12.508 -12.938 1 96.38 242 ILE B C 1
ATOM 5234 O O . ILE B 1 242 ? -1.151 -11.82 -13.062 1 96.38 242 ILE B O 1
ATOM 5238 N N . GLY B 1 243 ? 0.862 -12.258 -12.172 1 91.94 243 GLY B N 1
ATOM 5239 C CA . GLY B 1 243 ? 0.854 -11.133 -11.25 1 91.94 243 GLY B CA 1
ATOM 5240 C C . GLY B 1 243 ? 1.373 -9.852 -11.867 1 91.94 243 GLY B C 1
ATOM 5241 O O . GLY B 1 243 ? 1.113 -9.57 -13.039 1 91.94 243 GLY B O 1
ATOM 5242 N N . ALA B 1 244 ? 1.987 -9.07 -11.016 1 86.75 244 ALA B N 1
ATOM 5243 C CA . ALA B 1 244 ? 2.52 -7.789 -11.461 1 86.75 244 ALA B CA 1
ATOM 5244 C C . ALA B 1 244 ? 3.773 -7.984 -12.312 1 86.75 244 ALA B C 1
ATOM 5246 O O . ALA B 1 244 ? 4.473 -8.992 -12.172 1 86.75 244 ALA B O 1
ATOM 5247 N N . HIS B 1 245 ? 3.996 -7.117 -13.188 1 87 245 HIS B N 1
ATOM 5248 C CA . HIS B 1 245 ? 5.203 -7.074 -14 1 87 245 HIS B CA 1
ATOM 5249 C C . HIS B 1 245 ? 5.742 -5.652 -14.117 1 87 245 HIS B C 1
ATOM 5251 O O . HIS B 1 245 ? 4.988 -4.719 -14.414 1 87 245 HIS B O 1
ATOM 5257 N N . ARG B 1 246 ? 7.02 -5.543 -13.836 1 82.81 246 ARG B N 1
ATOM 5258 C CA . ARG B 1 246 ? 7.652 -4.242 -14.008 1 82.81 246 ARG B CA 1
ATOM 5259 C C . ARG B 1 246 ? 8.125 -4.055 -15.445 1 82.81 246 ARG B C 1
ATOM 5261 O O . ARG B 1 246 ? 9.273 -4.355 -15.773 1 82.81 246 ARG B O 1
ATOM 5268 N N . ILE B 1 247 ? 7.168 -3.596 -16.266 1 77.44 247 ILE B N 1
ATOM 5269 C CA . ILE B 1 247 ? 7.379 -3.426 -17.688 1 77.44 247 ILE B CA 1
ATOM 5270 C C . ILE B 1 247 ? 7.215 -1.955 -18.062 1 77.44 247 ILE B C 1
ATOM 5272 O O . ILE B 1 247 ? 6.344 -1.266 -17.531 1 77.44 247 ILE B O 1
ATOM 5276 N N . ASP B 1 248 ? 8.039 -1.49 -19 1 75.31 248 ASP B N 1
ATOM 5277 C CA . ASP B 1 248 ? 8.016 -0.071 -19.328 1 75.31 248 ASP B CA 1
ATOM 5278 C C . ASP B 1 248 ? 7.492 0.146 -20.75 1 75.31 248 ASP B C 1
ATOM 5280 O O . ASP B 1 248 ? 7.289 1.285 -21.172 1 75.31 248 ASP B O 1
ATOM 5284 N N . ARG B 1 249 ? 7.195 -0.922 -21.547 1 84.88 249 ARG B N 1
ATOM 5285 C CA . ARG B 1 249 ? 6.695 -0.771 -22.906 1 84.88 249 ARG B CA 1
ATOM 5286 C C . ARG B 1 249 ? 5.176 -0.857 -22.953 1 84.88 249 ARG B C 1
ATOM 5288 O O . ARG B 1 249 ? 4.594 -1.853 -22.516 1 84.88 249 ARG B O 1
ATOM 5295 N N . PRO B 1 250 ? 4.457 0.099 -23.516 1 86.12 250 PRO B N 1
ATOM 5296 C CA . PRO B 1 250 ? 2.994 0.131 -23.547 1 86.12 250 PRO B CA 1
ATOM 5297 C C . PRO B 1 250 ? 2.385 -1.137 -24.141 1 86.12 250 PRO B C 1
ATOM 5299 O O . PRO B 1 250 ? 1.392 -1.652 -23.609 1 86.12 250 PRO B O 1
ATOM 5302 N N . GLU B 1 251 ? 2.918 -1.587 -25.234 1 90 251 GLU B N 1
ATOM 5303 C CA . GLU B 1 251 ? 2.389 -2.795 -25.859 1 90 251 GLU B CA 1
ATOM 5304 C C . GLU B 1 251 ? 2.508 -3.996 -24.938 1 90 251 GLU B C 1
ATOM 5306 O O . GLU B 1 251 ? 1.624 -4.855 -24.906 1 90 251 GLU B O 1
ATOM 5311 N N . GLY B 1 252 ? 3.629 -4.07 -24.266 1 89.19 252 GLY B N 1
ATOM 5312 C CA . GLY B 1 252 ? 3.809 -5.121 -23.281 1 89.19 252 GLY B CA 1
ATOM 5313 C C . GLY B 1 252 ? 2.807 -5.055 -22.141 1 89.19 252 GLY B C 1
ATOM 5314 O O . GLY B 1 252 ? 2.316 -6.082 -21.688 1 89.19 252 GLY B O 1
ATOM 5315 N N . ILE B 1 253 ? 2.521 -3.852 -21.734 1 89.94 253 ILE B N 1
ATOM 5316 C CA . ILE B 1 253 ? 1.54 -3.643 -20.688 1 89.94 253 ILE B CA 1
ATOM 5317 C C . ILE B 1 253 ? 0.17 -4.133 -21.141 1 89.94 253 ILE B C 1
ATOM 5319 O O . ILE B 1 253 ? -0.515 -4.855 -20.422 1 89.94 253 ILE B O 1
ATOM 5323 N N . GLU B 1 254 ? -0.196 -3.793 -22.328 1 92.69 254 GLU B N 1
ATOM 5324 C CA . GLU B 1 254 ? -1.484 -4.223 -22.859 1 92.69 254 GLU B CA 1
ATOM 5325 C C . GLU B 1 254 ? -1.54 -5.738 -23.016 1 92.69 254 GLU B C 1
ATOM 5327 O O . GLU B 1 254 ? -2.566 -6.359 -22.734 1 92.69 254 GLU B O 1
ATOM 5332 N N . ALA B 1 255 ? -0.502 -6.297 -23.516 1 95.44 255 ALA B N 1
ATOM 5333 C CA . ALA B 1 255 ? -0.437 -7.75 -23.672 1 95.44 255 ALA B CA 1
ATOM 5334 C C . ALA B 1 255 ? -0.601 -8.445 -22.312 1 95.44 255 ALA B C 1
ATOM 5336 O O . ALA B 1 255 ? -1.317 -9.445 -22.203 1 95.44 255 ALA B O 1
ATOM 5337 N N . TRP B 1 256 ? 0.084 -7.918 -21.359 1 95.06 256 TRP B N 1
ATOM 5338 C CA . TRP B 1 256 ? -0 -8.461 -20 1 95.06 256 TRP B CA 1
ATOM 5339 C C . TRP B 1 256 ? -1.435 -8.422 -19.484 1 95.06 256 TRP B C 1
ATOM 5341 O O . TRP B 1 256 ? -1.941 -9.414 -18.953 1 95.06 256 TRP B O 1
ATOM 5351 N N . LYS B 1 257 ? -2.104 -7.309 -19.703 1 93.88 257 LYS B N 1
ATOM 5352 C CA . LYS B 1 257 ? -3.496 -7.141 -19.312 1 93.88 257 LYS B CA 1
ATOM 5353 C C . LYS B 1 257 ? -4.395 -8.164 -19.984 1 93.88 257 LYS B C 1
ATOM 5355 O O . LYS B 1 257 ? -5.312 -8.711 -19.375 1 93.88 257 LYS B O 1
ATOM 5360 N N . ASN B 1 258 ? -4.141 -8.383 -21.219 1 95.94 258 ASN B N 1
ATOM 5361 C CA . ASN B 1 258 ? -4.926 -9.359 -21.969 1 95.94 258 ASN B CA 1
ATOM 5362 C C . ASN B 1 258 ? -4.836 -10.75 -21.344 1 95.94 258 ASN B C 1
ATOM 5364 O O . ASN B 1 258 ? -5.855 -11.398 -21.109 1 95.94 258 ASN B O 1
ATOM 5368 N N . VAL B 1 259 ? -3.654 -11.172 -21.062 1 97.31 259 VAL B N 1
ATOM 5369 C CA . VAL B 1 259 ? -3.459 -12.516 -20.531 1 97.31 259 VAL B CA 1
ATOM 5370 C C . VAL B 1 259 ? -4.102 -12.625 -19.156 1 97.31 259 VAL B C 1
ATOM 5372 O O . VAL B 1 259 ? -4.766 -13.617 -18.844 1 97.31 259 VAL B O 1
ATOM 5375 N N . GLN B 1 260 ? -3.953 -11.586 -18.344 1 96.19 260 GLN B N 1
ATOM 5376 C CA . GLN B 1 260 ? -4.598 -11.578 -17.031 1 96.19 260 GLN B CA 1
ATOM 5377 C C . GLN B 1 260 ? -6.113 -11.734 -17.156 1 96.19 260 GLN B C 1
ATOM 5379 O O . GLN B 1 260 ? -6.723 -12.539 -16.453 1 96.19 260 GLN B O 1
ATOM 5384 N N . GLU B 1 261 ? -6.656 -10.992 -18.031 1 96.19 261 GLU B N 1
ATOM 5385 C CA . GLU B 1 261 ? -8.102 -11.039 -18.219 1 96.19 261 GLU B CA 1
ATOM 5386 C C . GLU B 1 261 ? -8.547 -12.391 -18.766 1 96.19 261 GLU B C 1
ATOM 5388 O O . GLU B 1 261 ? -9.555 -12.945 -18.312 1 96.19 261 GLU B O 1
ATOM 5393 N N . HIS B 1 262 ? -7.852 -12.898 -19.734 1 97.94 262 HIS B N 1
ATOM 5394 C CA . HIS B 1 262 ? -8.18 -14.195 -20.312 1 97.94 262 HIS B CA 1
ATOM 5395 C C . HIS B 1 262 ? -8.109 -15.305 -19.25 1 97.94 262 HIS B C 1
ATOM 5397 O O . HIS B 1 262 ? -8.93 -16.219 -19.25 1 97.94 262 HIS B O 1
ATOM 5403 N N . GLN B 1 263 ? -7.125 -15.203 -18.391 1 98.31 263 GLN B N 1
ATOM 5404 C CA . GLN B 1 263 ? -7.02 -16.172 -17.297 1 98.31 263 GLN B CA 1
ATOM 5405 C C . GLN B 1 263 ? -8.203 -16.047 -16.344 1 98.31 263 GLN B C 1
ATOM 5407 O O . GLN B 1 263 ? -8.781 -17.047 -15.93 1 98.31 263 GLN B O 1
ATOM 5412 N N . ARG B 1 264 ? -8.516 -14.844 -16 1 96.88 264 ARG B N 1
ATOM 5413 C CA . ARG B 1 264 ? -9.648 -14.625 -15.109 1 96.88 264 ARG B CA 1
ATOM 5414 C C . ARG B 1 264 ? -10.922 -15.25 -15.672 1 96.88 264 ARG B C 1
ATOM 5416 O O . ARG B 1 264 ? -11.719 -15.82 -14.93 1 96.88 264 ARG B O 1
ATOM 5423 N N . LYS B 1 265 ? -11.125 -15.172 -16.922 1 97.06 265 LYS B N 1
ATOM 5424 C CA . LYS B 1 265 ? -12.328 -15.68 -17.578 1 97.06 265 LYS B CA 1
ATOM 5425 C C . LYS B 1 265 ? -12.422 -17.203 -17.469 1 97.06 265 LYS B C 1
ATOM 5427 O O . LYS B 1 265 ? -13.492 -17.781 -17.672 1 97.06 265 LYS B O 1
ATOM 5432 N N . LEU B 1 266 ? -11.367 -17.844 -17.141 1 98.5 266 LEU B N 1
ATOM 5433 C CA . LEU B 1 266 ? -11.359 -19.297 -17.062 1 98.5 266 LEU B CA 1
ATOM 5434 C C . LEU B 1 266 ? -11.477 -19.766 -15.609 1 98.5 266 LEU B C 1
ATOM 5436 O O . LEU B 1 266 ? -11.477 -20.969 -15.344 1 98.5 266 LEU B O 1
ATOM 5440 N N . PHE B 1 267 ? -11.555 -18.797 -14.711 1 98.06 267 PHE B N 1
ATOM 5441 C CA . PHE B 1 267 ? -11.859 -19.203 -13.344 1 98.06 267 PHE B CA 1
ATOM 5442 C C . PHE B 1 267 ? -13.188 -19.953 -13.273 1 98.06 267 PHE B C 1
ATOM 5444 O O . PHE B 1 267 ? -14.203 -19.469 -13.766 1 98.06 267 PHE B O 1
ATOM 5451 N N . GLY B 1 268 ? -13.164 -21.141 -12.758 1 98.19 268 GLY B N 1
ATOM 5452 C CA . GLY B 1 268 ? -14.383 -21.922 -12.602 1 98.19 268 GLY B CA 1
ATOM 5453 C C . GLY B 1 268 ? -14.734 -22.719 -13.836 1 98.19 268 GLY B C 1
ATOM 5454 O O . GLY B 1 268 ? -15.75 -23.422 -13.852 1 98.19 268 GLY B O 1
ATOM 5455 N N . TYR B 1 269 ? -13.945 -22.641 -14.867 1 98.62 269 TYR B N 1
ATOM 5456 C CA . TYR B 1 269 ? -14.242 -23.359 -16.109 1 98.62 269 TYR B CA 1
ATOM 5457 C C . TYR B 1 269 ? -14.555 -24.828 -15.828 1 98.62 269 TYR B C 1
ATOM 5459 O O . TYR B 1 269 ? -13.742 -25.531 -15.227 1 98.62 269 TYR B O 1
ATOM 5467 N N . LYS B 1 270 ? -15.75 -25.359 -16.125 1 98.56 270 LYS B N 1
ATOM 5468 C CA . LYS B 1 270 ? -16.297 -26.703 -15.961 1 98.56 270 LYS B CA 1
ATOM 5469 C C . LYS B 1 270 ? -16.344 -27.109 -14.492 1 98.56 270 LYS B C 1
ATOM 5471 O O . LYS B 1 270 ? -16.406 -28.297 -14.172 1 98.56 270 LYS B O 1
ATOM 5476 N N . SER B 1 271 ? -16.125 -26.156 -13.555 1 98.62 271 SER B N 1
ATOM 5477 C CA . SER B 1 271 ? -16.188 -26.297 -12.109 1 98.62 271 SER B CA 1
ATOM 5478 C C . SER B 1 271 ? -15.016 -27.109 -11.57 1 98.62 271 SER B C 1
ATOM 5480 O O . SER B 1 271 ? -15 -27.484 -10.398 1 98.62 271 SER B O 1
ATOM 5482 N N . ILE B 1 272 ? -14.008 -27.391 -12.445 1 98.81 272 ILE B N 1
ATOM 5483 C CA . ILE B 1 272 ? -12.852 -28.172 -12.031 1 98.81 272 ILE B CA 1
ATOM 5484 C C . ILE B 1 272 ? -11.57 -27.422 -12.352 1 98.81 272 ILE B C 1
ATOM 5486 O O . ILE B 1 272 ? -10.469 -27.969 -12.258 1 98.81 272 ILE B O 1
ATOM 5490 N N . THR B 1 273 ? -11.664 -26.125 -12.789 1 98.94 273 THR B N 1
ATOM 5491 C CA . THR B 1 273 ? -10.539 -25.234 -13.055 1 98.94 273 THR B CA 1
ATOM 5492 C C . THR B 1 273 ? -10.547 -24.047 -12.086 1 98.94 273 THR B C 1
ATOM 5494 O O . THR B 1 273 ? -11.297 -23.094 -12.273 1 98.94 273 THR B O 1
ATOM 5497 N N . ALA B 1 274 ? -9.68 -24.109 -11.109 1 98.81 274 ALA B N 1
ATOM 5498 C CA . ALA B 1 274 ? -9.672 -23.094 -10.062 1 98.81 274 ALA B CA 1
ATOM 5499 C C . ALA B 1 274 ? -8.5 -22.141 -10.234 1 98.81 274 ALA B C 1
ATOM 5501 O O . ALA B 1 274 ? -7.348 -22.562 -10.359 1 98.81 274 ALA B O 1
ATOM 5502 N N . GLY B 1 275 ? -8.828 -20.859 -10.258 1 98.69 275 GLY B N 1
ATOM 5503 C CA . GLY B 1 275 ? -7.797 -19.844 -10.398 1 98.69 275 GLY B CA 1
ATOM 5504 C C . GLY B 1 275 ? -7.508 -19.094 -9.109 1 98.69 275 GLY B C 1
ATOM 5505 O O . GLY B 1 275 ? -8.391 -18.938 -8.273 1 98.69 275 GLY B O 1
ATOM 5506 N N . VAL B 1 276 ? -6.258 -18.656 -8.938 1 98.56 276 VAL B N 1
ATOM 5507 C CA . VAL B 1 276 ? -5.883 -17.812 -7.805 1 98.56 276 VAL B CA 1
ATOM 5508 C C . VAL B 1 276 ? -5.105 -16.594 -8.305 1 98.56 276 VAL B C 1
ATOM 5510 O O . VAL B 1 276 ? -4.551 -16.609 -9.406 1 98.56 276 VAL B O 1
ATOM 5513 N N . ALA B 1 277 ? -5.129 -15.578 -7.488 1 96.5 277 ALA B N 1
ATOM 5514 C CA . ALA B 1 277 ? -4.457 -14.328 -7.848 1 96.5 277 ALA B CA 1
ATOM 5515 C C . ALA B 1 277 ? -3.053 -14.273 -7.25 1 96.5 277 ALA B C 1
ATOM 5517 O O . ALA B 1 277 ? -2.758 -14.961 -6.273 1 96.5 277 ALA B O 1
ATOM 5518 N N . SER B 1 278 ? -2.191 -13.414 -7.855 1 95.5 278 SER B N 1
ATOM 5519 C CA . SER B 1 278 ? -0.83 -13.242 -7.355 1 95.5 278 SER B CA 1
ATOM 5520 C C . SER B 1 278 ? -0.384 -11.789 -7.461 1 95.5 278 SER B C 1
ATOM 5522 O O . SER B 1 278 ? 0.807 -11.484 -7.348 1 95.5 278 SER B O 1
ATOM 5524 N N . LEU B 1 279 ? -1.322 -10.93 -7.668 1 91.38 279 LEU B N 1
ATOM 5525 C CA . LEU B 1 279 ? -1.049 -9.516 -7.934 1 91.38 279 LEU B CA 1
ATOM 5526 C C . LEU B 1 279 ? -0.389 -8.859 -6.73 1 91.38 279 LEU B C 1
ATOM 5528 O O . LEU B 1 279 ? 0.436 -7.953 -6.887 1 91.38 279 LEU B O 1
ATOM 5532 N N . ASP B 1 280 ? -0.701 -9.25 -5.559 1 89.56 280 ASP B N 1
ATOM 5533 C CA . ASP B 1 280 ? -0.26 -8.625 -4.316 1 89.56 280 ASP B CA 1
ATOM 5534 C C . ASP B 1 280 ? 1.112 -9.148 -3.896 1 89.56 280 ASP B C 1
ATOM 5536 O O . ASP B 1 280 ? 1.69 -8.664 -2.918 1 89.56 280 ASP B O 1
ATOM 5540 N N . CYS B 1 281 ? 1.647 -10.047 -4.637 1 92.56 281 CYS B N 1
ATOM 5541 C CA . CYS B 1 281 ? 2.869 -10.719 -4.211 1 92.56 281 CYS B CA 1
ATOM 5542 C C . CYS B 1 281 ? 4.102 -9.922 -4.625 1 92.56 281 CYS B C 1
ATOM 5544 O O . CYS B 1 281 ? 4.137 -9.344 -5.711 1 92.56 281 CYS B O 1
ATOM 5546 N N . SER B 1 282 ? 5.125 -9.961 -3.752 1 90.94 282 SER B N 1
ATOM 5547 C CA . SER B 1 282 ? 6.383 -9.273 -4.031 1 90.94 282 SER B CA 1
ATOM 5548 C C . SER B 1 282 ? 7.191 -10.008 -5.094 1 90.94 282 SER B C 1
ATOM 5550 O O . SER B 1 282 ? 7.02 -11.219 -5.281 1 90.94 282 SER B O 1
ATOM 5552 N N . LEU B 1 283 ? 8.102 -9.266 -5.738 1 92 283 LEU B N 1
ATOM 5553 C CA . LEU B 1 283 ? 8.93 -9.797 -6.816 1 92 283 LEU B CA 1
ATOM 5554 C C . LEU B 1 283 ? 10.398 -9.828 -6.41 1 92 283 LEU B C 1
ATOM 5556 O O . LEU B 1 283 ? 10.844 -9 -5.609 1 92 283 LEU B O 1
ATOM 5560 N N . ASP B 1 284 ? 11.117 -10.734 -6.902 1 93.62 284 ASP B N 1
ATOM 5561 C CA . ASP B 1 284 ? 12.57 -10.781 -6.746 1 93.62 284 ASP B CA 1
ATOM 5562 C C . ASP B 1 284 ? 13.273 -10.164 -7.953 1 93.62 284 ASP B C 1
ATOM 5564 O O . ASP B 1 284 ? 14.453 -9.828 -7.887 1 93.62 284 ASP B O 1
ATOM 5568 N N . ASP B 1 285 ? 12.602 -10.078 -9.016 1 92.38 285 ASP B N 1
ATOM 5569 C CA . ASP B 1 285 ? 13.008 -9.336 -10.203 1 92.38 285 ASP B CA 1
ATOM 5570 C C . ASP B 1 285 ? 11.797 -8.828 -10.969 1 92.38 285 ASP B C 1
ATOM 5572 O O . ASP B 1 285 ? 10.719 -8.641 -10.398 1 92.38 285 ASP B O 1
ATOM 5576 N N . ARG B 1 286 ? 11.852 -8.555 -12.219 1 89.38 286 ARG B N 1
ATOM 5577 C CA . ARG B 1 286 ? 10.797 -7.836 -12.922 1 89.38 286 ARG B CA 1
ATOM 5578 C C . ARG B 1 286 ? 9.547 -8.695 -13.07 1 89.38 286 ARG B C 1
ATOM 5580 O O . ARG B 1 286 ? 8.445 -8.172 -13.258 1 89.38 286 ARG B O 1
ATOM 5587 N N . VAL B 1 287 ? 9.789 -10.031 -12.992 1 92.69 287 VAL B N 1
ATOM 5588 C CA . VAL B 1 287 ? 8.648 -10.852 -13.375 1 92.69 287 VAL B CA 1
ATOM 5589 C C . VAL B 1 287 ? 8.492 -12.008 -12.398 1 92.69 287 VAL B C 1
ATOM 5591 O O . VAL B 1 287 ? 7.398 -12.562 -12.25 1 92.69 287 VAL B O 1
ATOM 5594 N N . HIS B 1 288 ? 9.555 -12.352 -11.656 1 95.94 288 HIS B N 1
ATOM 5595 C CA . HIS B 1 288 ? 9.5 -13.531 -10.797 1 95.94 288 HIS B CA 1
ATOM 5596 C C . HIS B 1 288 ? 9.141 -13.148 -9.367 1 95.94 288 HIS B C 1
ATOM 5598 O O . HIS B 1 288 ? 9.711 -12.203 -8.812 1 95.94 288 HIS B O 1
ATOM 5604 N N . LEU B 1 289 ? 8.227 -13.93 -8.812 1 96.38 289 LEU B N 1
ATOM 5605 C CA . LEU B 1 289 ? 7.781 -13.703 -7.441 1 96.38 289 LEU B CA 1
ATOM 5606 C C . LEU B 1 289 ? 8.906 -13.984 -6.453 1 96.38 289 LEU B C 1
ATOM 5608 O O . LEU B 1 289 ? 9.773 -14.82 -6.719 1 96.38 289 LEU B O 1
ATOM 5612 N N . SER B 1 290 ? 8.844 -13.32 -5.359 1 95.19 290 SER B N 1
ATOM 5613 C CA . SER B 1 290 ? 9.742 -13.617 -4.246 1 95.19 290 SER B CA 1
ATOM 5614 C C . SER B 1 290 ? 9.352 -14.922 -3.559 1 95.19 290 SER B C 1
ATOM 5616 O O . SER B 1 290 ? 8.281 -15.469 -3.812 1 95.19 290 SER B O 1
ATOM 5618 N N . ALA B 1 291 ? 10.266 -15.383 -2.693 1 96.75 291 ALA B N 1
ATOM 5619 C CA . ALA B 1 291 ? 9.961 -16.578 -1.909 1 96.75 291 ALA B CA 1
ATOM 5620 C C . ALA B 1 291 ? 8.688 -16.391 -1.091 1 96.75 291 ALA B C 1
ATOM 5622 O O . ALA B 1 291 ? 7.828 -17.266 -1.055 1 96.75 291 ALA B O 1
ATOM 5623 N N . SER B 1 292 ? 8.555 -15.211 -0.521 1 94.56 292 SER B N 1
ATOM 5624 C CA . SER B 1 292 ? 7.355 -14.945 0.263 1 94.56 292 SER B CA 1
ATOM 5625 C C . SER B 1 292 ? 6.113 -14.914 -0.62 1 94.56 292 SER B C 1
ATOM 5627 O O . SER B 1 292 ? 5.051 -15.398 -0.219 1 94.56 292 SER B O 1
ATOM 5629 N N . GLY B 1 293 ? 6.238 -14.312 -1.764 1 95.38 293 GLY B N 1
ATOM 5630 C CA . GLY B 1 293 ? 5.137 -14.336 -2.713 1 95.38 293 GLY B CA 1
ATOM 5631 C C . GLY B 1 293 ? 4.746 -15.742 -3.133 1 95.38 293 GLY B C 1
ATOM 5632 O O . GLY B 1 293 ? 3.559 -16.078 -3.186 1 95.38 293 GLY B O 1
ATOM 5633 N N . LEU B 1 294 ? 5.719 -16.547 -3.373 1 98.19 294 LEU B N 1
ATOM 5634 C CA . LEU B 1 294 ? 5.477 -17.922 -3.793 1 98.19 294 LEU B CA 1
ATOM 5635 C C . LEU B 1 294 ? 4.828 -18.734 -2.672 1 98.19 294 LEU B C 1
ATOM 5637 O O . LEU B 1 294 ? 3.984 -19.594 -2.928 1 98.19 294 LEU B O 1
ATOM 5641 N N . ILE B 1 295 ? 5.207 -18.484 -1.477 1 97.69 295 ILE B N 1
ATOM 5642 C CA . ILE B 1 295 ? 4.586 -19.141 -0.332 1 97.69 295 ILE B CA 1
ATOM 5643 C C . ILE B 1 295 ? 3.104 -18.781 -0.273 1 97.69 295 ILE B C 1
ATOM 5645 O O . ILE B 1 295 ? 2.254 -19.656 -0.097 1 97.69 295 ILE B O 1
ATOM 5649 N N . LYS B 1 296 ? 2.764 -17.547 -0.494 1 96.69 296 LYS B N 1
ATOM 5650 C CA . LYS B 1 296 ? 1.371 -17.109 -0.501 1 96.69 296 LYS B CA 1
ATOM 5651 C C . LYS B 1 296 ? 0.584 -17.797 -1.61 1 96.69 296 LYS B C 1
ATOM 5653 O O . LYS B 1 296 ? -0.51 -18.312 -1.372 1 96.69 296 LYS B O 1
ATOM 5658 N N . VAL B 1 297 ? 1.153 -17.812 -2.74 1 98.44 297 VAL B N 1
ATOM 5659 C CA . VAL B 1 297 ? 0.48 -18.391 -3.895 1 98.44 297 VAL B CA 1
ATOM 5660 C C . VAL B 1 297 ? 0.304 -19.891 -3.682 1 98.44 297 VAL B C 1
ATOM 5662 O O . VAL B 1 297 ? -0.732 -20.469 -4.039 1 98.44 297 VAL B O 1
ATOM 5665 N N . GLY B 1 298 ? 1.334 -20.531 -3.125 1 98.81 298 GLY B N 1
ATOM 5666 C CA . GLY B 1 298 ? 1.202 -21.938 -2.805 1 98.81 298 GLY B CA 1
ATOM 5667 C C . GLY B 1 298 ? 0.022 -22.234 -1.899 1 98.81 298 GLY B C 1
ATOM 5668 O O . GLY B 1 298 ? -0.748 -23.172 -2.158 1 98.81 298 GLY B O 1
ATOM 5669 N N . LYS B 1 299 ? -0.139 -21.469 -0.912 1 98.56 299 LYS B N 1
ATOM 5670 C CA . LYS B 1 299 ? -1.259 -21.641 0.01 1 98.56 299 LYS B CA 1
ATOM 5671 C C . LYS B 1 299 ? -2.592 -21.422 -0.7 1 98.56 299 LYS B C 1
ATOM 5673 O O . LYS B 1 299 ? -3.545 -22.172 -0.482 1 98.56 299 LYS B O 1
ATOM 5678 N N . ARG B 1 300 ? -2.611 -20.469 -1.512 1 98.56 300 ARG B N 1
ATOM 5679 C CA . ARG B 1 300 ? -3.826 -20.188 -2.27 1 98.56 300 ARG B CA 1
ATOM 5680 C C . ARG B 1 300 ? -4.172 -21.344 -3.197 1 98.56 300 ARG B C 1
ATOM 5682 O O . ARG B 1 300 ? -5.34 -21.719 -3.324 1 98.56 300 ARG B O 1
ATOM 5689 N N . LEU B 1 301 ? -3.146 -21.875 -3.814 1 98.88 301 LEU B N 1
ATOM 5690 C CA . LEU B 1 301 ? -3.359 -22.984 -4.719 1 98.88 301 LEU B CA 1
ATOM 5691 C C . LEU B 1 301 ? -3.902 -24.203 -3.967 1 98.88 301 LEU B C 1
ATOM 5693 O O . LEU B 1 301 ? -4.695 -24.969 -4.516 1 98.88 301 LEU B O 1
ATOM 5697 N N . ALA B 1 302 ? -3.459 -24.391 -2.744 1 98.81 302 ALA B N 1
ATOM 5698 C CA . ALA B 1 302 ? -3.977 -25.5 -1.955 1 98.81 302 ALA B CA 1
ATOM 5699 C C . ALA B 1 302 ? -5.488 -25.391 -1.785 1 98.81 302 ALA B C 1
ATOM 5701 O O . ALA B 1 302 ? -6.215 -26.375 -2.018 1 98.81 302 ALA B O 1
ATOM 5702 N N . HIS B 1 303 ? -5.961 -24.219 -1.473 1 97.94 303 HIS B N 1
ATOM 5703 C CA . HIS B 1 303 ? -7.395 -24 -1.346 1 97.94 303 HIS B CA 1
ATOM 5704 C C . HIS B 1 303 ? -8.102 -24.203 -2.68 1 97.94 303 HIS B C 1
ATOM 5706 O O . HIS B 1 303 ? -9.148 -24.859 -2.738 1 97.94 303 HIS B O 1
ATOM 5712 N N . ALA B 1 304 ? -7.523 -23.656 -3.648 1 98.62 304 ALA B N 1
ATOM 5713 C CA . ALA B 1 304 ? -8.109 -23.75 -4.98 1 98.62 304 ALA B CA 1
ATOM 5714 C C . ALA B 1 304 ? -8.172 -25.203 -5.449 1 98.62 304 ALA B C 1
ATOM 5716 O O . ALA B 1 304 ? -9.164 -25.625 -6.055 1 98.62 304 ALA B O 1
ATOM 5717 N N . ALA B 1 305 ? -7.121 -25.922 -5.199 1 98.81 305 ALA B N 1
ATOM 5718 C CA . ALA B 1 305 ? -7.051 -27.328 -5.582 1 98.81 305 ALA B CA 1
ATOM 5719 C C . ALA B 1 305 ? -8.172 -28.141 -4.934 1 98.81 305 ALA B C 1
ATOM 5721 O O . ALA B 1 305 ? -8.812 -28.969 -5.59 1 98.81 305 ALA B O 1
ATOM 5722 N N . ILE B 1 306 ? -8.422 -27.875 -3.697 1 98.25 306 ILE B N 1
ATOM 5723 C CA . ILE B 1 306 ? -9.477 -28.578 -2.971 1 98.25 306 ILE B CA 1
ATOM 5724 C C . ILE B 1 306 ? -10.828 -28.266 -3.605 1 98.25 306 ILE B C 1
ATOM 5726 O O . ILE B 1 306 ? -11.641 -29.172 -3.832 1 98.25 306 ILE B O 1
ATOM 5730 N N . GLU B 1 307 ? -11.062 -27.047 -3.965 1 98.06 307 GLU B N 1
ATOM 5731 C CA . GLU B 1 307 ? -12.32 -26.672 -4.613 1 98.06 307 GLU B CA 1
ATOM 5732 C C . GLU B 1 307 ? -12.453 -27.344 -5.977 1 98.06 307 GLU B C 1
ATOM 5734 O O . GLU B 1 307 ? -13.547 -27.766 -6.359 1 98.06 307 GLU B O 1
ATOM 5739 N N . ALA B 1 308 ? -11.367 -27.406 -6.684 1 98.75 308 ALA B N 1
ATOM 5740 C CA . ALA B 1 308 ? -11.398 -28.031 -7.996 1 98.75 308 ALA B CA 1
ATOM 5741 C C . ALA B 1 308 ? -11.75 -29.516 -7.879 1 98.75 308 ALA B C 1
ATOM 5743 O O . ALA B 1 308 ? -12.547 -30.047 -8.672 1 98.75 308 ALA B O 1
ATOM 5744 N N . VAL B 1 309 ? -11.172 -30.172 -6.926 1 98.19 309 VAL B N 1
ATOM 5745 C CA . VAL B 1 309 ? -11.43 -31.594 -6.703 1 98.19 309 VAL B CA 1
ATOM 5746 C C . VAL B 1 309 ? -12.906 -31.797 -6.352 1 98.19 309 VAL B C 1
ATOM 5748 O O . VAL B 1 309 ? -13.523 -32.75 -6.805 1 98.19 309 VAL B O 1
ATOM 5751 N N . LYS B 1 310 ? -13.461 -30.891 -5.598 1 97.69 310 LYS B N 1
ATOM 5752 C CA . LYS B 1 310 ? -14.859 -30.969 -5.18 1 97.69 310 LYS B CA 1
ATOM 5753 C C . LYS B 1 310 ? -15.797 -30.547 -6.309 1 97.69 310 LYS B C 1
ATOM 5755 O O . LYS B 1 310 ? -17.016 -30.578 -6.148 1 97.69 310 LYS B O 1
ATOM 5760 N N . LYS B 1 311 ? -15.25 -30.141 -7.426 1 98.31 311 LYS B N 1
ATOM 5761 C CA . LYS B 1 311 ? -16.016 -29.656 -8.57 1 98.31 311 LYS B CA 1
ATOM 5762 C C . LYS B 1 311 ? -16.812 -28.406 -8.203 1 98.31 311 LYS B C 1
ATOM 5764 O O . LYS B 1 311 ? -17.984 -28.281 -8.562 1 98.31 311 LYS B O 1
ATOM 5769 N N . THR B 1 312 ? -16.172 -27.484 -7.434 1 98.06 312 THR B N 1
ATOM 5770 C CA . THR B 1 312 ? -16.688 -26.172 -7.035 1 98.06 312 THR B CA 1
ATOM 5771 C C . THR B 1 312 ? -15.617 -25.094 -7.238 1 98.06 312 THR B C 1
ATOM 5773 O O . THR B 1 312 ? -15.438 -24.219 -6.387 1 98.06 312 THR B O 1
ATOM 5776 N N . ALA B 1 313 ? -14.938 -25.234 -8.359 1 98.19 313 ALA B N 1
ATOM 5777 C CA . ALA B 1 313 ? -13.773 -24.391 -8.633 1 98.19 313 ALA B CA 1
ATOM 5778 C C . ALA B 1 313 ? -14.164 -22.906 -8.664 1 98.19 313 ALA B C 1
ATOM 5780 O O . ALA B 1 313 ? -13.344 -22.031 -8.383 1 98.19 313 ALA B O 1
ATOM 5781 N N . GLU B 1 314 ? -15.438 -22.594 -8.953 1 95.62 314 GLU B N 1
ATOM 5782 C CA . GLU B 1 314 ? -15.898 -21.219 -9.016 1 95.62 314 GLU B CA 1
ATOM 5783 C C . GLU B 1 314 ? -15.805 -20.547 -7.648 1 95.62 314 GLU B C 1
ATOM 5785 O O . GLU B 1 314 ? -15.766 -19.312 -7.559 1 95.62 314 GLU B O 1
ATOM 5790 N N . PHE B 1 315 ? -15.656 -21.297 -6.594 1 95.06 315 PHE B N 1
ATOM 5791 C CA . PHE B 1 315 ? -15.68 -20.766 -5.242 1 95.06 315 PHE B CA 1
ATOM 5792 C C . PHE B 1 315 ? -14.273 -20.594 -4.699 1 95.06 315 PHE B C 1
ATOM 5794 O O . PHE B 1 315 ? -14.086 -20.188 -3.545 1 95.06 315 PHE B O 1
ATOM 5801 N N . ALA B 1 316 ? -13.266 -20.828 -5.5 1 96.25 316 ALA B N 1
ATOM 5802 C CA . ALA B 1 316 ? -11.891 -20.859 -5.027 1 96.25 316 ALA B CA 1
ATOM 5803 C C . ALA B 1 316 ? -11.383 -19.469 -4.691 1 96.25 316 ALA B C 1
ATOM 5805 O O . ALA B 1 316 ? -10.547 -19.297 -3.797 1 96.25 316 ALA B O 1
ATOM 5806 N N . THR B 1 317 ? -11.875 -18.484 -5.43 1 96.69 317 THR B N 1
ATOM 5807 C CA . THR B 1 317 ? -11.367 -17.125 -5.312 1 96.69 317 THR B CA 1
ATOM 5808 C C . THR B 1 317 ? -12.492 -16.109 -5.449 1 96.69 317 THR B C 1
ATOM 5810 O O . THR B 1 317 ? -13.367 -16.25 -6.309 1 96.69 317 THR B O 1
ATOM 5813 N N . PRO B 1 318 ? -12.477 -15.086 -4.574 1 95.94 318 PRO B N 1
ATOM 5814 C CA . PRO B 1 318 ? -13.5 -14.047 -4.754 1 95.94 318 PRO B CA 1
ATOM 5815 C C . PRO B 1 318 ? -13.359 -13.312 -6.082 1 95.94 318 PRO B C 1
ATOM 5817 O O . PRO B 1 318 ? -12.234 -13.062 -6.539 1 95.94 318 PRO B O 1
ATOM 5820 N N . ILE B 1 319 ? -14.484 -12.984 -6.656 1 96 319 ILE B N 1
ATOM 5821 C CA . ILE B 1 319 ? -14.5 -12.211 -7.895 1 96 319 ILE B CA 1
ATOM 5822 C C . ILE B 1 319 ? -15.477 -11.047 -7.762 1 96 319 ILE B C 1
ATOM 5824 O O . ILE B 1 319 ? -16.438 -11.117 -6.992 1 96 319 ILE B O 1
ATOM 5828 N N . CYS B 1 320 ? -15.18 -9.938 -8.438 1 96 320 CYS B N 1
ATOM 5829 C CA . CYS B 1 320 ? -16.109 -8.82 -8.461 1 96 320 CYS B CA 1
ATOM 5830 C C . CYS B 1 320 ? -17.422 -9.219 -9.148 1 96 320 CYS B C 1
ATOM 5832 O O . CYS B 1 320 ? -17.406 -9.719 -10.273 1 96 320 CYS B O 1
ATOM 5834 N N . GLU B 1 321 ? -18.5 -9.023 -8.484 1 95.69 321 GLU B N 1
ATOM 5835 C CA . GLU B 1 321 ? -19.797 -9.453 -8.984 1 95.69 321 GLU B CA 1
ATOM 5836 C C . GLU B 1 321 ? -20.609 -8.266 -9.5 1 95.69 321 GLU B C 1
ATOM 5838 O O . GLU B 1 321 ? -21.359 -8.398 -10.469 1 95.69 321 GLU B O 1
ATOM 5843 N N . ALA B 1 322 ? -20.438 -7.172 -8.82 1 97.19 322 ALA B N 1
ATOM 5844 C CA . ALA B 1 322 ? -21.188 -5.988 -9.211 1 97.19 322 ALA B CA 1
ATOM 5845 C C . ALA B 1 322 ? -20.453 -4.711 -8.812 1 97.19 322 ALA B C 1
ATOM 5847 O O . ALA B 1 322 ? -19.688 -4.707 -7.855 1 97.19 322 ALA B O 1
ATOM 5848 N N . ALA B 1 323 ? -20.641 -3.707 -9.594 1 97.75 323 ALA B N 1
ATOM 5849 C CA . ALA B 1 323 ? -20.188 -2.342 -9.336 1 97.75 323 ALA B CA 1
ATOM 5850 C C . ALA B 1 323 ? -21.281 -1.331 -9.641 1 97.75 323 ALA B C 1
ATOM 5852 O O . ALA B 1 323 ? -21.844 -1.325 -10.742 1 97.75 323 ALA B O 1
ATOM 5853 N N . ALA B 1 324 ? -21.578 -0.523 -8.656 1 97.25 324 ALA B N 1
ATOM 5854 C CA . ALA B 1 324 ? -22.672 0.422 -8.852 1 97.25 324 ALA B CA 1
ATOM 5855 C C . ALA B 1 324 ? -22.312 1.8 -8.305 1 97.25 324 ALA B C 1
ATOM 5857 O O . ALA B 1 324 ? -21.797 1.918 -7.188 1 97.25 324 ALA B O 1
ATOM 5858 N N . CYS B 1 325 ? -22.609 2.803 -9.07 1 95.94 325 CYS B N 1
ATOM 5859 C CA . CYS B 1 325 ? -22.422 4.172 -8.602 1 95.94 325 CYS B CA 1
ATOM 5860 C C . CYS B 1 325 ? -23.469 4.543 -7.559 1 95.94 325 CYS B C 1
ATOM 5862 O O . CYS B 1 325 ? -24.641 4.172 -7.688 1 95.94 325 CYS B O 1
ATOM 5864 N N . GLU B 1 326 ? -23.031 5.137 -6.562 1 96 326 GLU B N 1
ATOM 5865 C CA . GLU B 1 326 ? -23.906 5.688 -5.527 1 96 326 GLU B CA 1
ATOM 5866 C C . GLU B 1 326 ? -23.594 7.164 -5.277 1 96 326 GLU B C 1
ATOM 5868 O O . GLU B 1 326 ? -22.438 7.574 -5.309 1 96 326 GLU B O 1
ATOM 5873 N N . GLN B 1 327 ? -24.625 7.93 -5.109 1 94.94 327 GLN B N 1
ATOM 5874 C CA . GLN B 1 327 ? -24.484 9.352 -4.801 1 94.94 327 GLN B CA 1
ATOM 5875 C C . GLN B 1 327 ? -25.344 9.727 -3.594 1 94.94 327 GLN B C 1
ATOM 5877 O O . GLN B 1 327 ? -26.469 9.242 -3.443 1 94.94 327 GLN B O 1
ATOM 5882 N N . ILE B 1 328 ? -24.812 10.508 -2.729 1 95.44 328 ILE B N 1
ATOM 5883 C CA . ILE B 1 328 ? -25.547 11.086 -1.605 1 95.44 328 ILE B CA 1
ATOM 5884 C C . ILE B 1 328 ? -25.422 12.602 -1.643 1 95.44 328 ILE B C 1
ATOM 5886 O O . ILE B 1 328 ? -24.328 13.148 -1.741 1 95.44 328 ILE B O 1
ATOM 5890 N N . GLU B 1 329 ? -26.531 13.211 -1.621 1 95.56 329 GLU B N 1
ATOM 5891 C CA . GLU B 1 329 ? -26.547 14.664 -1.504 1 95.56 329 GLU B CA 1
ATOM 5892 C C . GLU B 1 329 ? -26.703 15.102 -0.047 1 95.56 329 GLU B C 1
ATOM 5894 O O . GLU B 1 329 ? -27.766 14.953 0.548 1 95.56 329 GLU B O 1
ATOM 5899 N N . LEU B 1 330 ? -25.703 15.586 0.502 1 95.19 330 LEU B N 1
ATOM 5900 C CA . LEU B 1 330 ? -25.703 15.992 1.903 1 95.19 330 LEU B CA 1
ATOM 5901 C C . LEU B 1 330 ? -26.297 17.391 2.064 1 95.19 330 LEU B C 1
ATOM 5903 O O . LEU B 1 330 ? -27.031 17.641 3.014 1 95.19 330 LEU B O 1
ATOM 5907 N N . ILE B 1 331 ? -25.875 18.328 1.225 1 94.88 331 ILE B N 1
ATOM 5908 C CA . ILE B 1 331 ? -26.453 19.656 1.085 1 94.88 331 ILE B CA 1
ATOM 5909 C C . ILE B 1 331 ? -26.891 19.891 -0.364 1 94.88 331 ILE B C 1
ATOM 5911 O O . ILE B 1 331 ? -26.047 19.938 -1.263 1 94.88 331 ILE B O 1
ATOM 5915 N N . PRO B 1 332 ? -28.188 20.078 -0.56 1 93.12 332 PRO B N 1
ATOM 5916 C CA . PRO B 1 332 ? -28.672 20.203 -1.938 1 93.12 332 PRO B CA 1
ATOM 5917 C C . PRO B 1 332 ? -27.875 21.219 -2.754 1 93.12 332 PRO B C 1
ATOM 5919 O O . PRO B 1 332 ? -27.719 22.359 -2.334 1 93.12 332 PRO B O 1
ATOM 5922 N N . SER B 1 333 ? -27.344 20.797 -3.848 1 90.56 333 SER B N 1
ATOM 5923 C CA . SER B 1 333 ? -26.641 21.562 -4.871 1 90.56 333 SER B CA 1
ATOM 5924 C C . SER B 1 333 ? -25.359 22.172 -4.32 1 90.56 333 SER B C 1
ATOM 5926 O O . SER B 1 333 ? -24.797 23.094 -4.918 1 90.56 333 SER B O 1
ATOM 5928 N N . VAL B 1 334 ? -24.922 21.703 -3.164 1 91.88 334 VAL B N 1
ATOM 5929 C CA . VAL B 1 334 ? -23.75 22.312 -2.539 1 91.88 334 VAL B CA 1
ATOM 5930 C C . VAL B 1 334 ? -22.719 21.234 -2.215 1 91.88 334 VAL B C 1
ATOM 5932 O O . VAL B 1 334 ? -21.531 21.406 -2.504 1 91.88 334 VAL B O 1
ATOM 5935 N N . LEU B 1 335 ? -23.156 20.141 -1.673 1 94.69 335 LEU B N 1
ATOM 5936 C CA . LEU B 1 335 ? -22.25 19.094 -1.22 1 94.69 335 LEU B CA 1
ATOM 5937 C C . LEU B 1 335 ? -22.812 17.703 -1.502 1 94.69 335 LEU B C 1
ATOM 5939 O O . LEU B 1 335 ? -23.844 17.328 -0.931 1 94.69 335 LEU B O 1
ATOM 5943 N N . SER B 1 336 ? -22.141 17.016 -2.424 1 95.62 336 SER B N 1
ATOM 5944 C CA . SER B 1 336 ? -22.5 15.648 -2.766 1 95.62 336 SER B CA 1
ATOM 5945 C C . SER B 1 336 ? -21.297 14.719 -2.684 1 95.62 336 SER B C 1
ATOM 5947 O O . SER B 1 336 ? -20.156 15.156 -2.863 1 95.62 336 SER B O 1
ATOM 5949 N N . VAL B 1 337 ? -21.578 13.523 -2.312 1 96.5 337 VAL B N 1
ATOM 5950 C CA . VAL B 1 337 ? -20.562 12.484 -2.273 1 96.5 337 VAL B CA 1
ATOM 5951 C C . VAL B 1 337 ? -20.859 11.422 -3.334 1 96.5 337 VAL B C 1
ATOM 5953 O O . VAL B 1 337 ? -22 10.992 -3.49 1 96.5 337 VAL B O 1
ATOM 5956 N N . TYR B 1 338 ? -19.844 11.109 -4.109 1 96.06 338 TYR B N 1
ATOM 5957 C CA . TYR B 1 338 ? -19.969 10.117 -5.172 1 96.06 338 TYR B CA 1
ATOM 5958 C C . TYR B 1 338 ? -19.078 8.914 -4.891 1 96.06 338 TYR B C 1
ATOM 5960 O O . TYR B 1 338 ? -17.938 9.062 -4.434 1 96.06 338 TYR B O 1
ATOM 5968 N N . SER B 1 339 ? -19.594 7.773 -5.074 1 97 339 SER B N 1
ATOM 5969 C CA . SER B 1 339 ? -18.828 6.562 -4.828 1 97 339 SER B CA 1
ATOM 5970 C C . SER B 1 339 ? -19.266 5.43 -5.75 1 97 339 SER B C 1
ATOM 5972 O O . SER B 1 339 ? -20.281 5.547 -6.445 1 97 339 SER B O 1
ATOM 5974 N N . ILE B 1 340 ? -18.438 4.398 -5.859 1 97.69 340 ILE B N 1
ATOM 5975 C CA . ILE B 1 340 ? -18.781 3.119 -6.477 1 97.69 340 ILE B CA 1
ATOM 5976 C C . ILE B 1 340 ? -18.75 2.016 -5.422 1 97.69 340 ILE B C 1
ATOM 5978 O O . ILE B 1 340 ? -17.734 1.801 -4.762 1 97.69 340 ILE B O 1
ATOM 5982 N N . LYS B 1 341 ? -19.875 1.39 -5.258 1 97.5 341 LYS B N 1
ATOM 5983 C CA . LYS B 1 341 ? -19.969 0.252 -4.348 1 97.5 341 LYS B CA 1
ATOM 5984 C C . LYS B 1 341 ? -19.703 -1.061 -5.078 1 97.5 341 LYS B C 1
ATOM 5986 O O . LYS B 1 341 ? -20.344 -1.362 -6.082 1 97.5 341 LYS B O 1
ATOM 5991 N N . LEU B 1 342 ? -18.719 -1.831 -4.582 1 97.81 342 LEU B N 1
ATOM 5992 C CA . LEU B 1 342 ? -18.359 -3.113 -5.176 1 97.81 342 LEU B CA 1
ATOM 5993 C C . LEU B 1 342 ? -18.844 -4.27 -4.305 1 97.81 342 LEU B C 1
ATOM 5995 O O . LEU B 1 342 ? -18.703 -4.23 -3.08 1 97.81 342 LEU B O 1
ATOM 5999 N N . SER B 1 343 ? -19.406 -5.223 -4.883 1 97.25 343 SER B N 1
ATOM 6000 C CA . SER B 1 343 ? -19.734 -6.492 -4.238 1 97.25 343 SER B CA 1
ATOM 6001 C C . SER B 1 343 ? -18.969 -7.645 -4.887 1 97.25 343 SER B C 1
ATOM 6003 O O . SER B 1 343 ? -18.578 -7.562 -6.055 1 97.25 343 SER B O 1
ATOM 6005 N N . PHE B 1 344 ? -18.75 -8.664 -4.109 1 97 344 PHE B N 1
ATOM 6006 C CA . PHE B 1 344 ? -17.906 -9.781 -4.543 1 97 344 PHE B CA 1
ATOM 6007 C C . PHE B 1 344 ? -18.625 -11.109 -4.285 1 97 344 PHE B C 1
ATOM 6009 O O . PHE B 1 344 ? -19.422 -11.219 -3.357 1 97 344 PHE B O 1
ATOM 6016 N N . SER B 1 345 ? -18.312 -12.016 -5.102 1 94.38 345 SER B N 1
ATOM 6017 C CA . SER B 1 345 ? -18.859 -13.359 -4.922 1 94.38 345 SER B CA 1
ATOM 6018 C C . SER B 1 345 ? -17.953 -14.203 -4.035 1 94.38 345 SER B C 1
ATOM 6020 O O . SER B 1 345 ? -16.781 -13.875 -3.84 1 94.38 345 SER B O 1
ATOM 6022 N N . HIS B 1 346 ? -18.578 -15.227 -3.434 1 90.75 346 HIS B N 1
ATOM 6023 C CA . HIS B 1 346 ? -17.859 -16.281 -2.707 1 90.75 346 HIS B CA 1
ATOM 6024 C C . HIS B 1 346 ? -17.156 -15.711 -1.479 1 90.75 346 HIS B C 1
ATOM 6026 O O . HIS B 1 346 ? -16 -16.047 -1.213 1 90.75 346 HIS B O 1
ATOM 6032 N N . MET B 1 347 ? -17.75 -14.852 -0.805 1 91.44 347 MET B N 1
ATOM 6033 C CA . MET B 1 347 ? -17.203 -14.195 0.376 1 91.44 347 MET B CA 1
ATOM 6034 C C . MET B 1 347 ? -17.797 -14.781 1.652 1 91.44 347 MET B C 1
ATOM 6036 O O . MET B 1 347 ? -17.781 -14.133 2.703 1 91.44 347 MET B O 1
ATOM 6040 N N . GLU B 1 348 ? -18.234 -16.109 1.458 1 85.94 348 GLU B N 1
ATOM 6041 C CA . GLU B 1 348 ? -18.812 -16.734 2.635 1 85.94 348 GLU B CA 1
ATOM 6042 C C . GLU B 1 348 ? -17.797 -16.875 3.758 1 85.94 348 GLU B C 1
ATOM 6044 O O . GLU B 1 348 ? -16.703 -17.422 3.559 1 85.94 348 GLU B O 1
ATOM 6049 N N . ASN B 1 349 ? -17.938 -16.297 4.863 1 85.69 349 ASN B N 1
ATOM 6050 C CA . ASN B 1 349 ? -17.125 -16.312 6.07 1 85.69 349 ASN B CA 1
ATOM 6051 C C . ASN B 1 349 ? -15.797 -15.586 5.863 1 85.69 349 ASN B C 1
ATOM 6053 O O . ASN B 1 349 ? -14.797 -15.906 6.512 1 85.69 349 ASN B O 1
ATOM 6057 N N . LEU B 1 350 ? -15.688 -14.891 4.77 1 90.75 350 LEU B N 1
ATOM 6058 C CA . LEU B 1 350 ? -14.5 -14.094 4.496 1 90.75 350 LEU B CA 1
ATOM 6059 C C . LEU B 1 350 ? -14.797 -12.609 4.609 1 90.75 350 LEU B C 1
ATOM 6061 O O . LEU B 1 350 ? -15.953 -12.195 4.492 1 90.75 350 LEU B O 1
ATOM 6065 N N . GLU B 1 351 ? -13.773 -11.891 4.98 1 92.5 351 GLU B N 1
ATOM 6066 C CA . GLU B 1 351 ? -13.789 -10.438 4.91 1 92.5 351 GLU B CA 1
ATOM 6067 C C . GLU B 1 351 ? -12.484 -9.898 4.316 1 92.5 351 GLU B C 1
ATOM 6069 O O . GLU B 1 351 ? -11.445 -10.555 4.398 1 92.5 351 GLU B O 1
ATOM 6074 N N . TRP B 1 352 ? -12.695 -8.836 3.607 1 93.62 352 TRP B N 1
ATOM 6075 C CA . TRP B 1 352 ? -11.469 -8.172 3.184 1 93.62 352 TRP B CA 1
ATOM 6076 C C . TRP B 1 352 ? -10.695 -7.629 4.383 1 93.62 352 TRP B C 1
ATOM 6078 O O . TRP B 1 352 ? -11.297 -7.117 5.336 1 93.62 352 TRP B O 1
ATOM 6088 N N . ILE B 1 353 ? -9.438 -7.711 4.332 1 88.56 353 ILE B N 1
ATOM 6089 C CA . ILE B 1 353 ? -8.617 -7.117 5.379 1 88.56 353 ILE B CA 1
ATOM 6090 C C . ILE B 1 353 ? -8.633 -5.594 5.246 1 88.56 353 ILE B C 1
ATOM 6092 O O . ILE B 1 353 ? -8.398 -5.059 4.16 1 88.56 353 ILE B O 1
ATOM 6096 N N . CYS B 1 354 ? -8.992 -5.02 6.352 1 72.25 354 CYS B N 1
ATOM 6097 C CA . CYS B 1 354 ? -9.031 -3.562 6.379 1 72.25 354 CYS B CA 1
ATOM 6098 C C . CYS B 1 354 ? -7.625 -2.979 6.402 1 72.25 354 CYS B C 1
ATOM 6100 O O . CYS B 1 354 ? -6.82 -3.32 7.273 1 72.25 354 CYS B O 1
ATOM 6102 N N . ASN B 1 355 ? -7.344 -2.352 5.27 1 68.75 355 ASN B N 1
ATOM 6103 C CA . ASN B 1 355 ? -6.082 -1.619 5.215 1 68.75 355 ASN B CA 1
ATOM 6104 C C . ASN B 1 355 ? -6.273 -0.205 4.676 1 68.75 355 ASN B C 1
ATOM 6106 O O . ASN B 1 355 ? -7.289 0.086 4.039 1 68.75 355 ASN B O 1
ATOM 6110 N N . GLU B 1 356 ? -5.574 0.751 5.191 1 61.09 356 GLU B N 1
ATOM 6111 C CA . GLU B 1 356 ? -5.777 2.16 4.867 1 61.09 356 GLU B CA 1
ATOM 6112 C C . GLU B 1 356 ? -5.293 2.48 3.457 1 61.09 356 GLU B C 1
ATOM 6114 O O . GLU B 1 356 ? -5.477 3.598 2.969 1 61.09 356 GLU B O 1
ATOM 6119 N N . GLN B 1 357 ? -4.91 1.48 2.826 1 70.56 357 GLN B N 1
ATOM 6120 C CA . GLN B 1 357 ? -4.27 1.826 1.562 1 70.56 357 GLN B CA 1
ATOM 6121 C C . GLN B 1 357 ? -4.641 0.831 0.467 1 70.56 357 GLN B C 1
ATOM 6123 O O . GLN B 1 357 ? -3.773 0.149 -0.082 1 70.56 357 GLN B O 1
ATOM 6128 N N . ILE B 1 358 ? -5.922 0.804 0.138 1 83.62 358 ILE B N 1
ATOM 6129 C CA . ILE B 1 358 ? -6.328 -0.069 -0.958 1 83.62 358 ILE B CA 1
ATOM 6130 C C . ILE B 1 358 ? -5.98 0.585 -2.295 1 83.62 358 ILE B C 1
ATOM 6132 O O . ILE B 1 358 ? -6.344 1.739 -2.539 1 83.62 358 ILE B O 1
ATOM 6136 N N . GLU B 1 359 ? -5.191 -0.08 -3.125 1 82.44 359 GLU B N 1
ATOM 6137 C CA . GLU B 1 359 ? -4.746 0.418 -4.422 1 82.44 359 GLU B CA 1
ATOM 6138 C C . GLU B 1 359 ? -5.047 -0.585 -5.531 1 82.44 359 GLU B C 1
ATOM 6140 O O . GLU B 1 359 ? -5.355 -1.747 -5.258 1 82.44 359 GLU B O 1
ATOM 6145 N N . GLY B 1 360 ? -5.062 -0.037 -6.758 1 88.44 360 GLY B N 1
ATOM 6146 C CA . GLY B 1 360 ? -5.129 -0.938 -7.898 1 88.44 360 GLY B CA 1
ATOM 6147 C C . GLY B 1 360 ? -6.344 -0.7 -8.773 1 88.44 360 GLY B C 1
ATOM 6148 O O . GLY B 1 360 ? -6.398 -1.173 -9.914 1 88.44 360 GLY B O 1
ATOM 6149 N N . PHE B 1 361 ? -7.352 0.017 -8.289 1 92.38 361 PHE B N 1
ATOM 6150 C CA . PHE B 1 361 ? -8.562 0.26 -9.062 1 92.38 361 PHE B CA 1
ATOM 6151 C C . PHE B 1 361 ? -8.375 1.434 -10.016 1 92.38 361 PHE B C 1
ATOM 6153 O O . PHE B 1 361 ? -7.715 2.418 -9.672 1 92.38 361 PHE B O 1
ATOM 6160 N N . GLU B 1 362 ? -8.984 1.327 -11.18 1 91.44 362 GLU B N 1
ATOM 6161 C CA . GLU B 1 362 ? -8.969 2.383 -12.188 1 91.44 362 GLU B CA 1
ATOM 6162 C C . GLU B 1 362 ? -10.32 2.49 -12.891 1 91.44 362 GLU B C 1
ATOM 6164 O O . GLU B 1 362 ? -10.969 1.478 -13.156 1 91.44 362 GLU B O 1
ATOM 6169 N N . LEU B 1 363 ? -10.672 3.707 -13.219 1 92.62 363 LEU B N 1
ATOM 6170 C CA . LEU B 1 363 ? -11.859 3.936 -14.031 1 92.62 363 LEU B CA 1
ATOM 6171 C C . LEU B 1 363 ? -11.5 3.988 -15.508 1 92.62 363 LEU B C 1
ATOM 6173 O O . LEU B 1 363 ? -10.477 4.559 -15.891 1 92.62 363 LEU B O 1
ATOM 6177 N N . ASP B 1 364 ? -12.336 3.352 -16.234 1 90.19 364 ASP B N 1
ATOM 6178 C CA . ASP B 1 364 ? -12.172 3.354 -17.688 1 90.19 364 ASP B CA 1
ATOM 6179 C C . ASP B 1 364 ? -13.375 3.99 -18.375 1 90.19 364 ASP B C 1
ATOM 6181 O O . ASP B 1 364 ? -14.508 3.855 -17.906 1 90.19 364 ASP B O 1
ATOM 6185 N N . ASN B 1 365 ? -13.125 4.672 -19.5 1 90.56 365 ASN B N 1
ATOM 6186 C CA . ASN B 1 365 ? -14.148 5.312 -20.312 1 90.56 365 ASN B CA 1
ATOM 6187 C C . ASN B 1 365 ? -14.883 6.398 -19.531 1 90.56 365 ASN B C 1
ATOM 6189 O O . ASN B 1 365 ? -16.109 6.469 -19.562 1 90.56 365 ASN B O 1
ATOM 6193 N N . CYS B 1 366 ? -14.148 7.074 -18.734 1 89.75 366 CYS B N 1
ATOM 6194 C CA . CYS B 1 366 ? -14.68 8.211 -17.984 1 89.75 366 CYS B CA 1
ATOM 6195 C C . CYS B 1 366 ? -14.281 9.523 -18.641 1 89.75 366 CYS B C 1
ATOM 6197 O O . CYS B 1 366 ? -13.148 9.688 -19.094 1 89.75 366 CYS B O 1
ATOM 6199 N N . GLU B 1 367 ? -15.109 10.57 -18.938 1 87.94 367 GLU B N 1
ATOM 6200 C CA . GLU B 1 367 ? -14.898 11.75 -19.766 1 87.94 367 GLU B CA 1
ATOM 6201 C C . GLU B 1 367 ? -14.531 12.961 -18.922 1 87.94 367 GLU B C 1
ATOM 6203 O O . GLU B 1 367 ? -14.07 13.977 -19.453 1 87.94 367 GLU B O 1
ATOM 6208 N N . ASN B 1 368 ? -14.617 13.102 -17.734 1 88.81 368 ASN B N 1
ATOM 6209 C CA . ASN B 1 368 ? -14.453 14.344 -16.984 1 88.81 368 ASN B CA 1
ATOM 6210 C C . ASN B 1 368 ? -13.398 14.195 -15.898 1 88.81 368 ASN B C 1
ATOM 6212 O O . ASN B 1 368 ? -13.516 14.797 -14.828 1 88.81 368 ASN B O 1
ATOM 6216 N N . ASN B 1 369 ? -12.336 13.398 -16.141 1 87.06 369 ASN B N 1
ATOM 6217 C CA . ASN B 1 369 ? -11.148 13.25 -15.305 1 87.06 369 ASN B CA 1
ATOM 6218 C C . ASN B 1 369 ? -11.523 12.953 -13.852 1 87.06 369 ASN B C 1
ATOM 6220 O O . ASN B 1 369 ? -10.93 13.516 -12.93 1 87.06 369 ASN B O 1
ATOM 6224 N N . VAL B 1 370 ? -12.57 12.211 -13.695 1 91.81 370 VAL B N 1
ATOM 6225 C CA . VAL B 1 370 ? -12.922 11.727 -12.367 1 91.81 370 VAL B CA 1
ATOM 6226 C C . VAL B 1 370 ? -11.812 10.836 -11.828 1 91.81 370 VAL B C 1
ATOM 6228 O O . VAL B 1 370 ? -11.219 10.047 -12.57 1 91.81 370 VAL B O 1
ATOM 6231 N N . MET B 1 371 ? -11.508 11 -10.5 1 90.38 371 MET B N 1
ATOM 6232 C CA . MET B 1 371 ? -10.461 10.211 -9.859 1 90.38 371 MET B CA 1
ATOM 6233 C C . MET B 1 371 ? -11.023 9.445 -8.664 1 90.38 371 MET B C 1
ATOM 6235 O O . MET B 1 371 ? -11.938 9.914 -7.992 1 90.38 371 MET B O 1
ATOM 6239 N N . ILE B 1 372 ? -10.484 8.273 -8.484 1 91.62 372 ILE B N 1
ATOM 6240 C CA . ILE B 1 372 ? -10.703 7.574 -7.219 1 91.62 372 ILE B CA 1
ATOM 6241 C C . ILE B 1 372 ? -9.844 8.203 -6.125 1 91.62 372 ILE B C 1
ATOM 6243 O O . ILE B 1 372 ? -8.617 8.148 -6.184 1 91.62 372 ILE B O 1
ATOM 6247 N N . VAL B 1 373 ? -10.438 8.773 -5.125 1 90.56 373 VAL B N 1
ATOM 6248 C CA . VAL B 1 373 ? -9.68 9.539 -4.148 1 90.56 373 VAL B CA 1
ATOM 6249 C C . VAL B 1 373 ? -9.414 8.688 -2.91 1 90.56 373 VAL B C 1
ATOM 6251 O O . VAL B 1 373 ? -8.523 9 -2.113 1 90.56 373 VAL B O 1
ATOM 6254 N N . ASN B 1 374 ? -10.211 7.676 -2.766 1 90.19 374 ASN B N 1
ATOM 6255 C CA . ASN B 1 374 ? -10.086 6.781 -1.622 1 90.19 374 ASN B CA 1
ATOM 6256 C C . ASN B 1 374 ? -10.812 5.457 -1.86 1 90.19 374 ASN B C 1
ATOM 6258 O O . ASN B 1 374 ? -11.711 5.383 -2.701 1 90.19 374 ASN B O 1
ATOM 6262 N N . ALA B 1 375 ? -10.367 4.441 -1.204 1 91.81 375 ALA B N 1
ATOM 6263 C CA . ALA B 1 375 ? -11.016 3.131 -1.196 1 91.81 375 ALA B CA 1
ATOM 6264 C C . ALA B 1 375 ? -11.094 2.564 0.219 1 91.81 375 ALA B C 1
ATOM 6266 O O . ALA B 1 375 ? -10.102 2.592 0.959 1 91.81 375 ALA B O 1
ATOM 6267 N N . LYS B 1 376 ? -12.312 2.084 0.58 1 91.38 376 LYS B N 1
ATOM 6268 C CA . LYS B 1 376 ? -12.5 1.59 1.941 1 91.38 376 LYS B CA 1
ATOM 6269 C C . LYS B 1 376 ? -13.211 0.24 1.942 1 91.38 376 LYS B C 1
ATOM 6271 O O . LYS B 1 376 ? -14.117 0.009 1.142 1 91.38 376 LYS B O 1
ATOM 6276 N N . VAL B 1 377 ? -12.773 -0.571 2.857 1 92.75 377 VAL B N 1
ATOM 6277 C CA . VAL B 1 377 ? -13.438 -1.853 3.07 1 92.75 377 VAL B CA 1
ATOM 6278 C C . VAL B 1 377 ? -14.672 -1.654 3.939 1 92.75 377 VAL B C 1
ATOM 6280 O O . VAL B 1 377 ? -14.609 -1.001 4.984 1 92.75 377 VAL B O 1
ATOM 6283 N N . GLU B 1 378 ? -15.742 -2.129 3.521 1 90.19 378 GLU B N 1
ATOM 6284 C CA . GLU B 1 378 ? -17 -2.229 4.27 1 90.19 378 GLU B C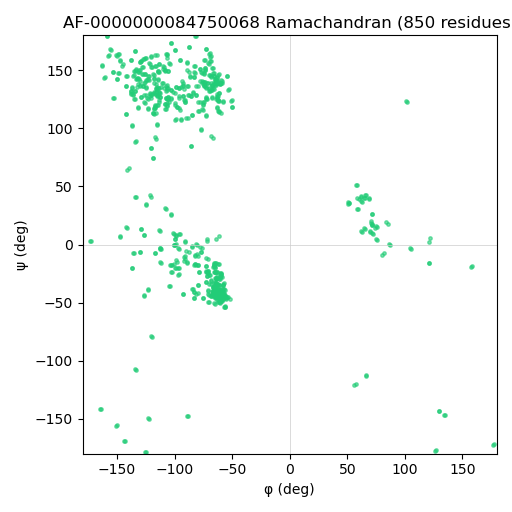A 1
ATOM 6285 C C . GLU B 1 378 ? -17.438 -3.684 4.418 1 90.19 378 GLU B C 1
ATOM 6287 O O . GLU B 1 378 ? -18.375 -4.125 3.752 1 90.19 378 GLU B O 1
ATOM 6292 N N . GLY B 1 379 ? -16.734 -4.418 5.324 1 87.56 379 GLY B N 1
ATOM 6293 C CA . GLY B 1 379 ? -16.984 -5.848 5.449 1 87.56 379 GLY B CA 1
ATOM 6294 C C . GLY B 1 379 ? -16.578 -6.633 4.215 1 87.56 379 GLY B C 1
ATOM 6295 O O . GLY B 1 379 ? -15.391 -6.695 3.871 1 87.56 379 GLY B O 1
ATOM 6296 N N . LYS B 1 380 ? -17.703 -7.164 3.592 1 92.75 380 LYS B N 1
ATOM 6297 C CA . LYS B 1 380 ? -17.453 -7.969 2.398 1 92.75 380 LYS B CA 1
ATOM 6298 C C . LYS B 1 380 ? -17.484 -7.109 1.14 1 92.75 380 LYS B C 1
ATOM 6300 O O . LYS B 1 380 ? -17.266 -7.613 0.034 1 92.75 380 LYS B O 1
ATOM 6305 N N . ARG B 1 381 ? -17.656 -5.848 1.363 1 94.38 381 ARG B N 1
ATOM 6306 C CA . ARG B 1 381 ? -17.734 -4.922 0.239 1 94.38 381 ARG B CA 1
ATOM 6307 C C . ARG B 1 381 ? -16.594 -3.924 0.259 1 94.38 381 ARG B C 1
ATOM 6309 O O . ARG B 1 381 ? -15.859 -3.826 1.25 1 94.38 381 ARG B O 1
ATOM 6316 N N . VAL B 1 382 ? -16.406 -3.293 -0.886 1 96 382 VAL B N 1
ATOM 6317 C CA . VAL B 1 382 ? -15.453 -2.193 -1.012 1 96 382 VAL B CA 1
ATOM 6318 C C . VAL B 1 382 ? -16.141 -0.977 -1.619 1 96 382 VAL B C 1
ATOM 6320 O O . VAL B 1 382 ? -16.953 -1.111 -2.535 1 96 382 VAL B O 1
ATOM 6323 N N . ARG B 1 383 ? -15.875 0.15 -1.083 1 95.81 383 ARG B N 1
ATOM 6324 C CA . ARG B 1 383 ? -16.391 1.398 -1.641 1 95.81 383 ARG B CA 1
ATOM 6325 C C . ARG B 1 383 ? -15.25 2.273 -2.156 1 95.81 383 ARG B C 1
ATOM 6327 O O . ARG B 1 383 ? -14.281 2.531 -1.438 1 95.81 383 ARG B O 1
ATOM 6334 N N . LEU B 1 384 ? -15.383 2.688 -3.404 1 95.94 384 LEU B N 1
ATOM 6335 C CA . LEU B 1 384 ? -14.461 3.646 -4.012 1 95.94 384 LEU B CA 1
ATOM 6336 C C . LEU B 1 384 ? -15.062 5.051 -3.998 1 95.94 384 LEU B C 1
ATOM 6338 O O . LEU B 1 384 ? -16.109 5.289 -4.594 1 95.94 384 LEU B O 1
ATOM 6342 N N . TYR B 1 385 ? -14.375 5.938 -3.357 1 94.94 385 TYR B N 1
ATOM 6343 C CA . TYR B 1 385 ? -14.828 7.324 -3.324 1 94.94 385 TYR B CA 1
ATOM 6344 C C . TYR B 1 385 ? -14.273 8.109 -4.508 1 94.94 385 TYR B C 1
ATOM 6346 O O . TYR B 1 385 ? -13.102 7.961 -4.867 1 94.94 385 TYR B O 1
ATOM 6354 N N . LEU B 1 386 ? -15.188 8.906 -5.098 1 95.12 386 LEU B N 1
ATOM 6355 C CA . LEU B 1 386 ? -14.812 9.617 -6.316 1 95.12 386 LEU B CA 1
ATOM 6356 C C . LEU B 1 386 ? -14.688 11.109 -6.051 1 95.12 386 LEU B C 1
ATOM 6358 O O . LEU B 1 386 ? -15.344 11.648 -5.16 1 95.12 386 LEU B O 1
ATOM 6362 N N . SER B 1 387 ? -13.859 11.758 -6.859 1 92.25 387 SER B N 1
ATOM 6363 C CA . SER B 1 387 ? -13.617 13.188 -6.723 1 92.25 387 SER B CA 1
ATOM 6364 C C . SER B 1 387 ? -14.867 13.992 -7.074 1 92.25 387 SER B C 1
ATOM 6366 O O . SER B 1 387 ? -15.125 15.039 -6.477 1 92.25 387 SER B O 1
ATOM 6368 N N . HIS B 1 388 ? -15.578 13.609 -8.062 1 93.06 388 HIS B N 1
ATOM 6369 C CA . HIS B 1 388 ? -16.828 14.211 -8.516 1 93.06 388 HIS B CA 1
ATOM 6370 C C . HIS B 1 388 ? -17.641 13.227 -9.344 1 93.06 388 HIS B C 1
ATOM 6372 O O . HIS B 1 388 ? -17.281 12.055 -9.461 1 93.06 388 HIS B O 1
ATOM 6378 N N . LYS B 1 389 ? -18.797 13.656 -9.805 1 93.56 389 LYS B N 1
ATOM 6379 C CA . LYS B 1 389 ? -19.703 12.781 -10.539 1 93.56 389 LYS B CA 1
ATOM 6380 C C . LYS B 1 389 ? -19.062 12.289 -11.836 1 93.56 389 LYS B C 1
ATOM 6382 O O . LYS B 1 389 ? -18.672 13.102 -12.68 1 93.56 389 LYS B O 1
ATOM 6387 N N . PRO B 1 390 ? -19.016 10.953 -11.984 1 94.12 390 PRO B N 1
ATOM 6388 C CA . PRO B 1 390 ? -18.469 10.461 -13.25 1 94.12 390 PRO B CA 1
ATOM 6389 C C . PRO B 1 390 ? -19.438 10.609 -14.414 1 94.12 390 PRO B C 1
ATOM 6391 O O . PRO B 1 390 ? -20.656 10.445 -14.242 1 94.12 390 PRO B O 1
ATOM 6394 N N . THR B 1 391 ? -18.938 10.992 -15.594 1 91.31 391 THR B N 1
ATOM 6395 C CA . THR B 1 391 ? -19.734 11.094 -16.812 1 91.31 391 THR B CA 1
ATOM 6396 C C . THR B 1 391 ? -19.156 10.203 -17.906 1 91.31 391 THR B C 1
ATOM 6398 O O . THR B 1 391 ? -17.953 9.938 -17.938 1 91.31 391 THR B O 1
ATOM 6401 N N . THR B 1 392 ? -20.047 9.625 -18.625 1 89.25 392 THR B N 1
ATOM 6402 C CA . THR B 1 392 ? -19.625 8.812 -19.766 1 89.25 392 THR B CA 1
ATOM 6403 C C . THR B 1 392 ? -20.656 8.867 -20.875 1 89.25 392 THR B C 1
ATOM 6405 O O . THR B 1 392 ? -21.844 9.07 -20.625 1 89.25 392 THR B O 1
ATOM 6408 N N . SER B 1 393 ? -20.188 8.789 -22.125 1 85.12 393 SER B N 1
ATOM 6409 C CA . SER B 1 393 ? -21.109 8.742 -23.25 1 85.12 393 SER B CA 1
ATOM 6410 C C . SER B 1 393 ? -21.641 7.332 -23.484 1 85.12 393 SER B C 1
ATOM 6412 O O . SER B 1 393 ? -22.656 7.141 -24.141 1 85.12 393 SER B O 1
ATOM 6414 N N . ASP B 1 394 ? -21 6.371 -22.938 1 87.75 394 ASP B N 1
ATOM 6415 C CA . ASP B 1 394 ? -21.406 4.98 -23.125 1 87.75 394 ASP B CA 1
ATOM 6416 C C . ASP B 1 394 ? -21.422 4.223 -21.797 1 87.75 394 ASP B C 1
ATOM 6418 O O . ASP B 1 394 ? -22.297 4.438 -20.969 1 87.75 394 ASP B O 1
ATOM 6422 N N . THR B 1 395 ? -20.453 3.348 -21.625 1 91.5 395 THR B N 1
ATOM 6423 C CA . THR B 1 395 ? -20.375 2.549 -20.406 1 91.5 395 THR B CA 1
ATOM 6424 C C . THR B 1 395 ? -19.141 2.908 -19.594 1 91.5 395 THR B C 1
ATOM 6426 O O . THR B 1 395 ? -18.062 3.084 -20.156 1 91.5 395 THR B O 1
ATOM 6429 N N . LEU B 1 396 ? -19.438 3.129 -18.312 1 93.19 396 LEU B N 1
ATOM 6430 C CA . LEU B 1 396 ? -18.328 3.293 -17.375 1 93.19 396 LEU B CA 1
ATOM 6431 C C . LEU B 1 396 ? -17.812 1.938 -16.906 1 93.19 396 LEU B C 1
ATOM 6433 O O . LEU B 1 396 ? -18.594 1.038 -16.609 1 93.19 396 LEU B O 1
ATOM 6437 N N . TYR B 1 397 ? -16.5 1.798 -16.984 1 94.62 397 TYR B N 1
ATOM 6438 C CA . TYR B 1 397 ? -15.914 0.521 -16.594 1 94.62 397 TYR B CA 1
ATOM 6439 C C . TYR B 1 397 ? -14.938 0.7 -15.438 1 94.62 397 TYR B C 1
ATOM 6441 O O . TYR B 1 397 ? -14.406 1.793 -15.227 1 94.62 397 TYR B O 1
ATOM 6449 N N . LEU B 1 398 ? -14.789 -0.321 -14.688 1 94.44 398 LEU B N 1
ATOM 6450 C CA . LEU B 1 398 ? -13.805 -0.448 -13.617 1 94.44 398 LEU B CA 1
ATOM 6451 C C . LEU B 1 398 ? -12.773 -1.525 -13.945 1 94.44 398 LEU B C 1
ATOM 6453 O O . LEU B 1 398 ? -13.133 -2.602 -14.438 1 94.44 398 LEU B O 1
ATOM 6457 N N . SER B 1 399 ? -11.492 -1.222 -13.727 1 93.88 399 SER B N 1
ATOM 6458 C CA . SER B 1 399 ? -10.414 -2.205 -13.805 1 93.88 399 SER B CA 1
ATOM 6459 C C . SER B 1 399 ? -9.656 -2.301 -12.492 1 93.88 399 SER B C 1
ATOM 6461 O O . SER B 1 399 ? -9.711 -1.39 -11.664 1 93.88 399 SER B O 1
ATOM 6463 N N . TYR B 1 400 ? -9.047 -3.383 -12.258 1 94.38 400 TYR B N 1
ATOM 6464 C CA . TYR B 1 400 ? -8.242 -3.635 -11.062 1 94.38 400 TYR B CA 1
ATOM 6465 C C . TYR B 1 400 ? -6.953 -4.359 -11.422 1 94.38 400 TYR B C 1
ATOM 6467 O O . TYR B 1 400 ? -6.977 -5.375 -12.125 1 94.38 400 TYR B O 1
ATOM 6475 N N . GLY B 1 401 ? -5.836 -3.83 -10.875 1 88.19 401 GLY B N 1
ATOM 6476 C CA . GLY B 1 401 ? -4.555 -4.5 -11 1 88.19 401 GLY B CA 1
ATOM 6477 C C . GLY B 1 401 ? -3.988 -4.445 -12.406 1 88.19 401 GLY B C 1
ATOM 6478 O O . GLY B 1 401 ? -3.172 -5.289 -12.789 1 88.19 401 GLY B O 1
ATOM 6479 N N . MET B 1 402 ? -4.465 -3.576 -13.203 1 77.12 402 MET B N 1
ATOM 6480 C CA . MET B 1 402 ? -4.055 -3.518 -14.602 1 77.12 402 MET B CA 1
ATOM 6481 C C . MET B 1 402 ? -2.881 -2.561 -14.781 1 77.12 402 MET B C 1
ATOM 6483 O O . MET B 1 402 ? -2.197 -2.598 -15.812 1 77.12 402 MET B O 1
ATOM 6487 N N . ASN B 1 403 ? -2.705 -1.797 -13.711 1 68.56 403 ASN B N 1
ATOM 6488 C CA . ASN B 1 403 ? -1.571 -0.884 -13.797 1 68.56 403 ASN B CA 1
ATOM 6489 C C . ASN B 1 403 ? -0.415 -1.343 -12.914 1 68.56 403 ASN B C 1
ATOM 6491 O O . ASN B 1 403 ? -0.524 -2.354 -12.219 1 68.56 403 ASN B O 1
ATOM 6495 N N . GLN B 1 404 ? 0.744 -0.895 -13.148 1 61.84 404 GLN B N 1
ATOM 6496 C CA . GLN B 1 404 ? 1.986 -1.31 -12.508 1 61.84 404 GLN B CA 1
ATOM 6497 C C . GLN B 1 404 ? 1.944 -1.042 -11 1 61.84 404 GLN B C 1
ATOM 6499 O O . GLN B 1 404 ? 2.908 -1.327 -10.289 1 61.84 404 GLN B O 1
ATOM 6504 N N . GLN B 1 405 ? 0.703 -0.644 -10.703 1 62.81 405 GLN B N 1
ATOM 6505 C CA . GLN B 1 405 ? 0.624 -0.386 -9.266 1 62.81 405 GLN B CA 1
ATOM 6506 C C . GLN B 1 405 ? 0.233 -1.647 -8.508 1 62.81 405 GLN B C 1
ATOM 6508 O O . GLN B 1 405 ? -0.448 -2.521 -9.047 1 62.81 405 GLN B O 1
ATOM 6513 N N . LYS B 1 406 ? 0.706 -1.683 -7.363 1 66.19 406 LYS B N 1
ATOM 6514 C CA . LYS B 1 406 ? 0.378 -2.848 -6.547 1 66.19 406 LYS B CA 1
ATOM 6515 C C . LYS B 1 406 ? -1.089 -2.83 -6.129 1 66.19 406 LYS B C 1
ATOM 6517 O O . LYS B 1 406 ? -1.651 -1.767 -5.863 1 66.19 406 LYS B O 1
ATOM 6522 N N . ALA B 1 407 ? -1.654 -3.941 -6.289 1 75.38 407 ALA B N 1
ATOM 6523 C CA . ALA B 1 407 ? -3.021 -4.203 -5.844 1 75.38 407 ALA B CA 1
ATOM 6524 C C . ALA B 1 407 ? -3.031 -4.938 -4.508 1 75.38 407 ALA B C 1
ATOM 6526 O O . ALA B 1 407 ? -2.275 -5.895 -4.309 1 75.38 407 ALA B O 1
ATOM 6527 N N . THR B 1 408 ? -3.889 -4.531 -3.535 1 79.81 408 THR B N 1
ATOM 6528 C CA . THR B 1 408 ? -3.619 -4.883 -2.145 1 79.81 408 THR B CA 1
ATOM 6529 C C . THR B 1 408 ? -4.848 -5.512 -1.495 1 79.81 408 THR B C 1
ATOM 6531 O O . THR B 1 408 ? -4.91 -5.648 -0.272 1 79.81 408 THR B O 1
ATOM 6534 N N . LEU B 1 409 ? -5.836 -5.902 -2.271 1 91.06 409 LEU B N 1
ATOM 6535 C CA . LEU B 1 409 ? -7.039 -6.449 -1.65 1 91.06 409 LEU B CA 1
ATOM 6536 C C . LEU B 1 409 ? -6.875 -7.938 -1.367 1 91.06 409 LEU B C 1
ATOM 6538 O O . LEU B 1 409 ? -6.785 -8.742 -2.295 1 91.06 409 LEU B O 1
ATOM 6542 N N . VAL B 1 410 ? -6.809 -8.297 -0.085 1 92.5 410 VAL B N 1
ATOM 6543 C CA . VAL B 1 410 ? -6.641 -9.672 0.367 1 92.5 410 VAL B CA 1
ATOM 6544 C C . VAL B 1 410 ? -7.648 -9.977 1.474 1 92.5 410 VAL B C 1
ATOM 6546 O O . VAL B 1 410 ? -7.918 -9.133 2.33 1 92.5 410 VAL B O 1
ATOM 6549 N N . THR B 1 411 ? -8.188 -11.141 1.531 1 94 411 THR B N 1
ATOM 6550 C CA . THR B 1 411 ? -9.18 -11.531 2.525 1 94 411 THR B CA 1
ATOM 6551 C C . THR B 1 411 ? -8.5 -12.062 3.787 1 94 411 THR B C 1
ATOM 6553 O O . THR B 1 411 ? -7.305 -12.359 3.777 1 94 411 THR B O 1
ATOM 6556 N N . THR B 1 412 ? -9.266 -12.242 4.812 1 91.19 412 THR B N 1
ATOM 6557 C CA . THR B 1 412 ? -8.82 -12.812 6.074 1 91.19 412 THR B CA 1
ATOM 6558 C C . THR B 1 412 ? -8.422 -14.281 5.891 1 91.19 412 THR B C 1
ATOM 6560 O O . THR B 1 412 ? -7.66 -14.82 6.688 1 91.19 412 THR B O 1
ATOM 6563 N N . GLY B 1 413 ? -8.852 -14.859 4.836 1 91.5 413 GLY B N 1
ATOM 6564 C CA . GLY B 1 413 ? -8.484 -16.234 4.531 1 91.5 413 GLY B CA 1
ATOM 6565 C C . GLY B 1 413 ? -7.242 -16.344 3.674 1 91.5 413 GLY B C 1
ATOM 6566 O O . GLY B 1 413 ? -6.766 -17.453 3.402 1 91.5 413 GLY B O 1
ATOM 6567 N N . GLY B 1 414 ? -6.809 -15.219 3.162 1 92.88 414 GLY B N 1
ATOM 6568 C CA . GLY B 1 414 ? -5.559 -15.219 2.42 1 92.88 414 GLY B CA 1
ATOM 6569 C C . GLY B 1 414 ? -5.754 -15.125 0.918 1 92.88 414 GLY B C 1
ATOM 6570 O O . GLY B 1 414 ? -4.785 -15.023 0.164 1 92.88 414 GLY B O 1
ATOM 6571 N N . SER B 1 415 ? -6.953 -15.133 0.442 1 94.94 415 SER B N 1
ATOM 6572 C CA . SER B 1 415 ? -7.219 -14.984 -0.985 1 94.94 415 SER B CA 1
ATOM 6573 C C . SER B 1 415 ? -7.059 -13.531 -1.43 1 94.94 415 SER B C 1
ATOM 6575 O O . SER B 1 415 ? -7.32 -12.609 -0.657 1 94.94 415 SER B O 1
ATOM 6577 N N . ALA B 1 416 ? -6.629 -13.336 -2.623 1 94.75 416 ALA B N 1
ATOM 6578 C CA . ALA B 1 416 ? -6.5 -12 -3.201 1 94.75 416 ALA B CA 1
ATOM 6579 C C . ALA B 1 416 ? -7.473 -11.805 -4.359 1 94.75 416 ALA B C 1
ATOM 6581 O O . ALA B 1 416 ? -7.812 -12.766 -5.059 1 94.75 416 ALA B O 1
ATOM 6582 N N . LEU B 1 417 ? -7.922 -10.57 -4.527 1 95.25 417 LEU B N 1
ATOM 6583 C CA . LEU B 1 417 ? -8.758 -10.266 -5.684 1 95.25 417 LEU B CA 1
ATOM 6584 C C . LEU B 1 417 ? -7.953 -10.375 -6.977 1 95.25 417 LEU B C 1
ATOM 6586 O O . LEU B 1 417 ? -6.879 -9.781 -7.094 1 95.25 417 LEU B O 1
ATOM 6590 N N . PRO B 1 418 ? -8.43 -11.141 -7.945 1 96.19 418 PRO B N 1
ATOM 6591 C CA . PRO B 1 418 ? -7.73 -11.211 -9.227 1 96.19 418 PRO B CA 1
ATOM 6592 C C . PRO B 1 418 ? -7.863 -9.922 -10.039 1 96.19 418 PRO B C 1
ATOM 6594 O O . PRO B 1 418 ? -8.836 -9.188 -9.883 1 96.19 418 PRO B O 1
ATOM 6597 N N . ALA B 1 419 ? -6.902 -9.734 -10.906 1 95.62 419 ALA B N 1
ATOM 6598 C CA . ALA B 1 419 ? -6.969 -8.609 -11.836 1 95.62 419 ALA B CA 1
ATOM 6599 C C . ALA B 1 419 ? -8.125 -8.773 -12.812 1 95.62 419 ALA B C 1
ATOM 6601 O O . ALA B 1 419 ? -8.453 -9.891 -13.227 1 95.62 419 ALA B O 1
ATOM 6602 N N . PHE B 1 420 ? -8.734 -7.688 -13.172 1 95.38 420 PHE B N 1
ATOM 6603 C CA . PHE B 1 420 ? -9.758 -7.703 -14.203 1 95.38 420 PHE B CA 1
ATOM 6604 C C . PHE B 1 420 ? -9.75 -6.398 -14.992 1 95.38 420 PHE B C 1
ATOM 6606 O O . PHE B 1 420 ? -9.25 -5.379 -14.516 1 95.38 420 PHE B O 1
ATOM 6613 N N . LYS B 1 421 ? -10.312 -6.555 -16.156 1 92.38 421 LYS B N 1
ATOM 6614 C CA . LYS B 1 421 ? -10.352 -5.406 -17.047 1 92.38 421 LYS B CA 1
ATOM 6615 C C . LYS B 1 421 ? -11.773 -5.098 -17.484 1 92.38 421 LYS B C 1
ATOM 6617 O O . LYS B 1 421 ? -12.562 -6.012 -17.766 1 92.38 421 LYS B O 1
ATOM 6622 N N . ARG B 1 422 ? -12.125 -3.82 -17.453 1 91.88 422 ARG B N 1
ATOM 6623 C CA . ARG B 1 422 ? -13.336 -3.264 -18.047 1 91.88 422 ARG B CA 1
ATOM 6624 C C . ARG B 1 422 ? -14.586 -3.936 -17.469 1 91.88 422 ARG B C 1
ATOM 6626 O O . ARG B 1 422 ? -15.438 -4.406 -18.219 1 91.88 422 ARG B O 1
ATOM 6633 N N . PHE B 1 423 ? -14.711 -4.012 -16.203 1 94.62 423 PHE B N 1
ATOM 6634 C CA . PHE B 1 423 ? -15.922 -4.441 -15.516 1 94.62 423 PHE B CA 1
ATOM 6635 C C . PHE B 1 423 ? -16.969 -3.34 -15.547 1 94.62 423 PHE B C 1
ATOM 6637 O O . PHE B 1 423 ? -16.719 -2.221 -15.086 1 94.62 423 PHE B O 1
ATOM 6644 N N . PRO B 1 424 ? -18.125 -3.604 -16.109 1 95.62 424 PRO B N 1
ATOM 6645 C CA . PRO B 1 424 ? -19.109 -2.537 -16.25 1 95.62 424 PRO B CA 1
ATOM 6646 C C . PRO B 1 424 ? -19.625 -2.018 -14.898 1 95.62 424 PRO B C 1
ATOM 6648 O O . PRO B 1 424 ? -19.828 -2.801 -13.969 1 95.62 424 PRO B O 1
ATOM 6651 N N . ILE B 1 425 ? -19.734 -0.746 -14.82 1 96.44 425 ILE B N 1
ATOM 6652 C CA . ILE B 1 425 ? -20.281 -0.083 -13.641 1 96.44 425 ILE B CA 1
ATOM 6653 C C . ILE B 1 425 ? -21.719 0.373 -13.922 1 96.44 425 ILE B C 1
ATOM 6655 O O . ILE B 1 425 ? -21.984 1.025 -14.938 1 96.44 425 ILE B O 1
ATOM 6659 N N . LEU B 1 426 ? -22.641 -0.019 -13.086 1 92.5 426 LEU B N 1
ATOM 6660 C CA . LEU B 1 426 ? -24.016 0.463 -13.188 1 92.5 426 LEU B CA 1
ATOM 6661 C C . LEU B 1 426 ? -24.125 1.897 -12.688 1 92.5 426 LEU B C 1
ATOM 6663 O O . LEU B 1 426 ? -23.703 2.201 -11.57 1 92.5 426 LEU B O 1
ATOM 6667 N N . LEU B 1 427 ? -24.594 2.797 -13.484 1 87.81 427 LEU B N 1
ATOM 6668 C CA . LEU B 1 427 ? -24.719 4.203 -13.109 1 87.81 427 LEU B CA 1
ATOM 6669 C C . LEU B 1 427 ? -26.031 4.469 -12.398 1 87.81 427 LEU B C 1
ATOM 6671 O O . LEU B 1 427 ? -27.062 3.867 -12.734 1 87.81 427 LEU B O 1
#